Protein AF-0000000086153387 (afdb_homodimer)

Solvent-accessible surface area (backbone atoms only — not comparable to full-atom values): 45058 Å² total; per-residue (Å²): 130,83,69,78,65,80,89,49,74,44,75,45,77,38,72,61,43,49,77,59,31,23,49,87,87,44,73,51,79,75,78,33,61,62,57,52,51,47,51,51,49,41,70,73,30,83,82,47,50,59,43,78,46,74,40,61,60,41,39,70,17,77,68,40,55,66,35,43,67,92,64,91,70,58,72,90,76,55,76,53,65,82,72,60,30,45,48,72,68,51,45,48,51,46,42,68,73,65,30,78,62,49,79,46,25,71,95,40,51,66,60,38,45,50,35,48,33,59,43,26,51,23,30,52,68,48,46,51,49,52,43,50,52,51,37,49,51,46,48,53,30,48,70,28,68,41,76,67,66,51,43,67,51,57,40,47,24,45,70,60,20,12,72,87,44,92,78,60,35,48,46,47,56,57,52,52,69,31,70,79,38,42,41,64,72,70,53,51,69,68,56,52,49,51,50,47,24,56,74,52,44,67,45,85,70,75,52,62,67,59,50,51,50,32,36,56,44,44,49,29,36,82,51,97,90,39,77,41,58,49,19,50,54,46,44,51,48,51,46,34,43,49,31,19,48,73,44,45,5,76,50,62,60,90,43,70,67,51,42,52,55,38,27,67,64,45,39,59,53,66,56,59,69,66,38,54,14,27,39,62,92,75,64,45,67,33,61,63,44,52,52,49,37,47,53,44,15,45,55,27,27,20,22,89,78,38,48,75,20,41,50,35,19,47,72,55,71,27,84,38,62,42,52,30,35,39,36,43,86,93,41,35,33,37,41,38,77,39,43,69,65,56,66,46,68,60,57,56,46,28,66,32,90,83,22,43,48,48,58,65,71,57,73,45,64,39,38,40,29,43,30,81,32,92,41,80,79,53,56,74,30,67,66,51,52,52,51,26,70,73,30,72,50,32,34,39,38,36,26,34,90,82,54,70,37,37,35,36,39,37,67,84,41,66,29,74,74,80,130,83,71,78,65,79,89,50,73,44,76,44,76,38,70,60,42,48,76,57,33,23,49,85,86,45,72,53,80,63,86,33,61,61,56,52,50,48,52,51,50,41,67,74,31,85,81,48,50,60,43,77,46,73,42,62,60,41,40,69,17,78,70,43,56,65,34,43,67,92,63,89,72,57,70,90,74,55,77,54,66,81,73,60,31,44,48,74,69,51,44,47,52,47,41,68,73,64,32,79,62,48,78,44,27,72,96,41,50,66,60,37,44,49,34,48,33,60,44,26,52,23,30,52,71,50,46,51,49,51,41,50,53,51,38,51,51,47,47,52,29,48,70,31,69,41,77,67,67,53,44,66,52,56,40,46,24,45,70,59,20,13,71,86,45,91,75,59,34,49,46,46,57,58,52,51,68,33,71,79,38,43,42,64,72,70,53,50,71,68,54,51,49,52,50,48,25,54,75,51,44,68,44,85,73,75,54,64,66,58,50,51,51,33,37,56,44,44,50,29,37,83,49,96,91,38,78,41,56,48,19,50,53,45,44,51,48,52,45,34,43,48,31,20,47,75,44,45,4,76,50,62,61,89,43,70,67,54,41,50,54,38,26,68,64,45,39,57,54,66,56,60,69,67,39,53,14,28,39,60,91,77,64,45,67,34,60,63,45,53,52,51,37,47,54,44,15,46,56,27,26,21,22,89,79,38,46,72,19,42,48,34,20,48,71,55,70,28,85,36,63,42,51,29,34,39,36,44,87,94,41,36,34,37,40,39,76,40,42,69,66,57,65,47,68,59,58,56,46,28,66,34,91,84,21,43,50,49,58,64,71,57,74,44,65,39,36,40,26,43,29,81,30,94,41,80,81,52,57,73,30,70,66,51,52,52,52,26,70,73,30,72,49,33,34,39,36,35,26,36,91,82,55,72,38,35,35,36,38,36,66,85,40,66,29,73,75,79

Nearest PDB structures (foldseek):
  8q42-assembly1_B  TM=1.950E-01  e=2.698E-02  Thermoanaerobacter brockii subsp. finnii Ako-1
  8q43-assembly1_A  TM=4.879E-01  e=2.203E+00  Thermoanaerobacter brockii subsp. finnii Ako-1
  8q44-assembly1_A  TM=1.835E-01  e=2.738E-01  Thermoanaerobacter brockii subsp. finnii Ako-1
  8q41-assembly1_B  TM=1.654E-01  e=3.451E-01  Thermoanaerobacter brockii subsp. finnii Ako-1
  8q3y-assembly1_B  TM=1.765E-01  e=7.766E-01  Thermoanaerobacter brockii subsp. finnii Ako-1

pLDDT: mean 83.93, std 13.13, range [35.88, 98.69]

Secondary structure (DSSP, 8-state):
-----SSPPEEEEES-GGGGPBPSSS--SSSTHHHHHHHHHHHH-TT--EEEEE---TTSSGGGGS-B-SS---GGG---HHHHSPPHHHHHHHHHHH-TTGGGGTTTHHHHHHHHHHHHTT-HHHHHHHHHHHHHHHHHHHHTTPPPPPHHHHHHHHHHT-SSSTT--HHHHHHHTSHHHHGGGGS-HHHHHHHHHHHHTS-----HHHHHHHHHTTSEEEETTEEEES-HHHHHHHHHHHH-EEE--SS--SSHHHHHHHHHHHS-HHHHHH-S-B-TTT-PBPHHHHHHHHHHHHHHTS-TT-EEEEEE-GGGT-SS-EEEEEEETTEEEEEEEEETTTTHHHHHHHHSTTSTTGGG--SEEEEEEEEE-SSGGGGG-HHHHHHHHH-TTEEEEEE-TTS--EEEEESS-EEE--/-----SSPPEEEEES-GGGGPBPSSS--SSSTHHHHHHHHHHHH-TT--EEEEE---TTSSGGGGS-B-SSPPPGGG---HHHHSPPHHHHHHHHHHH-GGGGGGTTTHHHHHHHHHHHHTT-HHHHHHHHHHHHHHHHHHHHTTPPPPPHHHHHHHHHHT-SSSTT--HHHHHHHTSHHHHGGGGS-HHHHHHHHHHHHTS-----HHHHHHHHHTTSEEEETTEEEES-HHHHHHHHHHHH-EEE--SS--SSHHHHHHHHHHHS-HHHHHH-S-B-TTT-PBPHHHHHHHHHHHHHHTS-TT-EEEEEE-GGGT-SS-EEEEEEETTEEEEEEEEETTTTHHHHHHHHSTTSTTGGG--SEEEEEEEEE-SSGGGGG-HHHHHHHHH-TTEEEEEE-TTS--EEEEESS-EEE--

Radius of gyration: 30.83 Å; Cα contacts (8 Å, |Δi|>4): 1418; chains: 2; bounding box: 77×88×69 Å

Structure (mmCIF, N/CA/C/O backbone):
data_AF-0000000086153387-model_v1
#
loop_
_entity.id
_entity.type
_entity.pdbx_description
1 polymer 'Crinkler (CRN) family protein'
#
loop_
_atom_site.group_PDB
_atom_site.id
_atom_site.type_symbol
_atom_site.label_atom_id
_atom_site.label_alt_id
_atom_site.label_comp_id
_atom_site.label_asym_id
_atom_site.label_entity_id
_atom_site.label_seq_id
_atom_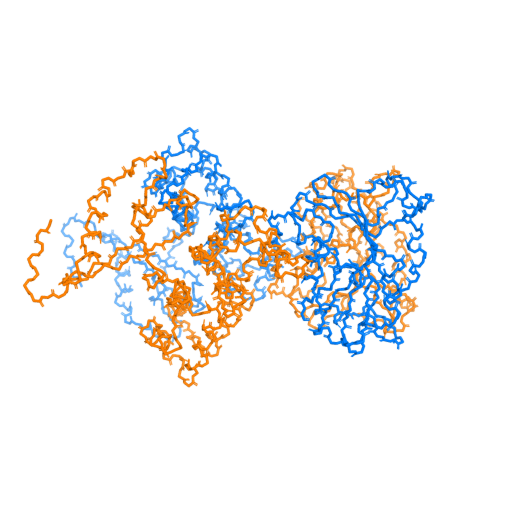site.pdbx_PDB_ins_code
_atom_site.Cartn_x
_atom_site.Cartn_y
_atom_site.Cartn_z
_atom_site.occupancy
_atom_site.B_iso_or_equiv
_atom_site.auth_seq_id
_atom_site.auth_comp_id
_atom_site.auth_asym_id
_atom_site.auth_atom_id
_atom_site.pdbx_PDB_model_num
ATOM 1 N N . MET A 1 1 ? 26.422 47.406 5.309 1 35.88 1 MET A N 1
ATOM 2 C CA . MET A 1 1 ? 26.031 47.281 6.711 1 35.88 1 MET A CA 1
ATOM 3 C C . MET A 1 1 ? 27.25 47.344 7.625 1 35.88 1 MET A C 1
ATOM 5 O O . MET A 1 1 ? 28.156 46.5 7.516 1 35.88 1 MET A O 1
ATOM 9 N N . SER A 1 2 ? 27.656 48.438 7.875 1 44 2 SER A N 1
ATOM 10 C CA . SER A 1 2 ? 28.734 48.625 8.844 1 44 2 SER A CA 1
ATOM 11 C C . SER A 1 2 ? 28.344 48.125 10.227 1 44 2 SER A C 1
ATOM 13 O O . SER A 1 2 ? 27.453 48.688 10.867 1 44 2 SER A O 1
ATOM 15 N N . LEU A 1 3 ? 28.234 46.906 10.359 1 47.31 3 LEU A N 1
ATOM 16 C CA . LEU A 1 3 ? 28.016 46.406 11.719 1 47.31 3 LEU A CA 1
ATOM 17 C C . LEU A 1 3 ? 29.203 46.781 12.609 1 47.31 3 LEU A C 1
ATOM 19 O O . LEU A 1 3 ? 30.344 46.438 12.289 1 47.31 3 LEU A O 1
ATOM 23 N N . SER A 1 4 ? 29.188 47.812 13.086 1 47.53 4 SER A N 1
ATOM 24 C CA . SER A 1 4 ? 30.219 48.219 14.047 1 47.53 4 SER A CA 1
ATOM 25 C C . SER A 1 4 ? 30.469 47.125 15.07 1 47.53 4 SER A C 1
ATOM 27 O O . SER A 1 4 ? 29.547 46.656 15.75 1 47.53 4 SER A O 1
ATOM 29 N N . THR A 1 5 ? 31.375 46.188 14.867 1 54.84 5 THR A N 1
ATOM 30 C CA . THR A 1 5 ? 31.703 45.031 15.719 1 54.84 5 THR A CA 1
ATOM 31 C C . THR A 1 5 ? 32.469 45.5 16.969 1 54.84 5 THR A C 1
ATOM 33 O O . THR A 1 5 ? 33.688 45.625 16.938 1 54.84 5 THR A O 1
ATOM 36 N N . GLN A 1 6 ? 31.984 46.344 17.656 1 57.38 6 GLN A N 1
ATOM 37 C CA . GLN A 1 6 ? 32.594 46.656 18.938 1 57.38 6 GLN A CA 1
ATOM 38 C C . GLN A 1 6 ? 32.656 45.438 19.844 1 57.38 6 GLN A C 1
ATOM 40 O O . GLN A 1 6 ? 31.734 45.219 20.656 1 57.38 6 GLN A O 1
ATOM 45 N N . GLY A 1 7 ? 33.625 44.562 19.812 1 70 7 GLY A N 1
ATOM 46 C CA . GLY A 1 7 ? 33.938 43.5 20.766 1 70 7 GLY A CA 1
ATOM 47 C C . GLY A 1 7 ? 33 42.312 20.656 1 70 7 GLY A C 1
ATOM 48 O O . GLY A 1 7 ? 33.219 41.312 21.328 1 70 7 GLY A O 1
ATOM 49 N N . TYR A 1 8 ? 31.922 42.344 20 1 78.38 8 TYR A N 1
ATOM 50 C CA . TYR A 1 8 ? 31 41.219 19.906 1 78.38 8 TYR A CA 1
ATOM 51 C C . TYR A 1 8 ? 31.25 40.406 18.625 1 78.38 8 TYR A C 1
ATOM 53 O O . TYR A 1 8 ? 31.656 40.969 17.609 1 78.38 8 TYR A O 1
ATOM 61 N N . THR A 1 9 ? 31.125 39.094 18.812 1 82.25 9 THR A N 1
ATOM 62 C CA . THR A 1 9 ? 31.125 38.25 17.641 1 82.25 9 THR A CA 1
ATOM 63 C C . THR A 1 9 ? 29.734 38.156 17.031 1 82.25 9 THR A C 1
ATOM 65 O O . THR A 1 9 ? 28.75 37.938 17.734 1 82.25 9 THR A O 1
ATOM 68 N N . ILE A 1 10 ? 29.625 38.531 15.766 1 85.38 10 ILE A N 1
ATOM 69 C CA . ILE A 1 10 ? 28.344 38.469 15.055 1 85.38 10 ILE A CA 1
ATOM 70 C C . ILE A 1 10 ? 28.25 37.156 14.289 1 85.38 10 ILE A C 1
ATOM 72 O O . ILE A 1 10 ? 29.141 36.812 13.5 1 85.38 10 ILE A O 1
ATOM 76 N N . TYR A 1 11 ? 27.188 36.375 14.602 1 86.69 11 TYR A N 1
ATOM 77 C CA . TYR A 1 11 ? 26.891 35.156 13.859 1 86.69 11 TYR A CA 1
ATOM 78 C C . TYR A 1 11 ? 25.781 35.406 12.852 1 86.69 11 TYR A C 1
ATOM 80 O O . TYR A 1 11 ? 24.672 35.781 13.219 1 86.69 11 TYR A O 1
ATOM 88 N N . LEU A 1 12 ? 26.141 35.281 11.625 1 86.88 12 LEU A N 1
ATOM 89 C CA . LEU A 1 12 ? 25.156 35.344 10.555 1 86.88 12 LEU A CA 1
ATOM 90 C C . LEU A 1 12 ? 24.734 33.969 10.102 1 86.88 12 LEU A C 1
ATOM 92 O O . LEU A 1 12 ? 25.562 33.219 9.57 1 86.88 12 LEU A O 1
ATOM 96 N N . VAL A 1 13 ? 23.531 33.562 10.383 1 86.5 13 VAL A N 1
ATOM 97 C CA . VAL A 1 13 ? 23 32.25 9.961 1 86.5 13 VAL A CA 1
ATOM 98 C C . VAL A 1 13 ? 22.094 32.438 8.75 1 86.5 13 VAL A C 1
ATOM 100 O O . VAL A 1 13 ? 21.094 33.156 8.82 1 86.5 13 VAL A O 1
ATOM 103 N N . VAL A 1 14 ? 22.516 31.906 7.645 1 81.25 14 VAL A N 1
ATOM 104 C CA . VAL A 1 14 ? 21.75 32.031 6.402 1 81.25 14 VAL A CA 1
ATOM 105 C C . VAL A 1 14 ? 21.188 30.672 6.004 1 81.25 14 VAL A C 1
ATOM 107 O O . VAL A 1 14 ? 21.938 29.734 5.703 1 81.25 14 VAL A O 1
ATOM 110 N N . ASP A 1 15 ? 19.922 30.562 6.039 1 79 15 ASP A N 1
ATOM 111 C CA . ASP A 1 15 ? 19.25 29.344 5.617 1 79 15 ASP A CA 1
ATOM 112 C C . ASP A 1 15 ? 18.844 29.422 4.145 1 79 15 ASP A C 1
ATOM 114 O O . ASP A 1 15 ? 18.703 30.516 3.59 1 79 15 ASP A O 1
ATOM 118 N N . GLU A 1 16 ? 18.797 28.359 3.465 1 75.81 16 GLU A N 1
ATOM 119 C CA . GLU A 1 16 ? 18.438 28.219 2.061 1 75.81 16 GLU A CA 1
ATOM 120 C C . GLU A 1 16 ? 19.344 29.031 1.157 1 75.81 16 GLU A C 1
ATOM 122 O O . GLU A 1 16 ? 18.875 29.781 0.295 1 75.81 16 GLU A O 1
ATOM 127 N N . VAL A 1 17 ? 20.578 28.953 1.478 1 77.44 17 VAL A N 1
ATOM 128 C CA . VAL A 1 17 ? 21.562 29.781 0.787 1 77.44 17 VAL A CA 1
ATOM 129 C C . VAL A 1 17 ? 21.625 29.391 -0.688 1 77.44 17 VAL A C 1
ATOM 131 O O . VAL A 1 17 ? 22.109 30.156 -1.521 1 77.44 17 VAL A O 1
ATOM 134 N N . GLN A 1 18 ? 21.094 28.156 -0.994 1 74.19 18 GLN A N 1
ATOM 135 C CA . GLN A 1 18 ? 21.156 27.703 -2.377 1 74.19 18 GLN A CA 1
ATOM 136 C C . GLN A 1 18 ? 20.375 28.641 -3.301 1 74.19 18 GLN A C 1
ATOM 138 O O . GLN A 1 18 ? 20.594 28.656 -4.512 1 74.19 18 GLN A O 1
ATOM 143 N N . ILE A 1 19 ? 19.5 29.359 -2.764 1 68.38 19 ILE A N 1
ATOM 144 C CA . ILE A 1 19 ? 18.734 30.312 -3.551 1 68.38 19 ILE A CA 1
ATOM 145 C C . ILE A 1 19 ? 19.656 31.438 -4.047 1 68.38 19 ILE A C 1
ATOM 147 O O . ILE A 1 19 ? 19.375 32.062 -5.07 1 68.38 19 ILE A O 1
ATOM 151 N N . LEU A 1 20 ? 20.734 31.562 -3.359 1 71.75 20 LEU A N 1
ATOM 152 C CA . LEU A 1 20 ? 21.656 32.656 -3.686 1 71.75 20 LEU A CA 1
ATOM 153 C C . LEU A 1 20 ? 22.766 32.156 -4.609 1 71.75 20 LEU A C 1
ATOM 155 O O . LEU A 1 20 ? 23.656 32.906 -4.98 1 71.75 20 LEU A O 1
ATOM 159 N N . TYR A 1 21 ? 22.672 30.844 -4.957 1 69.5 21 TYR A N 1
ATOM 160 C CA . TYR A 1 21 ? 23.719 30.312 -5.816 1 69.5 21 TYR A CA 1
ATOM 161 C C . TYR A 1 21 ? 23.594 30.859 -7.234 1 69.5 21 TYR A C 1
ATOM 163 O O . TYR A 1 21 ? 22.516 31.312 -7.637 1 69.5 21 TYR A O 1
ATOM 171 N N . LYS A 1 22 ? 24.641 31.062 -7.992 1 61.12 22 LYS A N 1
ATOM 172 C CA . LYS A 1 22 ? 24.703 31.547 -9.367 1 61.12 22 LYS A CA 1
ATOM 173 C C . LYS A 1 22 ? 24.609 30.406 -10.367 1 61.12 22 LYS A C 1
ATOM 175 O O . LYS A 1 22 ? 25.109 29.312 -10.109 1 61.12 22 LYS A O 1
ATOM 180 N N . ASP A 1 23 ? 23.719 30.656 -11.422 1 56.38 23 ASP A N 1
ATOM 181 C CA . ASP A 1 23 ? 23.812 29.734 -12.555 1 56.38 23 ASP A CA 1
ATOM 182 C C . ASP A 1 23 ? 25.172 29.828 -13.219 1 56.38 23 ASP A C 1
ATOM 184 O O . ASP A 1 23 ? 25.812 30.891 -13.195 1 56.38 23 ASP A O 1
ATOM 188 N N . ARG A 1 24 ? 25.812 28.734 -13.586 1 52.16 24 ARG A N 1
ATOM 189 C CA . ARG A 1 24 ? 27.109 28.75 -14.258 1 52.16 24 ARG A CA 1
ATOM 190 C C . ARG A 1 24 ? 27.172 29.875 -15.289 1 52.16 24 ARG A C 1
ATOM 192 O O . ARG A 1 24 ? 28.234 30.438 -15.539 1 52.16 24 ARG A O 1
ATOM 199 N N . THR A 1 25 ? 26.156 30.031 -16.016 1 49.38 25 THR A N 1
ATOM 200 C CA . THR A 1 25 ? 26.234 30.891 -17.203 1 49.38 25 THR A CA 1
ATOM 201 C C . THR A 1 25 ? 25.625 32.25 -16.906 1 49.38 25 THR A C 1
ATOM 203 O O . THR A 1 25 ? 25.75 33.188 -17.719 1 49.38 25 THR A O 1
ATOM 206 N N . SER A 1 26 ? 24.734 32.312 -15.961 1 49.84 26 SER A N 1
ATOM 207 C CA . SER A 1 26 ? 24.062 33.594 -15.867 1 49.84 26 SER A CA 1
ATOM 208 C C . SER A 1 26 ? 24.375 34.312 -14.539 1 49.84 26 SER A C 1
ATOM 210 O O . SER A 1 26 ? 24.797 33.656 -13.586 1 49.84 26 SER A O 1
ATOM 212 N N . SER A 1 27 ? 24.484 35.594 -14.594 1 48.5 27 SER A N 1
ATOM 213 C CA . SER A 1 27 ? 24.719 36.5 -13.469 1 48.5 27 SER A CA 1
ATOM 214 C C . SER A 1 27 ? 23.844 36.125 -12.281 1 48.5 27 SER A C 1
ATOM 216 O O . SER A 1 27 ? 22.734 35.594 -12.453 1 48.5 27 SER A O 1
ATOM 218 N N . PRO A 1 28 ? 24.359 36.125 -11.266 1 49.28 28 PRO A N 1
ATOM 219 C CA . PRO A 1 28 ? 23.625 35.719 -10.062 1 49.28 28 PRO A CA 1
ATOM 220 C C . PRO A 1 28 ? 22.219 36.281 -10.008 1 49.28 28 PRO A C 1
ATOM 222 O O . PRO A 1 28 ? 21.984 37.406 -10.453 1 49.28 28 PRO A O 1
ATOM 225 N N . ARG A 1 29 ? 21.219 35.438 -10.117 1 50.16 29 ARG A N 1
ATOM 226 C CA . ARG A 1 29 ? 19.828 35.844 -10.281 1 50.16 29 ARG A CA 1
ATOM 227 C C . ARG A 1 29 ? 19.531 37.125 -9.5 1 50.16 29 ARG A C 1
ATOM 229 O O . ARG A 1 29 ? 18.859 38.031 -10.008 1 50.16 29 ARG A O 1
ATOM 236 N N . ARG A 1 30 ? 19.391 37.156 -8.242 1 52.66 30 ARG A N 1
ATOM 237 C CA . ARG A 1 30 ? 18.766 38.125 -7.324 1 52.66 30 ARG A CA 1
ATOM 238 C C . ARG A 1 30 ? 19.828 38.906 -6.547 1 52.66 30 ARG A C 1
ATOM 240 O O . ARG A 1 30 ? 20.031 38.656 -5.355 1 52.66 30 ARG A O 1
ATOM 247 N N . LYS A 1 31 ? 20.578 39.719 -7.129 1 58.62 31 LYS A N 1
ATOM 248 C CA . LYS A 1 31 ? 21.422 40.719 -6.469 1 58.62 31 LYS A CA 1
ATOM 249 C C . LYS A 1 31 ? 22.172 40.094 -5.289 1 58.62 31 LYS A C 1
ATOM 251 O O . LYS A 1 31 ? 22.312 40.719 -4.238 1 58.62 31 LYS A O 1
ATOM 256 N N . SER A 1 32 ? 22.625 38.812 -5.488 1 71.94 32 SER A N 1
ATOM 257 C CA . SER A 1 32 ? 23.281 38.125 -4.395 1 71.94 32 SER A CA 1
ATOM 258 C C . SER A 1 32 ? 24.766 38.469 -4.34 1 71.94 32 SER A C 1
ATOM 260 O O . SER A 1 32 ? 25.5 37.969 -3.471 1 71.94 32 SER A O 1
ATOM 262 N N . THR A 1 33 ? 25.141 39.344 -5.191 1 75.88 33 THR A N 1
ATOM 263 C CA . THR A 1 33 ? 26.547 39.719 -5.285 1 75.88 33 THR A CA 1
ATOM 264 C C . THR A 1 33 ? 27.047 40.281 -3.965 1 75.88 33 THR A C 1
ATOM 266 O O . THR A 1 33 ? 28.156 40 -3.539 1 75.88 33 THR A O 1
ATOM 269 N N . VAL A 1 34 ? 26.188 41 -3.414 1 76.12 34 VAL A N 1
ATOM 270 C CA . VAL A 1 34 ? 26.562 41.688 -2.172 1 76.12 34 VAL A CA 1
ATOM 271 C C . VAL A 1 34 ? 26.828 40.625 -1.089 1 76.12 34 VAL A C 1
ATOM 273 O O . VAL A 1 34 ? 27.781 40.75 -0.32 1 76.12 34 VAL A O 1
ATOM 276 N N . PHE A 1 35 ? 26.062 39.688 -1.038 1 83.69 35 PHE A N 1
ATOM 277 C CA . PHE A 1 35 ? 26.219 38.656 -0.034 1 83.69 35 PHE A CA 1
ATOM 278 C C . PHE A 1 35 ? 27.531 37.906 -0.232 1 83.69 35 PHE A C 1
ATOM 280 O O . PHE A 1 35 ? 28.281 37.688 0.722 1 83.69 35 PHE A O 1
ATOM 287 N N . TRP A 1 36 ? 27.781 37.594 -1.407 1 84.75 36 TRP A N 1
ATOM 288 C CA . TRP A 1 36 ? 28.969 36.781 -1.667 1 84.75 36 TRP A CA 1
ATOM 289 C C . TRP A 1 36 ? 30.234 37.594 -1.488 1 84.75 36 TRP A C 1
ATOM 291 O O . TRP A 1 36 ? 31.281 37.062 -1.094 1 84.75 36 TRP A O 1
ATOM 301 N N . GLU A 1 37 ? 30.109 38.844 -1.754 1 81.69 37 GLU A N 1
ATOM 302 C CA . GLU A 1 37 ? 31.234 39.719 -1.463 1 81.69 37 GLU A CA 1
ATOM 303 C C . GLU A 1 37 ? 31.516 39.781 0.035 1 81.69 37 GLU A C 1
ATOM 305 O O . GLU A 1 37 ? 32.688 39.781 0.451 1 81.69 37 GLU A O 1
ATOM 310 N N . LEU A 1 38 ? 30.516 39.781 0.767 1 82.5 38 LEU A N 1
ATOM 311 C CA . LEU A 1 38 ? 30.672 39.75 2.217 1 82.5 38 LEU A CA 1
ATOM 312 C C . LEU A 1 38 ? 31.328 38.438 2.654 1 82.5 38 LEU A C 1
ATOM 314 O O . LEU A 1 38 ? 32.25 38.438 3.486 1 82.5 38 LEU A O 1
ATOM 318 N N . VAL A 1 39 ? 30.859 37.375 2.143 1 86.56 39 VAL A N 1
ATOM 319 C CA . VAL A 1 39 ? 31.406 36.062 2.484 1 86.56 39 VAL A CA 1
ATOM 320 C C . VAL A 1 39 ? 32.906 36.031 2.176 1 86.56 39 VAL A C 1
ATOM 322 O O . VAL A 1 39 ? 33.688 35.531 2.977 1 86.56 39 VAL A O 1
ATOM 325 N N . LYS A 1 40 ? 33.25 36.562 1.019 1 84.88 40 LYS A N 1
ATOM 326 C CA . LYS A 1 40 ? 34.656 36.594 0.622 1 84.88 40 LYS A CA 1
ATOM 327 C C . LYS A 1 40 ? 35.469 37.438 1.579 1 84.88 40 LYS A C 1
ATOM 329 O O . LYS A 1 40 ? 36.562 37.062 1.956 1 84.88 40 LYS A O 1
ATOM 334 N N . LEU A 1 41 ? 34.875 38.5 1.928 1 83.56 41 LEU A N 1
ATOM 335 C CA . LEU A 1 41 ? 35.531 39.406 2.836 1 83.56 41 LEU A CA 1
ATOM 336 C C . LEU A 1 41 ? 35.781 38.75 4.188 1 83.56 41 LEU A C 1
ATOM 338 O O . LEU A 1 41 ? 36.906 38.844 4.727 1 83.56 41 LEU A O 1
ATOM 342 N N . VAL A 1 42 ? 34.844 38.125 4.66 1 86.06 42 VAL A N 1
ATOM 343 C CA . VAL A 1 42 ? 34.938 37.5 5.965 1 86.06 42 VAL A CA 1
ATOM 344 C C . VAL A 1 42 ? 35.906 36.344 5.902 1 86.06 42 VAL A C 1
ATOM 346 O O . VAL A 1 42 ? 36.688 36.125 6.836 1 86.06 42 VAL A O 1
ATOM 349 N N . ARG A 1 43 ? 35.906 35.625 4.859 1 84.75 43 ARG A N 1
ATOM 350 C CA . ARG A 1 43 ? 36.781 34.469 4.691 1 84.75 43 ARG A CA 1
ATOM 351 C C . ARG A 1 43 ? 38.219 34.906 4.664 1 84.75 43 ARG A C 1
ATOM 353 O O . ARG A 1 43 ? 39.094 34.188 5.18 1 84.75 43 ARG A O 1
ATOM 360 N N . ASN A 1 44 ? 38.438 36 4.066 1 81.31 44 ASN A N 1
ATOM 361 C CA . ASN A 1 44 ? 39.812 36.438 3.861 1 81.31 44 ASN A CA 1
ATOM 362 C C . ASN A 1 44 ? 40.344 37.219 5.07 1 81.31 44 ASN A C 1
ATOM 364 O O . ASN A 1 44 ? 41.531 37.531 5.141 1 81.31 44 ASN A O 1
ATOM 368 N N . ASP A 1 45 ? 39.375 37.562 5.926 1 80.81 45 ASP A N 1
ATOM 369 C CA . ASP A 1 45 ? 39.781 38.312 7.109 1 80.81 45 ASP A CA 1
ATOM 370 C C . ASP A 1 45 ? 39.688 37.438 8.367 1 80.81 45 ASP A C 1
ATOM 372 O O . ASP A 1 45 ? 38.625 37.344 8.969 1 80.81 45 ASP A O 1
ATOM 376 N N . ALA A 1 46 ? 40.75 36.906 8.758 1 76.44 46 ALA A N 1
ATOM 377 C CA . ALA A 1 46 ? 40.781 36 9.914 1 76.44 46 ALA A CA 1
ATOM 378 C C . ALA A 1 46 ? 40.375 36.75 11.188 1 76.44 46 ALA A C 1
ATOM 380 O O . ALA A 1 46 ? 39.938 36.125 12.164 1 76.44 46 ALA A O 1
ATOM 381 N N . ALA A 1 47 ? 40.594 38 11.18 1 78.19 47 ALA A N 1
ATOM 382 C CA . ALA A 1 47 ? 40.344 38.781 12.383 1 78.19 47 ALA A CA 1
ATOM 383 C C . ALA A 1 47 ? 38.875 39.25 12.43 1 78.19 47 ALA A C 1
ATOM 385 O O . ALA A 1 47 ? 38.438 39.875 13.406 1 78.19 47 ALA A O 1
ATOM 386 N N . SER A 1 48 ? 38.25 38.812 11.352 1 81.38 48 SER A N 1
ATOM 387 C CA . SER A 1 48 ? 36.844 39.219 11.32 1 81.38 48 SER A CA 1
ATOM 388 C C . SER A 1 48 ? 36.062 38.656 12.508 1 81.38 48 SER A C 1
ATOM 390 O O . SER A 1 48 ? 36.312 37.531 12.922 1 81.38 48 SER A O 1
ATOM 392 N N . THR A 1 49 ? 35.219 39.469 13.102 1 82.69 49 THR A N 1
ATOM 393 C CA . THR A 1 49 ? 34.375 39.031 14.211 1 82.69 49 THR A CA 1
ATOM 394 C C . THR A 1 49 ? 33.031 38.5 13.695 1 82.69 49 THR A C 1
ATOM 396 O O . THR A 1 49 ? 32.156 38.125 14.484 1 82.69 49 THR A O 1
ATOM 399 N N . ILE A 1 50 ? 32.906 38.469 12.391 1 85.31 50 ILE A N 1
ATOM 400 C CA . ILE A 1 50 ? 31.672 37.938 11.797 1 85.31 50 ILE A CA 1
ATOM 401 C C . ILE A 1 50 ? 31.875 36.469 11.43 1 85.31 50 ILE A C 1
ATOM 403 O O . ILE A 1 50 ? 32.875 36.125 10.836 1 85.31 50 ILE A O 1
ATOM 407 N N . ARG A 1 51 ? 31 35.688 11.938 1 87 51 ARG A N 1
ATOM 408 C CA . ARG A 1 51 ? 30.922 34.281 11.562 1 87 51 ARG A CA 1
ATOM 409 C C . ARG A 1 51 ? 29.656 33.969 10.781 1 87 51 ARG A C 1
ATOM 411 O O . ARG A 1 51 ? 28.562 34.375 11.188 1 87 51 ARG A O 1
ATOM 418 N N . ILE A 1 52 ? 29.844 33.344 9.609 1 87.25 52 ILE A N 1
ATOM 419 C CA . ILE A 1 52 ? 28.703 33.094 8.742 1 87.25 52 ILE A CA 1
ATOM 420 C C . ILE A 1 52 ? 28.453 31.578 8.672 1 87.25 52 ILE A C 1
ATOM 422 O O . ILE A 1 52 ? 29.359 30.797 8.375 1 87.25 52 ILE A O 1
ATOM 426 N N . LEU A 1 53 ? 27.281 31.188 9.109 1 86.88 53 LEU A N 1
ATOM 427 C CA . LEU A 1 53 ? 26.812 29.812 8.938 1 86.88 53 LEU A CA 1
ATOM 428 C C . LEU A 1 53 ? 25.75 29.734 7.832 1 86.88 53 LEU A C 1
ATOM 430 O O . LEU A 1 53 ? 24.719 30.391 7.914 1 86.88 53 LEU A O 1
ATOM 434 N N . MET A 1 54 ? 26.125 29 6.789 1 85.56 54 MET A N 1
ATOM 435 C CA . MET A 1 54 ? 25.234 28.859 5.645 1 85.56 54 MET A CA 1
ATOM 436 C C . MET A 1 54 ? 24.688 27.438 5.543 1 85.56 54 MET A C 1
ATOM 438 O O . MET A 1 54 ? 25.453 26.469 5.562 1 85.56 54 MET A O 1
ATOM 442 N N . PHE A 1 55 ? 23.375 27.375 5.543 1 81.25 55 PHE A N 1
ATOM 443 C CA . PHE A 1 55 ? 22.719 26.094 5.316 1 81.25 55 PHE A CA 1
ATOM 444 C C . PHE A 1 55 ? 22.141 26.016 3.904 1 81.25 55 PHE A C 1
ATOM 446 O O . PHE A 1 55 ? 21.375 26.891 3.496 1 81.25 55 PHE A O 1
ATOM 453 N N . GLY A 1 56 ? 22.656 25.109 3.158 1 75.56 56 GLY A N 1
ATOM 454 C CA . GLY A 1 56 ? 22.156 24.906 1.808 1 75.56 56 GLY A CA 1
ATOM 455 C C . GLY A 1 56 ? 21.781 23.469 1.519 1 75.56 56 GLY A C 1
ATOM 456 O O . GLY A 1 56 ? 22.344 22.547 2.104 1 75.56 56 GLY A O 1
ATOM 457 N N . ALA A 1 57 ? 20.719 23.234 0.784 1 70.12 57 ALA A N 1
ATOM 458 C CA . ALA A 1 57 ? 20.297 21.906 0.33 1 70.12 57 ALA A CA 1
ATOM 459 C C . ALA A 1 57 ? 20.578 21.719 -1.159 1 70.12 57 ALA A C 1
ATOM 461 O O . ALA A 1 57 ? 20.031 22.453 -1.991 1 70.12 57 ALA A O 1
ATOM 462 N N . TYR A 1 58 ? 21.578 20.734 -1.37 1 63.59 58 TYR A N 1
ATOM 463 C CA . TYR A 1 58 ? 21.859 20.422 -2.768 1 63.59 58 TYR A CA 1
ATOM 464 C C . TYR A 1 58 ? 20.719 19.641 -3.398 1 63.59 58 TYR A C 1
ATOM 466 O O . TYR A 1 58 ? 20.25 18.656 -2.822 1 63.59 58 TYR A O 1
ATOM 474 N N . GLY A 1 59 ? 20.375 19.969 -4.48 1 57.28 59 GLY A N 1
ATOM 475 C CA . GLY A 1 59 ? 19.359 19.219 -5.219 1 57.28 59 GLY A CA 1
ATOM 476 C C . GLY A 1 59 ? 17.953 19.453 -4.695 1 57.28 59 GLY A C 1
ATOM 477 O O . GLY A 1 59 ? 17.062 18.641 -4.945 1 57.28 59 GLY A O 1
ATOM 478 N N . SER A 1 60 ? 17.953 20.297 -3.725 1 56.72 60 SER A N 1
ATOM 479 C CA . SER A 1 60 ? 16.641 20.594 -3.189 1 56.72 60 SER A CA 1
ATOM 480 C C . SER A 1 60 ? 15.648 20.938 -4.305 1 56.72 60 SER A C 1
ATOM 482 O O . SER A 1 60 ? 14.453 20.672 -4.188 1 56.72 60 SER A O 1
ATOM 484 N N . ASP A 1 61 ? 16.25 21.453 -5.367 1 51.91 61 ASP A N 1
ATOM 485 C CA . ASP A 1 61 ? 15.523 21.75 -6.598 1 51.91 61 ASP A CA 1
ATOM 486 C C . ASP A 1 61 ? 16.391 21.469 -7.824 1 51.91 61 ASP A C 1
ATOM 488 O O . ASP A 1 61 ? 17.609 21.688 -7.789 1 51.91 61 ASP A O 1
ATOM 492 N N . PRO A 1 62 ? 15.812 20.734 -8.75 1 49.5 62 PRO A N 1
ATOM 493 C CA . PRO A 1 62 ? 16.625 20.469 -9.938 1 49.5 62 PRO A CA 1
ATOM 494 C C . PRO A 1 62 ? 17.422 21.688 -10.414 1 49.5 62 PRO A C 1
ATOM 496 O O . PRO A 1 62 ? 18.516 21.547 -10.953 1 49.5 62 PRO A O 1
ATOM 499 N N . GLN A 1 63 ? 16.859 22.828 -10.242 1 49.38 63 GLN A N 1
ATOM 500 C CA . GLN A 1 63 ? 17.484 24.031 -10.75 1 49.38 63 GLN A CA 1
ATOM 501 C C . GLN A 1 63 ? 18.781 24.328 -10.008 1 49.38 63 GLN A C 1
ATOM 503 O O . GLN A 1 63 ? 19.688 24.984 -10.547 1 49.38 63 GLN A O 1
ATOM 508 N N . TYR A 1 64 ? 18.734 23.906 -8.797 1 53.44 64 TYR A N 1
ATOM 509 C CA . TYR A 1 64 ? 19.922 24.266 -8.016 1 53.44 64 TYR A CA 1
ATOM 510 C C . TYR A 1 64 ? 20.984 23.172 -8.125 1 53.44 64 TYR A C 1
ATOM 512 O O . TYR A 1 64 ? 22.031 23.266 -7.48 1 53.44 64 TYR A O 1
ATOM 520 N N . THR A 1 65 ? 20.516 22.172 -8.828 1 54.22 65 THR A N 1
ATOM 521 C CA . THR A 1 65 ? 21.453 21.047 -8.914 1 54.22 65 THR A CA 1
ATOM 522 C C . THR A 1 65 ? 22.734 21.469 -9.633 1 54.22 65 THR A C 1
ATOM 524 O O . THR A 1 65 ? 23.797 20.891 -9.398 1 54.22 65 THR A O 1
ATOM 527 N N . GLN A 1 66 ? 22.484 22.562 -10.453 1 52.84 66 GLN A N 1
ATOM 528 C CA . GLN A 1 66 ? 23.656 22.953 -11.25 1 52.84 66 GLN A CA 1
ATOM 529 C C . GLN A 1 66 ? 24.328 24.203 -10.68 1 52.84 66 GLN A C 1
ATOM 531 O O . GLN A 1 66 ? 25.344 24.656 -11.195 1 52.84 66 GLN A O 1
ATOM 536 N N . SER A 1 67 ? 23.75 24.703 -9.656 1 57.47 67 SER A N 1
ATOM 537 C CA . SER A 1 67 ? 24.281 25.953 -9.141 1 57.47 67 SER A CA 1
ATOM 538 C C . SER A 1 67 ? 25.406 25.703 -8.148 1 57.47 67 SER A C 1
ATOM 540 O O . SER A 1 67 ? 25.453 24.656 -7.492 1 57.47 67 SER A O 1
ATOM 542 N N . MET A 1 68 ? 26.438 26.484 -8.359 1 61.84 68 MET A N 1
ATOM 543 C CA . MET A 1 68 ? 27.594 26.375 -7.48 1 61.84 68 MET A CA 1
ATOM 544 C C . MET A 1 68 ? 27.797 27.672 -6.695 1 61.84 68 MET A C 1
ATOM 546 O O . MET A 1 68 ? 27.266 28.719 -7.078 1 61.84 68 MET A O 1
ATOM 550 N N . THR A 1 69 ? 28.391 27.516 -5.59 1 67.31 69 THR A N 1
ATOM 551 C CA . THR A 1 69 ? 28.781 28.688 -4.828 1 67.31 69 THR A CA 1
ATOM 552 C C . THR A 1 69 ? 29.844 29.484 -5.578 1 67.31 69 THR A C 1
ATOM 554 O O . THR A 1 69 ? 30.766 28.906 -6.168 1 67.31 69 THR A O 1
ATOM 557 N N . PRO A 1 70 ? 29.562 30.719 -5.695 1 66.69 70 PRO A N 1
ATOM 558 C CA . PRO A 1 70 ? 30.594 31.531 -6.363 1 66.69 70 PRO A CA 1
ATOM 559 C C . PRO A 1 70 ? 31.922 31.547 -5.609 1 66.69 70 PRO A C 1
ATOM 561 O O . PRO A 1 70 ? 32.938 31.938 -6.172 1 66.69 70 PRO A O 1
ATOM 564 N N . VAL A 1 71 ? 31.875 31.203 -4.328 1 72 71 VAL A N 1
ATOM 565 C CA . VAL A 1 71 ? 33.062 31.156 -3.498 1 72 71 VAL A CA 1
ATOM 566 C C . VAL A 1 71 ? 33.469 29.719 -3.232 1 72 71 VAL A C 1
ATOM 568 O O . VAL A 1 71 ? 32.594 28.859 -2.99 1 72 71 VAL A O 1
ATOM 571 N N . ASP A 1 72 ? 34.688 29.406 -3.379 1 74.25 72 ASP A N 1
ATOM 572 C CA . ASP A 1 72 ? 35.219 28.062 -3.09 1 74.25 72 ASP A CA 1
ATOM 573 C C . ASP A 1 72 ? 35.375 27.859 -1.587 1 74.25 72 ASP A C 1
ATOM 575 O O . ASP A 1 72 ? 35.938 28.719 -0.896 1 74.25 72 ASP A O 1
ATOM 579 N N . PHE A 1 73 ? 34.75 26.906 -1.163 1 78.94 73 PHE A N 1
ATOM 580 C CA . PHE A 1 73 ? 34.938 26.547 0.238 1 78.94 73 PHE A CA 1
ATOM 581 C C . PHE A 1 73 ? 35.781 25.281 0.374 1 78.94 73 PHE A C 1
ATOM 583 O O . PHE A 1 73 ? 35.625 24.328 -0.397 1 78.94 73 PHE A O 1
ATOM 590 N N . SER A 1 74 ? 36.781 25.375 1.288 1 76.06 74 SER A N 1
ATOM 591 C CA . SER A 1 74 ? 37.562 24.172 1.581 1 76.06 74 SER A CA 1
ATOM 592 C C . SER A 1 74 ? 36.688 23.094 2.234 1 76.06 74 SER A C 1
ATOM 594 O O . SER A 1 74 ? 35.656 23.406 2.818 1 76.06 74 SER A O 1
ATOM 596 N N . ALA A 1 75 ? 37.062 21.891 2.098 1 74.81 75 ALA A N 1
ATOM 597 C CA . ALA A 1 75 ? 36.312 20.734 2.588 1 74.81 75 ALA A CA 1
ATOM 598 C C . ALA A 1 75 ? 36.094 20.828 4.094 1 74.81 75 ALA A C 1
ATOM 600 O O . ALA A 1 75 ? 35.062 20.359 4.605 1 74.81 75 ALA A O 1
ATOM 601 N N . ASP A 1 76 ? 37.062 21.484 4.727 1 76.88 76 ASP A N 1
ATOM 602 C CA . ASP A 1 76 ? 36.969 21.562 6.18 1 76.88 76 ASP A CA 1
ATOM 603 C C . ASP A 1 76 ? 35.875 22.531 6.621 1 76.88 76 ASP A C 1
ATOM 605 O O . ASP A 1 76 ? 35.438 22.5 7.77 1 76.88 76 ASP A O 1
ATOM 609 N N . MET A 1 77 ? 35.469 23.391 5.66 1 79.81 77 MET A N 1
ATOM 610 C CA . MET A 1 77 ? 34.469 24.406 5.98 1 79.81 77 MET A CA 1
ATOM 611 C C . MET A 1 77 ? 33.062 23.906 5.637 1 79.81 77 MET A C 1
ATOM 613 O O . MET A 1 77 ? 32.094 24.562 5.977 1 79.81 77 MET A O 1
ATOM 617 N N . VAL A 1 78 ? 33.062 22.797 4.961 1 78.44 78 VAL A N 1
ATOM 618 C CA . VAL A 1 78 ? 31.766 22.297 4.492 1 78.44 78 VAL A CA 1
ATOM 619 C C . VAL A 1 78 ? 31.328 21.109 5.348 1 78.44 78 VAL A C 1
ATOM 621 O O . VAL A 1 78 ? 32.094 20.156 5.516 1 78.44 78 VAL A O 1
ATOM 624 N N . LEU A 1 79 ? 30.219 21.312 5.98 1 79.12 79 LEU A N 1
ATOM 625 C CA . LEU A 1 79 ? 29.656 20.234 6.789 1 79.12 79 LEU A CA 1
ATOM 626 C C . LEU A 1 79 ? 28.531 19.531 6.051 1 79.12 79 LEU A C 1
ATOM 628 O O . LEU A 1 79 ? 27.703 20.188 5.41 1 79.12 79 LEU A O 1
ATOM 632 N N . GLY A 1 80 ? 28.562 18.297 5.988 1 75.38 80 GLY A N 1
ATOM 633 C CA . GLY A 1 80 ? 27.5 17.5 5.379 1 75.38 80 GLY A CA 1
ATOM 634 C C . GLY A 1 80 ? 26.5 16.984 6.387 1 75.38 80 GLY A C 1
ATOM 635 O O . GLY A 1 80 ? 26.562 17.312 7.57 1 75.38 80 GLY A O 1
ATOM 636 N N . ILE A 1 81 ? 25.578 16.234 5.934 1 77.44 81 ILE A N 1
ATOM 637 C CA . ILE A 1 81 ? 24.5 15.68 6.738 1 77.44 81 ILE A CA 1
ATOM 638 C C . ILE A 1 81 ? 25.078 14.875 7.898 1 77.44 81 ILE A C 1
ATOM 640 O O . ILE A 1 81 ? 24.531 14.898 9.008 1 77.44 81 ILE A O 1
ATOM 644 N N . LYS A 1 82 ? 26.156 14.273 7.727 1 77.62 82 LYS A N 1
ATOM 645 C CA . LYS A 1 82 ? 26.766 13.445 8.758 1 77.62 82 LYS A CA 1
ATOM 646 C C . LYS A 1 82 ? 27.172 14.281 9.969 1 77.62 82 LYS A C 1
ATOM 648 O O . LYS A 1 82 ? 27.094 13.82 11.109 1 77.62 82 LYS A O 1
ATOM 653 N N . HIS A 1 83 ? 27.5 15.484 9.695 1 81.69 83 HIS A N 1
ATOM 654 C CA . HIS A 1 83 ? 27.938 16.375 10.766 1 81.69 83 HIS A CA 1
ATOM 655 C C . HIS A 1 83 ? 26.766 17.047 11.453 1 81.69 83 HIS A C 1
ATOM 657 O O . HIS A 1 83 ? 26.891 17.547 12.57 1 81.69 83 HIS A O 1
ATOM 663 N N . LEU A 1 84 ? 25.688 16.984 10.75 1 85.12 84 LEU A N 1
ATOM 664 C CA . LEU A 1 84 ? 24.547 17.734 11.25 1 85.12 84 LEU A CA 1
ATOM 665 C C . LEU A 1 84 ? 23.609 16.828 12.031 1 85.12 84 LEU A C 1
ATOM 667 O O . LEU A 1 84 ? 22.719 17.312 12.734 1 85.12 84 LEU A O 1
ATOM 671 N N . ASN A 1 85 ? 23.844 15.547 12.023 1 90 85 ASN A N 1
ATOM 672 C CA . ASN A 1 85 ? 22.969 14.609 12.719 1 90 85 ASN A CA 1
ATOM 673 C C . ASN A 1 85 ? 23.078 14.758 14.234 1 90 85 ASN A C 1
ATOM 675 O O . ASN A 1 85 ? 24.156 15.055 14.758 1 90 85 ASN A O 1
ATOM 679 N N . PHE A 1 86 ? 22 14.57 14.867 1 93.5 86 PHE A N 1
ATOM 680 C CA . PHE A 1 86 ? 21.984 14.547 16.328 1 93.5 86 PHE A CA 1
ATOM 681 C C . PHE A 1 86 ? 22.828 13.398 16.859 1 93.5 86 PHE A C 1
ATOM 683 O O . PHE A 1 86 ? 22.75 12.281 16.344 1 93.5 86 PHE A O 1
ATOM 690 N N . ARG A 1 87 ? 23.625 13.75 17.844 1 92.38 87 ARG A N 1
ATOM 691 C CA . ARG A 1 87 ? 24.188 12.688 18.656 1 92.38 87 ARG A CA 1
ATOM 692 C C . ARG A 1 87 ? 23.156 12.133 19.641 1 92.38 87 ARG A C 1
ATOM 694 O O . ARG A 1 87 ? 22.094 12.727 19.812 1 92.38 87 ARG A O 1
ATOM 701 N N . ARG A 1 88 ? 23.453 11.062 20.172 1 92.81 88 ARG A N 1
ATOM 702 C CA . ARG A 1 88 ? 22.516 10.398 21.078 1 92.81 88 ARG A CA 1
ATOM 703 C C . ARG A 1 88 ? 22.109 11.328 22.219 1 92.81 88 ARG A C 1
ATOM 705 O O . ARG A 1 88 ? 20.922 11.383 22.578 1 92.81 88 ARG A O 1
ATOM 712 N N . GLU A 1 89 ? 23.016 12.031 22.734 1 94 89 GLU A N 1
ATOM 713 C CA . GLU A 1 89 ? 22.734 12.938 23.844 1 94 89 GLU A CA 1
ATOM 714 C C . GLU A 1 89 ? 21.844 14.102 23.391 1 94 89 GLU A C 1
ATOM 716 O O . GLU A 1 89 ? 20.984 14.555 24.141 1 94 89 GLU A O 1
ATOM 721 N N . GLU A 1 90 ? 22.078 14.547 22.234 1 95.38 90 GLU A N 1
ATOM 722 C CA . GLU A 1 90 ? 21.266 15.648 21.703 1 95.38 90 GLU A CA 1
ATOM 723 C C . GLU A 1 90 ? 19.828 15.203 21.438 1 95.38 90 GLU A C 1
ATOM 725 O O . GLU A 1 90 ? 18.906 16 21.578 1 95.38 90 GLU A O 1
ATOM 730 N N . ILE A 1 91 ? 19.688 13.961 21.047 1 96.19 91 ILE A N 1
ATOM 731 C CA . ILE A 1 91 ? 18.344 13.414 20.859 1 96.19 91 ILE A CA 1
ATOM 732 C C . ILE A 1 91 ? 17.594 13.406 22.188 1 96.19 91 ILE A C 1
ATOM 734 O O . ILE A 1 91 ? 16.438 13.812 22.266 1 96.19 91 ILE A O 1
ATOM 738 N N . GLU A 1 92 ? 18.297 12.969 23.156 1 95.69 92 GLU A N 1
ATOM 739 C CA . GLU A 1 92 ? 17.688 12.945 24.484 1 95.69 92 GLU A CA 1
ATOM 740 C C . GLU A 1 92 ? 17.266 14.344 24.938 1 95.69 92 GLU A C 1
ATOM 742 O O . GLU A 1 92 ? 16.172 14.531 25.453 1 95.69 92 GLU A O 1
ATOM 747 N N . GLU A 1 93 ? 18.109 15.258 24.703 1 95.88 93 GLU A N 1
ATOM 748 C CA . GLU A 1 93 ? 17.797 16.641 25.047 1 95.88 93 GLU A CA 1
ATOM 749 C C . GLU A 1 93 ? 16.594 17.156 24.266 1 95.88 93 GLU A C 1
ATOM 751 O O . GLU A 1 93 ? 15.727 17.828 24.812 1 95.88 93 GLU A O 1
ATOM 756 N N . TYR A 1 94 ? 16.609 16.844 23.047 1 95.69 94 TYR A N 1
ATOM 757 C CA . TYR A 1 94 ? 15.523 17.297 22.188 1 95.69 94 TYR A CA 1
ATOM 758 C C . TYR A 1 94 ? 14.195 16.703 22.641 1 95.69 94 TYR A C 1
ATOM 760 O O . TYR A 1 94 ? 13.188 17.422 22.703 1 95.69 94 TYR A O 1
ATOM 768 N N . VAL A 1 95 ? 14.188 15.461 22.891 1 96.19 95 VAL A N 1
ATOM 769 C CA . VAL A 1 95 ? 12.969 14.789 23.344 1 96.19 95 VAL A CA 1
ATOM 770 C C . VAL A 1 95 ? 12.5 15.391 24.656 1 96.19 95 VAL A C 1
ATOM 772 O O . VAL A 1 95 ? 11.305 15.656 24.828 1 96.19 95 VAL A O 1
ATOM 775 N N . GLU A 1 96 ? 13.391 15.648 25.547 1 94.69 96 GLU A N 1
ATOM 776 C CA . GLU A 1 96 ? 13.047 16.219 26.859 1 94.69 96 GLU A CA 1
ATOM 777 C C . GLU A 1 96 ? 12.391 17.594 26.703 1 94.69 96 GLU A C 1
ATOM 779 O O . GLU A 1 96 ? 11.453 17.922 27.422 1 94.69 96 GLU A O 1
ATOM 784 N N . LYS A 1 97 ? 12.828 18.297 25.766 1 94.5 97 LYS A N 1
ATOM 785 C CA . LYS A 1 97 ? 12.375 19.672 25.609 1 94.5 97 LYS A CA 1
ATOM 786 C C . LYS A 1 97 ? 11.094 19.75 24.797 1 94.5 97 LYS A C 1
ATOM 788 O O . LYS A 1 97 ? 10.234 20.594 25.047 1 94.5 97 LYS A O 1
ATOM 793 N N . TRP A 1 98 ? 11.023 18.828 23.812 1 93.94 98 TRP A N 1
ATOM 794 C CA . TRP A 1 98 ? 10.023 19.141 22.797 1 93.94 98 TRP A CA 1
ATOM 795 C C . TRP A 1 98 ? 8.961 18.047 22.719 1 93.94 98 TRP A C 1
ATOM 797 O O . TRP A 1 98 ? 7.934 18.219 22.062 1 93.94 98 TRP A O 1
ATOM 807 N N . PHE A 1 99 ? 9.188 16.922 23.25 1 95.69 99 PHE A N 1
ATOM 808 C CA . PHE A 1 99 ? 8.125 15.914 23.266 1 95.69 99 PHE A CA 1
ATOM 809 C C . PHE A 1 99 ? 7.172 16.156 24.438 1 95.69 99 PHE A C 1
ATOM 811 O O . PHE A 1 99 ? 7.539 15.969 25.594 1 95.69 99 PHE A O 1
ATOM 818 N N . VAL A 1 100 ? 6 16.453 24.125 1 90.25 100 VAL A N 1
ATOM 819 C CA . VAL A 1 100 ? 5.008 16.844 25.125 1 90.25 100 VAL A CA 1
ATOM 820 C C . VAL A 1 100 ? 4.621 15.648 25.984 1 90.25 100 VAL A C 1
ATOM 822 O O . VAL A 1 100 ? 4.238 15.805 27.141 1 90.25 100 VAL A O 1
ATOM 825 N N . GLY A 1 101 ? 4.746 14.492 25.422 1 88.19 101 GLY A N 1
ATOM 826 C CA . GLY A 1 101 ? 4.379 13.289 26.156 1 88.19 101 GLY A CA 1
ATOM 827 C C . GLY A 1 101 ? 5.527 12.703 26.953 1 88.19 101 GLY A C 1
ATOM 828 O O . GLY A 1 101 ? 5.516 11.516 27.281 1 88.19 101 GLY A O 1
ATOM 829 N N . ILE A 1 102 ? 6.488 13.508 27.297 1 91.38 102 ILE A N 1
ATOM 830 C CA . ILE A 1 102 ? 7.723 13.039 27.922 1 91.38 102 ILE A CA 1
ATOM 831 C C . ILE A 1 102 ? 7.41 12.344 29.25 1 91.38 102 ILE A C 1
ATOM 833 O O . ILE A 1 102 ? 8.086 11.391 29.625 1 91.38 102 ILE A O 1
ATOM 837 N N . ARG A 1 103 ? 6.398 12.773 29.922 1 87.44 103 ARG A N 1
ATOM 838 C CA . ARG A 1 103 ? 6.035 12.219 31.219 1 87.44 103 ARG A CA 1
ATOM 839 C C . ARG A 1 103 ? 5.594 10.766 31.078 1 87.44 103 ARG A C 1
ATOM 841 O O . ARG A 1 103 ? 5.707 9.984 32.031 1 87.44 103 ARG A O 1
ATOM 848 N N . CYS A 1 104 ? 5.117 10.469 29.938 1 88 104 CYS A N 1
ATOM 849 C CA . CYS A 1 104 ? 4.652 9.109 29.688 1 88 104 CYS A CA 1
ATOM 850 C C . CYS A 1 104 ? 5.828 8.156 29.516 1 88 104 CYS A C 1
ATOM 852 O O . CYS A 1 104 ? 5.652 6.934 29.562 1 88 104 CYS A O 1
ATOM 854 N N . LEU A 1 105 ? 7.031 8.68 29.328 1 90.31 105 LEU A N 1
ATOM 855 C CA . LEU A 1 105 ? 8.188 7.848 29 1 90.31 105 LEU A CA 1
ATOM 856 C C . LEU A 1 105 ? 8.977 7.488 30.25 1 90.31 105 LEU A C 1
ATOM 858 O O . LEU A 1 105 ? 10.125 7.051 30.156 1 90.31 105 LEU A O 1
ATOM 862 N N . GLN A 1 106 ? 8.375 7.641 31.391 1 82.56 106 GLN A N 1
ATOM 863 C CA . GLN A 1 106 ? 9.117 7.359 32.625 1 82.56 106 GLN A CA 1
ATOM 864 C C . GLN A 1 106 ? 9.68 5.941 32.625 1 82.56 106 GLN A C 1
ATOM 866 O O . GLN A 1 106 ? 8.945 4.977 32.406 1 82.56 106 GLN A O 1
ATOM 871 N N . GLY A 1 107 ? 10.977 5.785 32.75 1 85.62 107 GLY A N 1
ATOM 872 C CA . GLY A 1 107 ? 11.688 4.52 32.812 1 85.62 107 GLY A CA 1
ATOM 873 C C . GLY A 1 107 ? 12.047 3.967 31.453 1 85.62 107 GLY A C 1
ATOM 874 O O . GLY A 1 107 ? 12.766 2.969 31.344 1 85.62 107 GLY A O 1
ATOM 875 N N . THR A 1 108 ? 11.492 4.605 30.359 1 92.69 108 THR A N 1
ATOM 876 C CA . THR A 1 108 ? 11.734 4.039 29.031 1 92.69 108 THR A CA 1
ATOM 877 C C . THR A 1 108 ? 12.266 5.105 28.078 1 92.69 108 THR A C 1
ATOM 879 O O . THR A 1 108 ? 12.211 4.934 26.859 1 92.69 108 THR A O 1
ATOM 882 N N . MET A 1 109 ? 12.773 6.156 28.703 1 93.5 109 MET A N 1
ATOM 883 C CA . MET A 1 109 ? 13.258 7.285 27.922 1 93.5 109 MET A CA 1
ATOM 884 C C . MET A 1 109 ? 14.414 6.863 27.016 1 93.5 109 MET A C 1
ATOM 886 O O . MET A 1 109 ? 14.461 7.234 25.844 1 93.5 109 MET A O 1
ATOM 890 N N . LYS A 1 110 ? 15.219 6.09 27.547 1 93.75 110 LYS A N 1
ATOM 891 C CA . LYS A 1 110 ? 16.391 5.641 26.781 1 93.75 110 LYS A CA 1
ATOM 892 C C . LYS A 1 110 ? 15.961 4.816 25.562 1 93.75 110 LYS A C 1
ATOM 894 O O . LYS A 1 110 ? 16.453 5.047 24.453 1 93.75 110 LYS A O 1
ATOM 899 N N . THR A 1 111 ? 15.062 3.924 25.812 1 94.81 111 THR A N 1
ATOM 900 C CA . THR A 1 111 ? 14.586 3.064 24.734 1 94.81 111 THR A CA 1
ATOM 901 C C . THR A 1 111 ? 13.875 3.885 23.672 1 94.81 111 THR A C 1
ATOM 903 O O . THR A 1 111 ? 14.047 3.641 22.469 1 94.81 111 THR A O 1
ATOM 906 N N . PHE A 1 112 ? 13.156 4.812 24.109 1 96.25 112 PHE A N 1
ATOM 907 C CA . PHE A 1 112 ? 12.445 5.699 23.188 1 96.25 112 PHE A CA 1
ATOM 908 C C . PHE A 1 112 ? 13.422 6.453 22.297 1 96.25 112 PHE A C 1
ATOM 910 O O . PHE A 1 112 ? 13.258 6.473 21.078 1 96.25 112 PHE A O 1
ATOM 917 N N . CYS A 1 113 ? 14.422 6.938 22.906 1 96.38 113 CYS A N 1
ATOM 918 C CA . CYS A 1 113 ? 15.406 7.719 22.172 1 96.38 113 CYS A CA 1
ATOM 919 C C . CYS A 1 113 ? 16.203 6.832 21.219 1 96.38 113 CYS A C 1
ATOM 921 O O . CYS A 1 113 ? 16.547 7.246 20.109 1 96.38 113 CYS A O 1
ATOM 923 N N . ASP A 1 114 ? 16.453 5.656 21.672 1 95.62 114 ASP A N 1
ATOM 924 C CA . ASP A 1 114 ? 17.141 4.707 20.797 1 95.62 114 ASP A CA 1
ATOM 925 C C . ASP A 1 114 ? 16.312 4.398 19.547 1 95.62 114 ASP A C 1
ATOM 927 O O . ASP A 1 114 ? 16.859 4.348 18.453 1 95.62 114 ASP A O 1
ATOM 931 N N . CYS A 1 115 ? 15.07 4.246 19.75 1 95.06 115 CYS A N 1
ATOM 932 C CA . CYS A 1 115 ? 14.188 3.945 18.641 1 95.06 115 CYS A CA 1
ATOM 933 C C . CYS A 1 115 ? 14.086 5.133 17.688 1 95.06 115 CYS A C 1
ATOM 935 O O . CYS A 1 115 ? 14.062 4.953 16.469 1 95.06 115 CYS A O 1
ATOM 937 N N . LEU A 1 116 ? 14.031 6.27 18.281 1 96.12 116 LEU A N 1
ATOM 938 C CA . LEU A 1 116 ? 13.984 7.477 17.469 1 96.12 116 LEU A CA 1
ATOM 939 C C . LEU A 1 116 ? 15.25 7.609 16.625 1 96.12 116 LEU A C 1
ATOM 941 O O . LEU A 1 116 ? 15.188 7.926 15.438 1 96.12 116 LEU A O 1
ATOM 945 N N . GLN A 1 117 ? 16.328 7.344 17.234 1 95.12 117 GLN A N 1
ATOM 946 C CA . GLN A 1 117 ? 17.609 7.398 16.531 1 95.12 117 GLN A CA 1
ATOM 947 C C . GLN A 1 117 ? 17.672 6.336 15.438 1 95.12 117 GLN A C 1
ATOM 949 O O . GLN A 1 117 ? 18.156 6.605 14.328 1 95.12 117 GLN A O 1
ATOM 954 N N . PHE A 1 118 ? 17.25 5.23 15.797 1 93.38 118 PHE A N 1
ATOM 955 C CA . PHE A 1 118 ? 17.281 4.137 14.828 1 93.38 118 PHE A CA 1
ATOM 956 C C . PHE A 1 118 ? 16.406 4.465 13.625 1 93.38 118 PHE A C 1
ATOM 958 O O . PHE A 1 118 ? 16.781 4.199 12.484 1 93.38 118 PHE A O 1
ATOM 965 N N . LEU A 1 119 ? 15.289 5.023 13.836 1 93 119 LEU A N 1
ATOM 966 C CA . LEU A 1 119 ? 14.328 5.348 12.789 1 93 119 LEU A CA 1
ATOM 967 C C . LEU A 1 119 ? 14.859 6.461 11.891 1 93 119 LEU A C 1
ATOM 969 O O . LEU A 1 119 ? 14.711 6.398 10.664 1 93 119 LEU A O 1
ATOM 973 N N . THR A 1 120 ? 15.5 7.449 12.461 1 94.31 120 THR A N 1
ATOM 974 C CA . THR A 1 120 ? 15.805 8.672 11.719 1 94.31 120 THR A CA 1
ATOM 975 C C . THR A 1 120 ? 17.281 8.711 11.328 1 94.31 120 THR A C 1
ATOM 977 O O . THR A 1 120 ? 17.688 9.531 10.5 1 94.31 120 THR A O 1
ATOM 980 N N . GLY A 1 121 ? 18.125 7.848 11.953 1 91.12 121 GLY A N 1
ATOM 981 C CA . GLY A 1 121 ? 19.562 7.93 11.766 1 91.12 121 GLY A CA 1
ATOM 982 C C . GLY A 1 121 ? 20.188 9.156 12.414 1 91.12 121 GLY A C 1
ATOM 983 O O . GLY A 1 121 ? 21.281 9.562 12.055 1 91.12 121 GLY A O 1
ATOM 984 N N . GLY A 1 122 ? 19.344 9.789 13.297 1 93.44 122 GLY A N 1
ATOM 985 C CA . GLY A 1 122 ? 19.828 11 13.945 1 93.44 122 GLY A CA 1
ATOM 986 C C . GLY A 1 122 ? 19.609 12.25 13.109 1 93.44 122 GLY A C 1
ATOM 987 O O . GLY A 1 122 ? 19.984 13.344 13.523 1 93.44 122 GLY A O 1
ATOM 988 N N . HIS A 1 123 ? 19 12.07 11.977 1 92.62 123 HIS A N 1
ATOM 989 C CA . HIS A 1 123 ? 18.734 13.211 11.109 1 92.62 123 HIS A CA 1
ATOM 990 C C . HIS A 1 123 ? 17.859 14.25 11.812 1 92.62 123 HIS A C 1
ATOM 992 O O . HIS A 1 123 ? 16.734 13.945 12.227 1 92.62 123 HIS A O 1
ATOM 998 N N . VAL A 1 124 ? 18.281 15.477 11.867 1 90.25 124 VAL A N 1
ATOM 999 C CA . VAL A 1 124 ? 17.672 16.5 12.688 1 90.25 124 VAL A CA 1
ATOM 1000 C C . VAL A 1 124 ? 16.234 16.766 12.203 1 90.25 124 VAL A C 1
ATOM 1002 O O . VAL A 1 124 ? 15.305 16.797 13 1 90.25 124 VAL A O 1
ATOM 1005 N N . GLY A 1 125 ? 16.125 16.953 10.945 1 88.81 125 GLY A N 1
ATOM 1006 C CA . GLY A 1 125 ? 14.805 17.234 10.391 1 88.81 125 GLY A CA 1
ATOM 1007 C C . GLY A 1 125 ? 13.82 16.094 10.609 1 88.81 125 GLY A C 1
ATOM 1008 O O . GLY A 1 125 ? 12.656 16.344 10.945 1 88.81 125 GLY A O 1
ATOM 1009 N N . LEU A 1 126 ? 14.242 14.891 10.453 1 93.38 126 LEU A N 1
ATOM 1010 C CA . LEU A 1 126 ? 13.375 13.734 10.633 1 93.38 126 LEU A CA 1
ATOM 1011 C C . LEU A 1 126 ? 13 13.547 12.102 1 93.38 126 LEU A C 1
ATOM 1013 O O . LEU A 1 126 ? 11.859 13.203 12.414 1 93.38 126 LEU A O 1
ATOM 1017 N N . CYS A 1 127 ? 13.938 13.82 12.961 1 94.88 127 CYS A N 1
ATOM 1018 C CA . CYS A 1 127 ? 13.648 13.758 14.383 1 94.88 127 CYS A CA 1
ATOM 1019 C C . CYS A 1 127 ? 12.57 14.766 14.766 1 94.88 127 CYS A C 1
ATOM 1021 O O . CYS A 1 127 ? 11.625 14.422 15.477 1 94.88 127 CYS A O 1
ATOM 1023 N N . ALA A 1 128 ? 12.734 15.906 14.273 1 91.5 128 ALA A N 1
ATOM 1024 C CA . ALA A 1 128 ? 11.789 16.969 14.578 1 91.5 128 ALA A CA 1
ATOM 1025 C C . ALA A 1 128 ? 10.383 16.625 14.086 1 91.5 128 ALA A C 1
ATOM 1027 O O . ALA A 1 128 ? 9.398 16.797 14.805 1 91.5 128 ALA A O 1
ATOM 1028 N N . VAL A 1 129 ? 10.352 16.094 12.914 1 89.19 129 VAL A N 1
ATOM 1029 C CA . VAL A 1 129 ? 9.055 15.742 12.344 1 89.19 129 VAL A CA 1
ATOM 1030 C C . VAL A 1 129 ? 8.438 14.586 13.117 1 89.19 129 VAL A C 1
ATOM 1032 O O . VAL A 1 129 ? 7.246 14.594 13.422 1 89.19 129 VAL A O 1
ATOM 1035 N N . ALA A 1 130 ? 9.258 13.617 13.43 1 94.44 130 ALA A N 1
ATOM 1036 C CA . ALA A 1 130 ? 8.75 12.477 14.188 1 94.44 130 ALA A CA 1
ATOM 1037 C C . ALA A 1 130 ? 8.141 12.93 15.508 1 94.44 130 ALA A C 1
ATOM 1039 O O . ALA A 1 130 ? 7.008 12.562 15.836 1 94.44 130 ALA A O 1
ATOM 1040 N N . ILE A 1 131 ? 8.852 13.773 16.203 1 93.69 131 ILE A N 1
ATOM 1041 C CA . ILE A 1 131 ? 8.375 14.266 17.5 1 93.69 131 ILE A CA 1
ATOM 1042 C C . ILE A 1 131 ? 7.125 15.117 17.281 1 93.69 131 ILE A C 1
ATOM 1044 O O . ILE A 1 131 ? 6.168 15.023 18.062 1 93.69 131 ILE A O 1
ATOM 1048 N N . GLY A 1 132 ? 7.184 15.938 16.297 1 87.94 132 GLY A N 1
ATOM 1049 C CA . GLY A 1 132 ? 6.008 16.734 15.977 1 87.94 132 GLY A CA 1
ATOM 1050 C C . GLY A 1 132 ? 4.766 15.898 15.734 1 87.94 132 GLY A C 1
ATOM 1051 O O . GLY A 1 132 ? 3.689 16.203 16.234 1 87.94 132 GLY A O 1
ATOM 1052 N N . VAL A 1 133 ? 4.93 14.875 14.945 1 85.44 133 VAL A N 1
ATOM 1053 C CA . VAL A 1 133 ? 3.816 13.992 14.617 1 85.44 133 VAL A CA 1
ATOM 1054 C C . VAL A 1 133 ? 3.33 13.281 15.883 1 85.44 133 VAL A C 1
ATOM 1056 O O . VAL A 1 133 ? 2.123 13.172 16.109 1 85.44 133 VAL A O 1
ATOM 1059 N N . LEU A 1 134 ? 4.266 12.836 16.688 1 89.25 134 LEU A N 1
ATOM 1060 C CA . LEU A 1 134 ? 3.885 12.18 17.938 1 89.25 134 LEU A CA 1
ATOM 1061 C C . LEU A 1 134 ? 3.146 13.148 18.859 1 89.25 134 LEU A C 1
ATOM 1063 O O . LEU A 1 134 ? 2.209 12.75 19.547 1 89.25 134 LEU A O 1
ATOM 1067 N N . ASN A 1 135 ? 3.557 14.391 18.828 1 86.19 135 ASN A N 1
ATOM 1068 C CA . ASN A 1 135 ? 2.857 15.406 19.609 1 86.19 135 ASN A CA 1
ATOM 1069 C C . ASN A 1 135 ? 1.419 15.586 19.141 1 86.19 135 ASN A C 1
ATOM 1071 O O . ASN A 1 135 ? 0.511 15.766 19.953 1 86.19 135 ASN A O 1
ATOM 1075 N N . THR A 1 136 ? 1.279 15.562 17.859 1 74.31 136 THR A N 1
ATOM 1076 C CA . THR A 1 136 ? -0.072 15.656 17.312 1 74.31 136 THR A CA 1
ATOM 1077 C C . THR A 1 136 ? -0.937 14.508 17.812 1 74.31 136 THR A C 1
ATOM 1079 O O . THR A 1 136 ? -2.107 14.695 18.141 1 74.31 136 THR A O 1
ATOM 1082 N N . VAL A 1 137 ? -0.358 13.344 17.812 1 78.38 137 VAL A N 1
ATOM 1083 C CA . VAL A 1 137 ? -1.064 12.172 18.328 1 78.38 137 VAL A CA 1
ATOM 1084 C C . VAL A 1 137 ? -1.397 12.375 19.797 1 78.38 137 VAL A C 1
ATOM 1086 O O . VAL A 1 137 ? -2.508 12.07 20.234 1 78.38 137 VAL A O 1
ATOM 1089 N N . TYR A 1 138 ? -0.41 12.906 20.531 1 81.75 138 TYR A N 1
ATOM 1090 C CA . TYR A 1 138 ? -0.607 13.18 21.938 1 81.75 138 TYR A CA 1
ATOM 1091 C C . TYR A 1 138 ? -1.782 14.125 22.156 1 81.75 138 TYR A C 1
ATOM 1093 O O . TYR A 1 138 ? -2.676 13.836 22.969 1 81.75 138 TYR A O 1
ATOM 1101 N N . PHE A 1 139 ? -1.761 15.188 21.453 1 73.06 139 PHE A N 1
ATOM 1102 C CA . PHE A 1 139 ? -2.801 16.188 21.625 1 73.06 139 PHE A CA 1
ATOM 1103 C C . PHE A 1 139 ? -4.16 15.641 21.203 1 73.06 139 PHE A C 1
ATOM 1105 O O . PHE A 1 139 ? -5.18 15.961 21.812 1 73.06 139 PHE A O 1
ATOM 1112 N N . SER A 1 140 ? -4.02 14.953 20.156 1 65.56 140 SER A N 1
ATOM 1113 C CA . SER A 1 140 ? -5.266 14.352 19.703 1 65.56 140 SER A CA 1
ATOM 1114 C C . SER A 1 140 ? -5.836 13.398 20.75 1 65.56 140 SER A C 1
ATOM 1116 O O . SER A 1 140 ? -7.047 13.383 20.984 1 65.56 140 SER A O 1
ATOM 1118 N N . ARG A 1 141 ? -4.91 12.641 21.359 1 65.06 141 ARG A N 1
ATOM 1119 C CA . ARG A 1 141 ? -5.336 11.68 22.359 1 65.06 141 ARG A CA 1
ATOM 1120 C C . ARG A 1 141 ? -5.797 12.391 23.641 1 65.06 141 ARG A C 1
ATOM 1122 O O . ARG A 1 141 ? -6.781 11.984 24.25 1 65.06 141 ARG A O 1
ATOM 1129 N N . VAL A 1 142 ? -5.02 13.359 24.047 1 64.56 142 VAL A N 1
ATOM 1130 C CA . VAL A 1 142 ? -5.355 14.125 25.25 1 64.56 142 VAL A CA 1
ATOM 1131 C C . VAL A 1 142 ? -6.633 14.93 25 1 64.56 142 VAL A C 1
ATOM 1133 O O . VAL A 1 142 ? -7.492 15.023 25.891 1 64.56 142 VAL A O 1
ATOM 1136 N N . GLY A 1 143 ? -6.535 15.508 23.969 1 56.03 143 GLY A N 1
ATOM 1137 C CA . GLY A 1 143 ? -7.703 16.312 23.641 1 56.03 143 GLY A CA 1
ATOM 1138 C C . GLY A 1 143 ? -8.984 15.5 23.578 1 56.03 143 GLY A C 1
ATOM 1139 O O . GLY A 1 143 ? -10.062 16.016 23.875 1 56.03 143 GLY A O 1
ATOM 1140 N N . CYS A 1 144 ? -8.742 14.312 23.141 1 44.84 144 CYS A N 1
ATOM 1141 C CA . CYS A 1 144 ? -9.914 13.461 23.016 1 44.84 144 CYS A CA 1
ATOM 1142 C C . CYS A 1 144 ? -10.25 12.789 24.328 1 44.84 144 CYS A C 1
ATOM 1144 O O . CYS A 1 144 ? -11.18 11.977 24.406 1 44.84 144 CYS A O 1
ATOM 1146 N N . GLY A 1 145 ? -9.602 13.367 25.438 1 49.53 145 GLY A N 1
ATOM 1147 C CA . GLY A 1 145 ? -9.812 12.797 26.75 1 49.53 145 GLY A CA 1
ATOM 1148 C C . GLY A 1 145 ? -9.375 11.344 26.859 1 49.53 145 GLY A C 1
ATOM 1149 O O . GLY A 1 145 ? -9.836 10.617 27.734 1 49.53 145 GLY A O 1
ATOM 1150 N N . GLY A 1 146 ? -8.766 10.875 25.844 1 54.34 146 GLY A N 1
ATOM 1151 C CA . GLY A 1 146 ? -8.328 9.492 25.844 1 54.34 146 GLY A CA 1
ATOM 1152 C C . GLY A 1 146 ? -7.164 9.234 26.781 1 54.34 146 GLY A C 1
ATOM 1153 O O . GLY A 1 146 ? -6.688 10.156 27.453 1 54.34 146 GLY A O 1
ATOM 1154 N N . VAL A 1 147 ? -7.07 7.969 27 1 59.88 147 VAL A N 1
ATOM 1155 C CA . VAL A 1 147 ? -5.922 7.535 27.797 1 59.88 147 VAL A CA 1
ATOM 1156 C C . VAL A 1 147 ? -4.629 7.844 27.031 1 59.88 147 VAL A C 1
ATOM 1158 O O . VAL A 1 147 ? -4.523 7.582 25.844 1 59.88 147 VAL A O 1
ATOM 1161 N N . THR A 1 148 ? -3.902 8.68 27.656 1 71.25 148 THR A N 1
ATOM 1162 C CA . THR A 1 148 ? -2.578 8.914 27.094 1 71.25 148 THR A CA 1
ATOM 1163 C C . THR A 1 148 ? -1.866 7.59 26.812 1 71.25 148 THR A C 1
ATOM 1165 O O . THR A 1 148 ? -1.946 6.656 27.609 1 71.25 148 THR A O 1
ATOM 1168 N N . PRO A 1 149 ? -1.334 7.453 25.703 1 76.94 149 PRO A N 1
ATOM 1169 C CA . PRO A 1 149 ? -0.608 6.223 25.391 1 76.94 149 PRO A CA 1
ATOM 1170 C C . PRO A 1 149 ? 0.442 5.875 26.438 1 76.94 149 PRO A C 1
ATOM 1172 O O . PRO A 1 149 ? 1.02 6.77 27.062 1 76.94 149 PRO A O 1
ATOM 1175 N N . PHE A 1 150 ? 0.559 4.605 26.656 1 84.31 150 PHE A N 1
ATOM 1176 C CA . PHE A 1 150 ? 1.619 4.129 27.531 1 84.31 150 PHE A CA 1
ATOM 1177 C C . PHE A 1 150 ? 2.98 4.262 26.875 1 84.31 150 PHE A C 1
ATOM 1179 O O . PHE A 1 150 ? 3.062 4.5 25.656 1 84.31 150 PHE A O 1
ATOM 1186 N N . ALA A 1 151 ? 3.936 4.156 27.719 1 88.62 151 ALA A N 1
ATOM 1187 C CA . ALA A 1 151 ? 5.309 4.309 27.25 1 88.62 151 ALA A CA 1
ATOM 1188 C C . ALA A 1 151 ? 5.602 3.352 26.094 1 88.62 151 ALA A C 1
ATOM 1190 O O . ALA A 1 151 ? 6.184 3.746 25.078 1 88.62 151 ALA A O 1
ATOM 1191 N N . TYR A 1 152 ? 5.145 2.182 26.234 1 87.94 152 TYR A N 1
ATOM 1192 C CA . TYR A 1 152 ? 5.422 1.149 25.234 1 87.94 152 TYR A CA 1
ATOM 1193 C C . TYR A 1 152 ? 4.746 1.473 23.906 1 87.94 152 TYR A C 1
ATOM 1195 O O . TYR A 1 152 ? 5.254 1.116 22.844 1 87.94 152 TYR A O 1
ATOM 1203 N N . ASP A 1 153 ? 3.637 2.186 23.938 1 86.75 153 ASP A N 1
ATOM 1204 C CA . ASP A 1 153 ? 2.924 2.557 22.719 1 86.75 153 ASP A CA 1
ATOM 1205 C C . ASP A 1 153 ? 3.744 3.533 21.875 1 86.75 153 ASP A C 1
ATOM 1207 O O . ASP A 1 153 ? 3.824 3.395 20.656 1 86.75 153 ASP A O 1
ATOM 1211 N N . TRP A 1 154 ? 4.324 4.41 22.609 1 90.5 154 TRP A N 1
ATOM 1212 C CA . TRP A 1 154 ? 5.141 5.402 21.906 1 90.5 154 TRP A CA 1
ATOM 1213 C C . TRP A 1 154 ? 6.34 4.75 21.234 1 90.5 154 TRP A C 1
ATOM 1215 O O . TRP A 1 154 ? 6.688 5.094 20.109 1 90.5 154 TRP A O 1
ATOM 1225 N N . ILE A 1 155 ? 6.922 3.832 21.953 1 91.81 155 ILE A N 1
ATOM 1226 C CA . ILE A 1 155 ? 8.086 3.113 21.438 1 91.81 155 ILE A CA 1
ATOM 1227 C C . ILE A 1 155 ? 7.68 2.283 20.219 1 91.81 155 ILE A C 1
ATOM 1229 O O . ILE A 1 155 ? 8.375 2.281 19.203 1 91.81 155 ILE A O 1
ATOM 1233 N N . CYS A 1 156 ? 6.531 1.667 20.25 1 88.69 156 CYS A N 1
ATOM 1234 C CA . CYS A 1 156 ? 6.035 0.848 19.156 1 88.69 156 CYS A CA 1
ATOM 1235 C C . CYS A 1 156 ? 5.762 1.699 17.922 1 88.69 156 CYS A C 1
ATOM 1237 O O . CYS A 1 156 ? 6.008 1.263 16.797 1 88.69 156 CYS A O 1
ATOM 1239 N N . MET A 1 157 ? 5.301 2.891 18.188 1 88.56 157 MET A N 1
ATOM 1240 C CA . MET A 1 157 ? 5.043 3.801 17.078 1 88.56 157 MET A CA 1
ATOM 1241 C C . MET A 1 157 ? 6.324 4.098 16.312 1 88.56 157 MET A C 1
ATOM 1243 O O . MET A 1 157 ? 6.324 4.098 15.078 1 88.56 157 MET A O 1
ATOM 1247 N N . LEU A 1 158 ? 7.367 4.242 17.062 1 92 158 LEU A N 1
ATOM 1248 C CA . LEU A 1 158 ? 8.656 4.539 16.453 1 92 158 LEU A CA 1
ATOM 1249 C C . LEU A 1 158 ? 9.219 3.301 15.766 1 92 158 LEU A C 1
ATOM 1251 O O . LEU A 1 158 ? 9.758 3.389 14.656 1 92 158 LEU A O 1
ATOM 1255 N N . GLU A 1 159 ? 9.094 2.182 16.328 1 87.88 159 GLU A N 1
ATOM 1256 C CA . GLU A 1 159 ? 9.656 0.943 15.805 1 87.88 159 GLU A CA 1
ATOM 1257 C C . GLU A 1 159 ? 8.953 0.511 14.523 1 87.88 159 GLU A C 1
ATOM 1259 O O . GLU A 1 159 ? 9.602 0.081 13.57 1 87.88 159 GLU A O 1
ATOM 1264 N N . GLN A 1 160 ? 7.711 0.698 14.531 1 82.25 160 GLN A N 1
ATOM 1265 C CA . GLN A 1 160 ? 6.918 0.177 13.422 1 82.25 160 GLN A CA 1
ATOM 1266 C C . GLN A 1 160 ? 6.598 1.274 12.414 1 82.25 160 GLN A C 1
ATOM 1268 O O . GLN A 1 160 ? 6.18 0.987 11.289 1 82.25 160 GLN A O 1
ATOM 1273 N N . GLY A 1 161 ? 6.867 2.439 12.859 1 84.69 161 GLY A N 1
ATOM 1274 C CA . GLY A 1 161 ? 6.512 3.549 11.992 1 84.69 161 GLY A CA 1
ATOM 1275 C C . GLY A 1 161 ? 5.016 3.783 11.906 1 84.69 161 GLY A C 1
ATOM 1276 O O . GLY A 1 161 ? 4.523 4.34 10.922 1 84.69 161 GLY A O 1
ATOM 1277 N N . SER A 1 162 ? 4.266 3.24 12.914 1 80.56 162 SER A N 1
ATOM 1278 C CA . SER A 1 162 ? 2.811 3.344 12.953 1 80.56 162 SER A CA 1
ATOM 1279 C C . SER A 1 162 ? 2.352 4.289 14.062 1 80.56 162 SER A C 1
ATOM 1281 O O . SER A 1 162 ? 3.08 4.52 15.023 1 80.56 162 SER A O 1
ATOM 1283 N N . LEU A 1 163 ? 1.172 4.879 13.953 1 75.62 163 LEU A N 1
ATOM 1284 C CA . LEU A 1 163 ? 0.73 5.855 14.945 1 75.62 163 LEU A CA 1
ATOM 1285 C C . LEU A 1 163 ? -0.583 5.418 15.586 1 75.62 163 LEU A C 1
ATOM 1287 O O . LEU A 1 163 ? -0.733 5.484 16.812 1 75.62 163 LEU A O 1
ATOM 1291 N N . TYR A 1 164 ? -1.449 4.984 14.828 1 63.31 164 TYR A N 1
ATOM 1292 C CA . TYR A 1 164 ? -2.811 4.809 15.32 1 63.31 164 TYR A CA 1
ATOM 1293 C C . TYR A 1 164 ? -3.166 3.33 15.422 1 63.31 164 TYR A C 1
ATOM 1295 O O . TYR A 1 164 ? -3.898 2.922 16.328 1 63.31 164 TYR A O 1
ATOM 1303 N N . ARG A 1 165 ? -2.662 2.65 14.508 1 63.28 165 ARG A N 1
ATOM 1304 C CA . ARG A 1 165 ? -2.891 1.208 14.5 1 63.28 165 ARG A CA 1
ATOM 1305 C C . ARG A 1 165 ? -1.635 0.458 14.07 1 63.28 165 ARG A C 1
ATOM 1307 O O . ARG A 1 165 ? -0.703 1.056 13.531 1 63.28 165 ARG A O 1
ATOM 1314 N N . GLU A 1 166 ? -1.678 -0.747 14.391 1 64.69 166 GLU A N 1
ATOM 1315 C CA . GLU A 1 166 ? -0.538 -1.574 14.008 1 64.69 166 GLU A CA 1
ATOM 1316 C C . GLU A 1 166 ? -0.366 -1.607 12.492 1 64.69 166 GLU A C 1
ATOM 1318 O O . GLU A 1 166 ? -1.337 -1.799 11.758 1 64.69 166 GLU A O 1
ATOM 1323 N N . LYS A 1 167 ? 0.713 -1.197 12.008 1 64.5 167 LYS A N 1
ATOM 1324 C CA . LYS A 1 167 ? 1.176 -1.307 10.625 1 64.5 167 LYS A CA 1
ATOM 1325 C C . LYS A 1 167 ? 0.467 -0.297 9.727 1 64.5 167 LYS A C 1
ATOM 1327 O O . LYS A 1 167 ? 0.278 -0.546 8.531 1 64.5 167 LYS A O 1
ATOM 1332 N N . ASP A 1 168 ? -0.051 0.783 10.328 1 64.69 168 ASP A N 1
ATOM 1333 C CA . ASP A 1 168 ? -0.653 1.819 9.5 1 64.69 168 ASP A CA 1
ATOM 1334 C C . ASP A 1 168 ? 0.417 2.65 8.797 1 64.69 168 ASP A C 1
ATOM 1336 O O . ASP A 1 168 ? 0.119 3.389 7.855 1 64.69 168 ASP A O 1
ATOM 1340 N N . HIS A 1 169 ? 1.667 2.588 9.172 1 75.81 169 HIS A N 1
ATOM 1341 C CA . HIS A 1 169 ? 2.838 3.234 8.594 1 75.81 169 HIS A CA 1
ATOM 1342 C C . HIS A 1 169 ? 2.662 4.746 8.539 1 75.81 169 HIS A C 1
ATOM 1344 O O . HIS A 1 169 ? 3.297 5.422 7.723 1 75.81 169 HIS A O 1
ATOM 1350 N N . ALA A 1 170 ? 1.779 5.277 9.352 1 75 170 ALA A N 1
ATOM 1351 C CA . ALA A 1 170 ? 1.436 6.695 9.305 1 75 170 ALA A CA 1
ATOM 1352 C C . ALA A 1 170 ? 2.645 7.566 9.633 1 75 170 ALA A C 1
ATOM 1354 O O . ALA A 1 170 ? 2.826 8.641 9.055 1 75 170 ALA A O 1
ATOM 1355 N N . LEU A 1 171 ? 3.387 7.137 10.578 1 86.62 171 LEU A N 1
ATOM 1356 C CA . LEU A 1 171 ? 4.59 7.895 10.914 1 86.62 171 LEU A CA 1
ATOM 1357 C C . LEU A 1 171 ? 5.566 7.906 9.75 1 86.62 171 LEU A C 1
ATOM 1359 O O . LEU A 1 171 ? 6.113 8.961 9.406 1 86.62 171 LEU A O 1
ATOM 1363 N N . PHE A 1 172 ? 5.75 6.754 9.148 1 87.06 172 PHE A N 1
ATOM 1364 C CA . PHE A 1 172 ? 6.625 6.668 7.984 1 87.06 172 PHE A CA 1
ATOM 1365 C C . PHE A 1 172 ? 6.129 7.574 6.867 1 87.06 172 PHE A C 1
ATOM 1367 O O . PHE A 1 172 ? 6.918 8.281 6.234 1 87.06 172 PHE A O 1
ATOM 1374 N N . ASP A 1 173 ? 4.887 7.59 6.691 1 78.44 173 ASP A N 1
ATOM 1375 C CA . ASP A 1 173 ? 4.297 8.414 5.645 1 78.44 173 ASP A CA 1
ATOM 1376 C C . ASP A 1 173 ? 4.535 9.898 5.91 1 78.44 173 ASP A C 1
ATOM 1378 O O . ASP A 1 173 ? 4.773 10.672 4.98 1 78.44 173 ASP A O 1
ATOM 1382 N N . ALA A 1 174 ? 4.469 10.266 7.105 1 77.38 174 ALA A N 1
ATOM 1383 C CA . ALA A 1 174 ? 4.746 11.648 7.473 1 77.38 174 ALA A CA 1
ATOM 1384 C C . ALA A 1 174 ? 6.215 11.992 7.238 1 77.38 174 ALA A C 1
ATOM 1386 O O . ALA A 1 174 ? 6.535 13.094 6.777 1 77.38 174 ALA A O 1
ATOM 1387 N N . LEU A 1 175 ? 7.031 11.07 7.508 1 87.12 175 LEU A N 1
ATOM 1388 C CA . LEU A 1 175 ? 8.469 11.312 7.414 1 87.12 175 LEU A CA 1
ATOM 1389 C C . LEU A 1 175 ? 8.906 11.406 5.961 1 87.12 175 LEU A C 1
ATOM 1391 O O . LEU A 1 175 ? 9.805 12.18 5.629 1 87.12 175 LEU A O 1
ATOM 1395 N N . ILE A 1 176 ? 8.305 10.656 5.086 1 85.12 176 ILE A N 1
ATOM 1396 C CA . ILE A 1 176 ? 8.75 10.641 3.697 1 85.12 176 ILE A CA 1
ATOM 1397 C C . ILE A 1 176 ? 8.328 11.93 3.004 1 85.12 176 ILE A C 1
ATOM 1399 O O . ILE A 1 176 ? 8.812 12.25 1.915 1 85.12 176 ILE A O 1
ATOM 1403 N N . LEU A 1 177 ? 7.492 12.727 3.639 1 73.12 177 LEU A N 1
ATOM 1404 C CA . LEU A 1 177 ? 7.027 13.984 3.057 1 73.12 177 LEU A CA 1
ATOM 1405 C C . LEU A 1 177 ? 8 15.117 3.361 1 73.12 177 LEU A C 1
ATOM 1407 O O . LEU A 1 177 ? 7.852 16.219 2.834 1 73.12 177 LEU A O 1
ATOM 1411 N N . THR A 1 178 ? 8.961 14.797 4.09 1 76.81 178 THR A N 1
ATOM 1412 C CA . THR A 1 178 ? 9.961 15.812 4.395 1 76.81 178 THR A CA 1
ATOM 1413 C C . THR A 1 178 ? 10.867 16.062 3.191 1 76.81 178 THR A C 1
ATOM 1415 O O . THR A 1 178 ? 11.047 15.18 2.354 1 76.81 178 THR A O 1
ATOM 1418 N N . CYS A 1 179 ? 11.398 17.234 3.148 1 74.5 179 CYS A N 1
ATOM 1419 C CA . CYS A 1 179 ? 12.281 17.578 2.043 1 74.5 179 CYS A CA 1
ATOM 1420 C C . CYS A 1 179 ? 13.523 16.703 2.029 1 74.5 179 CYS A C 1
ATOM 1422 O O . CYS A 1 179 ? 14.07 16.406 0.965 1 74.5 179 CYS A O 1
ATOM 1424 N N . ALA A 1 180 ? 13.898 16.266 3.23 1 79.75 180 ALA A N 1
ATOM 1425 C CA . ALA A 1 180 ? 15.078 15.422 3.357 1 79.75 180 ALA A CA 1
ATOM 1426 C C . ALA A 1 180 ? 14.914 14.117 2.582 1 79.75 180 ALA A C 1
ATOM 1428 O O . ALA A 1 180 ? 15.883 13.57 2.053 1 79.75 180 ALA A O 1
ATOM 1429 N N . VAL A 1 181 ? 13.688 13.656 2.488 1 85.38 181 VAL A N 1
ATOM 1430 C CA . VAL A 1 181 ? 13.461 12.367 1.854 1 85.38 181 VAL A CA 1
ATOM 1431 C C . VAL A 1 181 ? 12.922 12.57 0.44 1 85.38 181 VAL A C 1
ATOM 1433 O O . VAL A 1 181 ? 13.312 11.859 -0.489 1 85.38 181 VAL A O 1
ATOM 1436 N N . LYS A 1 182 ? 12.203 13.586 0.244 1 76.25 182 LYS A N 1
ATOM 1437 C CA . LYS A 1 182 ? 11.562 13.859 -1.04 1 76.25 182 LYS A CA 1
ATOM 1438 C C . LYS A 1 182 ? 12.602 14.125 -2.127 1 76.25 182 LYS A C 1
ATOM 1440 O O . LYS A 1 182 ? 12.305 14 -3.316 1 76.25 182 LYS A O 1
ATOM 1445 N N . VAL A 1 183 ? 13.719 14.461 -1.708 1 79.62 183 VAL A N 1
ATOM 1446 C CA . VAL A 1 183 ? 14.797 14.727 -2.654 1 79.62 183 VAL A CA 1
ATOM 1447 C C . VAL A 1 183 ? 15.023 13.508 -3.541 1 79.62 183 VAL A C 1
ATOM 1449 O O . VAL A 1 183 ? 15.477 13.633 -4.68 1 79.62 183 VAL A O 1
ATOM 1452 N N . LEU A 1 184 ? 14.695 12.344 -3.074 1 84 184 LEU A N 1
ATOM 1453 C CA . LEU A 1 184 ? 14.836 11.102 -3.836 1 84 184 LEU A CA 1
ATOM 1454 C C . LEU A 1 184 ? 14.016 11.156 -5.117 1 84 184 LEU A C 1
ATOM 1456 O O . LEU A 1 184 ? 14.391 10.562 -6.129 1 84 184 LEU A O 1
ATOM 1460 N N . THR A 1 185 ? 12.969 11.906 -5.066 1 76 185 THR A N 1
ATOM 1461 C CA . THR A 1 185 ? 12.055 11.953 -6.203 1 76 185 THR A CA 1
ATOM 1462 C C . THR A 1 185 ? 12.625 12.82 -7.316 1 76 185 THR A C 1
ATOM 1464 O O . THR A 1 185 ? 12.133 12.789 -8.445 1 76 185 THR A O 1
ATOM 1467 N N . THR A 1 186 ? 13.688 13.5 -6.988 1 73.62 186 THR A N 1
ATOM 1468 C CA . THR A 1 186 ? 14.305 14.359 -7.984 1 73.62 186 THR A CA 1
ATOM 1469 C C . THR A 1 186 ? 15.297 13.57 -8.844 1 73.62 186 THR A C 1
ATOM 1471 O O . THR A 1 186 ? 15.75 14.062 -9.875 1 73.62 186 THR A O 1
ATOM 1474 N N . LEU A 1 187 ? 15.602 12.406 -8.43 1 82 187 LEU A N 1
ATOM 1475 C CA . LEU A 1 187 ? 16.547 11.586 -9.188 1 82 187 LEU A CA 1
ATOM 1476 C C . LEU A 1 187 ? 15.891 11.047 -10.461 1 82 187 LEU A C 1
ATOM 1478 O O . LEU A 1 187 ? 14.695 10.719 -10.453 1 82 187 LEU A O 1
ATOM 1482 N N . GLU A 1 188 ? 16.703 11.047 -11.398 1 81.69 188 GLU A N 1
ATOM 1483 C CA . GLU A 1 188 ? 16.234 10.438 -12.648 1 81.69 188 GLU A CA 1
ATOM 1484 C C . GLU A 1 188 ? 16.203 8.922 -12.547 1 81.69 188 GLU A C 1
ATOM 1486 O O . GLU A 1 188 ? 16.828 8.336 -11.656 1 81.69 188 GLU A O 1
ATOM 1491 N N . MET A 1 189 ? 15.617 8.328 -13.508 1 81.44 189 MET A N 1
ATOM 1492 C CA . MET A 1 189 ? 15.445 6.883 -13.508 1 81.44 189 MET A CA 1
ATOM 1493 C C . MET A 1 189 ? 16.797 6.176 -13.57 1 81.44 189 MET A C 1
ATOM 1495 O O . MET A 1 189 ? 17.016 5.176 -12.883 1 81.44 189 MET A O 1
ATOM 1499 N N . GLU A 1 190 ? 17.625 6.738 -14.305 1 82.81 190 GLU A N 1
ATOM 1500 C CA . GLU A 1 190 ? 18.953 6.133 -14.453 1 82.81 190 GLU A CA 1
ATOM 1501 C C . GLU A 1 190 ? 19.719 6.145 -13.133 1 82.81 190 GLU A C 1
ATOM 1503 O O . GLU A 1 190 ? 20.453 5.199 -12.82 1 82.81 190 GLU A O 1
ATOM 1508 N N . ASP A 1 191 ? 19.5 7.23 -12.438 1 86.56 191 ASP A N 1
ATOM 1509 C CA . ASP A 1 191 ? 20.156 7.348 -11.133 1 86.56 191 ASP A CA 1
ATOM 1510 C C . ASP A 1 191 ? 19.578 6.336 -10.141 1 86.56 191 ASP A C 1
ATOM 1512 O O . ASP A 1 191 ? 20.328 5.691 -9.406 1 86.56 191 ASP A O 1
ATOM 1516 N N . LEU A 1 192 ? 18.312 6.223 -10.242 1 86.5 192 LEU A N 1
ATOM 1517 C CA . LEU A 1 192 ? 17.656 5.266 -9.359 1 86.5 192 LEU A CA 1
ATOM 1518 C C . LEU A 1 192 ? 18.094 3.842 -9.68 1 86.5 192 LEU A C 1
ATOM 1520 O O . LEU A 1 192 ? 18.344 3.041 -8.773 1 86.5 192 LEU A O 1
ATOM 1524 N N . ASP A 1 193 ? 18.25 3.576 -10.898 1 83.44 193 ASP A N 1
ATOM 1525 C CA . ASP A 1 193 ? 18.734 2.271 -11.328 1 83.44 193 ASP A CA 1
ATOM 1526 C C . ASP A 1 193 ? 20.156 2.023 -10.82 1 83.44 193 ASP A C 1
ATOM 1528 O O . ASP A 1 193 ? 20.484 0.915 -10.391 1 83.44 193 ASP A O 1
ATOM 1532 N N . GLY A 1 194 ? 20.906 3.059 -10.992 1 83.75 194 GLY A N 1
ATOM 1533 C CA . GLY A 1 194 ? 22.281 2.953 -10.492 1 83.75 194 GLY A CA 1
ATOM 1534 C C . GLY A 1 194 ? 22.344 2.641 -9.016 1 83.75 194 GLY A C 1
ATOM 1535 O O . GLY A 1 194 ? 23.141 1.797 -8.586 1 83.75 194 GLY A O 1
ATOM 1536 N N . LEU A 1 195 ? 21.531 3.266 -8.25 1 87.06 195 LEU A N 1
ATOM 1537 C CA . LEU A 1 195 ? 21.484 3.018 -6.809 1 87.06 195 LEU A CA 1
ATOM 1538 C C . LEU A 1 195 ? 21.016 1.596 -6.52 1 87.06 195 LEU A C 1
ATOM 1540 O O . LEU A 1 195 ? 21.531 0.942 -5.609 1 87.06 195 LEU A O 1
ATOM 1544 N N . GLU A 1 196 ? 20.031 1.195 -7.246 1 84.44 196 GLU A N 1
ATOM 1545 C CA . GLU A 1 196 ? 19.516 -0.161 -7.082 1 84.44 196 GLU A CA 1
ATOM 1546 C C . GLU A 1 196 ? 20.609 -1.198 -7.32 1 84.44 196 GLU A C 1
ATOM 1548 O O . GLU A 1 196 ? 20.75 -2.148 -6.551 1 84.44 196 GLU A O 1
ATOM 1553 N N . ARG A 1 197 ? 21.344 -0.962 -8.352 1 79.94 197 ARG A N 1
ATOM 1554 C CA . ARG A 1 197 ? 22.438 -1.876 -8.656 1 79.94 197 ARG A CA 1
ATOM 1555 C C . ARG A 1 197 ? 23.484 -1.876 -7.547 1 79.94 197 ARG A C 1
ATOM 1557 O O . ARG A 1 197 ? 24 -2.932 -7.172 1 79.94 197 ARG A O 1
ATOM 1564 N N . LEU A 1 198 ? 23.703 -0.765 -7.055 1 78.44 198 LEU A N 1
ATOM 1565 C CA . LEU A 1 198 ? 24.719 -0.614 -6.012 1 78.44 198 LEU A CA 1
ATOM 1566 C C . LEU A 1 198 ? 24.281 -1.321 -4.73 1 78.44 198 LEU A C 1
ATOM 1568 O O . LEU A 1 198 ? 25.062 -2.066 -4.133 1 78.44 198 LEU A O 1
ATOM 1572 N N . PHE A 1 199 ? 23.078 -1.185 -4.414 1 78.62 199 PHE A N 1
ATOM 1573 C CA . PHE A 1 199 ? 22.672 -1.623 -3.084 1 78.62 199 PHE A CA 1
ATOM 1574 C C . PHE A 1 199 ? 22.062 -3.021 -3.137 1 78.62 199 PHE A C 1
ATOM 1576 O O . PHE A 1 199 ? 21.969 -3.701 -2.111 1 78.62 199 PHE A O 1
ATOM 1583 N N . TYR A 1 200 ? 21.656 -3.377 -4.34 1 71.5 200 TYR A N 1
ATOM 1584 C CA . TYR A 1 200 ? 21.141 -4.738 -4.453 1 71.5 200 TYR A CA 1
ATOM 1585 C C . TYR A 1 200 ? 22.234 -5.699 -4.898 1 71.5 200 TYR A C 1
ATOM 1587 O O . TYR A 1 200 ? 22.031 -6.918 -4.91 1 71.5 200 TYR A O 1
ATOM 1595 N N . GLY A 1 201 ? 23.422 -5.164 -5.113 1 63.28 201 GLY A N 1
ATOM 1596 C CA . GLY A 1 201 ? 24.594 -5.992 -5.344 1 63.28 201 GLY A CA 1
ATOM 1597 C C . GLY A 1 201 ? 24.672 -6.547 -6.754 1 63.28 201 GLY A C 1
ATOM 1598 O O . GLY A 1 201 ? 25.266 -7.598 -6.988 1 63.28 201 GLY A O 1
ATOM 1599 N N . VAL A 1 202 ? 23.875 -6.074 -7.734 1 58.16 202 VAL A N 1
ATOM 1600 C CA . VAL A 1 202 ? 23.906 -6.633 -9.078 1 58.16 202 VAL A CA 1
ATOM 1601 C C . VAL A 1 202 ? 25.219 -6.254 -9.766 1 58.16 202 VAL A C 1
ATOM 1603 O O . VAL A 1 202 ? 25.891 -7.113 -10.328 1 58.16 202 VAL A O 1
ATOM 1606 N N . GLU A 1 203 ? 25.438 -4.867 -10.109 1 59.59 203 GLU A N 1
ATOM 1607 C CA . GLU A 1 203 ? 26.641 -4.488 -10.828 1 59.59 203 GLU A CA 1
ATOM 1608 C C . GLU A 1 203 ? 27.5 -3.527 -10.008 1 59.59 203 GLU A C 1
ATOM 1610 O O . GLU A 1 203 ? 26.969 -2.617 -9.367 1 59.59 203 GLU A O 1
ATOM 1615 N N . ASN A 1 204 ? 28.609 -4.031 -9.586 1 57.75 204 ASN A N 1
ATOM 1616 C CA . ASN A 1 204 ? 29.562 -3.359 -8.727 1 57.75 204 ASN A CA 1
ATOM 1617 C C . ASN A 1 204 ? 30.125 -2.1 -9.383 1 57.75 204 ASN A C 1
ATOM 1619 O O . ASN A 1 204 ? 31.188 -1.606 -8.992 1 57.75 204 ASN A O 1
ATOM 1623 N N . HIS A 1 205 ? 29.578 -1.718 -10.5 1 60.56 205 HIS A N 1
ATOM 1624 C CA . HIS A 1 205 ? 30.297 -0.516 -10.906 1 60.56 205 HIS A CA 1
ATOM 1625 C C . HIS A 1 205 ? 29.734 0.724 -10.227 1 60.56 205 HIS A C 1
ATOM 1627 O O . HIS A 1 205 ? 28.562 1.063 -10.422 1 60.56 205 HIS A O 1
ATOM 1633 N N . LEU A 1 206 ? 30.391 1.085 -9.289 1 62.75 206 LEU A N 1
ATOM 1634 C CA . LEU A 1 206 ? 30.078 2.326 -8.594 1 62.75 206 LEU A CA 1
ATOM 1635 C C . LEU A 1 206 ? 30.219 3.525 -9.523 1 62.75 206 LEU A C 1
ATOM 1637 O O . LEU A 1 206 ? 31.297 3.754 -10.094 1 62.75 206 LEU A O 1
ATOM 1641 N N . ASP A 1 207 ? 29.141 4.051 -9.969 1 75.94 207 ASP A N 1
ATOM 1642 C CA . ASP A 1 207 ? 29.156 5.328 -10.672 1 75.94 207 ASP A CA 1
ATOM 1643 C C . ASP A 1 207 ? 29.5 6.473 -9.719 1 75.94 207 ASP A C 1
ATOM 1645 O O . ASP A 1 207 ? 28.656 6.945 -8.969 1 75.94 207 ASP A O 1
ATOM 1649 N N . ALA A 1 208 ? 30.797 6.809 -9.773 1 79.19 208 ALA A N 1
ATOM 1650 C CA . ALA A 1 208 ? 31.312 7.82 -8.859 1 79.19 208 ALA A CA 1
ATOM 1651 C C . ALA A 1 208 ? 30.516 9.117 -8.961 1 79.19 208 ALA A C 1
ATOM 1653 O O . ALA A 1 208 ? 30.281 9.789 -7.957 1 79.19 208 ALA A O 1
ATOM 1654 N N . GLN A 1 209 ? 30.141 9.406 -10.133 1 83 209 GLN A N 1
ATOM 1655 C CA . GLN A 1 209 ? 29.391 10.641 -10.328 1 83 209 GLN A CA 1
ATOM 1656 C C . GLN A 1 209 ? 28.031 10.57 -9.641 1 83 209 GLN A C 1
ATOM 1658 O O . GLN A 1 209 ? 27.609 11.539 -9 1 83 209 GLN A O 1
ATOM 1663 N N . LEU A 1 210 ? 27.438 9.461 -9.773 1 86.31 210 LEU A N 1
ATOM 1664 C CA . LEU A 1 210 ? 26.156 9.273 -9.125 1 86.31 210 LEU A CA 1
ATOM 1665 C C . LEU A 1 210 ? 26.297 9.352 -7.605 1 86.31 210 LEU A C 1
ATOM 1667 O O . LEU A 1 210 ? 25.484 9.992 -6.934 1 86.31 210 LEU A O 1
ATOM 1671 N N . LEU A 1 211 ? 27.328 8.773 -7.168 1 85.31 211 LEU A N 1
ATOM 1672 C CA . LEU A 1 211 ? 27.562 8.766 -5.727 1 85.31 211 LEU A CA 1
ATOM 1673 C C . LEU A 1 211 ? 27.797 10.18 -5.203 1 85.31 211 LEU A C 1
ATOM 1675 O O . LEU A 1 211 ? 27.219 10.57 -4.18 1 85.31 211 LEU A O 1
ATOM 1679 N N . ASP A 1 212 ? 28.578 10.844 -5.926 1 82.94 212 ASP A N 1
ATOM 1680 C CA . ASP A 1 212 ? 28.859 12.219 -5.523 1 82.94 212 ASP A CA 1
ATOM 1681 C C . ASP A 1 212 ? 27.594 13.062 -5.504 1 82.94 212 ASP A C 1
ATOM 1683 O O . ASP A 1 212 ? 27.391 13.852 -4.582 1 82.94 212 ASP A O 1
ATOM 1687 N N . GLU A 1 213 ? 26.828 12.867 -6.441 1 83.75 213 GLU A N 1
ATOM 1688 C CA . GLU A 1 213 ? 25.578 13.625 -6.527 1 83.75 213 GLU A CA 1
ATOM 1689 C C . GLU A 1 213 ? 24.625 13.266 -5.383 1 83.75 213 GLU A C 1
ATOM 1691 O O . GLU A 1 213 ? 24 14.148 -4.789 1 83.75 213 GLU A O 1
ATOM 1696 N N . CYS A 1 214 ? 24.578 12.023 -5.121 1 88.56 214 CYS A N 1
ATOM 1697 C CA . CYS A 1 214 ? 23.672 11.562 -4.07 1 88.56 214 CYS A CA 1
ATOM 1698 C C . CYS A 1 214 ? 24.156 12.016 -2.699 1 88.56 214 CYS A C 1
ATOM 1700 O O . CYS A 1 214 ? 23.344 12.305 -1.814 1 88.56 214 CYS A O 1
ATOM 1702 N N . ILE A 1 215 ? 25.438 12.109 -2.551 1 84 215 ILE A N 1
ATOM 1703 C CA . ILE A 1 215 ? 26 12.586 -1.294 1 84 215 ILE A CA 1
ATOM 1704 C C . ILE A 1 215 ? 25.75 14.086 -1.147 1 84 215 ILE A C 1
ATOM 1706 O O . ILE A 1 215 ? 25.344 14.547 -0.08 1 84 215 ILE A O 1
ATOM 1710 N N . ARG A 1 216 ? 25.891 14.742 -2.219 1 79.62 216 ARG A N 1
ATOM 1711 C CA . ARG A 1 216 ? 25.656 16.172 -2.205 1 79.62 216 ARG A CA 1
ATOM 1712 C C . ARG A 1 216 ? 24.188 16.484 -1.915 1 79.62 216 ARG A C 1
ATOM 1714 O O . ARG A 1 216 ? 23.891 17.469 -1.227 1 79.62 216 ARG A O 1
ATOM 1721 N N . LYS A 1 217 ? 23.359 15.633 -2.375 1 81.25 217 LYS A N 1
ATOM 1722 C CA . LYS A 1 217 ? 21.922 15.836 -2.191 1 81.25 217 LYS A CA 1
ATOM 1723 C C . LYS A 1 217 ? 21.469 15.352 -0.815 1 81.25 217 LYS A C 1
ATOM 1725 O O . LYS A 1 217 ? 20.328 15.555 -0.427 1 81.25 217 LYS A O 1
ATOM 1730 N N . GLY A 1 218 ? 22.391 14.711 -0.107 1 84.62 218 GLY A N 1
ATOM 1731 C CA . GLY A 1 218 ? 22.078 14.242 1.232 1 84.62 218 GLY A CA 1
ATOM 1732 C C . GLY A 1 218 ? 21.344 12.906 1.24 1 84.62 218 GLY A C 1
ATOM 1733 O O . GLY A 1 218 ? 20.797 12.508 2.264 1 84.62 218 GLY A O 1
ATOM 1734 N N . ILE A 1 219 ? 21.328 12.25 0.11 1 89.81 219 ILE A N 1
ATOM 1735 C CA . ILE A 1 219 ? 20.656 10.953 0.001 1 89.81 219 ILE A CA 1
ATOM 1736 C C . ILE A 1 219 ? 21.562 9.867 0.593 1 89.81 219 ILE A C 1
ATOM 1738 O O . ILE A 1 219 ? 21.078 9 1.335 1 89.81 219 ILE A O 1
ATOM 1742 N N . LEU A 1 220 ? 22.812 10.016 0.257 1 90.12 220 LEU A N 1
ATOM 1743 C CA . LEU A 1 220 ? 23.812 9.062 0.746 1 90.12 220 LEU A CA 1
ATOM 1744 C C . LEU A 1 220 ? 24.812 9.758 1.655 1 90.12 220 LEU A C 1
ATOM 1746 O O . LEU A 1 220 ? 24.938 10.984 1.626 1 90.12 220 LEU A O 1
ATOM 1750 N N . ILE A 1 221 ? 25.422 8.992 2.477 1 86.75 221 ILE A N 1
ATOM 1751 C CA . ILE A 1 221 ? 26.547 9.461 3.281 1 86.75 221 ILE A CA 1
ATOM 1752 C C . ILE A 1 221 ? 27.734 8.508 3.119 1 86.75 221 ILE A C 1
ATOM 1754 O O . ILE A 1 221 ? 27.547 7.293 3.002 1 86.75 221 ILE A O 1
ATOM 1758 N N . GLY A 1 222 ? 28.859 9.094 2.957 1 78.5 222 GLY A N 1
ATOM 1759 C CA . GLY A 1 222 ? 30.078 8.312 2.908 1 78.5 222 GLY A CA 1
ATOM 1760 C C . GLY A 1 222 ? 30.656 8.039 4.277 1 78.5 222 GLY A C 1
ATOM 1761 O O . GLY A 1 222 ? 30.766 8.945 5.109 1 78.5 222 GLY A O 1
ATOM 1762 N N . CYS A 1 223 ? 30.672 6.762 4.641 1 64.75 223 CYS A N 1
ATOM 1763 C CA . CYS A 1 223 ? 31.297 6.406 5.914 1 64.75 223 CYS A CA 1
ATOM 1764 C C . CYS A 1 223 ? 32.375 5.359 5.719 1 64.75 223 CYS A C 1
ATOM 1766 O O . CYS A 1 223 ? 32.094 4.207 5.398 1 64.75 223 CYS A O 1
ATOM 1768 N N . GLU A 1 224 ? 33.625 5.723 6.098 1 63.41 224 GLU A N 1
ATOM 1769 C CA . GLU A 1 224 ? 34.781 4.816 6.129 1 63.41 224 GLU A CA 1
ATOM 1770 C C . GLU A 1 224 ? 34.781 3.922 4.895 1 63.41 224 GLU A C 1
ATOM 1772 O O . GLU A 1 224 ? 34.938 2.701 5.008 1 63.41 224 GLU A O 1
ATOM 1777 N N . GLY A 1 225 ? 34.562 4.508 3.779 1 66.38 225 GLY A N 1
ATOM 1778 C CA . GLY A 1 225 ? 34.719 3.75 2.547 1 66.38 225 GLY A CA 1
ATOM 1779 C C . GLY A 1 225 ? 33.438 3.09 2.096 1 66.38 225 GLY A C 1
ATOM 1780 O O . GLY A 1 225 ? 33.375 2.422 1.061 1 66.38 225 GLY A O 1
ATOM 1781 N N . ARG A 1 226 ? 32.469 3.166 2.9 1 77.81 226 ARG A N 1
ATOM 1782 C CA . ARG A 1 226 ? 31.172 2.611 2.514 1 77.81 226 ARG A CA 1
ATOM 1783 C C . ARG A 1 226 ? 30.141 3.715 2.348 1 77.81 226 ARG A C 1
ATOM 1785 O O . ARG A 1 226 ? 30.297 4.809 2.896 1 77.81 226 ARG A O 1
ATOM 1792 N N . VAL A 1 227 ? 29.234 3.465 1.426 1 85.12 227 VAL A N 1
ATOM 1793 C CA . VAL A 1 227 ? 28.156 4.414 1.191 1 85.12 227 VAL A CA 1
ATOM 1794 C C . VAL A 1 227 ? 26.844 3.826 1.681 1 85.12 227 VAL A C 1
ATOM 1796 O O . VAL A 1 227 ? 26.562 2.639 1.479 1 85.12 227 VAL A O 1
ATOM 1799 N N . GLU A 1 228 ? 26.219 4.59 2.49 1 88.38 228 GLU A N 1
ATOM 1800 C CA . GLU A 1 228 ? 24.906 4.188 2.975 1 88.38 228 GLU A CA 1
ATOM 1801 C C . GLU A 1 228 ? 23.891 5.316 2.811 1 88.38 228 GLU A C 1
ATOM 1803 O O . GLU A 1 228 ? 24.266 6.465 2.574 1 88.38 228 GLU A O 1
ATOM 1808 N N . PHE A 1 229 ? 22.688 4.961 2.855 1 91.88 229 PHE A N 1
ATOM 1809 C CA . PHE A 1 229 ? 21.656 5.996 2.842 1 91.88 229 PHE A CA 1
ATOM 1810 C C . PHE A 1 229 ? 21.75 6.863 4.09 1 91.88 229 PHE A C 1
ATOM 1812 O O . PHE A 1 229 ? 22.141 6.387 5.156 1 91.88 229 PHE A O 1
ATOM 1819 N N . SER A 1 230 ? 21.422 8.109 4 1 90.25 230 SER A N 1
ATOM 1820 C CA . SER A 1 230 ? 21.594 9.094 5.062 1 90.25 230 SER A CA 1
ATOM 1821 C C . SER A 1 230 ? 20.719 8.766 6.27 1 90.25 230 SER A C 1
ATOM 1823 O O . SER A 1 230 ? 21.016 9.188 7.391 1 90.25 230 SER A O 1
ATOM 1825 N N . SER A 1 231 ? 19.641 8.039 6 1 91.88 231 SER A N 1
ATOM 1826 C CA . SER A 1 231 ? 18.75 7.605 7.074 1 91.88 231 SER A CA 1
ATOM 1827 C C . SER A 1 231 ? 18.016 6.328 6.699 1 91.88 231 SER A C 1
ATOM 1829 O O . SER A 1 231 ? 17.828 6.035 5.52 1 91.88 231 SER A O 1
ATOM 1831 N N . PRO A 1 232 ? 17.578 5.625 7.785 1 92.12 232 PRO A N 1
ATOM 1832 C CA . PRO A 1 232 ? 16.766 4.449 7.5 1 92.12 232 PRO A CA 1
ATOM 1833 C C . PRO A 1 232 ? 15.461 4.801 6.781 1 92.12 232 PRO A C 1
ATOM 1835 O O . PRO A 1 232 ? 14.977 4.023 5.953 1 92.12 232 PRO A O 1
ATOM 1838 N N . VAL A 1 233 ? 14.898 5.934 7.027 1 92.56 233 VAL A N 1
ATOM 1839 C CA . VAL A 1 233 ? 13.672 6.371 6.375 1 92.56 233 VAL A CA 1
ATOM 1840 C C . VAL A 1 233 ? 13.914 6.551 4.879 1 92.56 233 VAL A C 1
ATOM 1842 O O . VAL A 1 233 ? 13.094 6.145 4.055 1 92.56 233 VAL A O 1
ATOM 1845 N N . MET A 1 234 ? 15.07 7.102 4.547 1 92.12 234 MET A N 1
ATOM 1846 C CA . MET A 1 234 ? 15.453 7.289 3.152 1 92.12 234 MET A CA 1
ATOM 1847 C C . MET A 1 234 ? 15.586 5.945 2.439 1 92.12 234 MET A C 1
ATOM 1849 O O . MET A 1 234 ? 15.07 5.777 1.332 1 92.12 234 MET A O 1
ATOM 1853 N N . TRP A 1 235 ? 16.203 5.066 3.137 1 91.56 235 TRP A N 1
ATOM 1854 C CA . TRP A 1 235 ? 16.375 3.725 2.586 1 91.56 235 TRP A CA 1
ATOM 1855 C C . TRP A 1 235 ? 15.023 3.049 2.377 1 91.56 235 TRP A C 1
ATOM 1857 O O . TRP A 1 235 ? 14.766 2.486 1.312 1 91.56 235 TRP A O 1
ATOM 1867 N N . ARG A 1 236 ? 14.234 3.105 3.344 1 89 236 ARG A N 1
ATOM 1868 C CA . ARG A 1 236 ? 12.922 2.477 3.281 1 89 236 ARG A CA 1
ATOM 1869 C C . ARG A 1 236 ? 12.086 3.064 2.148 1 89 236 ARG A C 1
ATOM 1871 O O . ARG A 1 236 ? 11.367 2.338 1.458 1 89 236 ARG A O 1
ATOM 1878 N N . TYR A 1 237 ? 12.203 4.348 2.041 1 89.69 237 TYR A N 1
ATOM 1879 C CA . TYR A 1 237 ? 11.438 4.988 0.975 1 89.69 237 TYR A CA 1
ATOM 1880 C C . TYR A 1 237 ? 11.961 4.57 -0.395 1 89.69 237 TYR A C 1
ATOM 1882 O O . TYR A 1 237 ? 11.188 4.34 -1.321 1 89.69 237 TYR A O 1
ATOM 1890 N N . PHE A 1 238 ? 13.281 4.492 -0.557 1 90.75 238 PHE A N 1
ATOM 1891 C CA . PHE A 1 238 ? 13.883 4.035 -1.802 1 90.75 238 PHE A CA 1
ATOM 1892 C C . PHE A 1 238 ? 13.383 2.641 -2.164 1 90.75 238 PHE A C 1
ATOM 1894 O O . PHE A 1 238 ? 12.984 2.396 -3.307 1 90.75 238 PHE A O 1
ATOM 1901 N N . VAL A 1 239 ? 13.375 1.802 -1.148 1 86.94 239 VAL A N 1
ATOM 1902 C CA . VAL A 1 239 ? 12.914 0.436 -1.366 1 86.94 239 VAL A CA 1
ATOM 1903 C C . VAL A 1 239 ? 11.445 0.452 -1.789 1 86.94 239 VAL A C 1
ATOM 1905 O O . VAL A 1 239 ? 11.055 -0.241 -2.732 1 86.94 239 VAL A O 1
ATOM 1908 N N . LYS A 1 240 ? 10.672 1.229 -1.135 1 85.44 240 LYS A N 1
ATOM 1909 C CA . LYS A 1 240 ? 9.258 1.352 -1.482 1 85.44 240 LYS A CA 1
ATOM 1910 C C . LYS A 1 240 ? 9.086 1.818 -2.926 1 85.44 240 LYS A C 1
ATOM 1912 O O . LYS A 1 240 ? 8.211 1.326 -3.643 1 85.44 240 LYS A O 1
ATOM 1917 N N . MET A 1 241 ? 9.945 2.709 -3.34 1 85 241 MET A N 1
ATOM 1918 C CA . MET A 1 241 ? 9.875 3.242 -4.695 1 85 241 MET A CA 1
ATOM 1919 C C . MET A 1 241 ? 10.203 2.162 -5.723 1 85 241 MET A C 1
ATOM 1921 O O . MET A 1 241 ? 9.617 2.129 -6.805 1 85 241 MET A O 1
ATOM 1925 N N . ARG A 1 242 ? 11.07 1.355 -5.27 1 85.38 242 ARG A N 1
ATOM 1926 C CA . ARG A 1 242 ? 11.609 0.415 -6.246 1 85.38 242 ARG A CA 1
ATOM 1927 C C . ARG A 1 242 ? 10.828 -0.894 -6.234 1 85.38 242 ARG A C 1
ATOM 1929 O O . ARG A 1 242 ? 10.688 -1.546 -7.273 1 85.38 242 ARG A O 1
ATOM 1936 N N . VAL A 1 243 ? 10.359 -1.272 -5.059 1 88.5 243 VAL A N 1
ATOM 1937 C CA . VAL A 1 243 ? 9.766 -2.6 -4.969 1 88.5 243 VAL A CA 1
ATOM 1938 C C . VAL A 1 243 ? 8.297 -2.48 -4.57 1 88.5 243 VAL A C 1
ATOM 1940 O O . VAL A 1 243 ? 7.574 -3.482 -4.523 1 88.5 243 VAL A O 1
ATOM 1943 N N . GLY A 1 244 ? 7.812 -1.278 -4.316 1 85.81 244 GLY A N 1
ATOM 1944 C CA . GLY A 1 244 ? 6.426 -1.094 -3.922 1 85.81 244 GLY A CA 1
ATOM 1945 C C . GLY A 1 244 ? 6.152 -1.517 -2.492 1 85.81 244 GLY A C 1
ATOM 1946 O O . GLY A 1 244 ? 7.078 -1.818 -1.739 1 85.81 244 GLY A O 1
ATOM 1947 N N . HIS A 1 245 ? 4.863 -1.464 -2.178 1 87.06 245 HIS A N 1
ATOM 1948 C CA . HIS A 1 245 ? 4.434 -1.816 -0.83 1 87.06 245 HIS A CA 1
ATOM 1949 C C . HIS A 1 245 ? 2.98 -2.283 -0.819 1 87.06 245 HIS A C 1
ATOM 1951 O O . HIS A 1 245 ? 2.176 -1.842 -1.643 1 87.06 245 HIS A O 1
ATOM 1957 N N . VAL A 1 246 ? 2.695 -3.203 0.09 1 88.38 246 VAL A N 1
ATOM 1958 C CA . VAL A 1 246 ? 1.321 -3.664 0.251 1 88.38 246 VAL A CA 1
ATOM 1959 C C . VAL A 1 246 ? 0.82 -3.316 1.65 1 88.38 246 VAL A C 1
ATOM 1961 O O . VAL A 1 246 ? 1.432 -3.703 2.65 1 88.38 246 VAL A O 1
ATOM 1964 N N . ASP A 1 247 ? -0.204 -2.506 1.676 1 85.44 247 ASP A N 1
ATOM 1965 C CA . ASP A 1 247 ? -0.958 -2.322 2.912 1 85.44 247 ASP A CA 1
ATOM 1966 C C . ASP A 1 247 ? -2.092 -3.34 3.02 1 85.44 247 ASP A C 1
ATOM 1968 O O . ASP A 1 247 ? -3.086 -3.248 2.295 1 85.44 247 ASP A O 1
ATOM 1972 N N . ARG A 1 248 ? -1.946 -4.266 3.898 1 88.81 248 ARG A N 1
ATOM 1973 C CA . ARG A 1 248 ? -2.975 -5.285 4.074 1 88.81 248 ARG A CA 1
ATOM 1974 C C . ARG A 1 248 ? -4.137 -4.754 4.906 1 88.81 248 ARG A C 1
ATOM 1976 O O . ARG A 1 248 ? -4.016 -3.717 5.562 1 88.81 248 ARG A O 1
ATOM 1983 N N . ALA A 1 249 ? -5.254 -5.469 4.809 1 88.31 249 ALA A N 1
ATOM 1984 C CA . ALA A 1 249 ? -6.426 -5.113 5.605 1 88.31 249 ALA A CA 1
ATOM 1985 C C . ALA A 1 249 ? -6.102 -5.129 7.098 1 88.31 249 ALA A C 1
ATOM 1987 O O . ALA A 1 249 ? -5.309 -5.957 7.559 1 88.31 249 ALA A O 1
ATOM 1988 N N . LEU A 1 250 ? -6.715 -4.273 7.809 1 79.56 250 LEU A N 1
ATOM 1989 C CA . LEU A 1 250 ? -6.453 -4.137 9.242 1 79.56 250 LEU A CA 1
ATOM 1990 C C . LEU A 1 250 ? -7.098 -5.277 10.023 1 79.56 250 LEU A C 1
ATOM 1992 O O . LEU A 1 250 ? -6.527 -5.77 10.992 1 79.56 250 LEU A O 1
ATOM 1996 N N . HIS A 1 251 ? -8.297 -5.68 9.523 1 83.38 251 HIS A N 1
ATOM 1997 C CA . HIS A 1 251 ? -9.031 -6.738 10.195 1 83.38 251 HIS A CA 1
ATOM 1998 C C . HIS A 1 251 ? -9.391 -7.867 9.234 1 83.38 251 HIS A C 1
ATOM 2000 O O . HIS A 1 251 ? -9.625 -7.621 8.047 1 83.38 251 HIS A O 1
ATOM 2006 N N . GLY A 1 252 ? -9.383 -9.008 9.828 1 87 252 GLY A N 1
ATOM 2007 C CA . GLY A 1 252 ? -9.742 -10.164 9.023 1 87 252 GLY A CA 1
ATOM 2008 C C . GLY A 1 252 ? -11.234 -10.367 8.898 1 87 252 GLY A C 1
ATOM 2009 O O . GLY A 1 252 ? -12.008 -9.852 9.711 1 87 252 GLY A O 1
ATOM 2010 N N . PRO A 1 253 ? -11.672 -11.008 7.859 1 89.06 253 PRO A N 1
ATOM 2011 C CA . PRO A 1 253 ? -13.086 -11.391 7.758 1 89.06 253 PRO A CA 1
ATOM 2012 C C . PRO A 1 253 ? -13.5 -12.398 8.828 1 89.06 253 PRO A C 1
ATOM 2014 O O . PRO A 1 253 ? -12.695 -13.242 9.234 1 89.06 253 PRO A O 1
ATOM 2017 N N . ASN A 1 254 ? -14.758 -12.312 9.18 1 87.38 254 ASN A N 1
ATOM 2018 C CA . ASN A 1 254 ? -15.266 -13.227 10.203 1 87.38 254 ASN A CA 1
ATOM 2019 C C . ASN A 1 254 ? -15.914 -14.461 9.578 1 87.38 254 ASN A C 1
ATOM 2021 O O . ASN A 1 254 ? -16.062 -15.492 10.242 1 87.38 254 ASN A O 1
ATOM 2025 N N . THR A 1 255 ? -16.312 -14.281 8.359 1 89.5 255 THR A N 1
ATOM 2026 C CA . THR A 1 255 ? -16.969 -15.391 7.672 1 89.5 255 THR A CA 1
ATOM 2027 C C . THR A 1 255 ? -16.359 -15.602 6.289 1 89.5 255 THR A C 1
ATOM 2029 O O . THR A 1 255 ? -15.734 -14.695 5.738 1 89.5 255 THR A O 1
ATOM 2032 N N . LEU A 1 256 ? -16.594 -16.75 5.781 1 93.31 256 LEU A N 1
ATOM 2033 C CA . LEU A 1 256 ? -16.125 -17.062 4.438 1 93.31 256 LEU A CA 1
ATOM 2034 C C . LEU A 1 256 ? -16.828 -16.172 3.4 1 93.31 256 LEU A C 1
ATOM 2036 O O . LEU A 1 256 ? -16.203 -15.758 2.424 1 93.31 256 LEU A O 1
ATOM 2040 N N . GLN A 1 257 ? -18.047 -15.883 3.617 1 89.06 257 GLN A N 1
ATOM 2041 C CA . GLN A 1 257 ? -18.797 -15.008 2.719 1 89.06 257 GLN A CA 1
ATOM 2042 C C . GLN A 1 257 ? -18.156 -13.617 2.648 1 89.06 257 GLN A C 1
ATOM 2044 O O . GLN A 1 257 ? -17.984 -13.062 1.562 1 89.06 257 GLN A O 1
ATOM 2049 N N . GLU A 1 258 ? -17.828 -13.086 3.77 1 87.19 258 GLU A N 1
ATOM 2050 C CA . GLU A 1 258 ? -17.141 -11.797 3.814 1 87.19 258 GLU A CA 1
ATOM 2051 C C . GLU A 1 258 ? -15.797 -11.859 3.104 1 87.19 258 GLU A C 1
ATOM 2053 O O . GLU A 1 258 ? -15.43 -10.922 2.391 1 87.19 258 GLU A O 1
ATOM 2058 N N . MET A 1 259 ? -15.125 -12.969 3.324 1 92.38 259 MET A N 1
ATOM 2059 C CA . MET A 1 259 ? -13.828 -13.172 2.68 1 92.38 259 MET A CA 1
ATOM 2060 C C . MET A 1 259 ? -13.969 -13.117 1.162 1 92.38 259 MET A C 1
ATOM 2062 O O . MET A 1 259 ? -13.203 -12.422 0.49 1 92.38 259 MET A O 1
ATOM 2066 N N . ILE A 1 260 ? -14.898 -13.812 0.669 1 93.12 260 ILE A N 1
ATOM 2067 C CA . ILE A 1 260 ? -15.102 -13.875 -0.775 1 93.12 260 ILE A CA 1
ATOM 2068 C C . ILE A 1 260 ? -15.508 -12.5 -1.299 1 93.12 260 ILE A C 1
ATOM 2070 O O . ILE A 1 260 ? -15.023 -12.055 -2.342 1 93.12 260 ILE A O 1
ATOM 2074 N N . ALA A 1 261 ? -16.344 -11.812 -0.573 1 88.25 261 ALA A N 1
ATOM 2075 C CA . ALA A 1 261 ? -16.766 -10.469 -0.981 1 88.25 261 ALA A CA 1
ATOM 2076 C C . ALA A 1 261 ? -15.57 -9.531 -1.066 1 88.25 261 ALA A C 1
ATOM 2078 O O . ALA A 1 261 ? -15.438 -8.766 -2.027 1 88.25 261 ALA A O 1
ATOM 2079 N N . ARG A 1 262 ? -14.719 -9.609 -0.108 1 90.69 262 ARG A N 1
ATOM 2080 C CA . ARG A 1 262 ? -13.523 -8.766 -0.09 1 90.69 262 ARG A CA 1
ATOM 2081 C C . ARG A 1 262 ? -12.594 -9.102 -1.25 1 90.69 262 ARG A C 1
ATOM 2083 O O . ARG A 1 262 ? -12.094 -8.203 -1.929 1 90.69 262 ARG A O 1
ATOM 2090 N N . VAL A 1 263 ? -12.398 -10.383 -1.481 1 95.31 263 VAL A N 1
ATOM 2091 C CA . VAL A 1 263 ? -11.453 -10.82 -2.504 1 95.31 263 VAL A CA 1
ATOM 2092 C C . VAL A 1 263 ? -11.953 -10.398 -3.885 1 95.31 263 VAL A C 1
ATOM 2094 O O . VAL A 1 263 ? -11.188 -9.852 -4.684 1 95.31 263 VAL A O 1
ATOM 2097 N N . VAL A 1 264 ? -13.195 -10.625 -4.145 1 92.75 264 VAL A N 1
ATOM 2098 C CA . VAL A 1 264 ? -13.734 -10.32 -5.461 1 92.75 264 VAL A CA 1
ATOM 2099 C C . VAL A 1 264 ? -13.664 -8.812 -5.711 1 92.75 264 VAL A C 1
ATOM 2101 O O . VAL A 1 264 ? -13.438 -8.375 -6.844 1 92.75 264 VAL A O 1
ATOM 2104 N N . ARG A 1 265 ? -13.766 -8.086 -4.691 1 88.88 265 ARG A N 1
ATOM 2105 C CA . ARG A 1 265 ? -13.656 -6.637 -4.816 1 88.88 265 ARG A CA 1
ATOM 2106 C C . ARG A 1 265 ? -12.203 -6.215 -5.02 1 88.88 265 ARG A C 1
ATOM 2108 O O . ARG A 1 265 ? -11.93 -5.211 -5.68 1 88.88 265 ARG A O 1
ATOM 2115 N N . ALA A 1 266 ? -11.352 -6.98 -4.484 1 92.69 266 ALA A N 1
ATOM 2116 C CA . ALA A 1 266 ? -9.938 -6.617 -4.469 1 92.69 266 ALA A CA 1
ATOM 2117 C C . ALA A 1 266 ? -9.227 -7.117 -5.727 1 92.69 266 ALA A C 1
ATOM 2119 O O . ALA A 1 266 ? -8.117 -6.68 -6.035 1 92.69 266 ALA A O 1
ATOM 2120 N N . ILE A 1 267 ? -9.805 -7.996 -6.457 1 95.81 267 ILE A N 1
ATOM 2121 C CA . ILE A 1 267 ? -9.195 -8.531 -7.676 1 95.81 267 ILE A CA 1
ATOM 2122 C C . ILE A 1 267 ? -8.867 -7.383 -8.633 1 95.81 267 ILE A C 1
ATOM 2124 O O . ILE A 1 267 ? -9.664 -6.457 -8.797 1 95.81 267 ILE A O 1
ATOM 2128 N N . ASP A 1 268 ? -7.664 -7.395 -9.195 1 94.94 268 ASP A N 1
ATOM 2129 C CA . ASP A 1 268 ? -7.301 -6.441 -10.242 1 94.94 268 ASP A CA 1
ATOM 2130 C C . ASP A 1 268 ? -7.84 -6.879 -11.602 1 94.94 268 ASP A C 1
ATOM 2132 O O . ASP A 1 268 ? -7.184 -7.637 -12.32 1 94.94 268 ASP A O 1
ATOM 2136 N N . TYR A 1 269 ? -8.906 -6.375 -11.961 1 94.62 269 TYR A N 1
ATOM 2137 C CA . TYR A 1 269 ? -9.578 -6.805 -13.18 1 94.62 269 TYR A CA 1
ATOM 2138 C C . TYR A 1 269 ? -8.852 -6.293 -14.414 1 94.62 269 TYR A C 1
ATOM 2140 O O . TYR A 1 269 ? -8.992 -6.855 -15.508 1 94.62 269 TYR A O 1
ATOM 2148 N N . ASP A 1 270 ? -8.094 -5.266 -14.266 1 93.81 270 ASP A N 1
ATOM 2149 C CA . ASP A 1 270 ? -7.25 -4.828 -15.375 1 93.81 270 ASP A CA 1
ATOM 2150 C C . ASP A 1 270 ? -6.195 -5.879 -15.711 1 93.81 270 ASP A C 1
ATOM 2152 O O . ASP A 1 270 ? -5.906 -6.129 -16.875 1 93.81 270 ASP A O 1
ATOM 2156 N N . SER A 1 271 ? -5.648 -6.441 -14.633 1 95.75 271 SER A N 1
ATOM 2157 C CA . SER A 1 271 ? -4.691 -7.527 -14.852 1 95.75 271 SER A CA 1
ATOM 2158 C C . SER A 1 271 ? -5.336 -8.695 -15.586 1 95.75 271 SER A C 1
ATOM 2160 O O . SER A 1 271 ? -4.723 -9.297 -16.469 1 95.75 271 SER A O 1
ATOM 2162 N N . ILE A 1 272 ? -6.555 -9.031 -15.227 1 97.25 272 ILE A N 1
ATOM 2163 C CA . ILE A 1 272 ? -7.277 -10.125 -15.867 1 97.25 272 ILE A CA 1
ATOM 2164 C C . ILE A 1 272 ? -7.559 -9.773 -17.328 1 97.25 272 ILE A C 1
ATOM 2166 O O . ILE A 1 272 ? -7.434 -10.625 -18.219 1 97.25 272 ILE A O 1
ATOM 2170 N N . ARG A 1 273 ? -7.879 -8.617 -17.547 1 95.62 273 ARG A N 1
ATOM 2171 C CA . ARG A 1 273 ? -8.172 -8.172 -18.906 1 95.62 273 ARG A CA 1
ATOM 2172 C C . ARG A 1 273 ? -6.941 -8.258 -19.797 1 95.62 273 ARG A C 1
ATOM 2174 O O . ARG A 1 273 ? -7.035 -8.656 -20.953 1 95.62 273 ARG A O 1
ATOM 2181 N N . LYS A 1 274 ? -5.828 -7.973 -19.281 1 95.94 274 LYS A N 1
ATOM 2182 C CA . LYS A 1 274 ? -4.605 -7.82 -20.062 1 95.94 274 LYS A CA 1
ATOM 2183 C C . LYS A 1 274 ? -3.824 -9.133 -20.125 1 95.94 274 LYS A C 1
ATOM 2185 O O . LYS A 1 274 ? -2.912 -9.281 -20.938 1 95.94 274 LYS A O 1
ATOM 2190 N N . THR A 1 275 ? -4.145 -10.07 -19.266 1 97.31 275 THR A N 1
ATOM 2191 C CA . THR A 1 275 ? -3.342 -11.281 -19.156 1 97.31 275 THR A CA 1
ATOM 2192 C C . THR A 1 275 ? -3.303 -12.031 -20.484 1 97.31 275 THR A C 1
ATOM 2194 O O . THR A 1 275 ? -4.297 -12.062 -21.219 1 97.31 275 THR A O 1
ATOM 2197 N N . LEU A 1 276 ? -2.195 -12.688 -20.734 1 97.38 276 LEU A N 1
ATOM 2198 C CA . LEU A 1 276 ? -2.014 -13.492 -21.938 1 97.38 276 LEU A CA 1
ATOM 2199 C C . LEU A 1 276 ? -2.332 -14.953 -21.672 1 97.38 276 LEU A C 1
ATOM 2201 O O . LEU A 1 276 ? -2.359 -15.766 -22.594 1 97.38 276 LEU A O 1
ATOM 2205 N N . GLY A 1 277 ? -2.533 -15.297 -20.391 1 97.19 277 GLY A N 1
ATOM 2206 C CA . GLY A 1 277 ? -2.986 -16.641 -20.047 1 97.19 277 GLY A CA 1
ATOM 2207 C C . GLY A 1 277 ? -4.449 -16.875 -20.375 1 97.19 277 GLY A C 1
ATOM 2208 O O . GLY A 1 277 ? -5.293 -16.875 -19.469 1 97.19 277 GLY A O 1
ATOM 2209 N N . ARG A 1 278 ? -4.691 -17.141 -21.656 1 95.88 278 ARG A N 1
ATOM 2210 C CA . ARG A 1 278 ? -6.055 -17.266 -22.156 1 95.88 278 ARG A CA 1
ATOM 2211 C C . ARG A 1 278 ? -6.199 -18.484 -23.047 1 95.88 278 ARG A C 1
ATOM 2213 O O . ARG A 1 278 ? -5.203 -19.031 -23.547 1 95.88 278 ARG A O 1
ATOM 2220 N N . THR A 1 279 ? -7.457 -18.844 -23.109 1 93.12 279 THR A N 1
ATOM 2221 C CA . THR A 1 279 ? -7.773 -19.891 -24.078 1 93.12 279 THR A CA 1
ATOM 2222 C C . THR A 1 279 ? -7.812 -19.312 -25.484 1 93.12 279 THR A C 1
ATOM 2224 O O . THR A 1 279 ? -8.398 -18.266 -25.719 1 93.12 279 THR A O 1
ATOM 2227 N N . LEU A 1 280 ? -7.223 -20.016 -26.359 1 90.62 280 LEU A N 1
ATOM 2228 C CA . LEU A 1 280 ? -7.094 -19.562 -27.734 1 90.62 280 LEU A CA 1
ATOM 2229 C C . LEU A 1 280 ? -8.461 -19.406 -28.391 1 90.62 280 LEU A C 1
ATOM 2231 O O . LEU A 1 280 ? -8.742 -18.406 -29.047 1 90.62 280 LEU A O 1
ATOM 2235 N N . SER A 1 281 ? -9.383 -20.328 -28.25 1 89 281 SER A N 1
ATOM 2236 C CA . SER A 1 281 ? -10.625 -20.438 -29 1 89 281 SER A CA 1
ATOM 2237 C C . SER A 1 281 ? -11.602 -19.328 -28.625 1 89 281 SER A C 1
ATOM 2239 O O . SER A 1 281 ? -12.32 -18.812 -29.469 1 89 281 SER A O 1
ATOM 2241 N N . ASN A 1 282 ? -11.578 -18.906 -27.328 1 89.19 282 ASN A N 1
ATOM 2242 C CA . ASN A 1 282 ? -12.625 -17.969 -26.922 1 89.19 282 ASN A CA 1
ATOM 2243 C C . ASN A 1 282 ? -12.055 -16.781 -26.172 1 89.19 282 ASN A C 1
ATOM 2245 O O . ASN A 1 282 ? -12.797 -15.891 -25.75 1 89.19 282 ASN A O 1
ATOM 2249 N N . ASP A 1 283 ? -10.828 -16.766 -25.953 1 91.62 283 ASP A N 1
ATOM 2250 C CA . ASP A 1 283 ? -10.133 -15.633 -25.375 1 91.62 283 ASP A CA 1
ATOM 2251 C C . ASP A 1 283 ? -10.516 -15.453 -23.906 1 91.62 283 ASP A C 1
ATOM 2253 O O . ASP A 1 283 ? -10.492 -14.328 -23.391 1 91.62 283 ASP A O 1
ATOM 2257 N N . ILE A 1 284 ? -10.953 -16.516 -23.297 1 95.06 284 ILE A N 1
ATOM 2258 C CA . ILE A 1 284 ? -11.32 -16.469 -21.875 1 95.06 284 ILE A CA 1
ATOM 2259 C C . ILE A 1 284 ? -10.086 -16.734 -21.031 1 95.06 284 ILE A C 1
ATOM 2261 O O . ILE A 1 284 ? -9.281 -17.609 -21.328 1 95.06 284 ILE A O 1
ATOM 2265 N N . PRO A 1 285 ? -9.875 -15.906 -19.984 1 96.56 285 PRO A N 1
ATOM 2266 C CA . PRO A 1 285 ? -8.734 -16.141 -19.094 1 96.56 285 PRO A CA 1
ATOM 2267 C C . PRO A 1 285 ? -8.719 -17.562 -18.531 1 96.56 285 PRO A C 1
ATOM 2269 O O . PRO A 1 285 ? -9.773 -18.109 -18.203 1 96.56 285 PRO A O 1
ATOM 2272 N N . LEU A 1 286 ? -7.57 -18.156 -18.469 1 97 286 LEU A N 1
ATOM 2273 C CA . LEU A 1 286 ? -7.418 -19.484 -17.875 1 97 286 LEU A CA 1
ATOM 2274 C C . LEU A 1 286 ? -7.711 -19.438 -16.375 1 97 286 LEU A C 1
ATOM 2276 O O . LEU A 1 286 ? -7.621 -18.375 -15.75 1 97 286 LEU A O 1
ATOM 2280 N N . GLU A 1 287 ? -8.07 -20.547 -15.828 1 97.06 287 GLU A N 1
ATOM 2281 C CA . GLU A 1 287 ? -8.289 -20.672 -14.391 1 97.06 287 GLU A CA 1
ATOM 2282 C C . GLU A 1 287 ? -7.086 -20.172 -13.602 1 97.06 287 GLU A C 1
ATOM 2284 O O . GLU A 1 287 ? -7.238 -19.531 -12.555 1 97.06 287 GLU A O 1
ATOM 2289 N N . ARG A 1 288 ? -5.953 -20.391 -14.148 1 97.44 288 ARG A N 1
ATOM 2290 C CA . ARG A 1 288 ? -4.707 -20 -13.492 1 97.44 288 ARG A CA 1
ATOM 2291 C C . ARG A 1 288 ? -4.633 -18.5 -13.297 1 97.44 288 ARG A C 1
ATOM 2293 O O . ARG A 1 288 ? -4.125 -18.016 -12.281 1 97.44 288 ARG A O 1
ATOM 2300 N N . ALA A 1 289 ? -5.078 -17.719 -14.211 1 97.81 289 ALA A N 1
ATOM 2301 C CA . ALA A 1 289 ? -5.086 -16.266 -14.094 1 97.81 289 ALA A CA 1
ATOM 2302 C C . ALA A 1 289 ? -5.926 -15.812 -12.898 1 97.81 289 ALA A C 1
ATOM 2304 O O . ALA A 1 289 ? -5.512 -14.938 -12.133 1 97.81 289 ALA A O 1
ATOM 2305 N N . TRP A 1 290 ? -7.031 -16.469 -12.727 1 98.31 290 TRP A N 1
ATOM 2306 C CA . TRP A 1 290 ? -7.906 -16.156 -11.602 1 98.31 290 TRP A CA 1
ATOM 2307 C C . TRP A 1 290 ? -7.273 -16.594 -10.281 1 98.31 290 TRP A C 1
ATOM 2309 O O . TRP A 1 290 ? -7.414 -15.906 -9.266 1 98.31 290 TRP A O 1
ATOM 2319 N N . GLN A 1 291 ? -6.621 -17.719 -10.32 1 98.5 291 GLN A N 1
ATOM 2320 C CA . GLN A 1 291 ? -5.953 -18.188 -9.109 1 98.5 291 GLN A CA 1
ATOM 2321 C C . GLN A 1 291 ? -4.875 -17.219 -8.656 1 98.5 291 GLN A C 1
ATOM 2323 O O . GLN A 1 291 ? -4.73 -16.938 -7.461 1 98.5 291 GLN A O 1
ATOM 2328 N N . MET A 1 292 ? -4.121 -16.672 -9.633 1 98.62 292 MET A N 1
ATOM 2329 C CA . MET A 1 292 ? -3.094 -15.688 -9.305 1 98.62 292 MET A CA 1
ATOM 2330 C C . MET A 1 292 ? -3.711 -14.461 -8.648 1 98.62 292 MET A C 1
ATOM 2332 O O . MET A 1 292 ? -3.25 -14.023 -7.594 1 98.62 292 MET A O 1
ATOM 2336 N N . GLU A 1 293 ? -4.746 -13.969 -9.195 1 98.38 293 GLU A N 1
ATOM 2337 C CA . GLU A 1 293 ? -5.398 -12.766 -8.672 1 98.38 293 GLU A CA 1
ATOM 2338 C C . GLU A 1 293 ? -6.074 -13.039 -7.336 1 98.38 293 GLU A C 1
ATOM 2340 O O . GLU A 1 293 ? -6.105 -12.172 -6.461 1 98.38 293 GLU A O 1
ATOM 2345 N N . PHE A 1 294 ? -6.621 -14.234 -7.223 1 98.44 294 PHE A N 1
ATOM 2346 C CA . PHE A 1 294 ? -7.234 -14.594 -5.949 1 98.44 294 PHE A CA 1
ATOM 2347 C C . PHE A 1 294 ? -6.203 -14.547 -4.824 1 98.44 294 PHE A C 1
ATOM 2349 O O . PHE A 1 294 ? -6.461 -13.969 -3.766 1 98.44 294 PHE A O 1
ATOM 2356 N N . TYR A 1 295 ? -5.09 -15.18 -5.043 1 98.62 295 TYR A N 1
ATOM 2357 C CA . TYR A 1 295 ? -4.047 -15.227 -4.027 1 98.62 295 TYR A CA 1
ATOM 2358 C C . TYR A 1 295 ? -3.586 -13.82 -3.658 1 98.62 295 TYR A C 1
ATOM 2360 O O . TYR A 1 295 ? -3.496 -13.477 -2.475 1 98.62 295 TYR A O 1
ATOM 2368 N N . LYS A 1 296 ? -3.311 -13.055 -4.664 1 97.88 296 LYS A N 1
ATOM 2369 C CA . LYS A 1 296 ? -2.875 -11.672 -4.477 1 97.88 296 LYS A CA 1
ATOM 2370 C C . LYS A 1 296 ? -3.916 -10.867 -3.701 1 97.88 296 LYS A C 1
ATOM 2372 O O . LYS A 1 296 ? -3.578 -10.164 -2.746 1 97.88 296 LYS A O 1
ATOM 2377 N N . ALA A 1 297 ? -5.133 -11.023 -4.07 1 97.56 297 ALA A N 1
ATOM 2378 C CA . ALA A 1 297 ? -6.227 -10.305 -3.424 1 97.56 297 ALA A CA 1
ATOM 2379 C C . ALA A 1 297 ? -6.43 -10.781 -1.99 1 97.56 297 ALA A C 1
ATOM 2381 O O . ALA A 1 297 ? -6.645 -9.977 -1.083 1 97.56 297 ALA A O 1
ATOM 2382 N N . SER A 1 298 ? -6.41 -12.086 -1.834 1 97.94 298 SER A N 1
ATOM 2383 C CA . SER A 1 298 ? -6.582 -12.656 -0.501 1 97.94 298 SER A CA 1
ATOM 2384 C C . SER A 1 298 ? -5.527 -12.125 0.464 1 97.94 298 SER A C 1
ATOM 2386 O O . SER A 1 298 ? -5.84 -11.781 1.606 1 97.94 298 SER A O 1
ATOM 2388 N N . TYR A 1 299 ? -4.355 -12.055 0.003 1 96.44 299 TYR A N 1
ATOM 2389 C CA . TYR A 1 299 ? -3.264 -11.539 0.822 1 96.44 299 TYR A CA 1
ATOM 2390 C C . TYR A 1 299 ? -3.531 -10.102 1.243 1 96.44 299 TYR A C 1
ATOM 2392 O O . TYR A 1 299 ? -3.396 -9.758 2.42 1 96.44 299 TYR A O 1
ATOM 2400 N N . ARG A 1 300 ? -3.934 -9.336 0.335 1 94.94 300 ARG A N 1
ATOM 2401 C CA . ARG A 1 300 ? -4.156 -7.91 0.556 1 94.94 300 ARG A CA 1
ATOM 2402 C C . ARG A 1 300 ? -5.332 -7.68 1.499 1 94.94 300 ARG A C 1
ATOM 2404 O O . ARG A 1 300 ? -5.273 -6.805 2.367 1 94.94 300 ARG A O 1
ATOM 2411 N N . CYS A 1 301 ? -6.352 -8.492 1.384 1 94.31 301 CYS A N 1
ATOM 2412 C CA . CYS A 1 301 ? -7.602 -8.188 2.066 1 94.31 301 CYS A CA 1
ATOM 2413 C C . CYS A 1 301 ? -7.664 -8.867 3.428 1 94.31 301 CYS A C 1
ATOM 2415 O O . CYS A 1 301 ? -8.727 -8.93 4.051 1 94.31 301 CYS A O 1
ATOM 2417 N N . THR A 1 302 ? -6.617 -9.422 3.863 1 94.12 302 THR A N 1
ATOM 2418 C CA . THR A 1 302 ? -6.527 -10.031 5.188 1 94.12 302 THR A CA 1
ATOM 2419 C C . THR A 1 302 ? -5.32 -9.484 5.949 1 94.12 302 THR A C 1
ATOM 2421 O O . THR A 1 302 ? -4.34 -9.055 5.34 1 94.12 302 THR A O 1
ATOM 2424 N N . PRO A 1 303 ? -5.426 -9.531 7.227 1 89.69 303 PRO A N 1
ATOM 2425 C CA . PRO A 1 303 ? -4.266 -9.094 8.008 1 89.69 303 PRO A CA 1
ATOM 2426 C C . PRO A 1 303 ? -3.139 -10.125 8.023 1 89.69 303 PRO A C 1
ATOM 2428 O O . PRO A 1 303 ? -3.297 -11.227 7.492 1 89.69 303 PRO A O 1
ATOM 2431 N N . SER A 1 304 ? -2.059 -9.812 8.656 1 87.19 304 SER A N 1
ATOM 2432 C CA . SER A 1 304 ? -0.863 -10.648 8.648 1 87.19 304 SER A CA 1
ATOM 2433 C C . SER A 1 304 ? -1.071 -11.922 9.469 1 87.19 304 SER A C 1
ATOM 2435 O O . SER A 1 304 ? -0.304 -12.875 9.352 1 87.19 304 SER A O 1
ATOM 2437 N N . THR A 1 305 ? -2.072 -11.898 10.258 1 89.38 305 THR A N 1
ATOM 2438 C CA . THR A 1 305 ? -2.371 -13.062 11.078 1 89.38 305 THR A CA 1
ATOM 2439 C C . THR A 1 305 ? -3.074 -14.141 10.258 1 89.38 305 THR A C 1
ATOM 2441 O O . THR A 1 305 ? -3.195 -15.289 10.695 1 89.38 305 THR A O 1
ATOM 2444 N N . CYS A 1 306 ? -3.516 -13.773 9.094 1 94.88 306 CYS A N 1
ATOM 2445 C CA . CYS A 1 306 ? -4.145 -14.742 8.203 1 94.88 306 CYS A CA 1
ATOM 2446 C C . CYS A 1 306 ? -3.141 -15.281 7.184 1 94.88 306 CYS A C 1
ATOM 2448 O O . CYS A 1 306 ? -2.256 -14.547 6.734 1 94.88 306 CYS A O 1
ATOM 2450 N N . VAL A 1 307 ? -3.34 -16.516 6.824 1 96.44 307 VAL A N 1
ATOM 2451 C CA . VAL A 1 307 ? -2.422 -17.156 5.887 1 96.44 307 VAL A CA 1
ATOM 2452 C C . VAL A 1 307 ? -3.211 -17.797 4.75 1 96.44 307 VAL A C 1
ATOM 2454 O O . VAL A 1 307 ? -4.094 -18.625 4.992 1 96.44 307 VAL A O 1
ATOM 2457 N N . THR A 1 308 ? -2.93 -17.391 3.594 1 98.25 308 THR A N 1
ATOM 2458 C CA . THR A 1 308 ? -3.459 -18.047 2.402 1 98.25 308 THR A CA 1
ATOM 2459 C C . THR A 1 308 ? -2.436 -19.031 1.822 1 98.25 308 THR A C 1
ATOM 2461 O O . THR A 1 308 ? -1.299 -18.641 1.538 1 98.25 308 THR A O 1
ATOM 2464 N N . SER A 1 309 ? -2.85 -20.25 1.684 1 98.56 309 SER A N 1
ATOM 2465 C CA . SER A 1 309 ? -1.979 -21.281 1.14 1 98.56 309 SER A CA 1
ATOM 2466 C C . SER A 1 309 ? -2.553 -21.875 -0.146 1 98.56 309 SER A C 1
ATOM 2468 O O . SER A 1 309 ? -3.762 -22.078 -0.252 1 98.56 309 SER A O 1
ATOM 2470 N N . ALA A 1 310 ? -1.657 -22.078 -1.063 1 98.5 310 ALA A N 1
ATOM 2471 C CA . ALA A 1 310 ? -2.062 -22.703 -2.318 1 98.5 310 ALA A CA 1
ATOM 2472 C C . ALA A 1 310 ? -1.701 -24.188 -2.332 1 98.5 310 ALA A C 1
ATOM 2474 O O . ALA A 1 310 ? -0.705 -24.594 -1.732 1 98.5 310 ALA A O 1
ATOM 2475 N N . ASP A 1 311 ? -2.557 -25.031 -2.994 1 97.75 311 ASP A N 1
ATOM 2476 C CA . ASP A 1 311 ? -2.332 -26.453 -3.236 1 97.75 311 ASP A CA 1
ATOM 2477 C C . ASP A 1 311 ? -2.08 -27.203 -1.931 1 97.75 311 ASP A C 1
ATOM 2479 O O . ASP A 1 311 ? -1.062 -27.875 -1.783 1 97.75 311 ASP A O 1
ATOM 2483 N N . VAL A 1 312 ? -3.051 -27.172 -1.099 1 97.69 312 VAL A N 1
ATOM 2484 C CA . VAL A 1 312 ? -2.953 -27.812 0.213 1 97.69 312 VAL A CA 1
ATOM 2485 C C . VAL A 1 312 ? -3.525 -29.219 0.15 1 97.69 312 VAL A C 1
ATOM 2487 O O . VAL A 1 312 ? -4.613 -29.438 -0.389 1 97.69 312 VAL A O 1
ATOM 2490 N N . GLY A 1 313 ? -2.83 -30.219 0.655 1 95.75 313 GLY A N 1
ATOM 2491 C CA . GLY A 1 313 ? -3.332 -31.578 0.709 1 95.75 313 GLY A CA 1
ATOM 2492 C C . GLY A 1 313 ? -2.348 -32.562 1.328 1 95.75 313 GLY A C 1
ATOM 2493 O O . GLY A 1 313 ? -2.693 -33.281 2.258 1 95.75 313 GLY A O 1
ATOM 2494 N N . ALA A 1 314 ? -1.152 -32.469 0.896 1 93.44 314 ALA A N 1
ATOM 2495 C CA . ALA A 1 314 ? -0.143 -33.469 1.233 1 93.44 314 ALA A CA 1
ATOM 2496 C C . ALA A 1 314 ? 0.073 -33.531 2.742 1 93.44 314 ALA A C 1
ATOM 2498 O O . ALA A 1 314 ? 0.103 -34.625 3.318 1 93.44 314 ALA A O 1
ATOM 2499 N N . LEU A 1 315 ? 0.173 -32.469 3.379 1 93.75 315 LEU A N 1
ATOM 2500 C CA . LEU A 1 315 ? 0.452 -32.406 4.809 1 93.75 315 LEU A CA 1
ATOM 2501 C C . LEU A 1 315 ? -0.678 -33.062 5.605 1 93.75 315 LEU A C 1
ATOM 2503 O O . LEU A 1 315 ? -0.494 -33.406 6.773 1 93.75 315 LEU A O 1
ATOM 2507 N N . PHE A 1 316 ? -1.831 -33.188 5.016 1 94.06 316 PHE A N 1
ATOM 2508 C CA . PHE A 1 316 ? -3.01 -33.688 5.703 1 94.06 316 PHE A CA 1
ATOM 2509 C C . PHE A 1 316 ? -3.314 -35.125 5.266 1 94.06 316 PHE A C 1
ATOM 2511 O O . PHE A 1 316 ? -4.328 -35.688 5.672 1 94.06 316 PHE A O 1
ATOM 2518 N N . GLY A 1 317 ? -2.486 -35.594 4.32 1 90.94 317 GLY A N 1
ATOM 2519 C CA . GLY A 1 317 ? -2.713 -36.938 3.811 1 90.94 317 GLY A CA 1
ATOM 2520 C C . GLY A 1 317 ? -3.834 -37 2.791 1 90.94 317 GLY A C 1
ATOM 2521 O O . GLY A 1 317 ? -4.41 -38.062 2.564 1 90.94 317 GLY A O 1
ATOM 2522 N N . SER A 1 318 ? -4.191 -35.844 2.281 1 90.31 318 SER A N 1
ATOM 2523 C CA . SER A 1 318 ? -5.258 -35.781 1.287 1 90.31 318 SER A CA 1
ATOM 2524 C C . SER A 1 318 ? -4.789 -36.344 -0.058 1 90.31 318 SER A C 1
ATOM 2526 O O . SER A 1 318 ? -3.605 -36.25 -0.391 1 90.31 318 SER A O 1
ATOM 2528 N N . THR A 1 319 ? -5.691 -36.875 -0.826 1 88.44 319 THR A N 1
ATOM 2529 C CA . THR A 1 319 ? -5.371 -37.406 -2.137 1 88.44 319 THR A CA 1
ATOM 2530 C C . THR A 1 319 ? -5.371 -36.312 -3.199 1 88.44 319 THR A C 1
ATOM 2532 O O . THR A 1 319 ? -4.859 -36.531 -4.305 1 88.44 319 THR A O 1
ATOM 2535 N N . GLY A 1 320 ? -5.902 -35.25 -2.844 1 91 320 GLY A N 1
ATOM 2536 C CA . GLY A 1 320 ? -5.941 -34.125 -3.764 1 91 320 GLY A CA 1
ATOM 2537 C C . GLY A 1 320 ? -5.449 -32.812 -3.148 1 91 320 GLY A C 1
ATOM 2538 O O . GLY A 1 320 ? -5.18 -32.75 -1.945 1 91 320 GLY A O 1
ATOM 2539 N N . PHE A 1 321 ? -5.254 -31.875 -4.062 1 95.94 321 PHE A N 1
ATOM 2540 C CA . PHE A 1 321 ? -4.82 -30.562 -3.637 1 95.94 321 PHE A CA 1
ATOM 2541 C C . PHE A 1 321 ? -5.926 -29.531 -3.855 1 95.94 321 PHE A C 1
ATOM 2543 O O . PHE A 1 321 ? -6.41 -29.359 -4.977 1 95.94 321 PHE A O 1
ATOM 2550 N N . ILE A 1 322 ? -6.305 -29 -2.752 1 97.69 322 ILE A N 1
ATOM 2551 C CA . ILE A 1 322 ? -7.27 -27.906 -2.877 1 97.69 322 ILE A CA 1
ATOM 2552 C C . ILE A 1 322 ? -6.566 -26.641 -3.363 1 97.69 322 ILE A C 1
ATOM 2554 O O . ILE A 1 322 ? -5.395 -26.422 -3.049 1 97.69 322 ILE A O 1
ATOM 2558 N N . ASP A 1 323 ? -7.273 -25.797 -4.09 1 98.06 323 ASP A N 1
ATOM 2559 C CA . ASP A 1 323 ? -6.648 -24.625 -4.676 1 98.06 323 ASP A CA 1
ATOM 2560 C C . ASP A 1 323 ? -6.109 -23.688 -3.592 1 98.06 323 ASP A C 1
ATOM 2562 O O . ASP A 1 323 ? -4.953 -23.266 -3.648 1 98.06 323 ASP A O 1
ATOM 2566 N N . PHE A 1 324 ? -7.004 -23.391 -2.586 1 98.69 324 PHE A N 1
ATOM 2567 C CA . PHE A 1 324 ? -6.551 -22.469 -1.541 1 98.69 324 PHE A CA 1
ATOM 2568 C C . PHE A 1 324 ? -7.145 -22.859 -0.191 1 98.69 324 PHE A C 1
ATOM 2570 O O . PHE A 1 324 ? -8.281 -23.328 -0.119 1 98.69 324 PHE A O 1
ATOM 2577 N N . THR A 1 325 ? -6.383 -22.672 0.81 1 98.62 325 THR A N 1
ATOM 2578 C CA . THR A 1 325 ? -6.902 -22.562 2.168 1 98.62 325 THR A CA 1
ATOM 2579 C C . THR A 1 325 ? -6.578 -21.203 2.762 1 98.62 325 THR A C 1
ATOM 2581 O O . THR A 1 325 ? -5.57 -20.578 2.404 1 98.62 325 THR A O 1
ATOM 2584 N N . VAL A 1 326 ? -7.422 -20.719 3.525 1 98.31 326 VAL A N 1
ATOM 2585 C CA . VAL A 1 326 ? -7.199 -19.484 4.262 1 98.31 326 VAL A CA 1
ATOM 2586 C C . VAL A 1 326 ? -7.406 -19.719 5.754 1 98.31 326 VAL A C 1
ATOM 2588 O O . VAL A 1 326 ? -8.492 -20.125 6.184 1 98.31 326 VAL A O 1
ATOM 2591 N N . GLU A 1 327 ? -6.363 -19.516 6.457 1 97.5 327 GLU A N 1
ATOM 2592 C CA . GLU A 1 327 ? -6.418 -19.578 7.914 1 97.5 327 GLU A CA 1
ATOM 2593 C C . GLU A 1 327 ? -6.512 -18.188 8.523 1 97.5 327 GLU A C 1
ATOM 2595 O O . GLU A 1 327 ? -5.609 -17.359 8.344 1 97.5 327 GLU A O 1
ATOM 2600 N N . CYS A 1 328 ? -7.516 -17.922 9.195 1 94.31 328 CYS A N 1
ATOM 2601 C CA . CYS A 1 328 ? -7.734 -16.625 9.844 1 94.31 328 CYS A CA 1
ATOM 2602 C C . CYS A 1 328 ? -8.375 -16.812 11.219 1 94.31 328 CYS A C 1
ATOM 2604 O O . CYS A 1 328 ? -9.562 -17.141 11.312 1 94.31 328 CYS A O 1
ATOM 2606 N N . GLY A 1 329 ? -7.664 -16.547 12.281 1 90.94 329 GLY A N 1
ATOM 2607 C CA . GLY A 1 329 ? -8.148 -16.875 13.609 1 90.94 329 GLY A CA 1
ATOM 2608 C C . GLY A 1 329 ? -8.422 -18.359 13.789 1 90.94 329 GLY A C 1
ATOM 260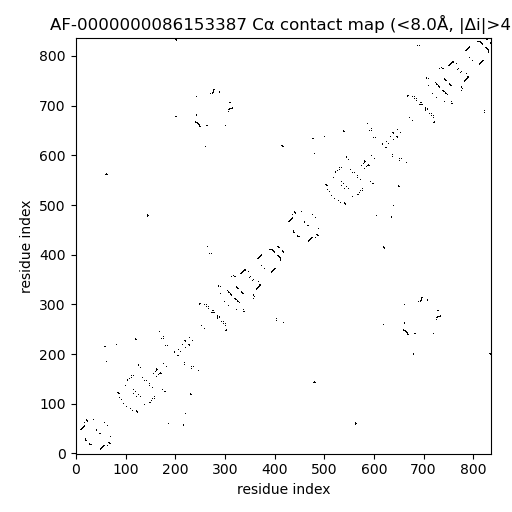9 O O . GLY A 1 329 ? -7.559 -19.188 13.531 1 90.94 329 GLY A O 1
ATOM 2610 N N . ASP A 1 330 ? -9.695 -18.609 14.164 1 92.75 330 ASP A N 1
ATOM 2611 C CA . ASP A 1 330 ? -10.078 -20 14.398 1 92.75 330 ASP A CA 1
ATOM 2612 C C . ASP A 1 330 ? -10.672 -20.625 13.141 1 92.75 330 ASP A C 1
ATOM 2614 O O . ASP A 1 330 ? -11.055 -21.797 13.148 1 92.75 330 ASP A O 1
ATOM 2618 N N . ASN A 1 331 ? -10.625 -19.891 12.133 1 96.25 331 ASN A N 1
ATOM 2619 C CA . ASN A 1 331 ? -11.25 -20.375 10.906 1 96.25 331 ASN A CA 1
ATOM 2620 C C . ASN A 1 331 ? -10.211 -20.969 9.953 1 96.25 331 ASN A C 1
ATOM 2622 O O . ASN A 1 331 ? -9.102 -20.453 9.836 1 96.25 331 ASN A O 1
ATOM 2626 N N . PHE A 1 332 ? -10.555 -22.047 9.336 1 97.88 332 PHE A N 1
ATOM 2627 C CA . PHE A 1 332 ? -9.781 -22.719 8.297 1 97.88 332 PHE A CA 1
ATOM 2628 C C . PHE A 1 332 ? -10.656 -23.016 7.082 1 97.88 332 PHE A C 1
ATOM 2630 O O . PHE A 1 332 ? -11.328 -24.047 7.023 1 97.88 332 PHE A O 1
ATOM 2637 N N . TRP A 1 333 ? -10.609 -22.125 6.102 1 98.31 333 TRP A N 1
ATOM 2638 C CA . TRP A 1 333 ? -11.516 -22.156 4.961 1 98.31 333 TRP A CA 1
ATOM 2639 C C . TRP A 1 333 ? -10.852 -22.828 3.762 1 98.31 333 TRP A C 1
ATOM 2641 O O . TRP A 1 333 ? -9.664 -22.641 3.514 1 98.31 333 TRP A O 1
ATOM 2651 N N . GLY A 1 334 ? -11.602 -23.656 3.051 1 98.44 334 GLY A N 1
ATOM 2652 C CA . GLY A 1 334 ? -11.188 -24.203 1.769 1 98.44 334 GLY A CA 1
ATOM 2653 C C . GLY A 1 334 ? -11.891 -23.562 0.59 1 98.44 334 GLY A C 1
ATOM 2654 O O . GLY A 1 334 ? -13.109 -23.359 0.614 1 98.44 334 GLY A O 1
ATOM 2655 N N . ILE A 1 335 ? -11.156 -23.188 -0.451 1 98.5 335 ILE A N 1
ATOM 2656 C CA . ILE A 1 335 ? -11.727 -22.5 -1.596 1 98.5 335 ILE A CA 1
ATOM 2657 C C . ILE A 1 335 ? -11.258 -23.156 -2.891 1 98.5 335 ILE A C 1
ATOM 2659 O O . ILE A 1 335 ? -10.055 -23.312 -3.109 1 98.5 335 ILE A O 1
ATOM 2663 N N . GLU A 1 336 ? -12.148 -23.531 -3.691 1 98.12 336 GLU A N 1
ATOM 2664 C CA . GLU A 1 336 ? -11.891 -24.062 -5.023 1 98.12 336 GLU A CA 1
ATOM 2665 C C . GLU A 1 336 ? -12.375 -23.109 -6.109 1 98.12 336 GLU A C 1
ATOM 2667 O O . GLU A 1 336 ? -13.484 -22.562 -6.02 1 98.12 336 GLU A O 1
ATOM 2672 N N . LEU A 1 337 ? -11.508 -22.859 -7.055 1 98.06 337 LEU A N 1
ATOM 2673 C CA . LEU A 1 337 ? -11.883 -21.969 -8.148 1 98.06 337 LEU A CA 1
ATOM 2674 C C . LEU A 1 337 ? -12.188 -22.766 -9.414 1 98.06 337 LEU A C 1
ATOM 2676 O O . LEU A 1 337 ? -11.562 -23.797 -9.68 1 98.06 337 LEU A O 1
ATOM 2680 N N . LEU A 1 338 ? -13.141 -22.266 -10.148 1 96.62 338 LEU A N 1
ATOM 2681 C CA . LEU A 1 338 ? -13.516 -22.781 -11.461 1 96.62 338 LEU A CA 1
ATOM 2682 C C . LEU A 1 338 ? -13.75 -21.641 -12.445 1 96.62 338 LEU A C 1
ATOM 2684 O O . LEU A 1 338 ? -13.75 -20.469 -12.062 1 96.62 338 LEU A O 1
ATOM 2688 N N . ARG A 1 339 ? -13.859 -22.016 -13.609 1 95.12 339 ARG A N 1
ATOM 2689 C CA . ARG A 1 339 ? -14.25 -21.062 -14.648 1 95.12 339 ARG A CA 1
ATOM 2690 C C . ARG A 1 339 ? -15.289 -21.688 -15.578 1 95.12 339 ARG A C 1
ATOM 2692 O O . ARG A 1 339 ? -15.211 -22.859 -15.914 1 95.12 339 ARG A O 1
ATOM 2699 N N . GLU A 1 340 ? -16.281 -21.031 -15.859 1 93.5 340 GLU A N 1
ATOM 2700 C CA . GLU A 1 340 ? -17.312 -21.391 -16.828 1 93.5 340 GLU A CA 1
ATOM 2701 C C . GLU A 1 340 ? -18.047 -22.672 -16.422 1 93.5 340 GLU A C 1
ATOM 2703 O O . GLU A 1 340 ? -18.453 -23.453 -17.281 1 93.5 340 GLU A O 1
ATOM 2708 N N . GLY A 1 341 ? -18.031 -22.922 -15.156 1 92.19 341 GLY A N 1
ATOM 2709 C CA . GLY A 1 341 ? -18.75 -24.094 -14.648 1 92.19 341 GLY A CA 1
ATOM 2710 C C . GLY A 1 341 ? -18.062 -25.406 -15.016 1 92.19 341 GLY A C 1
ATOM 2711 O O . GLY A 1 341 ? -18.672 -26.469 -14.891 1 92.19 341 GLY A O 1
ATOM 2712 N N . SER A 1 342 ? -16.828 -25.328 -15.375 1 90.94 342 SER A N 1
ATOM 2713 C CA . SER A 1 342 ? -16.109 -26.516 -15.828 1 90.94 342 SER A CA 1
ATOM 2714 C C . SER A 1 342 ? -15.891 -27.5 -14.688 1 90.94 342 SER A C 1
ATOM 2716 O O . SER A 1 342 ? -15.359 -27.141 -13.641 1 90.94 342 SER A O 1
ATOM 2718 N N . ALA A 1 343 ? -16.359 -28.766 -14.883 1 93.44 343 ALA A N 1
ATOM 2719 C CA . ALA A 1 343 ? -16.172 -29.891 -13.961 1 93.44 343 ALA A CA 1
ATOM 2720 C C . ALA A 1 343 ? -16.766 -29.562 -12.586 1 93.44 343 ALA A C 1
ATOM 2722 O O . ALA A 1 343 ? -16.203 -29.953 -11.555 1 93.44 343 ALA A O 1
ATOM 2723 N N . LEU A 1 344 ? -17.844 -28.844 -12.562 1 94.75 344 LEU A N 1
ATOM 2724 C CA . LEU A 1 344 ? -18.469 -28.406 -11.32 1 94.75 344 LEU A CA 1
ATOM 2725 C C . LEU A 1 344 ? -18.812 -29.609 -10.438 1 94.75 344 LEU A C 1
ATOM 2727 O O . LEU A 1 344 ? -18.516 -29.609 -9.25 1 94.75 344 LEU A O 1
ATOM 2731 N N . ASP A 1 345 ? -19.375 -30.641 -11.047 1 94.06 345 ASP A N 1
ATOM 2732 C CA . ASP A 1 345 ? -19.797 -31.812 -10.281 1 94.06 345 ASP A CA 1
ATOM 2733 C C . ASP A 1 345 ? -18.609 -32.469 -9.602 1 94.06 345 ASP A C 1
ATOM 2735 O O . ASP A 1 345 ? -18.719 -32.906 -8.453 1 94.06 345 ASP A O 1
ATOM 2739 N N . GLU A 1 346 ? -17.594 -32.562 -10.305 1 95.25 346 GLU A N 1
ATOM 2740 C CA . GLU A 1 346 ? -16.391 -33.188 -9.742 1 95.25 346 GLU A CA 1
ATOM 2741 C C . GLU A 1 346 ? -15.875 -32.375 -8.562 1 95.25 346 GLU A C 1
ATOM 2743 O O . GLU A 1 346 ? -15.477 -32.938 -7.539 1 95.25 346 GLU A O 1
ATOM 2748 N N . HIS A 1 347 ? -15.883 -31.109 -8.695 1 95.62 347 HIS A N 1
ATOM 2749 C CA . HIS A 1 347 ? -15.406 -30.234 -7.633 1 95.62 347 HIS A CA 1
ATOM 2750 C C . HIS A 1 347 ? -16.297 -30.328 -6.395 1 95.62 347 HIS A C 1
ATOM 2752 O O . HIS A 1 347 ? -15.797 -30.328 -5.266 1 95.62 347 HIS A O 1
ATOM 2758 N N . ILE A 1 348 ? -17.578 -30.359 -6.656 1 95 348 ILE A N 1
ATOM 2759 C CA . ILE A 1 348 ? -18.516 -30.531 -5.551 1 95 348 ILE A CA 1
ATOM 2760 C C . ILE A 1 348 ? -18.234 -31.844 -4.828 1 95 348 ILE A C 1
ATOM 2762 O O . ILE A 1 348 ? -18.188 -31.875 -3.596 1 95 348 ILE A O 1
ATOM 2766 N N . GLY A 1 349 ? -17.969 -32.844 -5.598 1 94.94 349 GLY A N 1
ATOM 2767 C CA . GLY A 1 349 ? -17.719 -34.188 -5.059 1 94.94 349 GLY A CA 1
ATOM 2768 C C . GLY A 1 349 ? -16.469 -34.25 -4.211 1 94.94 349 GLY A C 1
ATOM 2769 O O . GLY A 1 349 ? -16.375 -35.094 -3.297 1 94.94 349 GLY A O 1
ATOM 2770 N N . ARG A 1 350 ? -15.484 -33.438 -4.438 1 95.75 350 ARG A N 1
ATOM 2771 C CA . ARG A 1 350 ? -14.227 -33.438 -3.693 1 95.75 350 ARG A CA 1
ATOM 2772 C C . ARG A 1 350 ? -14.453 -33.062 -2.234 1 95.75 350 ARG A C 1
ATOM 2774 O O . ARG A 1 350 ? -13.688 -33.469 -1.355 1 95.75 350 ARG A O 1
ATOM 2781 N N . PHE A 1 351 ? -15.516 -32.25 -1.91 1 95.44 351 PHE A N 1
ATOM 2782 C CA . PHE A 1 351 ? -15.789 -31.781 -0.554 1 95.44 351 PHE A CA 1
ATOM 2783 C C . PHE A 1 351 ? -16.734 -32.75 0.165 1 95.44 351 PHE A C 1
ATOM 2785 O O . PHE A 1 351 ? -16.906 -32.656 1.38 1 95.44 351 PHE A O 1
ATOM 2792 N N . ALA A 1 352 ? -17.359 -33.688 -0.535 1 92.75 352 ALA A N 1
ATOM 2793 C CA . ALA A 1 352 ? -18.297 -34.625 0.049 1 92.75 352 ALA A CA 1
ATOM 2794 C C . ALA A 1 352 ? -17.594 -35.594 1.003 1 92.75 352 ALA A C 1
ATOM 2796 O O . ALA A 1 352 ? -16.359 -35.75 0.941 1 92.75 352 ALA A O 1
ATOM 2797 N N . PRO A 1 353 ? -18.422 -36.094 1.938 1 91.69 353 PRO A N 1
ATOM 2798 C CA . PRO A 1 353 ? -17.812 -37.125 2.783 1 91.69 353 PRO A CA 1
ATOM 2799 C C . PRO A 1 353 ? -17.109 -38.219 1.976 1 91.69 353 PRO A C 1
ATOM 2801 O O . PRO A 1 353 ? -17.688 -38.75 1.027 1 91.69 353 PRO A O 1
ATOM 2804 N N . GLY A 1 354 ? -15.891 -38.438 2.289 1 91.94 354 GLY A N 1
ATOM 2805 C CA . GLY A 1 354 ? -15.109 -39.438 1.563 1 91.94 354 GLY A CA 1
ATOM 2806 C C . GLY A 1 354 ? -14.43 -38.875 0.332 1 91.94 354 GLY A C 1
ATOM 2807 O O . GLY A 1 354 ? -13.68 -39.562 -0.345 1 91.94 354 GLY A O 1
ATOM 2808 N N . GLY A 1 355 ? -14.711 -37.656 0.031 1 94.44 355 GLY A N 1
ATOM 2809 C CA . GLY A 1 355 ? -14.062 -37 -1.103 1 94.44 355 GLY A CA 1
ATOM 2810 C C . GLY A 1 355 ? -12.609 -36.656 -0.842 1 94.44 355 GLY A C 1
ATOM 2811 O O . GLY A 1 355 ? -12.102 -36.875 0.257 1 94.44 355 GLY A O 1
ATOM 2812 N N . SER A 1 356 ? -11.938 -36.156 -1.825 1 94.81 356 SER A N 1
ATOM 2813 C CA . SER A 1 356 ? -10.5 -35.906 -1.795 1 94.81 356 SER A CA 1
ATOM 2814 C C . SER A 1 356 ? -10.133 -34.969 -0.666 1 94.81 356 SER A C 1
ATOM 2816 O O . SER A 1 356 ? -9.016 -35 -0.144 1 94.81 356 SER A O 1
ATOM 2818 N N . TYR A 1 357 ? -11.109 -34.062 -0.241 1 96.12 357 TYR A N 1
ATOM 2819 C CA . TYR A 1 357 ? -10.766 -33.031 0.723 1 96.12 357 TYR A CA 1
ATOM 2820 C C . TYR A 1 357 ? -11.297 -33.375 2.109 1 96.12 357 TYR A C 1
ATOM 2822 O O . TYR A 1 357 ? -11.25 -32.531 3.021 1 96.12 357 TYR A O 1
ATOM 2830 N N . SER A 1 358 ? -11.742 -34.562 2.316 1 93.5 358 SER A N 1
ATOM 2831 C CA . SER A 1 358 ? -12.391 -34.938 3.564 1 93.5 358 SER A CA 1
ATOM 2832 C C . SER A 1 358 ? -11.414 -34.906 4.734 1 93.5 358 SER A C 1
ATOM 2834 O O . SER A 1 358 ? -11.812 -34.656 5.871 1 93.5 358 SER A O 1
ATOM 2836 N N . LEU A 1 359 ? -10.156 -35.031 4.441 1 94.06 359 LEU A N 1
ATOM 2837 C CA . LEU A 1 359 ? -9.164 -35.125 5.508 1 94.06 359 LEU A CA 1
ATOM 2838 C C . LEU A 1 359 ? -8.688 -33.75 5.93 1 94.06 359 LEU A C 1
ATOM 2840 O O . LEU A 1 359 ? -8.031 -33.594 6.961 1 94.06 359 LEU A O 1
ATOM 2844 N N . LEU A 1 360 ? -8.945 -32.688 5.277 1 95.12 360 LEU A N 1
ATOM 2845 C CA . LEU A 1 360 ? -8.445 -31.328 5.547 1 95.12 360 LEU A CA 1
ATOM 2846 C C . LEU A 1 360 ? -9.117 -30.734 6.781 1 95.12 360 LEU A C 1
ATOM 2848 O O . LEU A 1 360 ? -8.594 -29.797 7.387 1 95.12 360 LEU A O 1
ATOM 2852 N N . GLN A 1 361 ? -10.211 -31.188 7.277 1 92.5 361 GLN A N 1
ATOM 2853 C CA . GLN A 1 361 ? -10.938 -30.719 8.445 1 92.5 361 GLN A CA 1
ATOM 2854 C C . GLN A 1 361 ? -11.211 -29.219 8.359 1 92.5 361 GLN A C 1
ATOM 2856 O O . GLN A 1 361 ? -10.906 -28.469 9.289 1 92.5 361 GLN A O 1
ATOM 2861 N N . LEU A 1 362 ? -11.719 -28.797 7.285 1 96.88 362 LEU A N 1
ATOM 2862 C CA . LEU A 1 362 ? -12.055 -27.391 7.027 1 96.88 362 LEU A CA 1
ATOM 2863 C C . LEU A 1 362 ? -13.227 -26.953 7.902 1 96.88 362 LEU A C 1
ATOM 2865 O O . LEU A 1 362 ? -14.172 -27.719 8.109 1 96.88 362 LEU A O 1
ATOM 2869 N N . SER A 1 363 ? -13.164 -25.75 8.461 1 97.38 363 SER A N 1
ATOM 2870 C CA . SER A 1 363 ? -14.297 -25.219 9.203 1 97.38 363 SER A CA 1
ATOM 2871 C C . SER A 1 363 ? -15.43 -24.812 8.266 1 97.38 363 SER A C 1
ATOM 2873 O O . SER A 1 363 ? -16.594 -24.812 8.656 1 97.38 363 SER A O 1
ATOM 2875 N N . ASP A 1 364 ? -15.102 -24.359 7.051 1 97.25 364 ASP A N 1
ATOM 2876 C CA . ASP A 1 364 ? -16.031 -24.016 5.984 1 97.25 364 ASP A CA 1
ATOM 2877 C C . ASP A 1 364 ? -15.352 -24.062 4.617 1 97.25 364 ASP A C 1
ATOM 2879 O O . ASP A 1 364 ? -14.125 -24.125 4.535 1 97.25 364 ASP A O 1
ATOM 2883 N N . TYR A 1 365 ? -16.156 -24.156 3.576 1 97.5 365 TYR A N 1
ATOM 2884 C CA . TYR A 1 365 ? -15.578 -24.188 2.238 1 97.5 365 TYR A CA 1
ATOM 2885 C C . TYR A 1 365 ? -16.531 -23.562 1.224 1 97.5 365 TYR A C 1
ATOM 2887 O O . TYR A 1 365 ? -17.703 -23.312 1.527 1 97.5 365 TYR A O 1
ATOM 2895 N N . CYS A 1 366 ? -15.992 -23.219 0.041 1 97 366 CYS A N 1
ATOM 2896 C CA . CYS A 1 366 ? -16.844 -22.75 -1.05 1 97 366 CYS A CA 1
ATOM 2897 C C . CYS A 1 366 ? -16.172 -23 -2.4 1 97 366 CYS A C 1
ATOM 2899 O O . CYS A 1 366 ? -15 -23.359 -2.463 1 97 366 CYS A O 1
ATOM 2901 N N . LEU A 1 367 ? -16.969 -22.953 -3.367 1 97.69 367 LEU A N 1
ATOM 2902 C CA . LEU A 1 367 ? -16.531 -22.922 -4.762 1 97.69 367 LEU A CA 1
ATOM 2903 C C . LEU A 1 367 ? -16.781 -21.531 -5.367 1 97.69 367 LEU A C 1
ATOM 2905 O O . LEU A 1 367 ? -17.828 -20.922 -5.125 1 97.69 367 LEU A O 1
ATOM 2909 N N . VAL A 1 368 ? -15.828 -21.016 -6.059 1 97.75 368 VAL A N 1
ATOM 2910 C CA . VAL A 1 368 ? -15.977 -19.75 -6.781 1 97.75 368 VAL A CA 1
ATOM 2911 C C . VAL A 1 368 ? -15.82 -20 -8.281 1 97.75 368 VAL A C 1
ATOM 2913 O O . VAL A 1 368 ? -14.773 -20.469 -8.734 1 97.75 368 VAL A O 1
ATOM 2916 N N . ASP A 1 369 ? -16.828 -19.703 -8.984 1 97.06 369 ASP A N 1
ATOM 2917 C CA . ASP A 1 369 ? -16.844 -19.938 -10.422 1 97.06 369 ASP A CA 1
ATOM 2918 C C . ASP A 1 369 ? -16.906 -18.625 -11.195 1 97.06 369 ASP A C 1
ATOM 2920 O O . ASP A 1 369 ? -17.875 -17.875 -11.094 1 97.06 369 ASP A O 1
ATOM 2924 N N . PHE A 1 370 ? -15.891 -18.359 -11.961 1 96.81 370 PHE A N 1
ATOM 2925 C CA . PHE A 1 370 ? -15.852 -17.156 -12.781 1 96.81 370 PHE A CA 1
ATOM 2926 C C . PHE A 1 370 ? -16.438 -17.422 -14.164 1 96.81 370 PHE A C 1
ATOM 2928 O O . PHE A 1 370 ? -15.961 -18.297 -14.883 1 96.81 370 PHE A O 1
ATOM 2935 N N . ARG A 1 371 ? -17.453 -16.625 -14.523 1 94.81 371 ARG A N 1
ATOM 2936 C CA . ARG A 1 371 ? -18.141 -16.859 -15.789 1 94.81 371 ARG A CA 1
ATOM 2937 C C . ARG A 1 371 ? -18.281 -15.555 -16.578 1 94.81 371 ARG A C 1
ATOM 2939 O O . ARG A 1 371 ? -18.766 -14.547 -16.047 1 94.81 371 ARG A O 1
ATOM 2946 N N . ARG A 1 372 ? -17.875 -15.617 -17.781 1 93.62 372 ARG A N 1
ATOM 2947 C CA . ARG A 1 372 ? -18.109 -14.477 -18.672 1 93.62 372 ARG A CA 1
ATOM 2948 C C . ARG A 1 372 ? -19.547 -14.469 -19.188 1 93.62 372 ARG A C 1
ATOM 2950 O O . ARG A 1 372 ? -20.062 -15.508 -19.609 1 93.62 372 ARG A O 1
ATOM 2957 N N . VAL A 1 373 ? -20.109 -13.312 -19.125 1 90.75 373 VAL A N 1
ATOM 2958 C CA . VAL A 1 373 ? -21.469 -13.18 -19.641 1 90.75 373 VAL A CA 1
ATOM 2959 C C . VAL A 1 373 ? -21.5 -12.117 -20.734 1 90.75 373 VAL A C 1
ATOM 2961 O O . VAL A 1 373 ? -20.672 -11.211 -20.766 1 90.75 373 VAL A O 1
ATOM 2964 N N . SER A 1 374 ? -22.406 -12.312 -21.672 1 84.25 374 SER A N 1
ATOM 2965 C CA . SER A 1 374 ? -22.562 -11.328 -22.734 1 84.25 374 SER A CA 1
ATOM 2966 C C . SER A 1 374 ? -23.156 -10.023 -22.219 1 84.25 374 SER A C 1
ATOM 2968 O O . SER A 1 374 ? -22.75 -8.938 -22.641 1 84.25 374 SER A O 1
ATOM 2970 N N . SER A 1 375 ? -24.141 -10.18 -21.422 1 80.38 375 SER A N 1
ATOM 2971 C CA . SER A 1 375 ? -24.734 -9.047 -20.734 1 80.38 375 SER A CA 1
ATOM 2972 C C . SER A 1 375 ? -25.016 -9.383 -19.266 1 80.38 375 SER A C 1
ATOM 2974 O O . SER A 1 375 ? -25.188 -10.547 -18.906 1 80.38 375 SER A O 1
ATOM 2976 N N . MET A 1 376 ? -24.969 -8.43 -18.516 1 73.94 376 MET A N 1
ATOM 2977 C CA . MET A 1 376 ? -25.156 -8.664 -17.094 1 73.94 376 MET A CA 1
ATOM 2978 C C . MET A 1 376 ? -26.594 -9.133 -16.812 1 73.94 376 MET A C 1
ATOM 2980 O O . MET A 1 376 ? -26.859 -9.727 -15.766 1 73.94 376 MET A O 1
ATOM 2984 N N . GLU A 1 377 ? -27.375 -8.852 -17.672 1 68.19 377 GLU A N 1
ATOM 2985 C CA . GLU A 1 377 ? -28.734 -9.359 -17.562 1 68.19 377 GLU A CA 1
ATOM 2986 C C . GLU A 1 377 ? -28.781 -10.867 -17.781 1 68.19 377 GLU A C 1
ATOM 2988 O O . GLU A 1 377 ? -29.719 -11.539 -17.312 1 68.19 377 GLU A O 1
ATOM 2993 N N . ASP A 1 378 ? -27.734 -11.32 -18.453 1 66.19 378 ASP A N 1
ATOM 2994 C CA . ASP A 1 378 ? -27.641 -12.75 -18.75 1 66.19 378 ASP A CA 1
ATOM 2995 C C . ASP A 1 378 ? -27.094 -13.531 -17.562 1 66.19 378 ASP A C 1
ATOM 2997 O O . ASP A 1 378 ? -26.828 -14.727 -17.672 1 66.19 378 ASP A O 1
ATOM 3001 N N . THR A 1 379 ? -26.781 -12.781 -16.531 1 57.91 379 THR A N 1
ATOM 3002 C CA . THR A 1 379 ? -26.25 -13.43 -15.336 1 57.91 379 THR A CA 1
ATOM 3003 C C . THR A 1 379 ? -27.203 -14.523 -14.844 1 57.91 379 THR A C 1
ATOM 3005 O O . THR A 1 379 ? -26.75 -15.547 -14.312 1 57.91 379 THR A O 1
ATOM 3008 N N . ALA A 1 380 ? -28.5 -14.164 -14.898 1 60.88 380 ALA A N 1
ATOM 3009 C CA . ALA A 1 380 ? -29.578 -15.023 -14.398 1 60.88 380 ALA A CA 1
ATOM 3010 C C . ALA A 1 380 ? -29.922 -16.109 -15.406 1 60.88 380 ALA A C 1
ATOM 3012 O O . ALA A 1 380 ? -31.062 -16.578 -15.477 1 60.88 380 ALA A O 1
ATOM 3013 N N . ARG A 1 381 ? -28.859 -16.484 -16.141 1 64.06 381 ARG A N 1
ATOM 3014 C CA . ARG A 1 381 ? -29.141 -17.578 -17.062 1 64.06 381 ARG A CA 1
ATOM 3015 C C . ARG A 1 381 ? -29.594 -18.828 -16.328 1 64.06 381 ARG A C 1
ATOM 3017 O O . ARG A 1 381 ? -29.188 -19.062 -15.188 1 64.06 381 ARG A O 1
ATOM 3024 N N . ALA A 1 382 ? -30.422 -19.391 -16.953 1 67.94 382 ALA A N 1
ATOM 3025 C CA . ALA A 1 382 ? -31.016 -20.609 -16.438 1 67.94 382 ALA A CA 1
ATOM 3026 C C . ALA A 1 382 ? -29.953 -21.578 -15.938 1 67.94 382 ALA A C 1
ATOM 3028 O O . ALA A 1 382 ? -30.109 -22.188 -14.875 1 67.94 382 ALA A O 1
ATOM 3029 N N . THR A 1 383 ? -28.828 -21.578 -16.594 1 80.06 383 THR A N 1
ATOM 3030 C CA . THR A 1 383 ? -27.781 -22.516 -16.219 1 80.06 383 THR A CA 1
ATOM 3031 C C . THR A 1 383 ? -27.125 -22.094 -14.898 1 80.06 383 THR A C 1
ATOM 3033 O O . THR A 1 383 ? -26.812 -22.938 -14.047 1 80.06 383 THR A O 1
ATOM 3036 N N . THR A 1 384 ? -26.984 -20.859 -14.703 1 85.88 384 THR A N 1
ATOM 3037 C CA . THR A 1 384 ? -26.375 -20.359 -13.477 1 85.88 384 THR A CA 1
ATOM 3038 C C . THR A 1 384 ? -27.297 -20.609 -12.281 1 85.88 384 THR A C 1
ATOM 3040 O O . THR A 1 384 ? -26.828 -21.047 -11.227 1 85.88 384 THR A O 1
ATOM 3043 N N . ILE A 1 385 ? -28.516 -20.422 -12.492 1 84.5 385 ILE A N 1
ATOM 3044 C CA . ILE A 1 385 ? -29.5 -20.641 -11.422 1 84.5 385 ILE A CA 1
ATOM 3045 C C . ILE A 1 385 ? -29.547 -22.109 -11.055 1 84.5 385 ILE A C 1
ATOM 3047 O O . ILE A 1 385 ? -29.625 -22.469 -9.875 1 84.5 385 ILE A O 1
ATOM 3051 N N . GLN A 1 386 ? -29.5 -22.891 -12.047 1 86.88 386 GLN A N 1
ATOM 3052 C CA . GLN A 1 386 ? -29.5 -24.328 -11.812 1 86.88 386 GLN A CA 1
ATOM 3053 C C . GLN A 1 386 ? -28.281 -24.75 -11 1 86.88 386 GLN A C 1
ATOM 3055 O O . GLN A 1 386 ? -28.391 -25.578 -10.086 1 86.88 386 GLN A O 1
ATOM 3060 N N . ASP A 1 387 ? -27.188 -24.25 -11.406 1 91.19 387 ASP A N 1
ATOM 3061 C CA . ASP A 1 387 ? -25.953 -24.594 -10.695 1 91.19 387 ASP A CA 1
ATOM 3062 C C . ASP A 1 387 ? -26 -24.094 -9.25 1 91.19 387 ASP A C 1
ATOM 3064 O O . ASP A 1 387 ? -25.562 -24.797 -8.336 1 91.19 387 ASP A O 1
ATOM 3068 N N . LEU A 1 388 ? -26.578 -22.953 -9.039 1 90 388 LEU A N 1
ATOM 3069 C CA . LEU A 1 388 ? -26.703 -22.391 -7.699 1 90 388 LEU A CA 1
ATOM 3070 C C . LEU A 1 388 ? -27.641 -23.219 -6.836 1 90 388 LEU A C 1
ATOM 3072 O O . LEU A 1 388 ? -27.438 -23.328 -5.621 1 90 388 LEU A O 1
ATOM 3076 N N . ASN A 1 389 ? -28.562 -23.781 -7.449 1 86.56 389 ASN A N 1
ATOM 3077 C CA . ASN A 1 389 ? -29.484 -24.641 -6.723 1 86.56 389 ASN A CA 1
ATOM 3078 C C . ASN A 1 389 ? -28.844 -25.969 -6.348 1 86.56 389 ASN A C 1
ATOM 3080 O O . ASN A 1 389 ? -29.172 -26.547 -5.309 1 86.56 389 ASN A O 1
ATOM 3084 N N . ARG A 1 390 ? -27.953 -26.344 -7.105 1 87.44 390 ARG A N 1
ATOM 3085 C CA . ARG A 1 390 ? -27.281 -27.625 -6.891 1 87.44 390 ARG A CA 1
ATOM 3086 C C . ARG A 1 390 ? -26.25 -27.516 -5.781 1 87.44 390 ARG A C 1
ATOM 3088 O O . ARG A 1 390 ? -25.922 -28.516 -5.133 1 87.44 390 ARG A O 1
ATOM 3095 N N . CYS A 1 391 ? -25.719 -26.375 -5.637 1 91.62 391 CYS A N 1
ATOM 3096 C CA . CYS A 1 391 ? -24.656 -26.203 -4.656 1 91.62 391 CYS A CA 1
ATOM 3097 C C . CYS A 1 391 ? -24.797 -24.859 -3.932 1 91.62 391 CYS A C 1
ATOM 3099 O O . CYS A 1 391 ? -24.438 -23.812 -4.473 1 91.62 391 CYS A O 1
ATOM 3101 N N . GLU A 1 392 ? -25.156 -24.953 -2.67 1 89.81 392 GLU A N 1
ATOM 3102 C CA . GLU A 1 392 ? -25.375 -23.75 -1.865 1 89.81 392 GLU A CA 1
ATOM 3103 C C . GLU A 1 392 ? -24.047 -23.047 -1.558 1 89.81 392 GLU A C 1
ATOM 3105 O O . GLU A 1 392 ? -24.031 -21.859 -1.216 1 89.81 392 GLU A O 1
ATOM 3110 N N . LYS A 1 393 ? -22.984 -23.75 -1.721 1 93.62 393 LYS A N 1
ATOM 3111 C CA . LYS A 1 393 ? -21.672 -23.219 -1.379 1 93.62 393 LYS A CA 1
ATOM 3112 C C . LYS A 1 393 ? -21 -22.578 -2.592 1 93.62 393 LYS A C 1
ATOM 3114 O O . LYS A 1 393 ? -19.844 -22.172 -2.527 1 93.62 393 LYS A O 1
ATOM 3119 N N . LEU A 1 394 ? -21.797 -22.453 -3.635 1 95.31 394 LEU A N 1
ATOM 3120 C CA . LEU A 1 394 ? -21.266 -21.938 -4.891 1 95.31 394 LEU A CA 1
ATOM 3121 C C . LEU A 1 394 ? -21.453 -20.438 -4.992 1 95.31 394 LEU A C 1
ATOM 3123 O O . LEU A 1 394 ? -22.547 -19.922 -4.715 1 95.31 394 LEU A O 1
ATOM 3127 N N . TYR A 1 395 ? -20.391 -19.734 -5.262 1 94.75 395 TYR A N 1
ATOM 3128 C CA . TYR A 1 395 ? -20.406 -18.344 -5.684 1 94.75 395 TYR A CA 1
ATOM 3129 C C . TYR A 1 395 ? -20.109 -18.219 -7.172 1 94.75 395 TYR A C 1
ATOM 3131 O O . TYR A 1 395 ? -19.078 -18.688 -7.645 1 94.75 395 TYR A O 1
ATOM 3139 N N . VAL A 1 396 ? -21 -17.578 -7.875 1 94.56 396 VAL A N 1
ATOM 3140 C CA . VAL A 1 396 ? -20.766 -17.359 -9.297 1 94.56 396 VAL A CA 1
ATOM 3141 C C . VAL A 1 396 ? -20.438 -15.883 -9.539 1 94.56 396 VAL A C 1
ATOM 3143 O O . VAL A 1 396 ? -21.25 -15 -9.266 1 94.56 396 VAL A O 1
ATOM 3146 N N . VAL A 1 397 ? -19.25 -15.625 -9.977 1 95 397 VAL A N 1
ATOM 3147 C CA . VAL A 1 397 ? -18.812 -14.281 -10.32 1 95 397 VAL A CA 1
ATOM 3148 C C . VAL A 1 397 ? -19 -14.047 -11.82 1 95 397 VAL A C 1
ATOM 3150 O O . VAL A 1 397 ? -18.25 -14.586 -12.641 1 95 397 VAL A O 1
ATOM 3153 N N . CYS A 1 398 ? -19.891 -13.219 -12.133 1 93.38 398 CYS A N 1
ATOM 3154 C CA . CYS A 1 398 ? -20.188 -12.898 -13.523 1 93.38 398 CYS A CA 1
ATOM 3155 C C . CYS A 1 398 ? -19.469 -11.609 -13.945 1 93.38 398 CYS A C 1
ATOM 3157 O O . CYS A 1 398 ? -19.469 -10.625 -13.195 1 93.38 398 CYS A O 1
ATOM 3159 N N . TYR A 1 399 ? -18.859 -11.711 -15.133 1 93.5 399 TYR A N 1
ATOM 3160 C CA . TYR A 1 399 ? -18.172 -10.523 -15.656 1 93.5 399 TYR A CA 1
ATOM 3161 C C . TYR A 1 399 ? -18.406 -10.383 -17.156 1 93.5 399 TYR A C 1
ATOM 3163 O O . TYR A 1 399 ? -18.609 -11.375 -17.859 1 93.5 399 TYR A O 1
ATOM 3171 N N . ASP A 1 400 ? -18.375 -9.195 -17.625 1 91.62 400 ASP A N 1
ATOM 3172 C CA . ASP A 1 400 ? -18.484 -8.977 -19.062 1 91.62 400 ASP A CA 1
ATOM 3173 C C . ASP A 1 400 ? -17.125 -8.992 -19.734 1 91.62 400 ASP A C 1
ATOM 3175 O O . ASP A 1 400 ? -16.094 -9.102 -19.062 1 91.62 400 ASP A O 1
ATOM 3179 N N . ARG A 1 401 ? -17.109 -8.898 -21 1 88.56 401 ARG A N 1
ATOM 3180 C CA . ARG A 1 401 ? -15.891 -9.031 -21.781 1 88.56 401 ARG A CA 1
ATOM 3181 C C . ARG A 1 401 ? -14.883 -7.941 -21.422 1 88.56 401 ARG A C 1
ATOM 3183 O O . ARG A 1 401 ? -13.672 -8.195 -21.375 1 88.56 401 ARG A O 1
ATOM 3190 N N . LYS A 1 402 ? -15.359 -6.785 -21.109 1 89.88 402 LYS A N 1
ATOM 3191 C CA . LYS A 1 402 ? -14.477 -5.656 -20.812 1 89.88 402 LYS A CA 1
ATOM 3192 C C . LYS A 1 402 ? -14.148 -5.59 -19.328 1 89.88 402 LYS A C 1
ATOM 3194 O O . LYS A 1 402 ? -13.312 -4.785 -18.906 1 89.88 402 LYS A O 1
ATOM 3199 N N . LEU A 1 403 ? -14.797 -6.484 -18.578 1 91.62 403 LEU A N 1
ATOM 3200 C CA . LEU A 1 403 ? -14.625 -6.527 -17.125 1 91.62 403 LEU A CA 1
ATOM 3201 C C . LEU A 1 403 ? -15 -5.188 -16.5 1 91.62 403 LEU A C 1
ATOM 3203 O O . LEU A 1 403 ? -14.375 -4.758 -15.523 1 91.62 403 LEU A O 1
ATOM 3207 N N . ALA A 1 404 ? -15.922 -4.508 -17.078 1 86.75 404 ALA A N 1
ATOM 3208 C CA . ALA A 1 404 ? -16.422 -3.236 -16.562 1 86.75 404 ALA A CA 1
ATOM 3209 C C . ALA A 1 404 ? -17.469 -3.465 -15.469 1 86.75 404 ALA A C 1
ATOM 3211 O O . ALA A 1 404 ? -17.625 -2.637 -14.57 1 86.75 404 ALA A O 1
ATOM 3212 N N . HIS A 1 405 ? -18.141 -4.559 -15.609 1 86.81 405 HIS A N 1
ATOM 3213 C CA . HIS A 1 405 ? -19.172 -4.926 -14.633 1 86.81 405 HIS A CA 1
ATOM 3214 C C . HIS A 1 405 ? -18.938 -6.336 -14.094 1 86.81 405 HIS A C 1
ATOM 3216 O O . HIS A 1 405 ? -18.688 -7.266 -14.867 1 86.81 405 HIS A O 1
ATOM 3222 N N . VAL A 1 406 ? -18.969 -6.445 -12.836 1 89.69 406 VAL A N 1
ATOM 3223 C CA . VAL A 1 406 ? -18.797 -7.727 -12.164 1 89.69 406 VAL A CA 1
ATOM 3224 C C . VAL A 1 406 ? -19.875 -7.895 -11.094 1 89.69 406 VAL A C 1
ATOM 3226 O O . VAL A 1 406 ? -20.172 -6.961 -10.344 1 89.69 406 VAL A O 1
ATOM 3229 N N . SER A 1 407 ? -20.516 -9.016 -11.086 1 87.94 407 SER A N 1
ATOM 3230 C CA . SER A 1 407 ? -21.516 -9.336 -10.086 1 87.94 407 SER A CA 1
ATOM 3231 C C . SER A 1 407 ? -21.297 -10.734 -9.508 1 87.94 407 SER A C 1
ATOM 3233 O O . SER A 1 407 ? -20.719 -11.602 -10.172 1 87.94 407 SER A O 1
ATOM 3235 N N . VAL A 1 408 ? -21.688 -10.875 -8.297 1 89.75 408 VAL A N 1
ATOM 3236 C CA . VAL A 1 408 ? -21.547 -12.164 -7.633 1 89.75 408 VAL A CA 1
ATOM 3237 C C . VAL A 1 408 ? -22.922 -12.695 -7.246 1 89.75 408 VAL A C 1
ATOM 3239 O O . VAL A 1 408 ? -23.75 -11.969 -6.688 1 89.75 408 VAL A O 1
ATOM 3242 N N . LEU A 1 409 ? -23.156 -13.883 -7.598 1 88.19 409 LEU A N 1
ATOM 3243 C CA . LEU A 1 409 ? -24.406 -14.555 -7.25 1 88.19 409 LEU A CA 1
ATOM 3244 C C . LEU A 1 409 ? -24.141 -15.734 -6.316 1 88.19 409 LEU A C 1
ATOM 3246 O O . LEU A 1 409 ? -23.172 -16.469 -6.492 1 88.19 409 LEU A O 1
ATOM 3250 N N . ASN A 1 410 ? -24.891 -15.773 -5.34 1 86.44 410 ASN A N 1
ATOM 3251 C CA . ASN A 1 410 ? -24.938 -16.938 -4.453 1 86.44 410 ASN A CA 1
ATOM 3252 C C . ASN A 1 410 ? -26.375 -17.297 -4.094 1 86.44 410 ASN A C 1
ATOM 3254 O O . ASN A 1 410 ? -27.297 -16.516 -4.348 1 86.44 410 ASN A O 1
ATOM 3258 N N . SER A 1 411 ? -26.594 -18.562 -3.732 1 77.31 411 SER A N 1
ATOM 3259 C CA . SER A 1 411 ? -27.953 -19.031 -3.465 1 77.31 411 SER A CA 1
ATOM 3260 C C . SER A 1 411 ? -28.688 -18.078 -2.531 1 77.31 411 SER A C 1
ATOM 3262 O O . SER A 1 411 ? -29.922 -17.984 -2.576 1 77.31 411 SER A O 1
ATOM 3264 N N . GLN A 1 412 ? -28 -17.297 -1.768 1 67.94 412 GLN A N 1
ATOM 3265 C CA . GLN A 1 412 ? -28.641 -16.469 -0.748 1 67.94 412 GLN A CA 1
ATOM 3266 C C . GLN A 1 412 ? -28.625 -15 -1.135 1 67.94 412 GLN A C 1
ATOM 3268 O O . GLN A 1 412 ? -29.422 -14.203 -0.625 1 67.94 412 GLN A O 1
ATOM 3273 N N . SER A 1 413 ? -27.719 -14.617 -2.014 1 67.06 413 SER A N 1
ATOM 3274 C CA . SER A 1 413 ? -27.578 -13.18 -2.195 1 67.06 413 SER A CA 1
ATOM 3275 C C . SER A 1 413 ? -26.875 -12.852 -3.518 1 67.06 413 SER A C 1
ATOM 3277 O O . SER A 1 413 ? -26.234 -13.719 -4.117 1 67.06 413 SER A O 1
ATOM 3279 N N . VAL A 1 414 ? -27.344 -11.734 -4.078 1 66.62 414 VAL A N 1
ATOM 3280 C CA . VAL A 1 414 ? -26.656 -11.148 -5.219 1 66.62 414 VAL A CA 1
ATOM 3281 C C . VAL A 1 414 ? -25.906 -9.891 -4.777 1 66.62 414 VAL A C 1
ATOM 3283 O O . VAL A 1 414 ? -26.453 -9.047 -4.066 1 66.62 414 VAL A O 1
ATOM 3286 N N . TRP A 1 415 ? -24.547 -9.945 -5.125 1 71 415 TRP A N 1
ATOM 3287 C CA . TRP A 1 415 ? -23.703 -8.789 -4.828 1 71 415 TRP A CA 1
ATOM 3288 C C . TRP A 1 415 ? -23.219 -8.125 -6.109 1 71 415 TRP A C 1
ATOM 3290 O O . TRP A 1 415 ? -22.609 -8.773 -6.961 1 71 415 TRP A O 1
ATOM 3300 N N . ASN A 1 416 ? -23.531 -6.797 -6.195 1 67.5 416 ASN A N 1
ATOM 3301 C CA . ASN A 1 416 ? -22.953 -6.055 -7.312 1 67.5 416 ASN A CA 1
ATOM 3302 C C . ASN A 1 416 ? -21.656 -5.355 -6.914 1 67.5 416 ASN A C 1
ATOM 3304 O O . ASN A 1 416 ? -21.641 -4.559 -5.973 1 67.5 416 ASN A O 1
ATOM 3308 N N . ILE A 1 417 ? -20.562 -5.625 -7.461 1 66.25 417 ILE A N 1
ATOM 3309 C CA . ILE A 1 417 ? -19.234 -5.109 -7.121 1 66.25 417 ILE A CA 1
ATOM 3310 C C . ILE A 1 417 ? -18.938 -3.859 -7.945 1 66.25 417 ILE A C 1
ATOM 3312 O O . ILE A 1 417 ? -18.359 -2.9 -7.441 1 66.25 417 ILE A O 1
ATOM 3316 N N . SER A 1 418 ? -19.094 -3.84 -9.219 1 65.19 418 SER A N 1
ATOM 3317 C CA . SER A 1 418 ? -18.938 -2.703 -10.125 1 65.19 418 SER A CA 1
ATOM 3318 C C . SER A 1 418 ? -20.016 -2.707 -11.203 1 65.19 418 SER A C 1
ATOM 3320 O O . SER A 1 418 ? -20.562 -3.76 -11.539 1 65.19 418 SER A O 1
ATOM 3322 N N . MET B 1 1 ? -21.672 37.188 33.031 1 36.25 1 MET B N 1
ATOM 3323 C CA . MET B 1 1 ? -21.234 38.156 32.031 1 36.25 1 MET B CA 1
ATOM 3324 C C . MET B 1 1 ? -22.422 38.969 31.516 1 36.25 1 MET B C 1
ATOM 3326 O O . MET B 1 1 ? -23.391 38.438 31 1 36.25 1 MET B O 1
ATOM 3330 N N . SER B 1 2 ? -22.75 39.906 32.219 1 44.53 2 SER B N 1
ATOM 3331 C CA . SER B 1 2 ? -23.766 40.844 31.766 1 44.53 2 SER B CA 1
ATOM 3332 C C . SER B 1 2 ? -23.359 41.531 30.453 1 44.53 2 SER B C 1
ATOM 3334 O O . SER B 1 2 ? -22.391 42.312 30.422 1 44.53 2 SER B O 1
ATOM 3336 N N . LEU B 1 3 ? -23.359 40.844 29.438 1 47.56 3 LEU B N 1
ATOM 3337 C CA . LEU B 1 3 ? -23.125 41.531 28.172 1 47.56 3 LEU B CA 1
ATOM 3338 C C . LEU B 1 3 ? -24.25 42.531 27.891 1 47.56 3 LEU B C 1
ATOM 3340 O O . LEU B 1 3 ? -25.422 42.156 27.859 1 47.56 3 LEU B O 1
ATOM 3344 N N . SER B 1 4 ? -24.156 43.562 28.422 1 47.75 4 SER B N 1
ATOM 3345 C CA . SER B 1 4 ? -25.109 44.625 28.109 1 47.75 4 SER B CA 1
ATOM 3346 C C . SER B 1 4 ? -25.344 44.75 26.609 1 47.75 4 SER B C 1
ATOM 3348 O O . SER B 1 4 ? -24.391 44.938 25.844 1 47.75 4 SER B O 1
ATOM 3350 N N . THR B 1 5 ? -26.281 44.062 26.016 1 54.44 5 THR B N 1
ATOM 3351 C CA . THR B 1 5 ? -26.562 44.031 24.578 1 54.44 5 THR B CA 1
ATOM 3352 C C . THR B 1 5 ? -27.234 45.312 24.125 1 54.44 5 THR B C 1
ATOM 3354 O O . THR B 1 5 ? -28.438 45.5 24.344 1 54.44 5 THR B O 1
ATOM 3357 N N . GLN B 1 6 ? -26.641 46.344 24.281 1 56.97 6 GLN B N 1
ATOM 3358 C CA . GLN B 1 6 ? -27.141 47.594 23.688 1 56.97 6 GLN B CA 1
ATOM 3359 C C . GLN B 1 6 ? -27.281 47.469 22.188 1 56.97 6 GLN B C 1
ATOM 3361 O O . GLN B 1 6 ? -26.375 47.844 21.438 1 56.97 6 GLN B O 1
ATOM 3366 N N . GLY B 1 7 ? -28.344 46.906 21.609 1 70.25 7 GLY B N 1
ATOM 3367 C CA . GLY B 1 7 ? -28.719 46.969 20.203 1 70.25 7 GLY B CA 1
ATOM 3368 C C . GLY B 1 7 ? -27.891 46.031 19.328 1 70.25 7 GLY B C 1
ATOM 3369 O O . GLY B 1 7 ? -28.156 45.906 18.125 1 70.25 7 GLY B O 1
ATOM 3370 N N . TYR B 1 8 ? -26.828 45.469 19.734 1 78.44 8 TYR B N 1
ATOM 3371 C CA . TYR B 1 8 ? -26.016 44.594 18.906 1 78.44 8 TYR B CA 1
ATOM 3372 C C . TYR B 1 8 ? -26.391 43.125 19.156 1 78.44 8 TYR B C 1
ATOM 3374 O O . TYR B 1 8 ? -26.797 42.75 20.25 1 78.44 8 TYR B O 1
ATOM 3382 N N . THR B 1 9 ? -26.375 42.406 18.047 1 82.5 9 THR B N 1
ATOM 3383 C CA . THR B 1 9 ? -26.5 40.969 18.172 1 82.5 9 THR B CA 1
ATOM 3384 C C . THR B 1 9 ? -25.141 40.312 18.453 1 82.5 9 THR B C 1
ATOM 3386 O O . THR B 1 9 ? -24.141 40.625 17.797 1 82.5 9 THR B O 1
ATOM 3389 N N . ILE B 1 10 ? -25.031 39.625 19.547 1 85.25 10 ILE B N 1
ATOM 3390 C CA . ILE B 1 10 ? -23.797 38.938 19.938 1 85.25 10 ILE B CA 1
ATOM 3391 C C . ILE B 1 10 ? -23.828 37.5 19.453 1 85.25 10 ILE B C 1
ATOM 3393 O O . ILE B 1 10 ? -24.781 36.75 19.734 1 85.25 10 ILE B O 1
ATOM 3397 N N . TYR B 1 11 ? -22.828 37.125 18.641 1 86.62 11 TYR B N 1
ATOM 3398 C CA . TYR B 1 11 ? -22.656 35.75 18.203 1 86.62 11 TYR B CA 1
ATOM 3399 C C . TYR B 1 11 ? -21.562 35.062 19 1 86.62 11 TYR B C 1
ATOM 3401 O O . TYR B 1 11 ? -20.406 35.5 19 1 86.62 11 TYR B O 1
ATOM 3409 N N . LEU B 1 12 ? -21.969 34.094 19.719 1 86.56 12 LEU B N 1
ATOM 3410 C CA . LEU B 1 12 ? -21.016 33.25 20.422 1 86.56 12 LEU B CA 1
ATOM 3411 C C . LEU B 1 12 ? -20.75 31.953 19.656 1 86.56 12 LEU B C 1
ATOM 3413 O O . LEU B 1 12 ? -21.641 31.125 19.484 1 86.56 12 LEU B O 1
ATOM 3417 N N . VAL B 1 13 ? -19.562 31.812 19.125 1 86.25 13 VAL B N 1
ATOM 3418 C CA . VAL B 1 13 ? -19.156 30.609 18.422 1 86.25 13 VAL B CA 1
ATOM 3419 C C . VAL B 1 13 ? -18.281 29.734 19.312 1 86.25 13 VAL B C 1
ATOM 3421 O O . VAL B 1 13 ? -17.219 30.188 19.766 1 86.25 13 VAL B O 1
ATOM 3424 N N . VAL B 1 14 ? -18.781 28.594 19.641 1 80.31 14 VAL B N 1
ATOM 3425 C CA . VAL B 1 14 ? -18.062 27.688 20.531 1 80.31 14 VAL B CA 1
ATOM 3426 C C . VAL B 1 14 ? -17.625 26.453 19.75 1 80.31 14 VAL B C 1
ATOM 3428 O O . VAL B 1 14 ? -18.469 25.688 19.266 1 80.31 14 VAL B O 1
ATOM 3431 N N . ASP B 1 15 ? -16.375 26.312 19.594 1 78.44 15 ASP B N 1
ATOM 3432 C CA . ASP B 1 15 ? -15.82 25.141 18.938 1 78.44 15 ASP B CA 1
ATOM 3433 C C . ASP B 1 15 ? -15.477 24.047 19.938 1 78.44 15 ASP B C 1
ATOM 3435 O O . ASP B 1 15 ? -15.289 24.312 21.125 1 78.44 15 ASP B O 1
ATOM 3439 N N . GLU B 1 16 ? -15.539 22.828 19.578 1 74.94 16 GLU B N 1
ATOM 3440 C CA . GLU B 1 16 ? -15.234 21.656 20.375 1 74.94 16 GLU B CA 1
ATOM 3441 C C . GLU B 1 16 ? -16.109 21.578 21.625 1 74.94 16 GLU B C 1
ATOM 3443 O O . GLU B 1 16 ? -15.609 21.391 22.734 1 74.94 16 GLU B O 1
ATOM 3448 N N . VAL B 1 17 ? -17.344 21.906 21.422 1 76.69 17 VAL B N 1
ATOM 3449 C CA . VAL B 1 17 ? -18.266 22.016 22.547 1 76.69 17 VAL B CA 1
ATOM 3450 C C . VAL B 1 17 ? -18.422 20.656 23.219 1 76.69 17 VAL B C 1
ATOM 3452 O O . VAL B 1 17 ? -18.875 20.562 24.359 1 76.69 17 VAL B O 1
ATOM 3455 N N . GLN B 1 18 ? -18 19.562 22.484 1 73.5 18 GLN B N 1
ATOM 3456 C CA . GLN B 1 18 ? -18.141 18.234 23.047 1 73.5 18 GLN B CA 1
ATOM 3457 C C . GLN B 1 18 ? -17.328 18.094 24.344 1 73.5 18 GLN B C 1
ATOM 3459 O O . GLN B 1 18 ? -17.609 17.219 25.156 1 73.5 18 GLN B O 1
ATOM 3464 N N . ILE B 1 19 ? -16.391 18.891 24.484 1 66.88 19 ILE B N 1
ATOM 3465 C CA . ILE B 1 19 ? -15.586 18.875 25.703 1 66.88 19 ILE B CA 1
ATOM 3466 C C . ILE B 1 19 ? -16.438 19.297 26.891 1 66.88 19 ILE B C 1
ATOM 3468 O O . ILE B 1 19 ? -16.156 18.922 28.031 1 66.88 19 ILE B O 1
ATOM 3472 N N . LEU B 1 20 ? -17.484 20 26.578 1 70.94 20 LEU B N 1
ATOM 3473 C CA . LEU B 1 20 ? -18.328 20.547 27.641 1 70.94 20 LEU B CA 1
ATOM 3474 C C . LEU B 1 20 ? -19.5 19.594 27.922 1 70.94 20 LEU B C 1
ATOM 3476 O O . LEU B 1 20 ? -20.328 19.875 28.797 1 70.94 20 LEU B O 1
ATOM 3480 N N . TYR B 1 21 ? -19.516 18.484 27.172 1 68 21 TYR B N 1
ATOM 3481 C CA . TYR B 1 21 ? -20.625 17.562 27.375 1 68 21 TYR B CA 1
ATOM 3482 C C . TYR B 1 21 ? -20.484 16.828 28.703 1 68 21 TYR B C 1
ATOM 3484 O O . TYR B 1 21 ? -19.391 16.734 29.25 1 68 21 TYR B O 1
ATOM 3492 N N . LYS B 1 22 ? -21.547 16.484 29.438 1 60.41 22 LYS B N 1
ATOM 3493 C CA . LYS B 1 22 ? -21.609 15.773 30.703 1 60.41 22 LYS B CA 1
ATOM 3494 C C . LYS B 1 22 ? -21.625 14.266 30.484 1 60.41 22 LYS B C 1
ATOM 3496 O O . LYS B 1 22 ? -22.188 13.781 29.5 1 60.41 22 LYS B O 1
ATOM 3501 N N . ASP B 1 23 ? -20.75 13.547 31.312 1 55.44 23 ASP B N 1
ATOM 3502 C CA . ASP B 1 23 ? -20.953 12.102 31.359 1 55.44 23 ASP B CA 1
ATOM 3503 C C . ASP B 1 23 ? -22.328 11.758 31.922 1 55.44 23 ASP B C 1
ATOM 3505 O O . ASP B 1 23 ? -22.875 12.5 32.719 1 55.44 23 ASP B O 1
ATOM 3509 N N . ARG B 1 24 ? -23.078 10.828 31.312 1 50.97 24 ARG B N 1
ATOM 3510 C CA . ARG B 1 24 ? -24.391 10.43 31.828 1 50.97 24 ARG B CA 1
ATOM 3511 C C . ARG B 1 24 ? -24.375 10.344 33.344 1 50.97 24 ARG B C 1
ATOM 3513 O O . ARG B 1 24 ? -25.391 10.602 34 1 50.97 24 ARG B O 1
ATOM 3520 N N . THR B 1 25 ? -23.406 9.781 33.875 1 48.31 25 THR B N 1
ATOM 3521 C CA . THR B 1 25 ? -23.438 9.43 35.312 1 48.31 25 THR B CA 1
ATOM 3522 C C . THR B 1 25 ? -22.719 10.484 36.125 1 48.31 25 THR B C 1
ATOM 3524 O O . THR B 1 25 ? -22.781 10.469 37.375 1 48.31 25 THR B O 1
ATOM 3527 N N . SER B 1 26 ? -21.75 11.109 35.531 1 48.94 26 SER B N 1
ATOM 3528 C CA . SER B 1 26 ? -20.969 11.953 36.438 1 48.94 26 SER B CA 1
ATOM 3529 C C . SER B 1 26 ? -21.203 13.438 36.125 1 48.94 26 SER B C 1
ATOM 3531 O O . SER B 1 26 ? -21.641 13.789 35.031 1 48.94 26 SER B O 1
ATOM 3533 N N . SER B 1 27 ? -21.203 14.234 37.156 1 46.88 27 SER B N 1
ATOM 3534 C CA . SER B 1 27 ? -21.328 15.688 37.156 1 46.88 27 SER B CA 1
ATOM 3535 C C . SER B 1 27 ? -20.438 16.312 36.062 1 46.88 27 SER B C 1
ATOM 3537 O O . SER B 1 27 ? -19.391 15.758 35.719 1 46.88 27 SER B O 1
ATOM 3539 N N . PRO B 1 28 ? -20.953 17.062 35.375 1 48.44 28 PRO B N 1
ATOM 3540 C CA . PRO B 1 28 ? -20.203 17.688 34.281 1 48.44 28 PRO B CA 1
ATOM 3541 C C . PRO B 1 28 ? -18.75 18 34.656 1 48.44 28 PRO B C 1
ATOM 3543 O O . PRO B 1 28 ? -18.484 18.391 35.812 1 48.44 28 PRO B O 1
ATOM 3546 N N . ARG B 1 29 ? -17.844 17.25 34.125 1 48.5 29 ARG B N 1
ATOM 3547 C CA . ARG B 1 29 ? -16.453 17.359 34.531 1 48.5 29 ARG B CA 1
ATOM 3548 C C . ARG B 1 29 ? -16.109 18.797 34.938 1 48.5 29 ARG B C 1
ATOM 3550 O O . ARG B 1 29 ? -15.438 19.031 35.938 1 48.5 29 ARG B O 1
ATOM 3557 N N . ARG B 1 30 ? -15.914 19.688 34 1 52.16 30 ARG B N 1
ATOM 3558 C CA . ARG B 1 30 ? -15.383 21.031 34.125 1 52.16 30 ARG B CA 1
ATOM 3559 C C . ARG B 1 30 ? -16.5 22.062 34.125 1 52.16 30 ARG B C 1
ATOM 3561 O O . ARG B 1 30 ? -17.328 22.109 33.219 1 52.16 30 ARG B O 1
ATOM 3568 N N . LYS B 1 31 ? -16.719 22.719 35.25 1 57.91 31 LYS B N 1
ATOM 3569 C CA . LYS B 1 31 ? -17.5 23.922 35.531 1 57.91 31 LYS B CA 1
ATOM 3570 C C . LYS B 1 31 ? -18.266 24.406 34.312 1 57.91 31 LYS B C 1
ATOM 3572 O O . LYS B 1 31 ? -18.344 25.609 34.062 1 57.91 31 LYS B O 1
ATOM 3577 N N . SER B 1 32 ? -18.844 23.359 33.531 1 70.88 32 SER B N 1
ATOM 3578 C CA . SER B 1 32 ? -19.547 23.734 32.281 1 70.88 32 SER B CA 1
ATOM 3579 C C . SER B 1 32 ? -21 24.125 32.562 1 70.88 32 SER B C 1
ATOM 3581 O O . SER B 1 32 ? -21.719 24.516 31.656 1 70.88 32 SER B O 1
ATOM 3583 N N . THR B 1 33 ? -21.312 24.031 33.812 1 75.06 33 THR B N 1
ATOM 3584 C CA . THR B 1 33 ? -22.703 24.328 34.188 1 75.06 33 THR B CA 1
ATOM 3585 C C . THR B 1 33 ? -23.094 25.734 33.781 1 75.06 33 THR B C 1
ATOM 3587 O O . THR B 1 33 ? -24.219 25.969 33.344 1 75.06 33 THR B O 1
ATOM 3590 N N . VAL B 1 34 ? -22.156 26.547 33.938 1 74.88 34 VAL B N 1
ATOM 3591 C CA . VAL B 1 34 ? -22.438 27.953 33.625 1 74.88 34 VAL B CA 1
ATOM 3592 C C . VAL B 1 34 ? -22.734 28.109 32.156 1 74.88 34 VAL B C 1
ATOM 3594 O O . VAL B 1 34 ? -23.641 28.844 31.766 1 74.88 34 VAL B O 1
ATOM 3597 N N . PHE B 1 35 ? -22.047 27.453 31.375 1 82.88 35 PHE B N 1
ATOM 3598 C CA . PHE B 1 35 ? -22.25 27.547 29.922 1 82.88 35 PHE B CA 1
ATOM 3599 C C . PHE B 1 35 ? -23.641 27.031 29.547 1 82.88 35 PHE B C 1
ATOM 3601 O O . PHE B 1 35 ? -24.359 27.672 28.781 1 82.88 35 PHE B O 1
ATOM 3608 N N . TRP B 1 36 ? -23.938 25.953 30.125 1 84.25 36 TRP B N 1
ATOM 3609 C CA . TRP B 1 36 ? -25.203 25.328 29.719 1 84.25 36 TRP B CA 1
ATOM 3610 C C . TRP B 1 36 ? -26.391 26.109 30.266 1 84.25 36 TRP B C 1
ATOM 3612 O O . TRP B 1 36 ? -27.453 26.156 29.641 1 84.25 36 TRP B O 1
ATOM 3622 N N . GLU B 1 37 ? -26.172 26.719 31.359 1 81.31 37 GLU B N 1
ATOM 3623 C CA . GLU B 1 37 ? -27.203 27.625 31.859 1 81.31 37 GLU B CA 1
ATOM 3624 C C . GLU B 1 37 ? -27.422 28.812 30.938 1 81.31 37 GLU B C 1
ATOM 3626 O O . GLU B 1 37 ? -28.547 29.219 30.703 1 81.31 37 GLU B O 1
ATOM 3631 N N . LEU B 1 38 ? -26.375 29.25 30.406 1 82.19 38 LEU B N 1
ATOM 3632 C CA . LEU B 1 38 ? -26.484 30.328 29.438 1 82.19 38 LEU B CA 1
ATOM 3633 C C . LEU B 1 38 ? -27.219 29.859 28.188 1 82.19 38 LEU B C 1
ATOM 3635 O O . LEU B 1 38 ? -28.094 30.578 27.672 1 82.19 38 LEU B O 1
ATOM 3639 N N . VAL B 1 39 ? -26.875 28.75 27.703 1 86.44 39 VAL B N 1
ATOM 3640 C CA . VAL B 1 39 ? -27.516 28.203 26.516 1 86.44 39 VAL B CA 1
ATOM 3641 C C . VAL B 1 39 ? -29.016 28.062 26.734 1 86.44 39 VAL B C 1
ATOM 3643 O O . VAL B 1 39 ? -29.812 28.406 25.859 1 86.44 39 VAL B O 1
ATOM 3646 N N . LYS B 1 40 ? -29.359 27.578 27.922 1 84.44 40 LYS B N 1
ATOM 3647 C CA . LYS B 1 40 ? -30.766 27.422 28.25 1 84.44 40 LYS B CA 1
ATOM 3648 C C . LYS B 1 40 ? -31.484 28.766 28.297 1 84.44 40 LYS B C 1
ATOM 3650 O O . LYS B 1 40 ? -32.594 28.906 27.812 1 84.44 40 LYS B O 1
ATOM 3655 N N . LEU B 1 41 ? -30.781 29.672 28.844 1 82.94 41 LEU B N 1
ATOM 3656 C CA . LEU B 1 41 ? -31.344 31.016 28.953 1 82.94 41 LEU B CA 1
ATOM 3657 C C . LEU B 1 41 ? -31.594 31.609 27.562 1 82.94 41 LEU B C 1
ATOM 3659 O O . LEU B 1 41 ? -32.656 32.188 27.312 1 82.94 41 LEU B O 1
ATOM 3663 N N . VAL B 1 42 ? -30.672 31.469 26.75 1 85.75 42 VAL B N 1
ATOM 3664 C CA . VAL B 1 42 ? -30.766 32.031 25.406 1 85.75 42 VAL B CA 1
ATOM 3665 C C . VAL B 1 42 ? -31.859 31.312 24.625 1 85.75 42 VAL B C 1
ATOM 3667 O O . VAL B 1 42 ? -32.594 31.938 23.875 1 85.75 42 VAL B O 1
ATOM 3670 N N . ARG B 1 43 ? -31.938 30.062 24.797 1 84.31 43 ARG B N 1
ATOM 3671 C CA . ARG B 1 43 ? -32.906 29.266 24.062 1 84.31 43 ARG B CA 1
ATOM 3672 C C . ARG B 1 43 ? -34.344 29.641 24.453 1 84.31 43 ARG B C 1
ATOM 3674 O O . ARG B 1 43 ? -35.25 29.625 23.625 1 84.31 43 ARG B O 1
ATOM 3681 N N . ASN B 1 44 ? -34.5 29.906 25.688 1 81.06 44 ASN B N 1
ATOM 3682 C CA . ASN B 1 44 ? -35.812 30.172 26.219 1 81.06 44 ASN B CA 1
ATOM 3683 C C . ASN B 1 44 ? -36.219 31.625 26.031 1 81.06 44 ASN B C 1
ATOM 3685 O O . ASN B 1 44 ? -37.375 31.984 26.297 1 81.06 44 ASN B O 1
ATOM 3689 N N . ASP B 1 45 ? -35.219 32.406 25.641 1 80.62 45 ASP B N 1
ATOM 3690 C CA . ASP B 1 45 ? -35.5 33.812 25.438 1 80.62 45 ASP B CA 1
ATOM 3691 C C . ASP B 1 45 ? -35.406 34.188 23.953 1 80.62 45 ASP B C 1
ATOM 3693 O O . ASP B 1 45 ? -34.344 34.469 23.453 1 80.62 45 ASP B O 1
ATOM 3697 N N . ALA B 1 46 ? -36.5 34.188 23.312 1 76.38 46 ALA B N 1
ATOM 3698 C CA . ALA B 1 46 ? -36.562 34.469 21.891 1 76.38 46 ALA B CA 1
ATOM 3699 C C . ALA B 1 46 ? -36.062 35.906 21.594 1 76.38 46 ALA B C 1
ATOM 3701 O O . ALA B 1 46 ? -35.625 36.188 20.484 1 76.38 46 ALA B O 1
ATOM 3702 N N . ALA B 1 47 ? -36.156 36.719 22.531 1 78.12 47 ALA B N 1
ATOM 3703 C CA . ALA B 1 47 ? -35.812 38.125 22.328 1 78.12 47 ALA B CA 1
ATOM 3704 C C . ALA B 1 47 ? -34.312 38.344 22.609 1 78.12 47 ALA B C 1
ATOM 3706 O O . ALA B 1 47 ? -33.812 39.438 22.422 1 78.12 47 ALA B O 1
ATOM 3707 N N . SER B 1 48 ? -33.75 37.188 22.984 1 81.56 48 SER B N 1
ATOM 3708 C CA . SER B 1 48 ? -32.312 37.344 23.266 1 81.56 48 SER B CA 1
ATOM 3709 C C . SER B 1 48 ? -31.562 37.812 22.047 1 81.56 48 SER B C 1
ATOM 3711 O O . SER B 1 48 ? -31.859 37.406 20.922 1 81.56 48 SER B O 1
ATOM 3713 N N . THR B 1 49 ? -30.625 38.719 22.234 1 82.88 49 THR B N 1
ATOM 3714 C CA . THR B 1 49 ? -29.781 39.188 21.156 1 82.88 49 THR B CA 1
ATOM 3715 C C . THR B 1 49 ? -28.516 38.344 21.031 1 82.88 49 THR B C 1
ATOM 3717 O O . THR B 1 49 ? -27.641 38.625 20.203 1 82.88 49 THR B O 1
ATOM 3720 N N . ILE B 1 50 ? -28.422 37.312 21.875 1 85.19 50 ILE B N 1
ATOM 3721 C CA . ILE B 1 50 ? -27.281 36.406 21.828 1 85.19 50 ILE B CA 1
ATOM 3722 C C . ILE B 1 50 ? -27.609 35.188 20.969 1 85.19 50 ILE B C 1
ATOM 3724 O O . ILE B 1 50 ? -28.688 34.594 21.109 1 85.19 50 ILE B O 1
ATOM 3728 N N . ARG B 1 51 ? -26.766 35 19.984 1 87 51 ARG B N 1
ATOM 3729 C CA . ARG B 1 51 ? -26.828 33.781 19.172 1 87 51 ARG B CA 1
ATOM 3730 C C . ARG B 1 51 ? -25.609 32.906 19.422 1 87 51 ARG B C 1
ATOM 3732 O O . ARG B 1 51 ? -24.469 33.375 19.406 1 87 51 ARG B O 1
ATOM 3739 N N . ILE B 1 52 ? -25.891 31.625 19.719 1 86.88 52 ILE B N 1
ATOM 3740 C CA . ILE B 1 52 ? -24.812 30.703 20.047 1 86.88 52 ILE B CA 1
ATOM 3741 C C . ILE B 1 52 ? -24.688 29.641 18.953 1 86.88 52 ILE B C 1
ATOM 3743 O O . ILE B 1 52 ? -25.672 28.984 18.594 1 86.88 52 ILE B O 1
ATOM 3747 N N . LEU B 1 53 ? -23.547 29.625 18.312 1 86.69 53 LEU B N 1
ATOM 3748 C CA . LEU B 1 53 ? -23.188 28.562 17.375 1 86.69 53 LEU B CA 1
ATOM 3749 C C . LEU B 1 53 ? -22.203 27.594 18 1 86.69 53 LEU B C 1
ATOM 3751 O O . LEU B 1 53 ? -21.109 28 18.422 1 86.69 53 LEU B O 1
ATOM 3755 N N . MET B 1 54 ? -22.672 26.359 18.141 1 85.12 54 MET B N 1
ATOM 3756 C CA . MET B 1 54 ? -21.828 25.328 18.766 1 85.12 54 MET B CA 1
ATOM 3757 C C . MET B 1 54 ? -21.406 24.281 17.75 1 85.12 54 MET B C 1
ATOM 3759 O O . MET B 1 54 ? -22.25 23.734 17.031 1 85.12 54 MET B O 1
ATOM 3763 N N . PHE B 1 55 ? -20.094 24.125 17.656 1 80.88 55 PHE B N 1
ATOM 3764 C CA . PHE B 1 55 ? -19.562 23.062 16.828 1 80.88 55 PHE B CA 1
ATOM 3765 C C . PHE B 1 55 ? -19.062 21.891 17.672 1 80.88 55 PHE B C 1
ATOM 3767 O O . PHE B 1 55 ? -18.219 22.094 18.562 1 80.88 55 PHE B O 1
ATOM 3774 N N . GLY B 1 56 ? -19.672 20.781 17.5 1 75.06 56 GLY B N 1
ATOM 3775 C CA . GLY B 1 56 ? -19.25 19.594 18.219 1 75.06 56 GLY B CA 1
ATOM 3776 C C . GLY B 1 56 ? -19 18.406 17.328 1 75.06 56 GLY B C 1
ATOM 3777 O O . GLY B 1 56 ? -19.641 18.281 16.266 1 75.06 56 GLY B O 1
ATOM 3778 N N . ALA B 1 57 ? -17.969 17.625 17.578 1 69.44 57 ALA B N 1
ATOM 3779 C CA . ALA B 1 57 ? -17.688 16.391 16.875 1 69.44 57 ALA B CA 1
ATOM 3780 C C . ALA B 1 57 ? -18.047 15.172 17.719 1 69.44 57 ALA B C 1
ATOM 3782 O O . ALA B 1 57 ? -17.547 15.016 18.844 1 69.44 57 ALA B O 1
ATOM 3783 N N . TYR B 1 58 ? -19.125 14.43 17.125 1 63.09 58 TYR B N 1
ATOM 3784 C CA . TYR B 1 58 ? -19.5 13.203 17.812 1 63.09 58 TYR B CA 1
ATOM 3785 C C . TYR B 1 58 ? -18.453 12.117 17.609 1 63.09 58 TYR B C 1
ATOM 3787 O O . TYR B 1 58 ? -18.031 11.859 16.484 1 63.09 58 TYR B O 1
ATOM 3795 N N . GLY B 1 59 ? -18.109 11.5 18.562 1 55.94 59 GLY B N 1
ATOM 3796 C CA . GLY B 1 59 ? -17.203 10.375 18.469 1 55.94 59 GLY B CA 1
ATOM 3797 C C . GLY B 1 59 ? -15.758 10.797 18.266 1 55.94 59 GLY B C 1
ATOM 3798 O O . GLY B 1 59 ? -14.93 10.008 17.797 1 55.94 59 GLY B O 1
ATOM 3799 N N . SER B 1 60 ? -15.648 12.078 18.234 1 54.19 60 SER B N 1
ATOM 3800 C CA . SER B 1 60 ? -14.273 12.555 18.078 1 54.19 60 SER B CA 1
ATOM 3801 C C . SER B 1 60 ? -13.328 11.844 19.047 1 54.19 60 SER B C 1
ATOM 3803 O O . SER B 1 60 ? -12.164 11.617 18.719 1 54.19 60 SER B O 1
ATOM 3805 N N . ASP B 1 61 ? -13.922 11.445 20.172 1 49.75 61 ASP B N 1
ATOM 3806 C CA . ASP B 1 61 ? -13.25 10.648 21.203 1 49.75 61 ASP B CA 1
ATOM 3807 C C . ASP B 1 61 ? -14.203 9.625 21.812 1 49.75 61 ASP B C 1
ATOM 3809 O O . ASP B 1 61 ? -15.391 9.906 21.984 1 49.75 61 ASP B O 1
ATOM 3813 N N . PRO B 1 62 ? -13.758 8.367 21.797 1 47.47 62 PRO B N 1
ATOM 3814 C CA . PRO B 1 62 ? -14.664 7.371 22.375 1 47.47 62 PRO B CA 1
ATOM 3815 C C . PRO B 1 62 ? -15.352 7.871 23.641 1 47.47 62 PRO B C 1
ATOM 3817 O O . PRO B 1 62 ? -16.484 7.48 23.922 1 47.47 62 PRO B O 1
ATOM 3820 N N . GLN B 1 63 ? -14.695 8.672 24.359 1 46.81 63 GLN B N 1
ATOM 3821 C CA . GLN B 1 63 ? -15.242 9.117 25.641 1 46.81 63 GLN B CA 1
ATOM 3822 C C . GLN B 1 63 ? -16.469 10.008 25.438 1 46.81 63 GLN B C 1
ATOM 3824 O O . GLN B 1 63 ? -17.328 10.094 26.312 1 46.81 63 GLN B O 1
ATOM 3829 N N . TYR B 1 64 ? -16.422 10.664 24.344 1 50.31 64 TYR B N 1
ATOM 3830 C CA . TYR B 1 64 ? -17.516 11.602 24.141 1 50.31 64 TYR B CA 1
ATOM 3831 C C . TYR B 1 64 ? -18.688 10.914 23.438 1 50.31 64 TYR B C 1
ATOM 3833 O O . TYR B 1 64 ? -19.703 11.562 23.125 1 50.31 64 TYR B O 1
ATOM 3841 N N . THR B 1 65 ? -18.344 9.703 23.078 1 52.5 65 THR B N 1
ATOM 3842 C CA . THR B 1 65 ? -19.391 9 22.328 1 52.5 65 THR B CA 1
ATOM 3843 C C . THR B 1 65 ? -20.656 8.859 23.156 1 52.5 65 THR B C 1
ATOM 3845 O O . THR B 1 65 ? -21.75 8.766 22.609 1 52.5 65 THR B O 1
ATOM 3848 N N . GLN B 1 66 ? -20.344 8.922 24.516 1 51.12 66 GLN B N 1
ATOM 3849 C CA . GLN B 1 66 ? -21.5 8.68 25.359 1 51.12 66 GLN B CA 1
ATOM 3850 C C . GLN B 1 66 ? -22.031 9.984 25.969 1 51.12 66 GLN B C 1
ATOM 3852 O O . GLN B 1 66 ? -23.031 9.984 26.688 1 51.12 66 GLN B O 1
ATOM 3857 N N . SER B 1 67 ? -21.359 11.023 25.656 1 56 67 SER B N 1
ATOM 3858 C CA . SER B 1 67 ? -21.75 12.281 26.281 1 56 67 SER B CA 1
ATOM 3859 C C . SER B 1 67 ? -22.891 12.953 25.516 1 56 67 SER B C 1
ATOM 3861 O O . SER B 1 67 ? -23.016 12.773 24.297 1 56 67 SER B O 1
ATOM 3863 N N . MET B 1 68 ? -23.875 13.352 26.297 1 59.91 68 MET B N 1
ATOM 3864 C CA . MET B 1 68 ? -25.031 14.031 25.719 1 59.91 68 MET B CA 1
ATOM 3865 C C . MET B 1 68 ? -25.078 15.492 26.172 1 59.91 68 MET B C 1
ATOM 3867 O O . MET B 1 68 ? -24.5 15.844 27.188 1 59.91 68 MET B O 1
ATOM 3871 N N . THR B 1 69 ? -25.625 16.266 25.328 1 65.5 69 THR B N 1
ATOM 3872 C CA . THR B 1 69 ? -25.891 17.641 25.719 1 65.5 69 THR B CA 1
ATOM 3873 C C . THR B 1 69 ? -26.922 17.703 26.844 1 65.5 69 THR B C 1
ATOM 3875 O O . THR B 1 69 ? -27.906 16.953 26.828 1 65.5 69 THR B O 1
ATOM 3878 N N . PRO B 1 70 ? -26.531 18.375 27.844 1 65.44 70 PRO B N 1
ATOM 3879 C CA . PRO B 1 70 ? -27.516 18.5 28.906 1 65.44 70 PRO B CA 1
ATOM 3880 C C . PRO B 1 70 ? -28.797 19.203 28.453 1 65.44 70 PRO B C 1
ATOM 3882 O O . PRO B 1 70 ? -29.828 19.125 29.141 1 65.44 70 PRO B O 1
ATOM 3885 N N . VAL B 1 71 ? -28.719 19.938 27.344 1 70.44 71 VAL B N 1
ATOM 3886 C CA . VAL B 1 71 ? -29.859 20.641 26.797 1 70.44 71 VAL B CA 1
ATOM 3887 C C . VAL B 1 71 ? -30.359 19.922 25.547 1 70.44 71 VAL B C 1
ATOM 3889 O O . VAL B 1 71 ? -29.562 19.469 24.719 1 70.44 71 VAL B O 1
ATOM 3892 N N . ASP B 1 72 ? -31.609 19.703 25.453 1 72.88 72 ASP B N 1
ATOM 3893 C CA . ASP B 1 72 ? -32.219 19.078 24.281 1 72.88 72 ASP B CA 1
ATOM 3894 C C . ASP B 1 72 ? -32.344 20.078 23.125 1 72.88 72 ASP B C 1
ATOM 3896 O O . ASP B 1 72 ? -32.812 21.203 23.328 1 72.88 72 ASP B O 1
ATOM 3900 N N . PHE B 1 73 ? -31.766 19.75 22.125 1 78.06 73 PHE B N 1
ATOM 3901 C CA . PHE B 1 73 ? -31.906 20.562 20.938 1 78.06 73 PHE B CA 1
ATOM 3902 C C . PHE B 1 73 ? -32.844 19.922 19.938 1 78.06 73 PHE B C 1
ATOM 3904 O O . PHE B 1 73 ? -32.812 18.703 19.719 1 78.06 73 PHE B O 1
ATOM 3911 N N . SER B 1 74 ? -33.812 20.75 19.453 1 75.88 74 SER B N 1
ATOM 3912 C CA . SER B 1 74 ? -34.688 20.25 18.391 1 75.88 74 SER B CA 1
ATOM 3913 C C . SER B 1 74 ? -33.875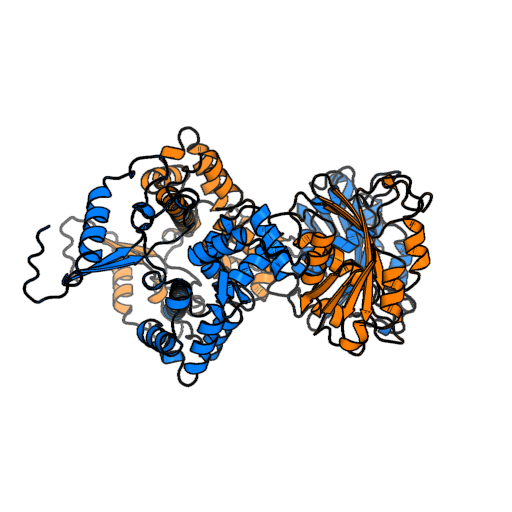 19.953 17.109 1 75.88 74 SER B C 1
ATOM 3915 O O . SER B 1 74 ? -32.812 20.5 16.922 1 75.88 74 SER B O 1
ATOM 3917 N N . ALA B 1 75 ? -34.344 19.109 16.312 1 74.75 75 ALA B N 1
ATOM 3918 C CA . ALA B 1 75 ? -33.688 18.656 15.094 1 74.75 75 ALA B CA 1
ATOM 3919 C C . ALA B 1 75 ? -33.375 19.828 14.164 1 74.75 75 ALA B C 1
ATOM 3921 O O . ALA B 1 75 ? -32.375 19.828 13.438 1 74.75 75 ALA B O 1
ATOM 3922 N N . ASP B 1 76 ? -34.25 20.812 14.266 1 77.19 76 ASP B N 1
ATOM 3923 C CA . ASP B 1 76 ? -34.125 21.953 13.367 1 77.19 76 ASP B CA 1
ATOM 3924 C C . ASP B 1 76 ? -32.938 22.828 13.773 1 77.19 76 ASP B C 1
ATOM 3926 O O . ASP B 1 76 ? -32.438 23.625 12.977 1 77.19 76 ASP B O 1
ATOM 3930 N N . MET B 1 77 ? -32.5 22.609 15.039 1 80.12 77 MET B N 1
ATOM 3931 C CA . MET B 1 77 ? -31.406 23.438 15.547 1 80.12 77 MET B CA 1
ATOM 3932 C C . MET B 1 77 ? -30.078 22.734 15.359 1 80.12 77 MET B C 1
ATOM 3934 O O . MET B 1 77 ? -29.016 23.312 15.602 1 80.12 77 MET B O 1
ATOM 3938 N N . VAL B 1 78 ? -30.172 21.5 14.969 1 78.5 78 VAL B N 1
ATOM 3939 C CA . VAL B 1 78 ? -28.953 20.719 14.852 1 78.5 78 VAL B CA 1
ATOM 3940 C C . VAL B 1 78 ? -28.594 20.531 13.375 1 78.5 78 VAL B C 1
ATOM 3942 O O . VAL B 1 78 ? -29.422 20.094 12.578 1 78.5 78 VAL B O 1
ATOM 3945 N N . LEU B 1 79 ? -27.453 21.062 13.062 1 79.25 79 LEU B N 1
ATOM 3946 C CA . LEU B 1 79 ? -26.969 20.906 11.703 1 79.25 79 LEU B CA 1
ATOM 3947 C C . LEU B 1 79 ? -25.922 19.797 11.625 1 79.25 79 LEU B C 1
ATOM 3949 O O . LEU B 1 79 ? -25.078 19.656 12.516 1 79.25 79 LEU B O 1
ATOM 3953 N N . GLY B 1 80 ? -26.047 18.953 10.719 1 75.44 80 GLY B N 1
ATOM 3954 C CA . GLY B 1 80 ? -25.078 17.891 10.484 1 75.44 80 GLY B CA 1
ATOM 3955 C C . GLY B 1 80 ? -24.094 18.219 9.391 1 75.44 80 GLY B C 1
ATOM 3956 O O . GLY B 1 80 ? -24.078 19.328 8.867 1 75.44 80 GLY B O 1
ATOM 3957 N N . ILE B 1 81 ? -23.25 17.297 9.078 1 78 81 ILE B N 1
ATOM 3958 C CA . ILE B 1 81 ? -22.188 17.453 8.094 1 78 81 ILE B CA 1
ATOM 3959 C C . ILE B 1 81 ? -22.797 17.844 6.746 1 78 81 ILE B C 1
ATOM 3961 O O . ILE B 1 81 ? -22.219 18.641 6.004 1 78 81 ILE B O 1
ATOM 3965 N N . LYS B 1 82 ? -23.922 17.422 6.445 1 78.5 82 LYS B N 1
ATOM 3966 C CA . LYS B 1 82 ? -24.578 17.703 5.168 1 78.5 82 LYS B CA 1
ATOM 3967 C C . LYS B 1 82 ? -24.859 19.203 5.02 1 78.5 82 LYS B C 1
ATOM 3969 O O . LYS B 1 82 ? -24.766 19.75 3.92 1 78.5 82 LYS B O 1
ATOM 3974 N N . HIS B 1 83 ? -25.109 19.797 6.129 1 82.06 83 HIS B N 1
ATOM 3975 C CA . HIS B 1 83 ? -25.438 21.203 6.113 1 82.06 83 HIS B CA 1
ATOM 3976 C C . HIS B 1 83 ? -24.188 22.078 6.117 1 82.06 83 HIS B C 1
ATOM 3978 O O . HIS B 1 83 ? -24.234 23.25 5.754 1 82.06 83 HIS B O 1
ATOM 3984 N N . LEU B 1 84 ? -23.156 21.422 6.492 1 85.69 84 LEU B N 1
ATOM 3985 C CA . LEU B 1 84 ? -21.938 22.203 6.668 1 85.69 84 LEU B CA 1
ATOM 3986 C C . LEU B 1 84 ? -21.047 22.109 5.43 1 85.69 84 LEU B C 1
ATOM 3988 O O . LEU B 1 84 ? -20.094 22.875 5.289 1 85.69 84 LEU B O 1
ATOM 3992 N N . ASN B 1 85 ? -21.406 21.297 4.473 1 90.56 85 ASN B N 1
ATOM 3993 C CA . ASN B 1 85 ? -20.594 21.125 3.268 1 90.56 85 ASN B CA 1
ATOM 3994 C C . ASN B 1 85 ? -20.641 22.375 2.389 1 90.56 85 ASN B C 1
ATOM 3996 O O . ASN B 1 85 ? -21.656 23.062 2.322 1 90.56 85 ASN B O 1
ATOM 4000 N N . PHE B 1 86 ? -19.562 22.625 1.772 1 93.75 86 PHE B N 1
ATOM 4001 C CA . PHE B 1 86 ? -19.5 23.703 0.798 1 93.75 86 PHE B CA 1
ATOM 4002 C C . PHE B 1 86 ? -20.422 23.422 -0.382 1 93.75 86 PHE B C 1
ATOM 4004 O O . PHE B 1 86 ? -20.453 22.297 -0.892 1 93.75 86 PHE B O 1
ATOM 4011 N N . ARG B 1 87 ? -21.141 24.453 -0.736 1 92.5 87 ARG B N 1
ATOM 4012 C CA . ARG B 1 87 ? -21.766 24.422 -2.055 1 92.5 87 ARG B CA 1
ATOM 4013 C C . ARG B 1 87 ? -20.75 24.703 -3.15 1 92.5 87 ARG B C 1
ATOM 4015 O O . ARG B 1 87 ? -19.625 25.141 -2.867 1 92.5 87 ARG B O 1
ATOM 4022 N N . ARG B 1 88 ? -21.125 24.438 -4.309 1 93 88 ARG B N 1
ATOM 4023 C CA . ARG B 1 88 ? -20.219 24.609 -5.434 1 93 88 ARG B CA 1
ATOM 4024 C C . ARG B 1 88 ? -19.672 26.031 -5.508 1 93 88 ARG B C 1
ATOM 4026 O O . ARG B 1 88 ? -18.484 26.234 -5.746 1 93 88 ARG B O 1
ATOM 4033 N N . GLU B 1 89 ? -20.5 26.953 -5.297 1 94.06 89 GLU B N 1
ATOM 4034 C CA . GLU B 1 89 ? -20.094 28.359 -5.359 1 94.06 89 GLU B CA 1
ATOM 4035 C C . GLU B 1 89 ? -19.141 28.719 -4.23 1 94.06 89 GLU B C 1
ATOM 4037 O O . GLU B 1 89 ? -18.203 29.5 -4.418 1 94.06 89 GLU B O 1
ATOM 4042 N N . GLU B 1 90 ? -19.359 28.172 -3.105 1 95.56 90 GLU B N 1
ATOM 4043 C CA . GLU B 1 90 ? -18.484 28.422 -1.961 1 95.56 90 GLU B CA 1
ATOM 4044 C C . GLU B 1 90 ? -17.094 27.812 -2.176 1 95.56 90 GLU B C 1
ATOM 4046 O O . GLU B 1 90 ? -16.094 28.359 -1.706 1 95.56 90 GLU B O 1
ATOM 4051 N N . ILE B 1 91 ? -17.078 26.672 -2.855 1 96.31 91 ILE B N 1
ATOM 4052 C CA . ILE B 1 91 ? -15.789 26.062 -3.191 1 96.31 91 ILE B CA 1
ATOM 4053 C C . ILE B 1 91 ? -15 27 -4.113 1 96.31 91 ILE B C 1
ATOM 4055 O O . ILE B 1 91 ? -13.812 27.219 -3.902 1 96.31 91 ILE B O 1
ATOM 4059 N N . GLU B 1 92 ? -15.688 27.5 -5.062 1 95.62 92 GLU B N 1
ATOM 4060 C CA . GLU B 1 92 ? -15.039 28.422 -5.984 1 95.62 92 GLU B CA 1
ATOM 4061 C C . GLU B 1 92 ? -14.484 29.641 -5.25 1 95.62 92 GLU B C 1
ATOM 4063 O O . GLU B 1 92 ? -13.359 30.062 -5.504 1 95.62 92 GLU B O 1
ATOM 4068 N N . GLU B 1 93 ? -15.25 30.156 -4.383 1 96 93 GLU B N 1
ATOM 4069 C CA . GLU B 1 93 ? -14.812 31.297 -3.584 1 96 93 GLU B CA 1
ATOM 4070 C C . GLU B 1 93 ? -13.602 30.938 -2.729 1 96 93 GLU B C 1
ATOM 4072 O O . GLU B 1 93 ? -12.656 31.719 -2.627 1 96 93 GLU B O 1
ATOM 4077 N N . TYR B 1 94 ? -13.695 29.812 -2.148 1 95.88 94 TYR B N 1
ATOM 4078 C CA . TYR B 1 94 ? -12.602 29.375 -1.29 1 95.88 94 TYR B CA 1
ATOM 4079 C C . TYR B 1 94 ? -11.312 29.219 -2.084 1 95.88 94 TYR B C 1
ATOM 4081 O O . TYR B 1 94 ? -10.25 29.656 -1.638 1 95.88 94 TYR B O 1
ATOM 4089 N N . VAL B 1 95 ? -11.398 28.594 -3.182 1 96.38 95 VAL B N 1
ATOM 4090 C CA . VAL B 1 95 ? -10.234 28.375 -4.035 1 96.38 95 VAL B CA 1
ATOM 4091 C C . VAL B 1 95 ? -9.664 29.719 -4.477 1 96.38 95 VAL B C 1
ATOM 4093 O O . VAL B 1 95 ? -8.445 29.922 -4.438 1 96.38 95 VAL B O 1
ATOM 4096 N N . GLU B 1 96 ? -10.492 30.625 -4.848 1 94.75 96 GLU B N 1
ATOM 4097 C CA . GLU B 1 96 ? -10.055 31.953 -5.293 1 94.75 96 GLU B CA 1
ATOM 4098 C C . GLU B 1 96 ? -9.289 32.688 -4.191 1 94.75 96 GLU B C 1
ATOM 4100 O O . GLU B 1 96 ? -8.305 33.375 -4.461 1 94.75 96 GLU B O 1
ATOM 4105 N N . LYS B 1 97 ? -9.688 32.469 -3.023 1 94.56 97 LYS B N 1
ATOM 4106 C CA . LYS B 1 97 ? -9.125 33.219 -1.903 1 94.56 97 LYS B CA 1
ATOM 4107 C C . LYS B 1 97 ? -7.871 32.562 -1.359 1 94.56 97 LYS B C 1
ATOM 4109 O O . LYS B 1 97 ? -6.93 33.219 -0.934 1 94.56 97 LYS B O 1
ATOM 4114 N N . TRP B 1 98 ? -7.914 31.219 -1.395 1 94.19 98 TRP B N 1
ATOM 4115 C CA . TRP B 1 98 ? -6.93 30.562 -0.533 1 94.19 98 TRP B CA 1
ATOM 4116 C C . TRP B 1 98 ? -5.969 29.703 -1.351 1 94.19 98 TRP B C 1
ATOM 4118 O O . TRP B 1 98 ? -4.953 29.234 -0.833 1 94.19 98 TRP B O 1
ATOM 4128 N N . PHE B 1 99 ? -6.273 29.391 -2.539 1 95.69 99 PHE B N 1
ATOM 4129 C CA . PHE B 1 99 ? -5.309 28.656 -3.35 1 95.69 99 PHE B CA 1
ATOM 4130 C C . PHE B 1 99 ? -4.293 29.609 -3.975 1 95.69 99 PHE B C 1
ATOM 4132 O O . PHE B 1 99 ? -4.637 30.391 -4.859 1 95.69 99 PHE B O 1
ATOM 4139 N N . VAL B 1 100 ? -3.107 29.484 -3.596 1 90.31 100 VAL B N 1
ATOM 4140 C CA . VAL B 1 100 ? -2.051 30.406 -3.988 1 90.31 100 VAL B CA 1
ATOM 4141 C C . VAL B 1 100 ? -1.74 30.234 -5.473 1 90.31 100 VAL B C 1
ATOM 4143 O O . VAL B 1 100 ? -1.313 31.188 -6.137 1 90.31 100 VAL B O 1
ATOM 4146 N N . GLY B 1 101 ? -1.978 29.062 -5.969 1 88.44 101 GLY B N 1
ATOM 4147 C CA . GLY B 1 101 ? -1.692 28.797 -7.371 1 88.44 101 GLY B CA 1
ATOM 4148 C C . GLY B 1 101 ? -2.861 29.109 -8.289 1 88.44 101 GLY B C 1
ATOM 4149 O O . GLY B 1 101 ? -2.943 28.578 -9.398 1 88.44 101 GLY B O 1
ATOM 4150 N N . ILE B 1 102 ? -3.74 29.969 -7.871 1 91.56 102 ILE B N 1
ATOM 4151 C CA . ILE B 1 102 ? -4.992 30.234 -8.578 1 91.56 102 ILE B CA 1
ATOM 4152 C C . ILE B 1 102 ? -4.691 30.75 -9.984 1 91.56 102 ILE B C 1
ATOM 4154 O O . ILE B 1 102 ? -5.434 30.469 -10.922 1 91.56 102 ILE B O 1
ATOM 4158 N N . ARG B 1 103 ? -3.631 31.453 -10.156 1 87.44 103 ARG B N 1
ATOM 4159 C CA . ARG B 1 103 ? -3.271 32.031 -11.438 1 87.44 103 ARG B CA 1
ATOM 4160 C C . ARG B 1 103 ? -2.959 30.953 -12.469 1 87.44 103 ARG B C 1
ATOM 4162 O O . ARG B 1 103 ? -3.102 31.172 -13.672 1 87.44 103 ARG B O 1
ATOM 4169 N N . CYS B 1 104 ? -2.549 29.844 -11.953 1 88 104 CYS B N 1
ATOM 4170 C CA . CYS B 1 104 ? -2.211 28.719 -12.828 1 88 104 CYS B CA 1
ATOM 4171 C C . CYS B 1 104 ? -3.469 28.078 -13.391 1 88 104 CYS B C 1
ATOM 4173 O O . CYS B 1 104 ? -3.398 27.312 -14.352 1 88 104 CYS B O 1
ATOM 4175 N N . LEU B 1 105 ? -4.621 28.375 -12.812 1 90.44 105 LEU B N 1
ATOM 4176 C CA . LEU B 1 105 ? -5.852 27.672 -13.172 1 90.44 105 LEU B CA 1
ATOM 4177 C C . LEU B 1 105 ? -6.625 28.453 -14.242 1 90.44 105 LEU B C 1
ATOM 4179 O O . LEU B 1 105 ? -7.805 28.188 -14.469 1 90.44 105 LEU B O 1
ATOM 4183 N N . GLN B 1 106 ? -5.984 29.359 -14.906 1 82.56 106 GLN B N 1
ATOM 4184 C CA . GLN B 1 106 ? -6.699 30.156 -15.898 1 82.56 106 GLN B CA 1
ATOM 4185 C C . GLN B 1 106 ? -7.395 29.266 -16.922 1 82.56 106 GLN B C 1
ATOM 4187 O O . GLN B 1 106 ? -6.758 28.406 -17.547 1 82.56 106 GLN B O 1
ATOM 4192 N N . GLY B 1 107 ? -8.703 29.375 -17.078 1 84.75 107 GLY B N 1
ATOM 4193 C CA . GLY B 1 107 ? -9.531 28.656 -18.047 1 84.75 107 GLY B CA 1
ATOM 4194 C C . GLY B 1 107 ? -9.984 27.297 -17.531 1 84.75 107 GLY B C 1
ATOM 4195 O O . GLY B 1 107 ? -10.805 26.641 -18.172 1 84.75 107 GLY B O 1
ATOM 4196 N N . THR B 1 108 ? -9.398 26.844 -16.359 1 92.5 108 THR B N 1
ATOM 4197 C CA . THR B 1 108 ? -9.734 25.5 -15.906 1 92.5 108 THR B CA 1
ATOM 4198 C C . THR B 1 108 ? -10.203 25.531 -14.453 1 92.5 108 THR B C 1
ATOM 4200 O O . THR B 1 108 ? -10.195 24.5 -13.773 1 92.5 108 THR B O 1
ATOM 4203 N N . MET B 1 109 ? -10.594 26.734 -14.055 1 93.38 109 MET B N 1
ATOM 4204 C CA . MET B 1 109 ? -11.008 26.922 -12.664 1 93.38 109 MET B CA 1
ATOM 4205 C C . MET B 1 109 ? -12.227 26.078 -12.344 1 93.38 109 MET B C 1
ATOM 4207 O O . MET B 1 109 ? -12.281 25.438 -11.289 1 93.38 109 MET B O 1
ATOM 4211 N N . LYS B 1 110 ? -13.086 26.031 -13.227 1 93.75 110 LYS B N 1
ATOM 4212 C CA . LYS B 1 110 ? -14.305 25.266 -13.016 1 93.75 110 LYS B CA 1
ATOM 4213 C C . LYS B 1 110 ? -14 23.781 -12.859 1 93.75 110 LYS B C 1
ATOM 4215 O O . LYS B 1 110 ? -14.508 23.125 -11.938 1 93.75 110 LYS B O 1
ATOM 4220 N N . THR B 1 111 ? -13.164 23.297 -13.727 1 94.75 111 THR B N 1
ATOM 4221 C CA . THR B 1 111 ? -12.805 21.891 -13.688 1 94.75 111 THR B CA 1
ATOM 4222 C C . THR B 1 111 ? -12.062 21.562 -12.391 1 94.75 111 THR B C 1
ATOM 4224 O O . THR B 1 111 ? -12.297 20.516 -11.781 1 94.75 111 THR B O 1
ATOM 4227 N N . PHE B 1 112 ? -11.25 22.438 -12.016 1 96.31 112 PHE B N 1
ATOM 4228 C CA . PHE B 1 112 ? -10.5 22.281 -10.781 1 96.31 112 PHE B CA 1
ATOM 4229 C C . PHE B 1 112 ? -11.438 22.172 -9.586 1 96.31 112 PHE B C 1
ATOM 4231 O O . PHE B 1 112 ? -11.32 21.266 -8.773 1 96.31 112 PHE B O 1
ATOM 4238 N N . CYS B 1 113 ? -12.375 23.031 -9.578 1 96.44 113 CYS B N 1
ATOM 4239 C CA . CYS B 1 113 ? -13.312 23.078 -8.469 1 96.44 113 CYS B CA 1
ATOM 4240 C C . CYS B 1 113 ? -14.219 21.844 -8.477 1 96.44 113 CYS B C 1
ATOM 4242 O O . CYS B 1 113 ? -14.562 21.312 -7.422 1 96.44 113 CYS B O 1
ATOM 4244 N N . ASP B 1 114 ? -14.539 21.438 -9.648 1 95.81 114 ASP B N 1
ATOM 4245 C CA . ASP B 1 114 ? -15.344 20.219 -9.766 1 95.81 114 ASP B CA 1
ATOM 4246 C C . ASP B 1 114 ? -14.594 19.016 -9.203 1 95.81 114 ASP B C 1
ATOM 4248 O O . ASP B 1 114 ? -15.172 18.188 -8.492 1 95.81 114 ASP B O 1
ATOM 4252 N N . CYS B 1 115 ? -13.367 18.953 -9.508 1 95.31 115 CYS B N 1
ATOM 4253 C CA . CYS B 1 115 ? -12.547 17.844 -9.031 1 95.31 115 CYS B CA 1
ATOM 4254 C C . CYS B 1 115 ? -12.375 17.906 -7.516 1 95.31 115 CYS B C 1
ATOM 4256 O O . CYS B 1 115 ? -12.414 16.859 -6.848 1 95.31 115 CYS B O 1
ATOM 4258 N N . LEU B 1 116 ? -12.211 19.094 -7.055 1 96.19 116 LEU B N 1
ATOM 4259 C CA . LEU B 1 116 ? -12.094 19.266 -5.613 1 96.19 116 LEU B CA 1
ATOM 4260 C C . LEU B 1 116 ? -13.375 18.828 -4.906 1 96.19 116 LEU B C 1
ATOM 4262 O O . LEU B 1 116 ? -13.32 18.141 -3.885 1 96.19 116 LEU B O 1
ATOM 4266 N N . GLN B 1 117 ? -14.453 19.203 -5.461 1 95.25 117 GLN B N 1
ATOM 4267 C CA . GLN B 1 117 ? -15.742 18.812 -4.906 1 95.25 117 GLN B CA 1
ATOM 4268 C C . GLN B 1 117 ? -15.938 17.297 -4.98 1 95.25 117 GLN B C 1
ATOM 4270 O O . GLN B 1 117 ? -16.422 16.688 -4.031 1 95.25 117 GLN B O 1
ATOM 4275 N N . PHE B 1 118 ? -15.602 16.797 -6.062 1 93.81 118 PHE B N 1
ATOM 4276 C CA . PHE B 1 118 ? -15.742 15.359 -6.242 1 93.81 118 PHE B CA 1
ATOM 4277 C C . PHE B 1 118 ? -14.883 14.602 -5.238 1 93.81 118 PHE B C 1
ATOM 4279 O O . PHE B 1 118 ? -15.328 13.602 -4.672 1 93.81 118 PHE B O 1
ATOM 4286 N N . LEU B 1 119 ? -13.727 15.047 -5.004 1 93.31 119 LEU B N 1
ATOM 4287 C CA . LEU B 1 119 ? -12.773 14.398 -4.109 1 93.31 119 LEU B CA 1
ATOM 4288 C C . LEU B 1 119 ? -13.242 14.492 -2.662 1 93.31 119 LEU B C 1
ATOM 4290 O O . LEU B 1 119 ? -13.141 13.523 -1.907 1 93.31 119 LEU B O 1
ATOM 4294 N N . THR B 1 120 ? -13.781 15.625 -2.264 1 94.44 120 THR B N 1
ATOM 4295 C CA . THR B 1 120 ? -14 15.898 -0.847 1 94.44 120 THR B CA 1
ATOM 4296 C C . THR B 1 120 ? -15.484 15.758 -0.496 1 94.44 120 THR B C 1
ATOM 4298 O O . THR B 1 120 ? -15.844 15.703 0.682 1 94.44 120 THR B O 1
ATOM 4301 N N . GLY B 1 121 ? -16.359 15.734 -1.528 1 91.44 121 GLY B N 1
ATOM 4302 C CA . GLY B 1 121 ? -17.781 15.766 -1.276 1 91.44 121 GLY B CA 1
ATOM 4303 C C . GLY B 1 121 ? -18.281 17.109 -0.759 1 91.44 121 GLY B C 1
ATOM 4304 O O . GLY B 1 121 ? -19.344 17.188 -0.159 1 91.44 121 GLY B O 1
ATOM 4305 N N . GLY B 1 122 ? -17.359 18.109 -0.899 1 93.69 122 GLY B N 1
ATOM 4306 C CA . GLY B 1 122 ? -17.719 19.422 -0.397 1 93.69 122 GLY B CA 1
ATOM 4307 C C . GLY B 1 122 ? -17.422 19.594 1.081 1 93.69 122 GLY B C 1
ATOM 4308 O O . GLY B 1 122 ? -17.703 20.656 1.652 1 93.69 122 GLY B O 1
ATOM 4309 N N . HIS B 1 123 ? -16.875 18.578 1.677 1 93 123 HIS B N 1
ATOM 4310 C CA . HIS B 1 123 ? -16.547 18.656 3.094 1 93 123 HIS B CA 1
ATOM 4311 C C . HIS B 1 123 ? -15.562 19.797 3.367 1 93 123 HIS B C 1
ATOM 4313 O O . HIS B 1 123 ? -14.461 19.812 2.812 1 93 123 HIS B O 1
ATOM 4319 N N . VAL B 1 124 ? -15.875 20.656 4.273 1 90.5 124 VAL B N 1
ATOM 4320 C CA . VAL B 1 124 ? -15.133 21.906 4.477 1 90.5 124 VAL B CA 1
ATOM 4321 C C . VAL B 1 124 ? -13.711 21.594 4.934 1 90.5 124 VAL B C 1
ATOM 4323 O O . VAL B 1 124 ? -12.742 22.141 4.395 1 90.5 124 VAL B O 1
ATOM 4326 N N . GLY B 1 125 ? -13.609 20.766 5.906 1 88.88 125 GLY B N 1
ATOM 4327 C CA . GLY B 1 125 ? -12.297 20.406 6.422 1 88.88 125 GLY B CA 1
ATOM 4328 C C . GLY B 1 125 ? -11.406 19.75 5.383 1 88.88 125 GLY B C 1
ATOM 4329 O O . GLY B 1 125 ? -10.211 20.062 5.293 1 88.88 125 GLY B O 1
ATOM 4330 N N . LEU B 1 126 ? -11.945 18.891 4.602 1 93.44 126 LEU B N 1
ATOM 4331 C CA . LEU B 1 126 ? -11.18 18.188 3.578 1 93.44 126 LEU B CA 1
ATOM 4332 C C . LEU B 1 126 ? -10.766 19.141 2.455 1 93.44 126 LEU B C 1
ATOM 4334 O O . LEU B 1 126 ? -9.648 19.047 1.94 1 93.44 126 LEU B O 1
ATOM 4338 N N . CYS B 1 127 ? -11.641 20.031 2.123 1 94.94 127 CYS B N 1
ATOM 4339 C CA . CYS B 1 127 ? -11.312 21.031 1.124 1 94.94 127 CYS B CA 1
ATOM 4340 C C . CYS B 1 127 ? -10.133 21.891 1.582 1 94.94 127 CYS B C 1
ATOM 4342 O O . CYS B 1 127 ? -9.195 22.125 0.819 1 94.94 127 CYS B O 1
ATOM 4344 N N . ALA B 1 128 ? -10.219 22.266 2.787 1 91.5 128 ALA B N 1
ATOM 4345 C CA . ALA B 1 128 ? -9.172 23.125 3.344 1 91.5 128 ALA B CA 1
ATOM 4346 C C . ALA B 1 128 ? -7.824 22.406 3.348 1 91.5 128 ALA B C 1
ATOM 4348 O O . ALA B 1 128 ? -6.801 22.984 2.973 1 91.5 128 ALA B O 1
ATOM 4349 N N . VAL B 1 129 ? -7.871 21.188 3.721 1 89.25 129 VAL B N 1
ATOM 4350 C CA . VAL B 1 129 ? -6.633 20.406 3.781 1 89.25 129 VAL B CA 1
ATOM 4351 C C . VAL B 1 129 ? -6.098 20.188 2.371 1 89.25 129 VAL B C 1
ATOM 4353 O O . VAL B 1 129 ? -4.895 20.328 2.129 1 89.25 129 VAL B O 1
ATOM 4356 N N . ALA B 1 130 ? -6.98 19.844 1.471 1 94.38 130 ALA B N 1
ATOM 4357 C CA . ALA B 1 130 ? -6.551 19.641 0.091 1 94.38 130 ALA B CA 1
ATOM 4358 C C . ALA B 1 130 ? -5.852 20.875 -0.463 1 94.38 130 ALA B C 1
ATOM 4360 O O . ALA B 1 130 ? -4.746 20.781 -1.005 1 94.38 130 ALA B O 1
ATOM 4361 N N . ILE B 1 131 ? -6.461 22 -0.259 1 93.94 131 ILE B N 1
ATOM 4362 C CA . ILE B 1 131 ? -5.898 23.25 -0.759 1 93.94 131 ILE B CA 1
ATOM 4363 C C . ILE B 1 131 ? -4.59 23.547 -0.034 1 93.94 131 ILE B C 1
ATOM 4365 O O . ILE B 1 131 ? -3.621 24 -0.651 1 93.94 131 ILE B O 1
ATOM 4369 N N . GLY B 1 132 ? -4.613 23.359 1.228 1 88.19 132 GLY B N 1
ATOM 4370 C CA . GLY B 1 132 ? -3.387 23.547 1.985 1 88.19 132 GLY B CA 1
ATOM 4371 C C . GLY B 1 132 ? -2.232 22.703 1.469 1 88.19 132 GLY B C 1
ATOM 4372 O O . GLY B 1 132 ? -1.115 23.203 1.319 1 88.19 132 GLY B O 1
ATOM 4373 N N . VAL B 1 133 ? -2.506 21.453 1.222 1 85.38 133 VAL B N 1
ATOM 4374 C CA . VAL B 1 133 ? -1.488 20.531 0.727 1 85.38 133 VAL B CA 1
ATOM 4375 C C . VAL B 1 133 ? -1.021 20.984 -0.658 1 85.38 133 VAL B C 1
ATOM 4377 O O . VAL B 1 133 ? 0.177 20.969 -0.949 1 85.38 133 VAL B O 1
ATOM 4380 N N . LEU B 1 134 ? -1.968 21.359 -1.48 1 89.44 134 LEU B N 1
ATOM 4381 C CA . LEU B 1 134 ? -1.604 21.844 -2.811 1 89.44 134 LEU B CA 1
ATOM 4382 C C . LEU B 1 134 ? -0.753 23.094 -2.723 1 89.44 134 LEU B C 1
ATOM 4384 O O . LEU B 1 134 ? 0.168 23.281 -3.52 1 89.44 134 LEU B O 1
ATOM 4388 N N . ASN B 1 135 ? -1.051 23.938 -1.759 1 86.38 135 ASN B N 1
ATOM 4389 C CA . ASN B 1 135 ? -0.239 25.125 -1.543 1 86.38 135 ASN B CA 1
ATOM 4390 C C . ASN B 1 135 ? 1.192 24.766 -1.155 1 86.38 135 ASN B C 1
ATOM 4392 O O . ASN B 1 135 ? 2.141 25.422 -1.596 1 86.38 135 ASN B O 1
ATOM 4396 N N . THR B 1 136 ? 1.293 23.766 -0.325 1 74.56 136 THR B N 1
ATOM 4397 C CA . THR B 1 136 ? 2.627 23.312 0.046 1 74.56 136 THR B CA 1
ATOM 4398 C C . THR B 1 136 ? 3.404 22.859 -1.186 1 74.56 136 THR B C 1
ATOM 4400 O O . THR B 1 136 ? 4.598 23.141 -1.31 1 74.56 136 THR B O 1
ATOM 4403 N N . VAL B 1 137 ? 2.723 22.156 -2.037 1 78.56 137 VAL B N 1
ATOM 4404 C CA . VAL B 1 137 ? 3.34 21.719 -3.283 1 78.56 137 VAL B CA 1
ATOM 4405 C C . VAL B 1 137 ? 3.742 22.922 -4.117 1 78.56 137 VAL B C 1
ATOM 4407 O O . VAL B 1 137 ? 4.84 22.969 -4.684 1 78.56 137 VAL B O 1
ATOM 4410 N N . TYR B 1 138 ? 2.824 23.891 -4.152 1 81.94 138 TYR B N 1
ATOM 4411 C CA . TYR B 1 138 ? 3.094 25.125 -4.895 1 81.94 138 TYR B CA 1
ATOM 4412 C C . TYR B 1 138 ? 4.355 25.812 -4.379 1 81.94 138 TYR B C 1
ATOM 4414 O O . TYR B 1 138 ? 5.246 26.141 -5.156 1 81.94 138 TYR B O 1
ATOM 4422 N N . PHE B 1 139 ? 4.406 25.969 -3.119 1 73.44 139 PHE B N 1
ATOM 4423 C CA . PHE B 1 139 ? 5.535 26.672 -2.516 1 73.44 139 PHE B CA 1
ATOM 4424 C C . PHE B 1 139 ? 6.824 25.875 -2.707 1 73.44 139 PHE B C 1
ATOM 4426 O O . PHE B 1 139 ? 7.891 26.469 -2.922 1 73.44 139 PHE B O 1
ATOM 4433 N N . SER B 1 140 ? 6.586 24.656 -2.539 1 65.88 140 SER B N 1
ATOM 4434 C CA . SER B 1 140 ? 7.758 23.812 -2.748 1 65.88 140 SER B CA 1
ATOM 4435 C C . SER B 1 140 ? 8.281 23.938 -4.176 1 65.88 140 SER B C 1
ATOM 4437 O O . SER B 1 140 ? 9.492 24 -4.395 1 65.88 140 SER B O 1
ATOM 4439 N N . ARG B 1 141 ? 7.32 23.984 -5.09 1 65.25 141 ARG B N 1
ATOM 4440 C CA . ARG B 1 141 ? 7.699 24.078 -6.496 1 65.25 141 ARG B CA 1
ATOM 4441 C C . ARG B 1 141 ? 8.25 25.453 -6.82 1 65.25 141 ARG B C 1
ATOM 4443 O O . ARG B 1 141 ? 9.219 25.578 -7.578 1 65.25 141 ARG B O 1
ATOM 4450 N N . VAL B 1 142 ? 7.566 26.469 -6.336 1 65.12 142 VAL B N 1
ATOM 4451 C CA . VAL B 1 142 ? 8 27.844 -6.566 1 65.12 142 VAL B CA 1
ATOM 4452 C C . VAL B 1 142 ? 9.328 28.094 -5.855 1 65.12 142 VAL B C 1
ATOM 4454 O O . VAL B 1 142 ? 10.219 28.75 -6.402 1 65.12 142 VAL B O 1
ATOM 4457 N N . GLY B 1 143 ? 9.234 27.719 -4.73 1 55.94 143 GLY B N 1
ATOM 4458 C CA . GLY B 1 143 ? 10.453 27.906 -3.955 1 55.94 143 GLY B CA 1
ATOM 4459 C C . GLY B 1 143 ? 11.664 27.234 -4.578 1 55.94 143 GLY B C 1
ATOM 4460 O O . GLY B 1 143 ? 12.789 27.719 -4.438 1 55.94 143 GLY B O 1
ATOM 4461 N N . CYS B 1 144 ? 11.32 26.172 -5.188 1 44.66 144 CYS B N 1
ATOM 4462 C CA . CYS B 1 144 ? 12.422 25.422 -5.789 1 44.66 144 CYS B CA 1
ATOM 4463 C C . CYS B 1 144 ? 12.734 25.953 -7.184 1 44.66 144 CYS B C 1
ATOM 4465 O O . CYS B 1 144 ? 13.586 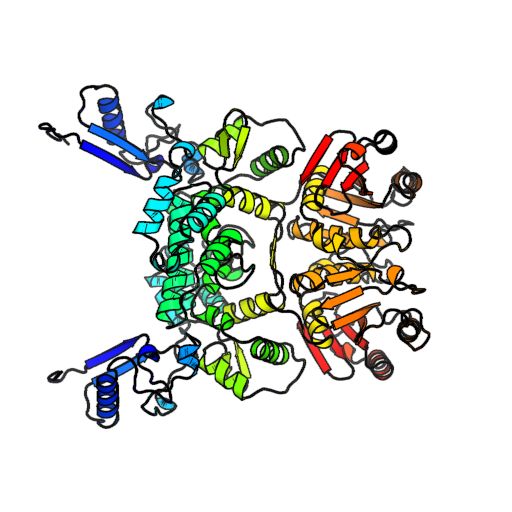25.391 -7.883 1 44.66 144 CYS B O 1
ATOM 4467 N N . GLY B 1 145 ? 12.18 27.203 -7.434 1 49.78 145 GLY B N 1
ATOM 4468 C CA . GLY B 1 145 ? 12.383 27.797 -8.75 1 49.78 145 GLY B CA 1
ATOM 4469 C C . GLY B 1 145 ? 11.82 26.938 -9.875 1 49.78 145 GLY B C 1
ATOM 4470 O O . GLY B 1 145 ? 12.25 27.078 -11.023 1 49.78 145 GLY B O 1
ATOM 4471 N N . GLY B 1 146 ? 11.164 25.922 -9.523 1 54.09 146 GLY B N 1
ATOM 4472 C CA . GLY B 1 146 ? 10.609 25.031 -10.539 1 54.09 146 GLY B CA 1
ATOM 4473 C C . GLY B 1 146 ? 9.461 25.656 -11.312 1 54.09 146 GLY B C 1
ATOM 4474 O O . GLY B 1 146 ? 9.086 26.812 -11.062 1 54.09 146 GLY B O 1
ATOM 4475 N N . VAL B 1 147 ? 9.266 25 -12.391 1 59.69 147 VAL B N 1
ATOM 4476 C CA . VAL B 1 147 ? 8.117 25.391 -13.195 1 59.69 147 VAL B CA 1
ATOM 4477 C C . VAL B 1 147 ? 6.828 25.141 -12.414 1 59.69 147 VAL B C 1
ATOM 4479 O O . VAL B 1 147 ? 6.656 24.078 -11.805 1 59.69 147 VAL B O 1
ATOM 4482 N N . THR B 1 148 ? 6.203 26.219 -12.188 1 70.94 148 THR B N 1
ATOM 4483 C CA . THR B 1 148 ? 4.883 26.062 -11.594 1 70.94 148 THR B CA 1
ATOM 4484 C C . THR B 1 148 ? 4.051 25.047 -12.367 1 70.94 148 THR B C 1
ATOM 4486 O O . THR B 1 148 ? 4.078 25.031 -13.602 1 70.94 148 THR B O 1
ATOM 4489 N N . PRO B 1 149 ? 3.48 24.156 -11.711 1 76.88 149 PRO B N 1
ATOM 4490 C CA . PRO B 1 149 ? 2.646 23.172 -12.398 1 76.88 149 PRO B CA 1
ATOM 4491 C C . PRO B 1 149 ? 1.6 23.828 -13.305 1 76.88 149 PRO B C 1
ATOM 4493 O O . PRO B 1 149 ? 1.123 24.922 -13.023 1 76.88 149 PRO B O 1
ATOM 4496 N N . PHE B 1 150 ? 1.373 23.188 -14.406 1 84.38 150 PHE B N 1
ATOM 4497 C CA . PHE B 1 150 ? 0.3 23.609 -15.297 1 84.38 150 PHE B CA 1
ATOM 4498 C C . PHE B 1 150 ? -1.062 23.312 -14.68 1 84.38 150 PHE B C 1
ATOM 4500 O O . PHE B 1 150 ? -1.16 22.562 -13.703 1 84.38 150 PHE B O 1
ATOM 4507 N N . ALA B 1 151 ? -2 23.969 -15.258 1 88.69 151 ALA B N 1
ATOM 4508 C CA . ALA B 1 151 ? -3.367 23.812 -14.766 1 88.69 151 ALA B CA 1
ATOM 4509 C C . ALA B 1 151 ? -3.785 22.359 -14.719 1 88.69 151 ALA B C 1
ATOM 4511 O O . ALA B 1 151 ? -4.359 21.891 -13.734 1 88.69 151 ALA B O 1
ATOM 4512 N N . TYR B 1 152 ? -3.424 21.656 -15.711 1 87.94 152 TYR B N 1
ATOM 4513 C CA . TYR B 1 152 ? -3.82 20.266 -15.828 1 87.94 152 TYR B CA 1
ATOM 4514 C C . TYR B 1 152 ? -3.166 19.422 -14.742 1 87.94 152 TYR B C 1
ATOM 4516 O O . TYR B 1 152 ? -3.738 18.422 -14.289 1 87.94 152 TYR B O 1
ATOM 4524 N N . ASP B 1 153 ? -2.006 19.812 -14.281 1 86.69 153 ASP B N 1
ATOM 4525 C CA . ASP B 1 153 ? -1.307 19.078 -13.234 1 86.69 153 ASP B CA 1
ATOM 4526 C C . ASP B 1 153 ? -2.064 19.141 -11.906 1 86.69 153 ASP B C 1
ATOM 4528 O O . ASP B 1 153 ? -2.191 18.141 -11.203 1 86.69 153 ASP B O 1
ATOM 4532 N N . TRP B 1 154 ? -2.537 20.312 -11.703 1 90.69 154 TRP B N 1
ATOM 4533 C CA . TRP B 1 154 ? -3.283 20.5 -10.461 1 90.69 154 TRP B CA 1
ATOM 4534 C C . TRP B 1 154 ? -4.562 19.672 -10.461 1 90.69 154 TRP B C 1
ATOM 4536 O O . TRP B 1 154 ? -4.922 19.078 -9.438 1 90.69 154 TRP B O 1
ATOM 4546 N N . ILE B 1 155 ? -5.207 19.656 -11.594 1 91.88 155 ILE B N 1
ATOM 4547 C CA . ILE B 1 155 ? -6.441 18.906 -11.742 1 91.88 155 ILE B CA 1
ATOM 4548 C C . ILE B 1 155 ? -6.156 17.406 -11.586 1 91.88 155 ILE B C 1
ATOM 4550 O O . ILE B 1 155 ? -6.887 16.703 -10.891 1 91.88 155 ILE B O 1
ATOM 4554 N N . CYS B 1 156 ? -5.055 16.938 -12.125 1 88.75 156 CYS B N 1
ATOM 4555 C CA . CYS B 1 156 ? -4.672 15.531 -12.039 1 88.75 156 CYS B CA 1
ATOM 4556 C C . CYS B 1 156 ? -4.371 15.141 -10.594 1 88.75 156 CYS B C 1
ATOM 4558 O O . CYS B 1 156 ? -4.691 14.023 -10.172 1 88.75 156 CYS B O 1
ATOM 4560 N N . MET B 1 157 ? -3.797 16.078 -9.898 1 88.75 157 MET B N 1
ATOM 4561 C CA . MET B 1 157 ? -3.502 15.812 -8.492 1 88.75 157 MET B CA 1
ATOM 4562 C C . MET B 1 157 ? -4.781 15.539 -7.711 1 88.75 157 MET B C 1
ATOM 4564 O O . MET B 1 157 ? -4.828 14.609 -6.898 1 88.75 157 MET B O 1
ATOM 4568 N N . LEU B 1 158 ? -5.781 16.297 -8.055 1 92.25 158 LEU B N 1
ATOM 4569 C CA . LEU B 1 158 ? -7.059 16.125 -7.375 1 92.25 158 LEU B CA 1
ATOM 4570 C C . LEU B 1 158 ? -7.758 14.852 -7.836 1 92.25 158 LEU B C 1
ATOM 4572 O O . LEU B 1 158 ? -8.336 14.125 -7.02 1 92.25 158 LEU B O 1
ATOM 4576 N N . GLU B 1 159 ? -7.699 14.539 -9.055 1 88.31 159 GLU B N 1
ATOM 4577 C CA . GLU B 1 159 ? -8.391 13.383 -9.617 1 88.31 159 GLU B CA 1
ATOM 4578 C C . GLU B 1 159 ? -7.773 12.078 -9.133 1 88.31 159 GLU B C 1
ATOM 4580 O O . GLU B 1 159 ? -8.492 11.125 -8.805 1 88.31 159 GLU B O 1
ATOM 4585 N N . GLN B 1 160 ? -6.516 12.102 -9.031 1 82.44 160 GLN B N 1
ATOM 4586 C CA . GLN B 1 160 ? -5.812 10.859 -8.734 1 82.44 160 GLN B CA 1
ATOM 4587 C C . GLN B 1 160 ? -5.434 10.781 -7.258 1 82.44 160 GLN B C 1
ATOM 4589 O O . GLN B 1 160 ? -5.082 9.719 -6.754 1 82.44 160 GLN B O 1
ATOM 4594 N N . GLY B 1 161 ? -5.578 11.898 -6.664 1 84.75 161 GLY B N 1
ATOM 4595 C CA . GLY B 1 161 ? -5.156 11.938 -5.27 1 84.75 161 GLY B CA 1
ATOM 4596 C C . GLY B 1 161 ? -3.65 11.906 -5.102 1 84.75 161 GLY B C 1
ATOM 4597 O O . GLY B 1 161 ? -3.146 11.5 -4.055 1 84.75 161 GLY B O 1
ATOM 4598 N N . SER B 1 162 ? -2.918 12.25 -6.215 1 80.94 162 SER B N 1
ATOM 4599 C CA . SER B 1 162 ? -1.458 12.227 -6.219 1 80.94 162 SER B CA 1
ATOM 4600 C C . SER B 1 162 ? -0.883 13.641 -6.238 1 80.94 162 SER B C 1
ATOM 4602 O O . SER B 1 162 ? -1.559 14.586 -6.648 1 80.94 162 SER B O 1
ATOM 4604 N N . LEU B 1 163 ? 0.33 13.836 -5.762 1 75.94 163 LEU B N 1
ATOM 4605 C CA . LEU B 1 163 ? 0.896 15.18 -5.699 1 75.94 163 LEU B CA 1
ATOM 4606 C C . LEU B 1 163 ? 2.191 15.266 -6.5 1 75.94 163 LEU B C 1
ATOM 4608 O O . LEU B 1 163 ? 2.395 16.203 -7.262 1 75.94 163 LEU B O 1
ATOM 4612 N N . TYR B 1 164 ? 2.986 14.328 -6.363 1 63.66 164 TYR B N 1
ATOM 4613 C CA . TYR B 1 164 ? 4.348 14.469 -6.871 1 63.66 164 TYR B CA 1
ATOM 4614 C C . TYR B 1 164 ? 4.574 13.547 -8.07 1 63.66 164 TYR B C 1
ATOM 4616 O O . TYR B 1 164 ? 5.305 13.906 -9 1 63.66 164 TYR B O 1
ATOM 4624 N N . ARG B 1 165 ? 3.969 12.453 -7.969 1 63.59 165 ARG B N 1
ATOM 4625 C CA . ARG B 1 165 ? 4.066 11.492 -9.062 1 63.59 165 ARG B CA 1
ATOM 4626 C C . ARG B 1 165 ? 2.732 10.781 -9.289 1 63.59 165 ARG B C 1
ATOM 4628 O O . ARG B 1 165 ? 1.841 10.844 -8.438 1 63.59 165 ARG B O 1
ATOM 4635 N N . GLU B 1 166 ? 2.678 10.227 -10.398 1 65.19 166 GLU B N 1
ATOM 4636 C CA . GLU B 1 166 ? 1.453 9.5 -10.719 1 65.19 166 GLU B CA 1
ATOM 4637 C C . GLU B 1 166 ? 1.223 8.344 -9.742 1 65.19 166 GLU B C 1
ATOM 4639 O O . GLU B 1 166 ? 2.145 7.582 -9.445 1 65.19 166 GLU B O 1
ATOM 4644 N N . LYS B 1 167 ? 0.162 8.344 -9.062 1 64.81 167 LYS B N 1
ATOM 4645 C CA . LYS B 1 167 ? -0.356 7.273 -8.211 1 64.81 167 LYS B CA 1
ATOM 4646 C C . LYS B 1 167 ? 0.409 7.195 -6.891 1 64.81 167 LYS B C 1
ATOM 4648 O O . LYS B 1 167 ? 0.529 6.121 -6.297 1 64.81 167 LYS B O 1
ATOM 4653 N N . ASP B 1 168 ? 1.047 8.312 -6.52 1 65.12 168 ASP B N 1
ATOM 4654 C CA . ASP B 1 168 ? 1.709 8.32 -5.219 1 65.12 168 ASP B CA 1
ATOM 4655 C C . ASP B 1 168 ? 0.693 8.43 -4.086 1 65.12 168 ASP B C 1
ATOM 4657 O O . ASP B 1 168 ? 1.022 8.18 -2.924 1 65.12 168 ASP B O 1
ATOM 4661 N N . HIS B 1 169 ? -0.538 8.789 -4.32 1 76.19 169 HIS B N 1
ATOM 4662 C CA . HIS B 1 169 ? -1.669 8.875 -3.402 1 76.19 169 HIS B CA 1
ATOM 4663 C C . HIS B 1 169 ? -1.363 9.805 -2.236 1 76.19 169 HIS B C 1
ATOM 4665 O O . HIS B 1 169 ? -1.966 9.688 -1.168 1 76.19 169 HIS B O 1
ATOM 4671 N N . ALA B 1 170 ? -0.409 10.68 -2.414 1 75.12 170 ALA B N 1
ATOM 4672 C CA . ALA B 1 170 ? 0.055 11.539 -1.33 1 75.12 170 ALA B CA 1
ATOM 4673 C C . ALA B 1 170 ? -1.06 12.461 -0.848 1 75.12 170 ALA B C 1
ATOM 4675 O O . ALA B 1 170 ? -1.169 12.742 0.348 1 75.12 170 ALA B O 1
ATOM 4676 N N . LEU B 1 171 ? -1.803 12.969 -1.758 1 86.62 171 LEU B N 1
ATOM 4677 C CA . LEU B 1 171 ? -2.918 13.82 -1.363 1 86.62 171 LEU B CA 1
ATOM 4678 C C . LEU B 1 171 ? -3.936 13.039 -0.54 1 86.62 171 LEU B C 1
ATOM 4680 O O . LEU B 1 171 ? -4.398 13.516 0.5 1 86.62 171 LEU B O 1
ATOM 4684 N N . PHE B 1 172 ? -4.242 11.844 -0.999 1 87.31 172 PHE B N 1
ATOM 4685 C CA . PHE B 1 172 ? -5.164 10.992 -0.258 1 87.31 172 PHE B CA 1
ATOM 4686 C C . PHE B 1 172 ? -4.629 10.703 1.14 1 87.31 172 PHE B C 1
ATOM 4688 O O . PHE B 1 172 ? -5.379 10.758 2.119 1 87.31 172 PHE B O 1
ATOM 4695 N N . ASP B 1 173 ? -3.4 10.477 1.216 1 78.44 173 ASP B N 1
ATOM 4696 C CA . ASP B 1 173 ? -2.775 10.18 2.502 1 78.44 173 ASP B CA 1
ATOM 4697 C C . ASP B 1 173 ? -2.873 11.375 3.447 1 78.44 173 ASP B C 1
ATOM 4699 O O . ASP B 1 173 ? -3.078 11.203 4.652 1 78.44 173 ASP B O 1
ATOM 4703 N N . ALA B 1 174 ? -2.732 12.484 2.922 1 77.12 174 ALA B N 1
ATOM 4704 C CA . ALA B 1 174 ? -2.873 13.695 3.73 1 77.12 174 ALA B CA 1
ATOM 4705 C C . ALA B 1 174 ? -4.312 13.867 4.207 1 77.12 174 ALA B C 1
ATOM 4707 O O . ALA B 1 174 ? -4.551 14.266 5.352 1 77.12 174 ALA B O 1
ATOM 4708 N N . LEU B 1 175 ? -5.195 13.547 3.381 1 87.12 175 LEU B N 1
ATOM 4709 C CA . LEU B 1 175 ? -6.609 13.758 3.682 1 87.12 175 LEU B CA 1
ATOM 4710 C C . LEU B 1 175 ? -7.094 12.766 4.73 1 87.12 175 LEU B C 1
ATOM 4712 O O . LEU B 1 175 ? -7.93 13.102 5.574 1 87.12 175 LEU B O 1
ATOM 4716 N N . ILE B 1 176 ? -6.586 11.57 4.727 1 85.06 176 ILE B N 1
ATOM 4717 C CA . ILE B 1 176 ? -7.078 10.555 5.645 1 85.06 176 ILE B CA 1
ATOM 4718 C C . ILE B 1 176 ? -6.566 10.844 7.055 1 85.06 176 ILE B C 1
ATOM 4720 O O . ILE B 1 176 ? -7.066 10.273 8.031 1 85.06 176 ILE B O 1
ATOM 4724 N N . LEU B 1 177 ? -5.652 11.766 7.191 1 72.94 177 LEU B N 1
ATOM 4725 C CA . LEU B 1 177 ? -5.098 12.109 8.492 1 72.94 177 LEU B CA 1
ATOM 4726 C C . LEU B 1 177 ? -5.953 13.156 9.195 1 72.94 177 LEU B C 1
ATOM 4728 O O . LEU B 1 177 ? -5.734 13.469 10.367 1 72.94 177 LEU B O 1
ATOM 4732 N N . THR B 1 178 ? -6.91 13.586 8.516 1 76.25 178 THR B N 1
ATOM 4733 C CA . THR B 1 178 ? -7.801 14.562 9.125 1 76.25 178 THR B CA 1
ATOM 4734 C C . THR B 1 178 ? -8.727 13.898 10.141 1 76.25 178 THR B C 1
ATOM 4736 O O . THR B 1 178 ? -9.016 12.703 10.031 1 76.25 178 THR B O 1
ATOM 4739 N N . CYS B 1 179 ? -9.164 14.68 11.07 1 74.38 179 CYS B N 1
ATOM 4740 C CA . CYS B 1 179 ? -10.047 14.148 12.102 1 74.38 179 CYS B CA 1
ATOM 4741 C C . CYS B 1 179 ? -11.359 13.672 11.5 1 74.38 179 CYS B C 1
ATOM 4743 O O . CYS B 1 179 ? -11.969 12.719 12 1 74.38 179 CYS B O 1
ATOM 4745 N N . ALA B 1 180 ? -11.734 14.328 10.398 1 80.31 180 ALA B N 1
ATOM 4746 C CA . ALA B 1 180 ? -12.984 13.969 9.734 1 80.31 180 ALA B CA 1
ATOM 4747 C C . ALA B 1 180 ? -12.953 12.523 9.25 1 80.31 180 ALA B C 1
ATOM 4749 O O . ALA B 1 180 ? -13.992 11.859 9.211 1 80.31 180 ALA B O 1
ATOM 4750 N N . VAL B 1 181 ? -11.789 12.047 8.93 1 85.38 181 VAL B N 1
ATOM 4751 C CA . VAL B 1 181 ? -11.688 10.711 8.352 1 85.38 181 VAL B CA 1
ATOM 4752 C C . VAL B 1 181 ? -11.195 9.727 9.414 1 85.38 181 VAL B C 1
ATOM 4754 O O . VAL B 1 181 ? -11.68 8.602 9.5 1 85.38 181 VAL B O 1
ATOM 4757 N N . LYS B 1 182 ? -10.391 10.164 10.273 1 76.06 182 LYS B N 1
ATOM 4758 C CA . LYS B 1 182 ? -9.773 9.312 11.281 1 76.06 182 LYS B CA 1
ATOM 4759 C C . LYS B 1 182 ? -10.82 8.766 12.25 1 76.06 182 LYS B C 1
ATOM 4761 O O . LYS B 1 182 ? -10.578 7.766 12.93 1 76.06 182 LYS B O 1
ATOM 4766 N N . VAL B 1 183 ? -11.883 9.414 12.273 1 79.38 183 VAL B N 1
ATOM 4767 C CA . VAL B 1 183 ? -12.969 8.969 13.148 1 79.38 183 VAL B CA 1
ATOM 4768 C C . VAL B 1 183 ? -13.328 7.52 12.82 1 79.38 183 VAL B C 1
ATOM 4770 O O . VAL B 1 183 ? -13.805 6.785 13.688 1 79.38 183 VAL B O 1
ATOM 4773 N N . LEU B 1 184 ? -13.086 7.07 11.633 1 84.06 184 LEU B N 1
ATOM 4774 C CA . LEU B 1 184 ? -13.359 5.703 11.211 1 84.06 184 LEU B CA 1
ATOM 4775 C C . LEU B 1 184 ? -12.578 4.703 12.055 1 84.06 184 LEU B C 1
ATOM 4777 O O . LEU B 1 184 ? -13.039 3.586 12.289 1 84.06 184 LEU B O 1
ATOM 4781 N N . THR B 1 185 ? -11.477 5.137 12.531 1 75.94 185 THR B N 1
ATOM 4782 C CA . THR B 1 185 ? -10.602 4.23 13.273 1 75.94 185 THR B CA 1
ATOM 4783 C C . THR B 1 185 ? -11.133 4.004 14.688 1 75.94 185 THR B C 1
ATOM 4785 O O . THR B 1 185 ? -10.688 3.086 15.383 1 75.94 185 THR B O 1
ATOM 4788 N N . THR B 1 186 ? -12.102 4.793 15.023 1 73.5 186 THR B N 1
ATOM 4789 C CA . THR B 1 186 ? -12.68 4.66 16.359 1 73.5 186 THR B CA 1
ATOM 4790 C C . THR B 1 186 ? -13.766 3.58 16.375 1 73.5 186 THR B C 1
ATOM 4792 O O . THR B 1 186 ? -14.203 3.152 17.438 1 73.5 186 THR B O 1
ATOM 4795 N N . LEU B 1 187 ? -14.164 3.176 15.242 1 82.12 187 LEU B N 1
ATOM 4796 C CA . LEU B 1 187 ? -15.188 2.145 15.172 1 82.12 187 LEU B CA 1
ATOM 4797 C C . LEU B 1 187 ? -14.625 0.784 15.562 1 82.12 187 LEU B C 1
ATOM 4799 O O . LEU B 1 187 ? -13.469 0.476 15.266 1 82.12 187 LEU B O 1
ATOM 4803 N N . GLU B 1 188 ? -15.469 0.123 16.203 1 81.81 188 GLU B N 1
ATOM 4804 C CA . GLU B 1 188 ? -15.102 -1.248 16.547 1 81.81 188 GLU B CA 1
ATOM 4805 C C . GLU B 1 188 ? -15.203 -2.168 15.328 1 81.81 188 GLU B C 1
ATOM 4807 O O . GLU B 1 188 ? -15.852 -1.823 14.336 1 81.81 188 GLU B O 1
ATOM 4812 N N . MET B 1 189 ? -14.711 -3.322 15.492 1 81.75 189 MET B N 1
ATOM 4813 C CA . MET B 1 189 ? -14.68 -4.285 14.398 1 81.75 189 MET B CA 1
ATOM 4814 C C . MET B 1 189 ? -16.094 -4.676 13.969 1 81.75 189 MET B C 1
ATOM 4816 O O . MET B 1 189 ? -16.375 -4.797 12.773 1 81.75 189 MET B O 1
ATOM 4820 N N . GLU B 1 190 ? -16.891 -4.781 14.906 1 83.06 190 GLU B N 1
ATOM 4821 C CA . GLU B 1 190 ? -18.266 -5.172 14.609 1 83.06 190 GLU B CA 1
ATOM 4822 C C . GLU B 1 190 ? -18.984 -4.102 13.789 1 83.06 190 GLU B C 1
ATOM 4824 O O . GLU B 1 190 ? -19.781 -4.422 12.906 1 83.06 190 GLU B O 1
ATOM 4829 N N . ASP B 1 191 ? -18.641 -2.895 14.141 1 86.81 191 ASP B N 1
ATOM 4830 C CA . ASP B 1 191 ? -19.234 -1.782 13.398 1 86.81 191 ASP B CA 1
ATOM 4831 C C . ASP B 1 191 ? -18.719 -1.753 11.961 1 86.81 191 ASP B C 1
ATOM 4833 O O . ASP B 1 191 ? -19.5 -1.56 11.023 1 86.81 191 ASP B O 1
ATOM 4837 N N . LEU B 1 192 ? -17.484 -2.01 11.875 1 86.88 192 LEU B N 1
ATOM 4838 C CA . LEU B 1 192 ? -16.891 -2.029 10.539 1 86.88 192 LEU B CA 1
ATOM 4839 C C . LEU B 1 192 ? -17.469 -3.168 9.703 1 86.88 192 LEU B C 1
ATOM 4841 O O . LEU B 1 192 ? -17.75 -2.99 8.516 1 86.88 192 LEU B O 1
ATOM 4845 N N . ASP B 1 193 ? -17.672 -4.238 10.312 1 84.06 193 ASP B N 1
ATOM 4846 C CA . ASP B 1 193 ? -18.297 -5.371 9.641 1 84.06 193 ASP B CA 1
ATOM 4847 C C . ASP B 1 193 ? -19.719 -5.027 9.18 1 84.06 193 ASP B C 1
ATOM 4849 O O . ASP B 1 193 ? -20.125 -5.398 8.078 1 84.06 193 ASP B O 1
ATOM 4853 N N . GLY B 1 194 ? -20.375 -4.402 10.109 1 83.94 194 GLY B N 1
ATOM 4854 C CA . GLY B 1 194 ? -21.734 -3.982 9.758 1 83.94 194 GLY B CA 1
ATOM 4855 C C . GLY B 1 194 ? -21.781 -3.066 8.547 1 83.94 194 GLY B C 1
ATOM 4856 O O . GLY B 1 194 ? -22.625 -3.232 7.672 1 83.94 194 GLY B O 1
ATOM 4857 N N . LEU B 1 195 ? -20.875 -2.164 8.477 1 87.25 195 LEU B N 1
ATOM 4858 C CA . LEU B 1 195 ? -20.797 -1.25 7.34 1 87.25 195 LEU B CA 1
ATOM 4859 C C . LEU B 1 195 ? -20.453 -2 6.059 1 87.25 195 LEU B C 1
ATOM 4861 O O . LEU B 1 195 ? -21 -1.702 4.992 1 87.25 195 LEU B O 1
ATOM 4865 N N . GLU B 1 196 ? -19.547 -2.896 6.203 1 84.81 196 GLU B N 1
ATOM 4866 C CA . GLU B 1 196 ? -19.156 -3.707 5.055 1 84.81 196 GLU B CA 1
ATOM 4867 C C . GLU B 1 196 ? -20.344 -4.473 4.477 1 84.81 196 GLU B C 1
ATOM 4869 O O . GLU B 1 196 ? -20.531 -4.5 3.262 1 84.81 196 GLU B O 1
ATOM 4874 N N . ARG B 1 197 ? -21.078 -5.035 5.359 1 80.31 197 ARG B N 1
ATOM 4875 C CA . ARG B 1 197 ? -22.25 -5.773 4.922 1 80.31 197 ARG B CA 1
ATOM 4876 C C . ARG B 1 197 ? -23.25 -4.852 4.23 1 80.31 197 ARG B C 1
ATOM 4878 O O . ARG B 1 197 ? -23.844 -5.219 3.213 1 80.31 197 ARG B O 1
ATOM 4885 N N . LEU B 1 198 ? -23.375 -3.727 4.746 1 78.75 198 LEU B N 1
ATOM 4886 C CA . LEU B 1 198 ? -24.328 -2.758 4.211 1 78.75 198 LEU B CA 1
ATOM 4887 C C . LEU B 1 198 ? -23.906 -2.293 2.82 1 78.75 198 LEU B C 1
ATOM 4889 O O . LEU B 1 198 ? -24.719 -2.283 1.894 1 78.75 198 LEU B O 1
ATOM 4893 N N . PHE B 1 199 ? -22.672 -2.045 2.662 1 79.06 199 PHE B N 1
ATOM 4894 C CA . PHE B 1 199 ? -22.266 -1.356 1.447 1 79.06 199 PHE B CA 1
ATOM 4895 C C . PHE B 1 199 ? -21.781 -2.352 0.401 1 79.06 199 PHE B C 1
ATOM 4897 O O . PHE B 1 199 ? -21.688 -2.025 -0.785 1 79.06 199 PHE B O 1
ATOM 4904 N N . TYR B 1 200 ? -21.453 -3.527 0.905 1 71.62 200 TYR B N 1
ATOM 4905 C CA . TYR B 1 200 ? -21.062 -4.543 -0.07 1 71.62 200 TYR B CA 1
ATOM 4906 C C . TYR B 1 200 ? -22.266 -5.391 -0.478 1 71.62 200 TYR B C 1
ATOM 4908 O O . TYR B 1 200 ? -22.156 -6.219 -1.387 1 71.62 200 TYR B O 1
ATOM 4916 N N . GLY B 1 201 ? -23.406 -5.09 0.111 1 64.12 201 GLY B N 1
ATOM 4917 C CA . GLY B 1 201 ? -24.656 -5.695 -0.326 1 64.12 201 GLY B CA 1
ATOM 4918 C C . GLY B 1 201 ? -24.844 -7.113 0.188 1 64.12 201 GLY B C 1
ATOM 4919 O O . GLY B 1 201 ? -25.547 -7.914 -0.429 1 64.12 201 GLY B O 1
ATOM 4920 N N . VAL B 1 202 ? -24.047 -7.59 1.166 1 58.72 202 VAL B N 1
ATOM 4921 C CA . VAL B 1 202 ? -24.188 -8.961 1.646 1 58.72 202 VAL B CA 1
ATOM 4922 C C . VAL B 1 202 ? -25.469 -9.102 2.445 1 58.72 202 VAL B C 1
ATOM 4924 O O . VAL B 1 202 ? -26.234 -10.047 2.244 1 58.72 202 VAL B O 1
ATOM 4927 N N . GLU B 1 203 ? -25.562 -8.352 3.668 1 59.72 203 GLU B N 1
ATOM 4928 C CA . GLU B 1 203 ? -26.766 -8.516 4.484 1 59.72 203 GLU B CA 1
ATOM 4929 C C . GLU B 1 203 ? -27.531 -7.203 4.617 1 59.72 203 GLU B C 1
ATOM 4931 O O . GLU B 1 203 ? -26.922 -6.137 4.73 1 59.72 203 GLU B O 1
ATOM 4936 N N . ASN B 1 204 ? -28.719 -7.246 4.145 1 57.72 204 ASN B N 1
ATOM 4937 C CA . ASN B 1 204 ? -29.641 -6.105 4.129 1 57.72 204 ASN B CA 1
ATOM 4938 C C . ASN B 1 204 ? -30.031 -5.684 5.543 1 57.72 204 ASN B C 1
ATOM 4940 O O . ASN B 1 204 ? -30.922 -4.863 5.723 1 57.72 204 ASN B O 1
ATOM 4944 N N . HIS B 1 205 ? -29.484 -6.398 6.492 1 60.75 205 HIS B N 1
ATOM 4945 C CA . HIS B 1 205 ? -30.062 -5.891 7.73 1 60.75 205 HIS B CA 1
ATOM 4946 C C . HIS B 1 205 ? -29.344 -4.629 8.195 1 60.75 205 HIS B C 1
ATOM 4948 O O . HIS B 1 205 ? -28.141 -4.66 8.469 1 60.75 205 HIS B O 1
ATOM 4954 N N . LEU B 1 206 ? -29.953 -3.637 7.977 1 63.62 206 LEU B N 1
ATOM 4955 C CA . LEU B 1 206 ? -29.5 -2.328 8.438 1 63.62 206 LEU B CA 1
ATOM 4956 C C . LEU B 1 206 ? -29.562 -2.238 9.961 1 63.62 206 LEU B C 1
ATOM 4958 O O . LEU B 1 206 ? -30.609 -2.43 10.562 1 63.62 206 LEU B O 1
ATOM 4962 N N . ASP B 1 207 ? -28.438 -2.297 10.594 1 76.06 207 ASP B N 1
ATOM 4963 C CA . ASP B 1 207 ? -28.359 -1.978 12.016 1 76.06 207 ASP B CA 1
ATOM 4964 C C . ASP B 1 207 ? -28.562 -0.484 12.25 1 76.06 207 ASP B C 1
ATOM 4966 O O . ASP B 1 207 ? -27.641 0.314 12.078 1 76.06 207 ASP B O 1
ATOM 4970 N N . ALA B 1 208 ? -29.828 -0.196 12.578 1 79.5 208 ALA B N 1
ATOM 4971 C CA . ALA B 1 208 ? -30.219 1.2 12.758 1 79.5 208 ALA B CA 1
ATOM 4972 C C . ALA B 1 208 ? -29.312 1.904 13.758 1 79.5 208 ALA B C 1
ATOM 4974 O O . ALA B 1 208 ? -28.984 3.08 13.586 1 79.5 208 ALA B O 1
ATOM 4975 N N . GLN B 1 209 ? -28.953 1.169 14.742 1 82.88 209 GLN B N 1
ATOM 4976 C CA . GLN B 1 209 ? -28.109 1.769 15.766 1 82.88 209 GLN B CA 1
ATOM 4977 C C . GLN B 1 209 ? -26.734 2.125 15.203 1 82.88 209 GLN B C 1
ATOM 4979 O O . GLN B 1 209 ? -26.203 3.199 15.484 1 82.88 209 GLN B O 1
ATOM 4984 N N . LEU B 1 210 ? -26.25 1.243 14.43 1 86.5 210 LEU B N 1
ATOM 4985 C CA . LEU B 1 210 ? -24.953 1.498 13.805 1 86.5 210 LEU B CA 1
ATOM 4986 C C . LEU B 1 210 ? -25.031 2.695 12.859 1 86.5 210 LEU B C 1
ATOM 4988 O O . LEU B 1 210 ? -24.156 3.551 12.867 1 86.5 210 LEU B O 1
ATOM 4992 N N . LEU B 1 211 ? -26.109 2.742 12.188 1 85.69 211 LEU B N 1
ATOM 4993 C CA . LEU B 1 211 ? -26.297 3.836 11.234 1 85.69 211 LEU B CA 1
ATOM 4994 C C . LEU B 1 211 ? -26.375 5.176 11.961 1 85.69 211 LEU B C 1
ATOM 4996 O O . LEU B 1 211 ? -25.734 6.148 11.547 1 85.69 211 LEU B O 1
ATOM 5000 N N . ASP B 1 212 ? -27.109 5.145 12.961 1 82.88 212 ASP B N 1
ATOM 5001 C CA . ASP B 1 212 ? -27.266 6.367 13.742 1 82.88 212 ASP B CA 1
ATOM 5002 C C . ASP B 1 212 ? -25.922 6.832 14.312 1 82.88 212 ASP B C 1
ATOM 5004 O O . ASP B 1 212 ? -25.609 8.023 14.289 1 82.88 212 ASP B O 1
ATOM 5008 N N . GLU B 1 213 ? -25.219 5.934 14.758 1 83.81 213 GLU B N 1
ATOM 5009 C CA . GLU B 1 213 ? -23.922 6.262 15.328 1 83.81 213 GLU B CA 1
ATOM 5010 C C . GLU B 1 213 ? -22.969 6.801 14.266 1 83.81 213 GLU B C 1
ATOM 5012 O O . GLU B 1 213 ? -22.234 7.766 14.508 1 83.81 213 GLU B O 1
ATOM 5017 N N . CYS B 1 214 ? -23.016 6.18 13.164 1 88.69 214 CYS B N 1
ATOM 5018 C CA . CYS B 1 214 ? -22.109 6.59 12.086 1 88.69 214 CYS B CA 1
ATOM 5019 C C . CYS B 1 214 ? -22.516 7.957 11.539 1 88.69 214 CYS B C 1
ATOM 5021 O O . CYS B 1 214 ? -21.641 8.742 11.141 1 88.69 214 CYS B O 1
ATOM 5023 N N . ILE B 1 215 ? -23.766 8.234 11.57 1 84 215 ILE B N 1
ATOM 5024 C CA . ILE B 1 215 ? -24.234 9.539 11.125 1 84 215 ILE B CA 1
ATOM 5025 C C . ILE B 1 215 ? -23.844 10.609 12.141 1 84 215 ILE B C 1
ATOM 5027 O O . ILE B 1 215 ? -23.359 11.68 11.766 1 84 215 ILE B O 1
ATOM 5031 N N . ARG B 1 216 ? -23.969 10.242 13.344 1 79.44 216 ARG B N 1
ATOM 5032 C CA . ARG B 1 216 ? -23.609 11.18 14.406 1 79.44 216 ARG B CA 1
ATOM 5033 C C . ARG B 1 216 ? -22.109 11.477 14.383 1 79.44 216 ARG B C 1
ATOM 5035 O O . ARG B 1 216 ? -21.688 12.602 14.648 1 79.44 216 ARG B O 1
ATOM 5042 N N . LYS B 1 217 ? -21.375 10.492 14.016 1 81.19 217 LYS B N 1
ATOM 5043 C CA . LYS B 1 217 ? -19.922 10.641 13.984 1 81.19 217 LYS B CA 1
ATOM 5044 C C . LYS B 1 217 ? -19.469 11.32 12.695 1 81.19 217 LYS B C 1
ATOM 5046 O O . LYS B 1 217 ? -18.297 11.656 12.547 1 81.19 217 LYS B O 1
ATOM 5051 N N . GLY B 1 218 ? -20.422 11.508 11.789 1 84.69 218 GLY B N 1
ATOM 5052 C CA . GLY B 1 218 ? -20.094 12.18 10.539 1 84.69 218 GLY B CA 1
ATOM 5053 C C . GLY B 1 218 ? -19.5 11.25 9.5 1 84.69 218 GLY B C 1
ATOM 5054 O O . GLY B 1 218 ? -18.938 11.711 8.5 1 84.69 218 GLY B O 1
ATOM 5055 N N . ILE B 1 219 ? -19.562 9.961 9.742 1 89.88 219 ILE B N 1
ATOM 5056 C CA . ILE B 1 219 ? -19.031 8.977 8.812 1 89.88 219 ILE B CA 1
ATOM 5057 C C . ILE B 1 219 ? -20 8.789 7.641 1 89.88 219 ILE B C 1
ATOM 5059 O O . ILE B 1 219 ? -19.578 8.742 6.48 1 89.88 219 ILE B O 1
ATOM 5063 N N . LEU B 1 220 ? -21.234 8.75 8.023 1 90.31 220 LEU B N 1
ATOM 5064 C CA . LEU B 1 220 ? -22.297 8.586 7.035 1 90.31 220 LEU B CA 1
ATOM 5065 C C . LEU B 1 220 ? -23.203 9.812 6.996 1 90.31 220 LEU B C 1
ATOM 5067 O O . LEU B 1 220 ? -23.219 10.602 7.941 1 90.31 220 LEU B O 1
ATOM 5071 N N . ILE B 1 221 ? -23.859 9.977 5.91 1 86.88 221 ILE B N 1
ATOM 5072 C CA . ILE B 1 221 ? -24.906 10.984 5.777 1 86.88 221 ILE B CA 1
ATOM 5073 C C . ILE B 1 221 ? -26.172 10.344 5.227 1 86.88 221 ILE B C 1
ATOM 5075 O O . ILE B 1 221 ? -26.109 9.445 4.383 1 86.88 221 ILE B O 1
ATOM 5079 N N . GLY B 1 222 ? -27.25 10.703 5.828 1 78.81 222 GLY B N 1
ATOM 5080 C CA . GLY B 1 222 ? -28.531 10.25 5.336 1 78.81 222 GLY B CA 1
ATOM 5081 C C . GLY B 1 222 ? -29.109 11.148 4.254 1 78.81 222 GLY B C 1
ATOM 5082 O O . GLY B 1 222 ? -29.109 12.367 4.387 1 78.81 222 GLY B O 1
ATOM 5083 N N . CYS B 1 223 ? -29.219 10.586 3.047 1 65.19 223 CYS B N 1
ATOM 5084 C CA . CYS B 1 223 ? -29.828 11.359 1.967 1 65.19 223 CYS B CA 1
ATOM 5085 C C . CYS B 1 223 ? -31.016 10.609 1.371 1 65.19 223 CYS B C 1
ATOM 5087 O O . CYS B 1 223 ? -30.844 9.594 0.705 1 65.19 223 CYS B O 1
ATOM 5089 N N . GLU B 1 224 ? -32.188 11.25 1.447 1 63.59 224 GLU B N 1
ATOM 5090 C CA . GLU B 1 224 ? -33.406 10.766 0.804 1 63.59 224 GLU B CA 1
ATOM 5091 C C . GLU B 1 224 ? -33.562 9.258 0.944 1 63.59 224 GLU B C 1
ATOM 5093 O O . GLU B 1 224 ? -33.812 8.555 -0.041 1 63.59 224 GLU B O 1
ATOM 5098 N N . GLY B 1 225 ? -33.312 8.789 2.096 1 66.5 225 GLY B N 1
ATOM 5099 C CA . GLY B 1 225 ? -33.562 7.375 2.342 1 66.5 225 GLY B CA 1
ATOM 5100 C C . GLY B 1 225 ? -32.344 6.504 2.094 1 66.5 225 GLY B C 1
ATOM 5101 O O . GLY B 1 225 ? -32.406 5.285 2.295 1 66.5 225 GLY B O 1
ATOM 5102 N N . ARG B 1 226 ? -31.375 7.066 1.567 1 77.94 226 ARG B N 1
ATOM 5103 C CA . ARG B 1 226 ? -30.156 6.301 1.356 1 77.94 226 ARG B CA 1
ATOM 5104 C C . ARG B 1 226 ? -29.016 6.816 2.242 1 77.94 226 ARG B C 1
ATOM 5106 O O . ARG B 1 226 ? -29.047 7.965 2.689 1 77.94 226 ARG B O 1
ATOM 5113 N N . VAL B 1 227 ? -28.172 5.887 2.631 1 85.38 227 VAL B N 1
ATOM 5114 C CA . VAL B 1 227 ? -27.031 6.242 3.449 1 85.38 227 VAL B CA 1
ATOM 5115 C C . VAL B 1 227 ? -25.75 6.117 2.625 1 85.38 227 VAL B C 1
ATOM 5117 O O . VAL B 1 227 ? -25.594 5.168 1.854 1 85.38 227 VAL B O 1
ATOM 5120 N N . GLU B 1 228 ? -25.031 7.168 2.639 1 88.69 228 GLU B N 1
ATOM 5121 C CA . GLU B 1 228 ? -23.734 7.164 1.96 1 88.69 228 GLU B CA 1
ATOM 5122 C C . GLU B 1 228 ? -22.641 7.688 2.873 1 88.69 228 GLU B C 1
ATOM 5124 O O . GLU B 1 228 ? -22.922 8.289 3.912 1 88.69 228 GLU B O 1
ATOM 5129 N N . PHE B 1 229 ? -21.484 7.379 2.529 1 92.19 229 PHE B N 1
ATOM 5130 C CA . PHE B 1 229 ? -20.359 7.953 3.273 1 92.19 229 PHE B CA 1
ATOM 5131 C C . PHE B 1 229 ? -20.328 9.469 3.107 1 92.19 229 PHE B C 1
ATOM 5133 O O . PHE B 1 229 ? -20.734 9.992 2.068 1 92.19 229 PHE B O 1
ATOM 5140 N N . SER B 1 230 ? -19.891 10.18 4.094 1 90.38 230 SER B N 1
ATOM 5141 C CA . SER B 1 230 ? -19.938 11.641 4.141 1 90.38 230 SER B CA 1
ATOM 5142 C C . SER B 1 230 ? -19.062 12.258 3.057 1 90.38 230 SER B C 1
ATOM 5144 O O . SER B 1 230 ? -19.297 13.398 2.643 1 90.38 230 SER B O 1
ATOM 5146 N N . SER B 1 231 ? -18.062 11.508 2.635 1 92.06 231 SER B N 1
ATOM 5147 C CA .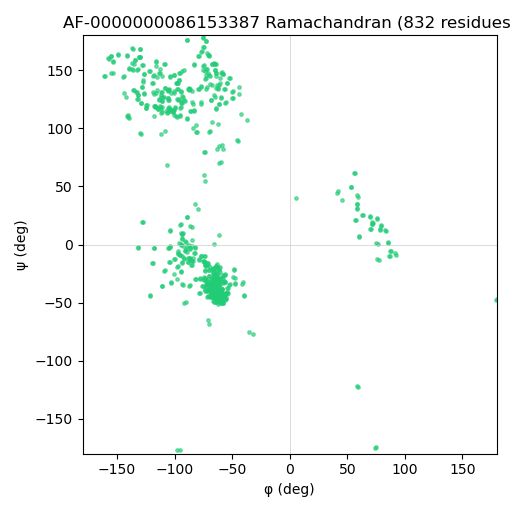 SER B 1 231 ? -17.188 11.953 1.558 1 92.06 231 SER B CA 1
ATOM 5148 C C . SER B 1 231 ? -16.578 10.773 0.813 1 92.06 231 SER B C 1
ATOM 5150 O O . SER B 1 231 ? -16.453 9.68 1.366 1 92.06 231 SER B O 1
ATOM 5152 N N . PRO B 1 232 ? -16.156 11.086 -0.449 1 92.44 232 PRO B N 1
ATOM 5153 C CA . PRO B 1 232 ? -15.453 10.031 -1.18 1 92.44 232 PRO B CA 1
ATOM 5154 C C . PRO B 1 232 ? -14.156 9.609 -0.496 1 92.44 232 PRO B C 1
ATOM 5156 O O . PRO B 1 232 ? -13.773 8.445 -0.562 1 92.44 232 PRO B O 1
ATOM 5159 N N . VAL B 1 233 ? -13.492 10.5 0.165 1 92.88 233 VAL B N 1
ATOM 5160 C CA . VAL B 1 233 ? -12.258 10.195 0.875 1 92.88 233 VAL B CA 1
ATOM 5161 C C . VAL B 1 233 ? -12.539 9.203 2.004 1 92.88 233 VAL B C 1
ATOM 5163 O O . VAL B 1 233 ? -11.789 8.242 2.201 1 92.88 233 VAL B O 1
ATOM 5166 N N . MET B 1 234 ? -13.641 9.422 2.682 1 92.44 234 MET B N 1
ATOM 5167 C CA . MET B 1 234 ? -14.062 8.531 3.756 1 92.44 234 MET B CA 1
ATOM 5168 C C . MET B 1 234 ? -14.328 7.125 3.223 1 92.44 234 MET B C 1
ATOM 5170 O O . MET B 1 234 ? -13.883 6.137 3.803 1 92.44 234 MET B O 1
ATOM 5174 N N . TRP B 1 235 ? -15.016 7.125 2.137 1 91.94 235 TRP B N 1
ATOM 5175 C CA . TRP B 1 235 ? -15.328 5.848 1.501 1 91.94 235 TRP B CA 1
ATOM 5176 C C . TRP B 1 235 ? -14.047 5.133 1.072 1 91.94 235 TRP B C 1
ATOM 5178 O O . TRP B 1 235 ? -13.875 3.941 1.341 1 91.94 235 TRP B O 1
ATOM 5188 N N . ARG B 1 236 ? -13.219 5.82 0.433 1 89.38 236 ARG B N 1
ATOM 5189 C CA . ARG B 1 236 ? -11.969 5.25 -0.053 1 89.38 236 ARG B CA 1
ATOM 5190 C C . ARG B 1 236 ? -11.125 4.715 1.101 1 89.38 236 ARG B C 1
ATOM 5192 O O . ARG B 1 236 ? -10.492 3.66 0.98 1 89.38 236 ARG B O 1
ATOM 5199 N N . TYR B 1 237 ? -11.133 5.477 2.141 1 90 237 TYR B N 1
ATOM 5200 C CA . TYR B 1 237 ? -10.352 5.031 3.291 1 90 237 TYR B CA 1
ATOM 5201 C C . TYR B 1 237 ? -10.961 3.777 3.906 1 90 237 TYR B C 1
ATOM 5203 O O . TYR B 1 237 ? -10.242 2.865 4.316 1 90 237 TYR B O 1
ATOM 5211 N N . PHE B 1 238 ? -12.273 3.713 4.02 1 91.38 238 PHE B N 1
ATOM 5212 C CA . PHE B 1 238 ? -12.961 2.527 4.516 1 91.38 238 PHE B CA 1
ATOM 5213 C C . PHE B 1 238 ? -12.594 1.301 3.689 1 91.38 238 PHE B C 1
ATOM 5215 O O . PHE B 1 238 ? -12.258 0.252 4.242 1 91.38 238 PHE B O 1
ATOM 5222 N N . VAL B 1 239 ? -12.625 1.515 2.387 1 87.31 239 VAL B N 1
ATOM 5223 C CA . VAL B 1 239 ? -12.289 0.417 1.484 1 87.31 239 VAL B CA 1
ATOM 5224 C C . VAL B 1 239 ? -10.844 -0.014 1.713 1 87.31 239 VAL B C 1
ATOM 5226 O O . VAL B 1 239 ? -10.547 -1.209 1.796 1 87.31 239 VAL B O 1
ATOM 5229 N N . LYS B 1 240 ? -9.984 0.925 1.831 1 85.88 240 LYS B N 1
ATOM 5230 C CA . LYS B 1 240 ? -8.586 0.625 2.092 1 85.88 240 LYS B CA 1
ATOM 5231 C C . LYS B 1 240 ? -8.422 -0.169 3.387 1 85.88 240 LYS B C 1
ATOM 5233 O O . LYS B 1 240 ? -7.625 -1.106 3.451 1 85.88 240 LYS B O 1
ATOM 5238 N N . MET B 1 241 ? -9.211 0.168 4.363 1 85.44 241 MET B N 1
ATOM 5239 C CA . MET B 1 241 ? -9.148 -0.511 5.656 1 85.44 241 MET B CA 1
ATOM 5240 C C . MET B 1 241 ? -9.609 -1.959 5.531 1 85.44 241 MET B C 1
ATOM 5242 O O . MET B 1 241 ? -9.07 -2.846 6.195 1 85.44 241 MET B O 1
ATOM 5246 N N . ARG B 1 242 ? -10.523 -2.072 4.66 1 85.88 242 ARG B N 1
ATOM 5247 C CA . ARG B 1 242 ? -11.18 -3.375 4.613 1 85.88 242 ARG B CA 1
ATOM 5248 C C . ARG B 1 242 ? -10.508 -4.289 3.596 1 85.88 242 ARG B C 1
ATOM 5250 O O . ARG B 1 242 ? -10.453 -5.508 3.787 1 85.88 242 ARG B O 1
ATOM 5257 N N . VAL B 1 243 ? -10.039 -3.701 2.512 1 89.19 243 VAL B N 1
ATOM 5258 C CA . VAL B 1 243 ? -9.555 -4.555 1.43 1 89.19 243 VAL B CA 1
ATOM 5259 C C . VAL B 1 243 ? -8.07 -4.305 1.199 1 89.19 243 VAL B C 1
ATOM 5261 O O . VAL B 1 243 ? -7.434 -4.992 0.392 1 89.19 243 VAL B O 1
ATOM 5264 N N . GLY B 1 244 ? -7.465 -3.371 1.915 1 86.12 244 GLY B N 1
ATOM 5265 C CA . GLY B 1 244 ? -6.051 -3.074 1.741 1 86.12 244 GLY B CA 1
ATOM 5266 C C . GLY B 1 244 ? -5.754 -2.303 0.47 1 86.12 244 GLY B C 1
ATOM 5267 O O . GLY B 1 244 ? -6.676 -1.862 -0.223 1 86.12 244 GLY B O 1
ATOM 5268 N N . HIS B 1 245 ? -4.453 -2.121 0.267 1 87.06 245 HIS B N 1
ATOM 5269 C CA . HIS B 1 245 ? -4 -1.374 -0.9 1 87.06 245 HIS B CA 1
ATOM 5270 C C . HIS B 1 245 ? -2.596 -1.795 -1.313 1 87.06 245 HIS B C 1
ATOM 5272 O O . HIS B 1 245 ? -1.787 -2.188 -0.469 1 87.06 245 HIS B O 1
ATOM 5278 N N . VAL B 1 246 ? -2.354 -1.743 -2.619 1 88.5 246 VAL B N 1
ATOM 5279 C CA . VAL B 1 246 ? -1.017 -2.037 -3.125 1 88.5 246 VAL B CA 1
ATOM 5280 C C . VAL B 1 246 ? -0.434 -0.795 -3.797 1 88.5 246 VAL B C 1
ATOM 5282 O O . VAL B 1 246 ? -1.034 -0.242 -4.719 1 88.5 246 VAL B O 1
ATOM 5285 N N . ASP B 1 247 ? 0.653 -0.33 -3.248 1 85.56 247 ASP B N 1
ATOM 5286 C CA . ASP B 1 247 ? 1.468 0.664 -3.939 1 85.56 247 ASP B CA 1
ATOM 5287 C C . ASP B 1 247 ? 2.52 -0.005 -4.82 1 85.56 247 ASP B C 1
ATOM 5289 O O . ASP B 1 247 ? 3.502 -0.552 -4.32 1 85.56 247 ASP B O 1
ATOM 5293 N N . ARG B 1 248 ? 2.328 0.052 -6.086 1 88.88 248 ARG B N 1
ATOM 5294 C CA . ARG B 1 248 ? 3.271 -0.568 -7.012 1 88.88 248 ARG B CA 1
ATOM 5295 C C . ARG B 1 248 ? 4.504 0.308 -7.207 1 88.88 248 ARG B C 1
ATOM 5297 O O . ARG B 1 248 ? 4.492 1.491 -6.863 1 88.88 248 ARG B O 1
ATOM 5304 N N . ALA B 1 249 ? 5.551 -0.326 -7.719 1 88.31 249 ALA B N 1
ATOM 5305 C CA . ALA B 1 249 ? 6.777 0.408 -8.031 1 88.31 249 ALA B CA 1
ATOM 5306 C C . ALA B 1 249 ? 6.504 1.542 -9.016 1 88.31 249 ALA B C 1
ATOM 5308 O O . ALA B 1 249 ? 5.66 1.408 -9.906 1 88.31 249 ALA B O 1
ATOM 5309 N N . LEU B 1 250 ? 7.211 2.584 -8.875 1 79.38 250 LEU B N 1
ATOM 5310 C CA . LEU B 1 250 ? 7.012 3.766 -9.703 1 79.38 250 LEU B CA 1
ATOM 5311 C C . LEU B 1 250 ? 7.598 3.553 -11.094 1 79.38 250 LEU B C 1
ATOM 5313 O O . LEU B 1 250 ? 7.031 4.012 -12.094 1 79.38 250 LEU B O 1
ATOM 5317 N N . HIS B 1 251 ? 8.742 2.811 -11.102 1 83.25 251 HIS B N 1
ATOM 5318 C CA . HIS B 1 251 ? 9.422 2.568 -12.367 1 83.25 251 HIS B CA 1
ATOM 5319 C C . HIS B 1 251 ? 9.648 1.077 -12.594 1 83.25 251 HIS B C 1
ATOM 5321 O O . HIS B 1 251 ? 9.859 0.324 -11.641 1 83.25 251 HIS B O 1
ATOM 5327 N N . GLY B 1 252 ? 9.578 0.771 -13.844 1 87.06 252 GLY B N 1
ATOM 5328 C CA . GLY B 1 252 ? 9.805 -0.623 -14.195 1 87.06 252 GLY B CA 1
ATOM 5329 C C . GLY B 1 252 ? 11.273 -0.976 -14.32 1 87.06 252 GLY B C 1
ATOM 5330 O O . GLY B 1 252 ? 12.125 -0.093 -14.477 1 87.06 252 GLY B O 1
ATOM 5331 N N . PRO B 1 253 ? 11.617 -2.209 -14.148 1 88.94 253 PRO B N 1
ATOM 5332 C CA . PRO B 1 253 ? 12.984 -2.656 -14.414 1 88.94 253 PRO B CA 1
ATOM 5333 C C . PRO B 1 253 ? 13.359 -2.541 -15.891 1 88.94 253 PRO B C 1
ATOM 5335 O O . PRO B 1 253 ? 12.508 -2.707 -16.766 1 88.94 253 PRO B O 1
ATOM 5338 N N . ASN B 1 254 ? 14.641 -2.326 -16.094 1 87.38 254 ASN B N 1
ATOM 5339 C CA . ASN B 1 254 ? 15.117 -2.193 -17.469 1 87.38 254 ASN B CA 1
ATOM 5340 C C . ASN B 1 254 ? 15.625 -3.525 -18.016 1 87.38 254 ASN B C 1
ATOM 5342 O O . ASN B 1 254 ? 15.703 -3.709 -19.234 1 87.38 254 ASN B O 1
ATOM 5346 N N . THR B 1 255 ? 16 -4.363 -17.109 1 89.31 255 THR B N 1
ATOM 5347 C CA . THR B 1 255 ? 16.516 -5.664 -17.516 1 89.31 255 THR B CA 1
ATOM 5348 C C . THR B 1 255 ? 15.836 -6.789 -16.734 1 89.31 255 THR B C 1
ATOM 5350 O O . THR B 1 255 ? 15.266 -6.555 -15.672 1 89.31 255 THR B O 1
ATOM 5353 N N . LEU B 1 256 ? 15.945 -7.938 -17.281 1 93.31 256 LEU B N 1
ATOM 5354 C CA . LEU B 1 256 ? 15.398 -9.117 -16.609 1 93.31 256 LEU B CA 1
ATOM 5355 C C . LEU B 1 256 ? 16.109 -9.375 -15.297 1 93.31 256 LEU B C 1
ATOM 5357 O O . LEU B 1 256 ? 15.492 -9.789 -14.312 1 93.31 256 LEU B O 1
ATOM 5361 N N . GLN B 1 257 ? 17.375 -9.125 -15.266 1 89.19 257 GLN B N 1
ATOM 5362 C CA . GLN B 1 257 ? 18.156 -9.297 -14.039 1 89.19 257 GLN B CA 1
ATOM 5363 C C . GLN B 1 257 ? 17.641 -8.383 -12.93 1 89.19 257 GLN B C 1
ATOM 5365 O O . GLN B 1 257 ? 17.484 -8.82 -11.789 1 89.19 257 GLN B O 1
ATOM 5370 N N . GLU B 1 258 ? 17.391 -7.164 -13.258 1 87.19 258 GLU B N 1
ATOM 5371 C CA . GLU B 1 258 ? 16.828 -6.227 -12.289 1 87.19 258 GLU B CA 1
ATOM 5372 C C . GLU B 1 258 ? 15.445 -6.684 -11.812 1 87.19 258 GLU B C 1
ATOM 5374 O O . GLU B 1 258 ? 15.125 -6.578 -10.633 1 87.19 258 GLU B O 1
ATOM 5379 N N . MET B 1 259 ? 14.703 -7.188 -12.766 1 92.44 259 MET B N 1
ATOM 5380 C CA . MET B 1 259 ? 13.367 -7.691 -12.445 1 92.44 259 MET B CA 1
ATOM 5381 C C . MET B 1 259 ? 13.445 -8.812 -11.414 1 92.44 259 MET B C 1
ATOM 5383 O O . MET B 1 259 ? 12.711 -8.797 -10.422 1 92.44 259 MET B O 1
ATOM 5387 N N . ILE B 1 260 ? 14.305 -9.719 -11.641 1 93.12 260 ILE B N 1
ATOM 5388 C CA . ILE B 1 260 ? 14.43 -10.859 -10.75 1 93.12 260 ILE B CA 1
ATOM 5389 C C . ILE B 1 260 ? 14.938 -10.391 -9.383 1 93.12 260 ILE B C 1
ATOM 5391 O O . ILE B 1 260 ? 14.438 -10.844 -8.344 1 93.12 260 ILE B O 1
ATOM 5395 N N . ALA B 1 261 ? 15.859 -9.477 -9.383 1 88.19 261 ALA B N 1
ATOM 5396 C CA . ALA B 1 261 ? 16.359 -8.945 -8.125 1 88.19 261 ALA B CA 1
ATOM 5397 C C . ALA B 1 261 ? 15.25 -8.289 -7.312 1 88.19 261 ALA B C 1
ATOM 5399 O O . ALA B 1 261 ? 15.141 -8.508 -6.102 1 88.19 261 ALA B O 1
ATOM 5400 N N . ARG B 1 262 ? 14.438 -7.535 -7.969 1 90.5 262 ARG B N 1
ATOM 5401 C CA . ARG B 1 262 ? 13.328 -6.863 -7.301 1 90.5 262 ARG B CA 1
ATOM 5402 C C . ARG B 1 262 ? 12.328 -7.879 -6.754 1 90.5 262 ARG B C 1
ATOM 5404 O O . ARG B 1 262 ? 11.883 -7.758 -5.613 1 90.5 262 ARG B O 1
ATOM 5411 N N . VAL B 1 263 ? 12.008 -8.875 -7.551 1 95.31 263 VAL B N 1
ATOM 5412 C CA . VAL B 1 263 ? 10.992 -9.844 -7.172 1 95.31 263 VAL B CA 1
ATOM 5413 C C . VAL B 1 263 ? 11.469 -10.656 -5.965 1 95.31 263 VAL B C 1
ATOM 5415 O O . VAL B 1 263 ? 10.727 -10.828 -4.996 1 95.31 263 VAL B O 1
ATOM 5418 N N . VAL B 1 264 ? 12.672 -11.102 -6.023 1 92.81 264 VAL B N 1
ATOM 5419 C CA . VAL B 1 264 ? 13.18 -11.945 -4.945 1 92.81 264 VAL B CA 1
ATOM 5420 C C . VAL B 1 264 ? 13.234 -11.141 -3.646 1 92.81 264 VAL B C 1
ATOM 5422 O O . VAL B 1 264 ? 12.992 -11.688 -2.566 1 92.81 264 VAL B O 1
ATOM 5425 N N . ARG B 1 265 ? 13.445 -9.906 -3.773 1 88.81 265 ARG B N 1
ATOM 5426 C CA . ARG B 1 265 ? 13.453 -9.047 -2.596 1 88.81 265 ARG B CA 1
ATOM 5427 C C . ARG B 1 265 ? 12.039 -8.805 -2.084 1 88.81 265 ARG B C 1
ATOM 5429 O O . ARG B 1 265 ? 11.828 -8.625 -0.883 1 88.81 265 ARG B O 1
ATOM 5436 N N . ALA B 1 266 ? 11.141 -8.82 -2.982 1 92.62 266 ALA B N 1
ATOM 5437 C CA . ALA B 1 266 ? 9.766 -8.445 -2.658 1 92.62 266 ALA B CA 1
ATOM 5438 C C . ALA B 1 266 ? 8.969 -9.656 -2.182 1 92.62 266 ALA B C 1
ATOM 5440 O O . ALA B 1 266 ? 7.891 -9.516 -1.605 1 92.62 266 ALA B O 1
ATOM 5441 N N . ILE B 1 267 ? 9.438 -10.836 -2.385 1 95.81 267 ILE B N 1
ATOM 5442 C CA . ILE B 1 267 ? 8.742 -12.047 -1.96 1 95.81 267 ILE B CA 1
ATOM 5443 C C . ILE B 1 267 ? 8.469 -11.984 -0.458 1 95.81 267 ILE B C 1
ATOM 5445 O O . ILE B 1 267 ? 9.336 -11.57 0.318 1 95.81 267 ILE B O 1
ATOM 5449 N N . ASP B 1 268 ? 7.246 -12.32 -0.058 1 94.94 268 ASP B N 1
ATOM 5450 C CA . ASP B 1 268 ? 6.922 -12.445 1.358 1 94.94 268 ASP B CA 1
ATOM 5451 C C . ASP B 1 268 ? 7.371 -13.797 1.905 1 94.94 268 ASP B C 1
ATOM 5453 O O . ASP B 1 268 ? 6.621 -14.773 1.844 1 94.94 268 ASP B O 1
ATOM 5457 N N . TYR B 1 269 ? 8.453 -13.828 2.479 1 94.62 269 TYR B N 1
ATOM 5458 C CA . TYR B 1 269 ? 9.039 -15.086 2.934 1 94.62 269 TYR B CA 1
ATOM 5459 C C . TYR B 1 269 ? 8.312 -15.617 4.156 1 94.62 269 TYR B C 1
ATOM 5461 O O . TYR B 1 269 ? 8.359 -16.812 4.445 1 94.62 269 TYR B O 1
ATOM 5469 N N . ASP B 1 270 ? 7.652 -14.773 4.867 1 93.94 270 ASP B N 1
ATOM 5470 C CA . ASP B 1 270 ? 6.805 -15.25 5.957 1 93.94 270 ASP B CA 1
ATOM 5471 C C . ASP B 1 270 ? 5.652 -16.109 5.422 1 93.94 270 ASP B C 1
ATOM 5473 O O . ASP B 1 270 ? 5.301 -17.125 6.02 1 93.94 270 ASP B O 1
ATOM 5477 N N . SER B 1 271 ? 5.094 -15.617 4.312 1 95.94 271 SER B N 1
ATOM 5478 C CA . SER B 1 271 ? 4.047 -16.406 3.678 1 95.94 271 SER B CA 1
ATOM 5479 C C . SER B 1 271 ? 4.566 -17.781 3.264 1 95.94 271 SER B C 1
ATOM 5481 O O . SER B 1 271 ? 3.873 -18.797 3.422 1 95.94 271 SER B O 1
ATOM 5483 N N . ILE B 1 272 ? 5.77 -17.844 2.73 1 97.31 272 ILE B N 1
ATOM 5484 C CA . ILE B 1 272 ? 6.379 -19.094 2.307 1 97.31 272 ILE B CA 1
ATOM 5485 C C . ILE B 1 272 ? 6.633 -19.984 3.523 1 97.31 272 ILE B C 1
ATOM 5487 O O . ILE B 1 272 ? 6.41 -21.188 3.475 1 97.31 272 ILE B O 1
ATOM 5491 N N . ARG B 1 273 ? 7.031 -19.406 4.531 1 95.62 273 ARG B N 1
ATOM 5492 C CA . ARG B 1 273 ? 7.312 -20.156 5.754 1 95.62 273 ARG B CA 1
ATOM 5493 C C . ARG B 1 273 ? 6.039 -20.781 6.32 1 95.62 273 ARG B C 1
ATOM 5495 O O . ARG B 1 273 ? 6.059 -21.906 6.793 1 95.62 273 ARG B O 1
ATOM 5502 N N . LYS B 1 274 ? 4.98 -20.109 6.227 1 96.06 274 LYS B N 1
ATOM 5503 C CA . LYS B 1 274 ? 3.744 -20.5 6.906 1 96.06 274 LYS B CA 1
ATOM 5504 C C . LYS B 1 274 ? 2.854 -21.328 5.988 1 96.06 274 LYS B C 1
ATOM 5506 O O . LYS B 1 274 ? 1.902 -21.969 6.449 1 96.06 274 LYS B O 1
ATOM 5511 N N . THR B 1 275 ? 3.113 -21.328 4.711 1 97.38 275 THR B N 1
ATOM 5512 C CA . THR B 1 275 ? 2.219 -21.984 3.754 1 97.38 275 THR B CA 1
ATOM 5513 C C . THR B 1 275 ? 2.066 -23.469 4.074 1 97.38 275 THR B C 1
ATOM 5515 O O . THR B 1 275 ? 3.025 -24.109 4.492 1 97.38 275 THR B O 1
ATOM 5518 N N . LEU B 1 276 ? 0.91 -23.984 3.777 1 97.38 276 LEU B N 1
ATOM 5519 C CA . LEU B 1 276 ? 0.615 -25.406 3.979 1 97.38 276 LEU B CA 1
ATOM 5520 C C . LEU B 1 276 ? 0.812 -26.188 2.686 1 97.38 276 LEU B C 1
ATOM 5522 O O . LEU B 1 276 ? 0.723 -27.422 2.682 1 97.38 276 LEU B O 1
ATOM 5526 N N . GLY B 1 277 ? 1.041 -25.469 1.583 1 97.19 277 GLY B N 1
ATOM 5527 C CA . GLY B 1 277 ? 1.387 -26.125 0.331 1 97.19 277 GLY B CA 1
ATOM 5528 C C . GLY B 1 277 ? 2.811 -26.641 0.305 1 97.19 277 GLY B C 1
ATOM 5529 O O . GLY B 1 277 ? 3.686 -26.047 -0.328 1 97.19 277 GLY B O 1
ATOM 5530 N N . ARG B 1 278 ? 2.98 -27.797 0.946 1 95.94 278 ARG B N 1
ATOM 5531 C CA . ARG B 1 278 ? 4.309 -28.375 1.128 1 95.94 278 ARG B CA 1
ATOM 5532 C C . ARG B 1 278 ? 4.305 -29.859 0.793 1 95.94 278 ARG B C 1
ATOM 5534 O O . ARG B 1 278 ? 3.25 -30.484 0.76 1 95.94 278 ARG B O 1
ATOM 5541 N N . THR B 1 279 ? 5.531 -30.25 0.518 1 93.25 279 THR B N 1
ATOM 5542 C CA . THR B 1 279 ? 5.711 -31.688 0.36 1 93.25 279 THR B CA 1
ATOM 5543 C C . THR B 1 279 ? 5.742 -32.375 1.72 1 93.25 279 THR B C 1
ATOM 5545 O O . THR B 1 279 ? 6.398 -31.906 2.648 1 93.25 279 THR B O 1
ATOM 5548 N N . LEU B 1 280 ? 5.07 -33.438 1.789 1 90.75 280 LEU B N 1
ATOM 5549 C CA . LEU B 1 280 ? 4.926 -34.156 3.055 1 90.75 280 LEU B CA 1
ATOM 5550 C C . LEU B 1 280 ? 6.277 -34.688 3.543 1 90.75 280 LEU B C 1
ATOM 5552 O O . LEU B 1 280 ? 6.613 -34.531 4.719 1 90.75 280 LEU B O 1
ATOM 5556 N N . SER B 1 281 ? 7.133 -35.25 2.719 1 88.88 281 SER B N 1
ATOM 5557 C CA . SER B 1 281 ? 8.328 -36 3.094 1 88.88 281 SER B CA 1
ATOM 5558 C C . SER B 1 281 ? 9.414 -35.062 3.635 1 88.88 281 SER B C 1
ATOM 5560 O O . SER B 1 281 ? 10.125 -35.438 4.578 1 88.88 281 SER B O 1
ATOM 5562 N N . ASN B 1 282 ? 9.484 -33.844 3.102 1 89.38 282 ASN B N 1
ATOM 5563 C CA . ASN B 1 282 ? 10.625 -33.031 3.508 1 89.38 282 ASN B CA 1
ATOM 5564 C C . ASN B 1 282 ? 10.18 -31.625 3.926 1 89.38 282 ASN B C 1
ATOM 5566 O O . ASN B 1 282 ? 11.016 -30.781 4.277 1 89.38 282 ASN B O 1
ATOM 5570 N N . ASP B 1 283 ? 8.953 -31.344 3.836 1 91.94 283 ASP B N 1
ATOM 5571 C CA . ASP B 1 283 ? 8.375 -30.094 4.336 1 91.94 283 ASP B CA 1
ATOM 5572 C C . ASP B 1 283 ? 8.828 -28.906 3.498 1 91.94 283 ASP B C 1
ATOM 5574 O O . ASP B 1 283 ? 8.953 -27.797 4.012 1 91.94 283 ASP B O 1
ATOM 5578 N N . ILE B 1 284 ? 9.188 -29.172 2.264 1 95.19 284 ILE B N 1
ATOM 5579 C CA . ILE B 1 284 ? 9.609 -28.109 1.354 1 95.19 284 ILE B CA 1
ATOM 5580 C C . ILE B 1 284 ? 8.391 -27.531 0.642 1 95.19 284 ILE B C 1
ATOM 5582 O O . ILE B 1 284 ? 7.508 -28.266 0.203 1 95.19 284 ILE B O 1
ATOM 5586 N N . PRO B 1 285 ? 8.305 -26.172 0.603 1 96.62 285 PRO B N 1
ATOM 5587 C CA . PRO B 1 285 ? 7.188 -25.578 -0.124 1 96.62 285 PRO B CA 1
ATOM 5588 C C . PRO B 1 285 ? 7.082 -26.062 -1.564 1 96.62 285 PRO B C 1
ATOM 5590 O O . PRO B 1 285 ? 8.102 -26.266 -2.23 1 96.62 285 PRO B O 1
ATOM 5593 N N . LEU B 1 286 ? 5.898 -26.312 -2.021 1 97.06 286 LEU B N 1
ATOM 5594 C CA . LEU B 1 286 ? 5.66 -26.719 -3.402 1 97.06 286 LEU B CA 1
ATOM 5595 C C . LEU B 1 286 ? 6.012 -25.594 -4.371 1 97.06 286 LEU B C 1
ATOM 5597 O O . LEU B 1 286 ? 6.027 -24.422 -3.986 1 97.06 286 LEU B O 1
ATOM 5601 N N . GLU B 1 287 ? 6.312 -25.938 -5.562 1 97.12 287 GLU B N 1
ATOM 5602 C CA . GLU B 1 287 ? 6.578 -24.953 -6.617 1 97.12 287 GLU B CA 1
ATOM 5603 C C . GLU B 1 287 ? 5.445 -23.938 -6.723 1 97.12 287 GLU B C 1
ATOM 5605 O O . GLU B 1 287 ? 5.691 -22.75 -6.945 1 97.12 287 GLU B O 1
ATOM 5610 N N . ARG B 1 288 ? 4.266 -24.391 -6.484 1 97.5 288 ARG B N 1
ATOM 5611 C CA . ARG B 1 288 ? 3.084 -23.547 -6.586 1 97.5 288 ARG B CA 1
ATOM 5612 C C . ARG B 1 288 ? 3.141 -22.406 -5.582 1 97.5 288 ARG B C 1
ATOM 5614 O O . ARG B 1 288 ? 2.719 -21.281 -5.879 1 97.5 288 ARG B O 1
ATOM 5621 N N . ALA B 1 289 ? 3.605 -22.625 -4.41 1 97.81 289 ALA B N 1
ATOM 5622 C CA . ALA B 1 289 ? 3.738 -21.578 -3.396 1 97.81 289 ALA B CA 1
ATOM 5623 C C . ALA B 1 289 ? 4.66 -20.453 -3.879 1 97.81 289 ALA B C 1
ATOM 5625 O O . ALA B 1 289 ? 4.352 -19.281 -3.709 1 97.81 289 ALA B O 1
ATOM 5626 N N . TRP B 1 290 ? 5.711 -20.859 -4.527 1 98.38 290 TRP B N 1
ATOM 5627 C CA . TRP B 1 290 ? 6.656 -19.891 -5.066 1 98.38 290 TRP B CA 1
ATOM 5628 C C . TRP B 1 290 ? 6.043 -19.125 -6.238 1 98.38 290 TRP B C 1
ATOM 5630 O O . TRP B 1 290 ? 6.281 -17.922 -6.395 1 98.38 290 TRP B O 1
ATOM 5640 N N . GLN B 1 291 ? 5.301 -19.828 -7.035 1 98.5 291 GLN B N 1
ATOM 5641 C CA . GLN B 1 291 ? 4.645 -19.172 -8.156 1 98.5 291 GLN B CA 1
ATOM 5642 C C . GLN B 1 291 ? 3.668 -18.109 -7.676 1 98.5 291 GLN B C 1
ATOM 5644 O O . GLN B 1 291 ? 3.594 -17.016 -8.258 1 98.5 291 GLN B O 1
ATOM 5649 N N . MET B 1 292 ? 2.922 -18.422 -6.598 1 98.62 292 MET B N 1
ATOM 5650 C CA . MET B 1 292 ? 1.997 -17.438 -6.035 1 98.62 292 MET B CA 1
ATOM 5651 C C . MET B 1 292 ? 2.74 -16.188 -5.574 1 98.62 292 MET B C 1
ATOM 5653 O O . MET B 1 292 ? 2.357 -15.07 -5.922 1 98.62 292 MET B O 1
ATOM 5657 N N . GLU B 1 293 ? 3.789 -16.375 -4.875 1 98.44 293 GLU B N 1
ATOM 5658 C CA . GLU B 1 293 ? 4.559 -15.25 -4.344 1 98.44 293 GLU B CA 1
ATOM 5659 C C . GLU B 1 293 ? 5.258 -14.477 -5.461 1 98.44 293 GLU B C 1
ATOM 5661 O O . GLU B 1 293 ? 5.398 -13.258 -5.387 1 98.44 293 GLU B O 1
ATOM 5666 N N . PHE B 1 294 ? 5.711 -15.211 -6.461 1 98.5 294 PHE B N 1
ATOM 5667 C CA . PHE B 1 294 ? 6.336 -14.547 -7.598 1 98.5 294 PHE B CA 1
ATOM 5668 C C . PHE B 1 294 ? 5.359 -13.578 -8.258 1 98.5 294 PHE B C 1
ATOM 5670 O O . PHE B 1 294 ? 5.707 -12.43 -8.531 1 98.5 294 PHE B O 1
ATOM 5677 N N . TYR B 1 295 ? 4.188 -14.07 -8.539 1 98.62 295 TYR B N 1
ATOM 5678 C CA . TYR B 1 295 ? 3.18 -13.242 -9.203 1 98.62 295 TYR B CA 1
ATOM 5679 C C . TYR B 1 295 ? 2.855 -12.008 -8.367 1 98.62 295 TYR B C 1
ATOM 5681 O O . TYR B 1 295 ? 2.842 -10.891 -8.883 1 98.62 295 TYR B O 1
ATOM 5689 N N . LYS B 1 296 ? 2.607 -12.242 -7.117 1 97.88 296 LYS B N 1
ATOM 5690 C CA . LYS B 1 296 ? 2.299 -11.164 -6.18 1 97.88 296 LYS B CA 1
ATOM 5691 C C . LYS B 1 296 ? 3.432 -10.148 -6.129 1 97.88 296 LYS B C 1
ATOM 5693 O O . LYS B 1 296 ? 3.191 -8.938 -6.215 1 97.88 296 LYS B O 1
ATOM 5698 N N . ALA B 1 297 ? 4.613 -10.625 -6.059 1 97.56 297 ALA B N 1
ATOM 5699 C CA . ALA B 1 297 ? 5.789 -9.758 -5.98 1 97.56 297 ALA B CA 1
ATOM 5700 C C . ALA B 1 297 ? 6.008 -9.016 -7.293 1 97.56 297 ALA B C 1
ATOM 5702 O O . ALA B 1 297 ? 6.328 -7.824 -7.293 1 97.56 297 ALA B O 1
ATOM 5703 N N . SER B 1 298 ? 5.891 -9.75 -8.375 1 97.94 298 SER B N 1
ATOM 5704 C CA . SER B 1 298 ? 6.062 -9.133 -9.688 1 97.94 298 SER B CA 1
ATOM 5705 C C . SER B 1 298 ? 5.098 -7.969 -9.883 1 97.94 298 SER B C 1
ATOM 5707 O O . SER B 1 298 ? 5.484 -6.91 -10.383 1 97.94 298 SER B O 1
ATOM 5709 N N . TYR B 1 299 ? 3.92 -8.172 -9.477 1 96.31 299 TYR B N 1
ATOM 5710 C CA . TYR B 1 299 ? 2.91 -7.125 -9.586 1 96.31 299 TYR B CA 1
ATOM 5711 C C . TYR B 1 299 ? 3.316 -5.891 -8.789 1 96.31 299 TYR B C 1
ATOM 5713 O O . TYR B 1 299 ? 3.248 -4.766 -9.297 1 96.31 299 TYR B O 1
ATOM 5721 N N . ARG B 1 300 ? 3.746 -6.113 -7.637 1 94.94 300 ARG B N 1
ATOM 5722 C CA . ARG B 1 300 ? 4.098 -5.035 -6.719 1 94.94 300 ARG B CA 1
ATOM 5723 C C . ARG B 1 300 ? 5.324 -4.273 -7.211 1 94.94 300 ARG B C 1
ATOM 5725 O O . ARG B 1 300 ? 5.375 -3.043 -7.117 1 94.94 300 ARG B O 1
ATOM 5732 N N . CYS B 1 301 ? 6.258 -4.988 -7.801 1 94.25 301 CYS B N 1
ATOM 5733 C CA . CYS B 1 301 ? 7.559 -4.379 -8.062 1 94.25 301 CYS B CA 1
ATOM 5734 C C . CYS B 1 301 ? 7.613 -3.805 -9.477 1 94.25 301 CYS B C 1
ATOM 5736 O O . CYS B 1 301 ? 8.688 -3.455 -9.969 1 94.25 301 CYS B O 1
ATOM 5738 N N . THR B 1 302 ? 6.551 -3.742 -10.141 1 93.94 302 THR B N 1
ATOM 5739 C CA . THR B 1 302 ? 6.465 -3.135 -11.461 1 93.94 302 THR B CA 1
ATOM 5740 C C . THR B 1 302 ? 5.34 -2.105 -11.508 1 93.94 302 THR B C 1
ATOM 5742 O O . THR B 1 302 ? 4.375 -2.195 -10.75 1 93.94 302 THR B O 1
ATOM 5745 N N . PRO B 1 303 ? 5.488 -1.178 -12.383 1 89.75 303 PRO B N 1
ATOM 5746 C CA . PRO B 1 303 ? 4.402 -0.204 -12.523 1 89.75 303 PRO B CA 1
ATOM 5747 C C . PRO B 1 303 ? 3.191 -0.772 -13.258 1 89.75 303 PRO B C 1
ATOM 5749 O O . PRO B 1 303 ? 3.232 -1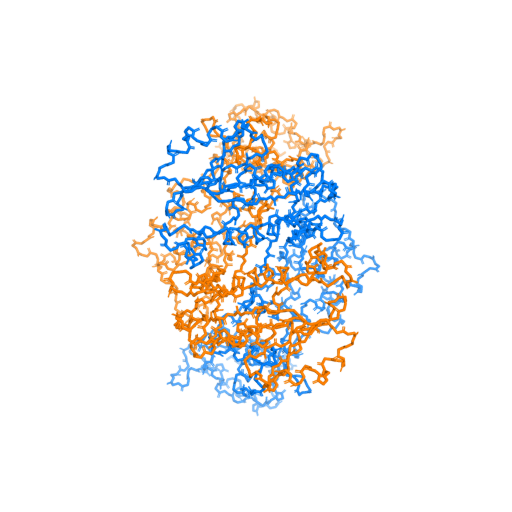.907 -13.742 1 89.75 303 PRO B O 1
ATOM 5752 N N . SER B 1 304 ? 2.168 -0.001 -13.406 1 86.94 304 SER B N 1
ATOM 5753 C CA . SER B 1 304 ? 0.902 -0.45 -13.969 1 86.94 304 SER B CA 1
ATOM 5754 C C . SER B 1 304 ? 1.024 -0.682 -15.477 1 86.94 304 SER B C 1
ATOM 5756 O O . SER B 1 304 ? 0.171 -1.335 -16.078 1 86.94 304 SER B O 1
ATOM 5758 N N . THR B 1 305 ? 2.049 -0.161 -16.031 1 89.38 305 THR B N 1
ATOM 5759 C CA . THR B 1 305 ? 2.266 -0.335 -17.453 1 89.38 305 THR B CA 1
ATOM 5760 C C . THR B 1 305 ? 2.838 -1.718 -17.75 1 89.38 305 THR B C 1
ATOM 5762 O O . THR B 1 305 ? 2.865 -2.15 -18.906 1 89.38 305 THR B O 1
ATOM 5765 N N . CYS B 1 306 ? 3.287 -2.395 -16.719 1 94.81 306 CYS B N 1
ATOM 5766 C CA . CYS B 1 306 ? 3.795 -3.752 -16.891 1 94.81 306 CYS B CA 1
ATOM 5767 C C . CYS B 1 306 ? 2.713 -4.781 -16.594 1 94.81 306 CYS B C 1
ATOM 5769 O O . CYS B 1 306 ? 1.873 -4.562 -15.711 1 94.81 306 CYS B O 1
ATOM 5771 N N . VAL B 1 307 ? 2.789 -5.871 -17.297 1 96.44 307 VAL B N 1
ATOM 5772 C CA . VAL B 1 307 ? 1.786 -6.918 -17.125 1 96.44 307 VAL B CA 1
ATOM 5773 C C . VAL B 1 307 ? 2.475 -8.258 -16.891 1 96.44 307 VAL B C 1
ATOM 5775 O O . VAL B 1 307 ? 3.295 -8.695 -17.703 1 96.44 307 VAL B O 1
ATOM 5778 N N . THR B 1 308 ? 2.18 -8.844 -15.812 1 98.25 308 THR B N 1
ATOM 5779 C CA . THR B 1 308 ? 2.605 -10.211 -15.547 1 98.25 308 THR B CA 1
ATOM 5780 C C . THR B 1 308 ? 1.481 -11.195 -15.852 1 98.25 308 THR B C 1
ATOM 5782 O O . THR B 1 308 ? 0.374 -11.062 -15.32 1 98.25 308 THR B O 1
ATOM 5785 N N . SER B 1 309 ? 1.788 -12.141 -16.688 1 98.56 309 SER B N 1
ATOM 5786 C CA . SER B 1 309 ? 0.811 -13.148 -17.078 1 98.56 309 SER B CA 1
ATOM 5787 C C . SER B 1 309 ? 1.282 -14.547 -16.688 1 98.56 309 SER B C 1
ATOM 5789 O O . SER B 1 309 ? 2.465 -14.867 -16.828 1 98.56 309 SER B O 1
ATOM 5791 N N . ALA B 1 310 ? 0.34 -15.297 -16.203 1 98.44 310 ALA B N 1
ATOM 5792 C CA . ALA B 1 310 ? 0.642 -16.688 -15.859 1 98.44 310 ALA B CA 1
ATOM 5793 C C . ALA B 1 310 ? 0.156 -17.641 -16.953 1 98.44 310 ALA B C 1
ATOM 5795 O O . ALA B 1 310 ? -0.85 -17.375 -17.609 1 98.44 310 ALA B O 1
ATOM 5796 N N . ASP B 1 311 ? 0.917 -18.766 -17.188 1 97.75 311 ASP B N 1
ATOM 5797 C CA . ASP B 1 311 ? 0.567 -19.859 -18.078 1 97.75 311 ASP B CA 1
ATOM 5798 C C . ASP B 1 311 ? 0.303 -19.344 -19.5 1 97.75 311 ASP B C 1
ATOM 5800 O O . ASP B 1 311 ? -0.764 -19.594 -20.062 1 97.75 311 ASP B O 1
ATOM 5804 N N . VAL B 1 312 ? 1.309 -18.781 -20.062 1 97.75 312 VAL B N 1
ATOM 5805 C CA . VAL B 1 312 ? 1.205 -18.203 -21.391 1 97.75 312 VAL B CA 1
ATOM 5806 C C . VAL B 1 312 ? 1.648 -19.219 -22.438 1 97.75 312 VAL B C 1
ATOM 5808 O O . VAL B 1 312 ? 2.693 -19.859 -22.281 1 97.75 312 VAL B O 1
ATOM 5811 N N . GLY B 1 313 ? 0.901 -19.422 -23.484 1 95.75 313 GLY B N 1
ATOM 5812 C CA . GLY B 1 313 ? 1.288 -20.328 -24.578 1 95.75 313 GLY B CA 1
ATOM 5813 C C . GLY B 1 313 ? 0.248 -20.406 -25.672 1 95.75 313 GLY B C 1
ATOM 5814 O O . GLY B 1 313 ? 0.562 -20.219 -26.844 1 95.75 313 GLY B O 1
ATOM 5815 N N . ALA B 1 314 ? -0.953 -20.578 -25.266 1 93.19 314 ALA B N 1
ATOM 5816 C CA . ALA B 1 314 ? -2.031 -20.906 -26.203 1 93.19 314 ALA B CA 1
ATOM 5817 C C . ALA B 1 314 ? -2.193 -19.797 -27.25 1 93.19 314 ALA B C 1
ATOM 5819 O O . ALA B 1 314 ? -2.287 -20.078 -28.453 1 93.19 314 ALA B O 1
ATOM 5820 N N . LEU B 1 315 ? -2.172 -18.609 -26.859 1 93.62 315 LEU B N 1
ATOM 5821 C CA . LEU B 1 315 ? -2.391 -17.484 -27.766 1 93.62 315 LEU B CA 1
ATOM 5822 C C . LEU B 1 315 ? -1.289 -17.406 -28.812 1 93.62 315 LEU B C 1
ATOM 5824 O O . LEU B 1 315 ? -1.456 -16.75 -29.844 1 93.62 315 LEU B O 1
ATOM 5828 N N . PHE B 1 316 ? -0.187 -18.031 -28.578 1 94 316 PHE B N 1
ATOM 5829 C CA . PHE B 1 316 ? 0.972 -17.953 -29.453 1 94 316 PHE B CA 1
ATOM 5830 C C . PHE B 1 316 ? 1.139 -19.234 -30.25 1 94 316 PHE B C 1
ATOM 5832 O O . PHE B 1 316 ? 2.117 -19.391 -30.984 1 94 316 PHE B O 1
ATOM 5839 N N . GLY B 1 317 ? 0.234 -20.172 -29.938 1 90.88 317 GLY B N 1
ATOM 5840 C CA . GLY B 1 317 ? 0.328 -21.453 -30.625 1 90.88 317 GLY B CA 1
ATOM 5841 C C . GLY B 1 317 ? 1.397 -22.359 -30.047 1 90.88 317 GLY B C 1
ATOM 5842 O O . GLY B 1 317 ? 1.866 -23.281 -30.703 1 90.88 317 GLY B O 1
ATOM 5843 N N . SER B 1 318 ? 1.819 -22.016 -28.859 1 90.38 318 SER B N 1
ATOM 5844 C CA . SER B 1 318 ? 2.848 -22.812 -28.188 1 90.38 318 SER B CA 1
ATOM 5845 C C . SER B 1 318 ? 2.283 -24.141 -27.703 1 90.38 318 SER B C 1
ATOM 5847 O O . SER B 1 318 ? 1.102 -24.234 -27.359 1 90.38 318 SER B O 1
ATOM 5849 N N . THR B 1 319 ? 3.121 -25.141 -27.641 1 88.5 319 THR B N 1
ATOM 5850 C CA . THR B 1 319 ? 2.705 -26.453 -27.172 1 88.5 319 THR B CA 1
ATOM 5851 C C . THR B 1 319 ? 2.762 -26.531 -25.656 1 88.5 319 THR B C 1
ATOM 5853 O O . THR B 1 319 ? 2.195 -27.453 -25.047 1 88.5 319 THR B O 1
ATOM 5856 N N . GLY B 1 320 ? 3.391 -25.609 -25.094 1 90.88 320 GLY B N 1
ATOM 5857 C CA . GLY B 1 320 ? 3.492 -25.578 -23.641 1 90.88 320 GLY B CA 1
ATOM 5858 C C . GLY B 1 320 ? 3.123 -24.219 -23.047 1 90.88 320 GLY B C 1
ATOM 5859 O O . GLY B 1 320 ? 2.893 -23.266 -23.781 1 90.88 320 GLY B O 1
ATOM 5860 N N . PHE B 1 321 ? 2.984 -24.281 -21.734 1 95.94 321 PHE B N 1
ATOM 5861 C CA . PHE B 1 321 ? 2.674 -23.062 -21 1 95.94 321 PHE B CA 1
ATOM 5862 C C . PHE B 1 321 ? 3.85 -22.641 -20.125 1 95.94 321 PHE B C 1
ATOM 5864 O O . PHE B 1 321 ? 4.301 -23.391 -19.266 1 95.94 321 PHE B O 1
ATOM 5871 N N . ILE B 1 322 ? 4.328 -21.5 -20.484 1 97.69 322 ILE B N 1
ATOM 5872 C CA . ILE B 1 322 ? 5.375 -20.953 -19.625 1 97.69 322 ILE B CA 1
ATOM 5873 C C . ILE B 1 322 ? 4.758 -20.438 -18.328 1 97.69 322 ILE B C 1
ATOM 5875 O O . ILE B 1 322 ? 3.623 -19.953 -18.328 1 97.69 322 ILE B O 1
ATOM 5879 N N . ASP B 1 323 ? 5.504 -20.484 -17.234 1 98.06 323 ASP B N 1
ATOM 5880 C CA . ASP B 1 323 ? 4.953 -20.094 -15.945 1 98.06 323 ASP B CA 1
ATOM 5881 C C . ASP B 1 323 ? 4.531 -18.625 -15.945 1 98.06 323 ASP B C 1
ATOM 5883 O O . ASP B 1 323 ? 3.408 -18.297 -15.555 1 98.06 323 ASP B O 1
ATOM 5887 N N . PHE B 1 324 ? 5.488 -17.734 -16.391 1 98.69 324 PHE B N 1
ATOM 5888 C CA . PHE B 1 324 ? 5.152 -16.328 -16.375 1 98.69 324 PHE B CA 1
ATOM 5889 C C . PHE B 1 324 ? 5.762 -15.609 -17.578 1 98.69 324 PHE B C 1
ATOM 5891 O O . PHE B 1 324 ? 6.859 -15.961 -18.016 1 98.69 324 PHE B O 1
ATOM 5898 N N . THR B 1 325 ? 5.066 -14.672 -18.078 1 98.62 325 THR B N 1
ATOM 5899 C CA . THR B 1 325 ? 5.648 -13.625 -18.906 1 98.62 325 THR B CA 1
ATOM 5900 C C . THR B 1 325 ? 5.465 -12.258 -18.266 1 98.62 325 THR B C 1
ATOM 5902 O O . THR B 1 325 ? 4.496 -12.031 -17.531 1 98.62 325 THR B O 1
ATOM 5905 N N . VAL B 1 326 ? 6.363 -11.445 -18.438 1 98.31 326 VAL B N 1
ATOM 5906 C CA . VAL B 1 326 ? 6.281 -10.062 -17.984 1 98.31 326 VAL B CA 1
ATOM 5907 C C . VAL B 1 326 ? 6.52 -9.117 -19.156 1 98.31 326 VAL B C 1
ATOM 5909 O O . VAL B 1 326 ? 7.582 -9.148 -19.781 1 98.31 326 VAL B O 1
ATOM 5912 N N . GLU B 1 327 ? 5.531 -8.367 -19.422 1 97.44 327 GLU B N 1
ATOM 5913 C CA . GLU B 1 327 ? 5.633 -7.316 -20.438 1 97.44 327 GLU B CA 1
ATOM 5914 C C . GLU B 1 327 ? 5.875 -5.957 -19.797 1 97.44 327 GLU B C 1
ATOM 5916 O O . GLU B 1 327 ? 5.039 -5.465 -19.031 1 97.44 327 GLU B O 1
ATOM 5921 N N . CYS B 1 328 ? 6.93 -5.363 -20.062 1 94.31 328 CYS B N 1
ATOM 5922 C CA . CYS B 1 328 ? 7.285 -4.051 -19.531 1 94.31 328 CYS B CA 1
ATOM 5923 C C . CYS B 1 328 ? 7.965 -3.197 -20.594 1 94.31 328 CYS B C 1
ATOM 5925 O O . CYS B 1 328 ? 9.117 -3.441 -20.953 1 94.31 328 CYS B O 1
ATOM 5927 N N . GLY B 1 329 ? 7.324 -2.148 -21.062 1 90.88 329 GLY B N 1
ATOM 5928 C CA . GLY B 1 329 ? 7.828 -1.407 -22.203 1 90.88 329 GLY B CA 1
ATOM 5929 C C . GLY B 1 329 ? 7.984 -2.262 -23.453 1 90.88 329 GLY B C 1
ATOM 5930 O O . GLY B 1 329 ? 7.035 -2.928 -23.875 1 90.88 329 GLY B O 1
ATOM 5931 N N . ASP B 1 330 ? 9.234 -2.281 -23.938 1 92.62 330 ASP B N 1
ATOM 5932 C CA . ASP B 1 330 ? 9.508 -3.043 -25.156 1 92.62 330 ASP B CA 1
ATOM 5933 C C . ASP B 1 330 ? 9.992 -4.449 -24.812 1 92.62 330 ASP B C 1
ATOM 5935 O O . ASP B 1 330 ? 10.273 -5.246 -25.719 1 92.62 330 ASP B O 1
ATOM 5939 N N . ASN B 1 331 ? 9.977 -4.711 -23.594 1 96.19 331 ASN B N 1
ATOM 5940 C CA . ASN B 1 331 ? 10.508 -6.008 -23.172 1 96.19 331 ASN B CA 1
ATOM 5941 C C . ASN B 1 331 ? 9.391 -7.023 -22.969 1 96.19 331 ASN B C 1
ATOM 5943 O O . ASN B 1 331 ? 8.32 -6.68 -22.453 1 96.19 331 ASN B O 1
ATOM 5947 N N . PHE B 1 332 ? 9.609 -8.234 -23.391 1 97.94 332 PHE B N 1
ATOM 5948 C CA . PHE B 1 332 ? 8.742 -9.391 -23.172 1 97.94 332 PHE B CA 1
ATOM 5949 C C . PHE B 1 332 ? 9.539 -10.562 -22.625 1 97.94 332 PHE B C 1
ATOM 5951 O O . PHE B 1 332 ? 10.117 -11.344 -23.375 1 97.94 332 PHE B O 1
ATOM 5958 N N . TRP B 1 333 ? 9.531 -10.695 -21.297 1 98.38 333 TRP B N 1
ATOM 5959 C CA . TRP B 1 333 ? 10.383 -11.656 -20.609 1 98.38 333 TRP B CA 1
ATOM 5960 C C . TRP B 1 333 ? 9.617 -12.938 -20.297 1 98.38 333 TRP B C 1
ATOM 5962 O O . TRP B 1 333 ? 8.438 -12.898 -19.953 1 98.38 333 TRP B O 1
ATOM 5972 N N . GLY B 1 334 ? 10.273 -14.078 -20.484 1 98.44 334 GLY B N 1
ATOM 5973 C CA . GLY B 1 334 ? 9.758 -15.367 -20.031 1 98.44 334 GLY B CA 1
ATOM 5974 C C . GLY B 1 334 ? 10.469 -15.891 -18.797 1 98.44 334 GLY B C 1
ATOM 5975 O O . GLY B 1 334 ? 11.703 -15.859 -18.719 1 98.44 334 GLY B O 1
ATOM 5976 N N . ILE B 1 335 ? 9.719 -16.375 -17.797 1 98.5 335 ILE B N 1
ATOM 5977 C CA . ILE B 1 335 ? 10.312 -16.828 -16.547 1 98.5 335 ILE B CA 1
ATOM 5978 C C . ILE B 1 335 ? 9.734 -18.203 -16.172 1 98.5 335 ILE B C 1
ATOM 5980 O O . ILE B 1 335 ? 8.516 -18.375 -16.109 1 98.5 335 ILE B O 1
ATOM 5984 N N . GLU B 1 336 ? 10.57 -19.125 -15.977 1 98.12 336 GLU B N 1
ATOM 5985 C CA . GLU B 1 336 ? 10.219 -20.453 -15.492 1 98.12 336 GLU B CA 1
ATOM 5986 C C . GLU B 1 336 ? 10.734 -20.672 -14.078 1 98.12 336 GLU B C 1
ATOM 5988 O O . GLU B 1 336 ? 11.891 -20.359 -13.773 1 98.12 336 GLU B O 1
ATOM 5993 N N . LEU B 1 337 ? 9.844 -21.156 -13.234 1 98.12 337 LEU B N 1
ATOM 5994 C CA . LEU B 1 337 ? 10.242 -21.422 -11.859 1 98.12 337 LEU B CA 1
ATOM 5995 C C . LEU B 1 337 ? 10.43 -22.922 -11.633 1 98.12 337 LEU B C 1
ATOM 5997 O O . LEU B 1 337 ? 9.711 -23.734 -12.203 1 98.12 337 LEU B O 1
ATOM 6001 N N . LEU B 1 338 ? 11.398 -23.234 -10.82 1 96.62 338 LEU B N 1
ATOM 6002 C CA . LEU B 1 338 ? 11.672 -24.594 -10.352 1 96.62 338 LEU B CA 1
ATOM 6003 C C . LEU B 1 338 ? 11.977 -24.609 -8.859 1 96.62 338 LEU B C 1
ATOM 6005 O O . LEU B 1 338 ? 12.102 -23.547 -8.242 1 96.62 338 LEU B O 1
ATOM 6009 N N . ARG B 1 339 ? 12 -25.719 -8.359 1 95.06 339 ARG B N 1
ATOM 6010 C CA . ARG B 1 339 ? 12.438 -25.922 -6.977 1 95.06 339 ARG B CA 1
ATOM 6011 C C . ARG B 1 339 ? 13.391 -27.109 -6.867 1 95.06 339 ARG B C 1
ATOM 6013 O O . ARG B 1 339 ? 13.195 -28.125 -7.535 1 95.06 339 ARG B O 1
ATOM 6020 N N . GLU B 1 340 ? 14.422 -26.984 -6.227 1 93.62 340 GLU B N 1
ATOM 6021 C CA . GLU B 1 340 ? 15.375 -28.031 -5.887 1 93.62 340 GLU B CA 1
ATOM 6022 C C . GLU B 1 340 ? 16.016 -28.625 -7.141 1 93.62 340 GLU B C 1
ATOM 6024 O O . GLU B 1 340 ? 16.312 -29.812 -7.18 1 93.62 340 GLU B O 1
ATOM 6029 N N . GLY B 1 341 ? 16.031 -27.828 -8.172 1 92.25 341 GLY B N 1
ATOM 6030 C CA . GLY B 1 341 ? 16.656 -28.281 -9.406 1 92.25 341 GLY B CA 1
ATOM 6031 C C . GLY B 1 341 ? 15.859 -29.359 -10.125 1 92.25 341 GLY B C 1
ATOM 6032 O O . GLY B 1 341 ? 16.375 -30.016 -11.031 1 92.25 341 GLY B O 1
ATOM 6033 N N . SER B 1 342 ? 14.609 -29.469 -9.773 1 91.06 342 SER B N 1
ATOM 6034 C CA . SER B 1 342 ? 13.773 -30.531 -10.336 1 91.06 342 SER B CA 1
ATOM 6035 C C . SER B 1 342 ? 13.523 -30.297 -11.82 1 91.06 342 SER B C 1
ATOM 6037 O O . SER B 1 342 ? 13.062 -29.234 -12.219 1 91.06 342 SER B O 1
ATOM 6039 N N . ALA B 1 343 ? 13.883 -31.328 -12.664 1 93.44 343 ALA B N 1
ATOM 6040 C CA . ALA B 1 343 ? 13.641 -31.344 -14.109 1 93.44 343 ALA B CA 1
ATOM 6041 C C . ALA B 1 343 ? 14.312 -30.156 -14.789 1 93.44 343 ALA B C 1
ATOM 6043 O O . ALA B 1 343 ? 13.758 -29.578 -15.734 1 93.44 343 ALA B O 1
ATOM 6044 N N . LEU B 1 344 ? 15.438 -29.766 -14.305 1 94.88 344 LEU B N 1
ATOM 6045 C CA . LEU B 1 344 ? 16.141 -28.594 -14.812 1 94.88 344 LEU B CA 1
ATOM 6046 C C . LEU B 1 344 ? 16.422 -28.734 -16.297 1 94.88 344 LEU B C 1
ATOM 6048 O O . LEU B 1 344 ? 16.172 -27.828 -17.094 1 94.88 344 LEU B O 1
ATOM 6052 N N . ASP B 1 345 ? 16.875 -29.906 -16.719 1 94.19 345 ASP B N 1
ATOM 6053 C CA . ASP B 1 345 ? 17.234 -30.141 -18.109 1 94.19 345 ASP B CA 1
ATOM 6054 C C . ASP B 1 345 ? 16.016 -29.969 -19.016 1 94.19 345 ASP B C 1
ATOM 6056 O O . ASP B 1 345 ? 16.125 -29.406 -20.109 1 94.19 345 ASP B O 1
ATOM 6060 N N . GLU B 1 346 ? 14.977 -30.469 -18.594 1 95.19 346 GLU B N 1
ATOM 6061 C CA . GLU B 1 346 ? 13.742 -30.344 -19.375 1 95.19 346 GLU B CA 1
ATOM 6062 C C . GLU B 1 346 ? 13.344 -28.875 -19.516 1 95.19 346 GLU B C 1
ATOM 6064 O O . GLU B 1 346 ? 12.938 -28.438 -20.609 1 95.19 346 GLU B O 1
ATOM 6069 N N . HIS B 1 347 ? 13.445 -28.156 -18.484 1 95.62 347 HIS B N 1
ATOM 6070 C CA . HIS B 1 347 ? 13.086 -26.75 -18.5 1 95.62 347 HIS B CA 1
ATOM 6071 C C . HIS B 1 347 ? 14.008 -25.953 -19.422 1 95.62 347 HIS B C 1
ATOM 6073 O O . HIS B 1 347 ? 13.555 -25.062 -20.156 1 95.62 347 HIS B O 1
ATOM 6079 N N . ILE B 1 348 ? 15.281 -26.266 -19.328 1 95 348 ILE B N 1
ATOM 6080 C CA . ILE B 1 348 ? 16.234 -25.625 -20.219 1 95 348 ILE B CA 1
ATOM 6081 C C . ILE B 1 348 ? 15.875 -25.922 -21.672 1 95 348 ILE B C 1
ATOM 6083 O O . ILE B 1 348 ? 15.875 -25.016 -22.516 1 95 348 ILE B O 1
ATOM 6087 N N . GLY B 1 349 ? 15.508 -27.141 -21.906 1 95 349 GLY B N 1
ATOM 6088 C CA . GLY B 1 349 ? 15.172 -27.578 -23.25 1 95 349 GLY B CA 1
ATOM 6089 C C . GLY B 1 349 ? 13.953 -26.891 -23.828 1 95 349 GLY B C 1
ATOM 6090 O O . GLY B 1 349 ? 13.828 -26.734 -25.047 1 95 349 GLY B O 1
ATOM 6091 N N . ARG B 1 350 ? 13.031 -26.438 -23.016 1 95.75 350 ARG B N 1
ATOM 6092 C CA . ARG B 1 350 ? 11.812 -25.781 -23.484 1 95.75 350 ARG B CA 1
ATOM 6093 C C . ARG B 1 350 ? 12.117 -24.438 -24.156 1 95.75 350 ARG B C 1
ATOM 6095 O O . ARG B 1 350 ? 11.359 -23.984 -25 1 95.75 350 ARG B O 1
ATOM 6102 N N . PHE B 1 351 ? 13.25 -23.766 -23.797 1 95.44 351 PHE B N 1
ATOM 6103 C CA . PHE B 1 351 ? 13.617 -22.469 -24.359 1 95.44 351 PHE B CA 1
ATOM 6104 C C . PHE B 1 351 ? 14.5 -22.625 -25.578 1 95.44 351 PHE B C 1
ATOM 6106 O O . PHE B 1 351 ? 14.742 -21.672 -26.312 1 95.44 351 PHE B O 1
ATOM 6113 N N . ALA B 1 352 ? 15.023 -23.812 -25.844 1 92.81 352 ALA B N 1
ATOM 6114 C CA . ALA B 1 352 ? 15.906 -24.062 -26.984 1 92.81 352 ALA B CA 1
ATOM 6115 C C . ALA B 1 352 ? 15.156 -23.922 -28.297 1 92.81 352 ALA B C 1
ATOM 6117 O O . ALA B 1 352 ? 13.922 -23.953 -28.328 1 92.81 352 ALA B O 1
ATOM 6118 N N . PRO B 1 353 ? 15.969 -23.609 -29.328 1 91.62 353 PRO B N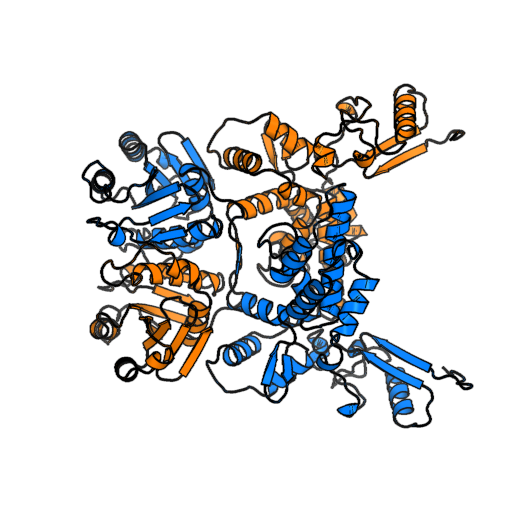 1
ATOM 6119 C CA . PRO B 1 353 ? 15.312 -23.594 -30.641 1 91.62 353 PRO B CA 1
ATOM 6120 C C . PRO B 1 353 ? 14.492 -24.859 -30.906 1 91.62 353 PRO B C 1
ATOM 6122 O O . PRO B 1 353 ? 14.984 -25.969 -30.703 1 91.62 353 PRO B O 1
ATOM 6125 N N . GLY B 1 354 ? 13.289 -24.672 -31.234 1 91.81 354 GLY B N 1
ATOM 6126 C CA . GLY B 1 354 ? 12.406 -25.797 -31.484 1 91.81 354 GLY B CA 1
ATOM 6127 C C . GLY B 1 354 ? 11.719 -26.312 -30.219 1 91.81 354 GLY B C 1
ATOM 6128 O O . GLY B 1 354 ? 10.883 -27.219 -30.281 1 91.81 354 GLY B O 1
ATOM 6129 N N . GLY B 1 355 ? 12.086 -25.766 -29.109 1 94.44 355 GLY B N 1
ATOM 6130 C CA . GLY B 1 355 ? 11.453 -26.141 -27.859 1 94.44 355 GLY B CA 1
ATOM 6131 C C . GLY B 1 355 ? 10.039 -25.594 -27.719 1 94.44 355 GLY B C 1
ATOM 6132 O O . GLY B 1 355 ? 9.555 -24.875 -28.594 1 94.44 355 GLY B O 1
ATOM 6133 N N . SER B 1 356 ? 9.383 -25.969 -26.688 1 94.94 356 SER B N 1
ATOM 6134 C CA . SER B 1 356 ? 7.973 -25.656 -26.469 1 94.94 356 SER B CA 1
ATOM 6135 C C . SER B 1 356 ? 7.723 -24.156 -26.469 1 94.94 356 SER B C 1
ATOM 6137 O O . SER B 1 356 ? 6.621 -23.703 -26.812 1 94.94 356 SER B O 1
ATOM 6139 N N . TYR B 1 357 ? 8.781 -23.328 -26.109 1 96.12 357 TYR B N 1
ATOM 6140 C CA . TYR B 1 357 ? 8.555 -21.891 -25.953 1 96.12 357 TYR B CA 1
ATOM 6141 C C . TYR B 1 357 ? 9.102 -21.125 -27.156 1 96.12 357 TYR B C 1
ATOM 6143 O O . TYR B 1 357 ? 9.164 -19.891 -27.125 1 96.12 357 TYR B O 1
ATOM 6151 N N . SER B 1 358 ? 9.445 -21.781 -28.203 1 93.62 358 SER B N 1
ATOM 6152 C CA . SER B 1 358 ? 10.109 -21.156 -29.344 1 93.62 358 SER B CA 1
ATOM 6153 C C . SER B 1 358 ? 9.188 -20.172 -30.047 1 93.62 358 SER B C 1
ATOM 6155 O O . SER B 1 358 ? 9.648 -19.172 -30.609 1 93.62 358 SER B O 1
ATOM 6157 N N . LEU B 1 359 ? 7.918 -20.359 -29.906 1 94.12 359 LEU B N 1
ATOM 6158 C CA . LEU B 1 359 ? 6.965 -19.531 -30.625 1 94.12 359 LEU B CA 1
ATOM 6159 C C . LEU B 1 359 ? 6.621 -18.266 -29.844 1 94.12 359 LEU B C 1
ATOM 6161 O O . LEU B 1 359 ? 6.02 -17.344 -30.391 1 94.12 359 LEU B O 1
ATOM 6165 N N . LEU B 1 360 ? 6.941 -18.094 -28.641 1 95.12 360 LEU B N 1
ATOM 6166 C CA . LEU B 1 360 ? 6.566 -16.969 -27.781 1 95.12 360 LEU B CA 1
ATOM 6167 C C . LEU B 1 360 ? 7.332 -15.711 -28.172 1 95.12 360 LEU B C 1
ATOM 6169 O O . LEU B 1 360 ? 6.918 -14.594 -27.844 1 95.12 360 LEU B O 1
ATOM 6173 N N . GLN B 1 361 ? 8.398 -15.727 -28.875 1 92.44 361 GLN B N 1
ATOM 6174 C CA . GLN B 1 361 ? 9.211 -14.602 -29.328 1 92.44 361 GLN B CA 1
ATOM 6175 C C . GLN B 1 361 ? 9.617 -13.711 -28.141 1 92.44 361 GLN B C 1
ATOM 6177 O O . GLN B 1 361 ? 9.414 -12.492 -28.188 1 92.44 361 GLN B O 1
ATOM 6182 N N . LEU B 1 362 ? 10.102 -14.281 -27.141 1 96.88 362 LEU B N 1
ATOM 6183 C CA . LEU B 1 362 ? 10.555 -13.594 -25.938 1 96.88 362 LEU B CA 1
ATOM 6184 C C . LEU B 1 362 ? 11.789 -12.75 -26.219 1 96.88 362 LEU B C 1
ATOM 6186 O O . LEU B 1 362 ? 12.672 -13.172 -26.969 1 96.88 362 LEU B O 1
ATOM 6190 N N . SER B 1 363 ? 11.844 -11.531 -25.688 1 97.38 363 SER B N 1
ATOM 6191 C CA . SER B 1 363 ? 13.047 -10.719 -25.812 1 97.38 363 SER B CA 1
ATOM 6192 C C . SER B 1 363 ? 14.18 -11.258 -24.938 1 97.38 363 SER B C 1
ATOM 6194 O O . SER B 1 363 ? 15.352 -11.055 -25.25 1 97.38 363 SER B O 1
ATOM 6196 N N . ASP B 1 364 ? 13.828 -11.844 -23.781 1 97.31 364 ASP B N 1
ATOM 6197 C CA . ASP B 1 364 ? 14.75 -12.484 -22.844 1 97.31 364 ASP B CA 1
ATOM 6198 C C . ASP B 1 364 ? 14.016 -13.492 -21.969 1 97.31 364 ASP B C 1
ATOM 6200 O O . ASP B 1 364 ? 12.781 -13.492 -21.906 1 97.31 364 ASP B O 1
ATOM 6204 N N . TYR B 1 365 ? 14.773 -14.406 -21.391 1 97.5 365 TYR B N 1
ATOM 6205 C CA . TYR B 1 365 ? 14.141 -15.383 -20.5 1 97.5 365 TYR B CA 1
ATOM 6206 C C . TYR B 1 365 ? 15.102 -15.812 -19.406 1 97.5 365 TYR B C 1
ATOM 6208 O O . TYR B 1 365 ? 16.297 -15.523 -19.469 1 97.5 365 TYR B O 1
ATOM 6216 N N . CYS B 1 366 ? 14.539 -16.438 -18.344 1 97.06 366 CYS B N 1
ATOM 6217 C CA . CYS B 1 366 ? 15.391 -17.016 -17.312 1 97.06 366 CYS B CA 1
ATOM 6218 C C . CYS B 1 366 ? 14.656 -18.141 -16.578 1 97.06 366 CYS B C 1
ATOM 6220 O O . CYS B 1 366 ? 13.453 -18.312 -16.766 1 97.06 366 CYS B O 1
ATOM 6222 N N . LEU B 1 367 ? 15.422 -18.906 -15.938 1 97.69 367 LEU B N 1
ATOM 6223 C CA . LEU B 1 367 ? 14.938 -19.875 -14.969 1 97.69 367 LEU B CA 1
ATOM 6224 C C . LEU B 1 367 ? 15.273 -19.453 -13.547 1 97.69 367 LEU B C 1
ATOM 6226 O O . LEU B 1 367 ? 16.375 -18.953 -13.289 1 97.69 367 LEU B O 1
ATOM 6230 N N . VAL B 1 368 ? 14.336 -19.562 -12.664 1 97.75 368 VAL B N 1
ATOM 6231 C CA . VAL B 1 368 ? 14.562 -19.297 -11.25 1 97.75 368 VAL B CA 1
ATOM 6232 C C . VAL B 1 368 ? 14.328 -20.562 -10.438 1 97.75 368 VAL B C 1
ATOM 6234 O O . VAL B 1 368 ? 13.227 -21.125 -10.453 1 97.75 368 VAL B O 1
ATOM 6237 N N . ASP B 1 369 ? 15.336 -20.984 -9.781 1 97.06 369 ASP B N 1
ATOM 6238 C CA . ASP B 1 369 ? 15.289 -22.234 -9.016 1 97.06 369 ASP B CA 1
ATOM 6239 C C . ASP B 1 369 ? 15.422 -21.953 -7.516 1 97.06 369 ASP B C 1
ATOM 6241 O O . ASP B 1 369 ? 16.453 -21.469 -7.059 1 97.06 369 ASP B O 1
ATOM 6245 N N . PHE B 1 370 ? 14.406 -22.281 -6.777 1 96.75 370 PHE B N 1
ATOM 6246 C CA . PHE B 1 370 ? 14.438 -22.094 -5.328 1 96.75 370 PHE B CA 1
ATOM 6247 C C . PHE B 1 370 ? 14.945 -23.359 -4.641 1 96.75 370 PHE B C 1
ATOM 6249 O O . PHE B 1 370 ? 14.367 -24.438 -4.809 1 96.75 370 PHE B O 1
ATOM 6256 N N . ARG B 1 371 ? 16 -23.188 -3.848 1 94.75 371 ARG B N 1
ATOM 6257 C CA . ARG B 1 371 ? 16.625 -24.344 -3.213 1 94.75 371 ARG B CA 1
ATOM 6258 C C . ARG B 1 371 ? 16.844 -24.094 -1.725 1 94.75 371 ARG B C 1
ATOM 6260 O O . ARG B 1 371 ? 17.438 -23.078 -1.337 1 94.75 371 ARG B O 1
ATOM 6267 N N . ARG B 1 372 ? 16.391 -25.016 -0.947 1 93.56 372 ARG B N 1
ATOM 6268 C CA . ARG B 1 372 ? 16.688 -24.953 0.481 1 93.56 372 ARG B CA 1
ATOM 6269 C C . ARG B 1 372 ? 18.094 -25.453 0.773 1 93.56 372 ARG B C 1
ATOM 6271 O O . ARG B 1 372 ? 18.516 -26.484 0.248 1 93.56 372 ARG B O 1
ATOM 6278 N N . VAL B 1 373 ? 18.75 -24.688 1.574 1 90.81 373 VAL B N 1
ATOM 6279 C CA . VAL B 1 373 ? 20.109 -25.094 1.963 1 90.81 373 VAL B CA 1
ATOM 6280 C C . VAL B 1 373 ? 20.188 -25.234 3.48 1 90.81 373 VAL B C 1
ATOM 6282 O O . VAL B 1 373 ? 19.422 -24.594 4.211 1 90.81 373 VAL B O 1
ATOM 6285 N N . SER B 1 374 ? 21.031 -26.125 3.92 1 84.31 374 SER B N 1
ATOM 6286 C CA . SER B 1 374 ? 21.219 -26.297 5.355 1 84.31 374 SER B CA 1
ATOM 6287 C C . SER B 1 374 ? 21.953 -25.094 5.961 1 84.31 374 SER B C 1
ATOM 6289 O O . SER B 1 374 ? 21.625 -24.672 7.074 1 84.31 374 SER B O 1
ATOM 6291 N N . SER B 1 375 ? 22.953 -24.688 5.285 1 80.12 375 SER B N 1
ATOM 6292 C CA . SER B 1 375 ? 23.688 -23.484 5.656 1 80.12 375 SER B CA 1
ATOM 6293 C C . SER B 1 375 ? 23.984 -22.625 4.434 1 80.12 375 SER B C 1
ATOM 6295 O O . SER B 1 375 ? 24.062 -23.125 3.314 1 80.12 375 SER B O 1
ATOM 6297 N N . MET B 1 376 ? 24.062 -21.406 4.652 1 73.56 376 MET B N 1
ATOM 6298 C CA . MET B 1 376 ? 24.312 -20.5 3.529 1 73.56 376 MET B CA 1
ATOM 6299 C C . MET B 1 376 ? 25.703 -20.734 2.936 1 73.56 376 MET B C 1
ATOM 6301 O O . MET B 1 376 ? 25.953 -20.375 1.79 1 73.56 376 MET B O 1
ATOM 6305 N N . GLU B 1 377 ? 26.469 -21.297 3.688 1 67.94 377 GLU B N 1
ATOM 6306 C CA . GLU B 1 377 ? 27.781 -21.672 3.178 1 67.94 377 GLU B CA 1
ATOM 6307 C C . GLU B 1 377 ? 27.688 -22.812 2.176 1 67.94 377 GLU B C 1
ATOM 6309 O O . GLU B 1 377 ? 28.562 -22.984 1.329 1 67.94 377 GLU B O 1
ATOM 6314 N N . ASP B 1 378 ? 26.547 -23.531 2.328 1 65.75 378 ASP B N 1
ATOM 6315 C CA . ASP B 1 378 ? 26.312 -24.672 1.461 1 65.75 378 ASP B CA 1
ATOM 6316 C C . ASP B 1 378 ? 25.734 -24.234 0.116 1 65.75 378 ASP B C 1
ATOM 6318 O O . ASP B 1 378 ? 25.375 -25.078 -0.714 1 65.75 378 ASP B O 1
ATOM 6322 N N . THR B 1 379 ? 25.5 -22.906 0.035 1 57.28 379 THR B N 1
ATOM 6323 C CA . THR B 1 379 ? 24.938 -22.375 -1.207 1 57.28 379 THR B CA 1
ATOM 6324 C C . THR B 1 379 ? 25.812 -22.781 -2.398 1 57.28 379 THR B C 1
ATOM 6326 O O . THR B 1 379 ? 25.297 -23.016 -3.494 1 57.28 379 THR B O 1
ATOM 6329 N N . ALA B 1 380 ? 27.141 -22.703 -2.156 1 60.12 380 ALA B N 1
ATOM 6330 C CA . ALA B 1 380 ? 28.125 -22.984 -3.195 1 60.12 380 ALA B CA 1
ATOM 6331 C C . ALA B 1 380 ? 28.359 -24.484 -3.33 1 60.12 380 ALA B C 1
ATOM 6333 O O . ALA B 1 380 ? 29.469 -24.906 -3.684 1 60.12 380 ALA B O 1
ATOM 6334 N N . ARG B 1 381 ? 27.312 -25.188 -3.125 1 64.38 381 ARG B N 1
ATOM 6335 C CA . ARG B 1 381 ? 27.484 -26.625 -3.311 1 64.38 381 ARG B CA 1
ATOM 6336 C C . ARG B 1 381 ? 27.828 -26.953 -4.762 1 64.38 381 ARG B C 1
ATOM 6338 O O . ARG B 1 381 ? 27.438 -26.234 -5.676 1 64.38 381 ARG B O 1
ATOM 6345 N N . ALA B 1 382 ? 28.609 -27.906 -4.805 1 67.69 382 ALA B N 1
ATOM 6346 C CA . ALA B 1 382 ? 29.109 -28.375 -6.09 1 67.69 382 ALA B CA 1
ATOM 6347 C C . ALA B 1 382 ? 27.984 -28.547 -7.098 1 67.69 382 ALA B C 1
ATOM 6349 O O . ALA B 1 382 ? 28.125 -28.188 -8.266 1 67.69 382 ALA B O 1
ATOM 6350 N N . THR B 1 383 ? 26.844 -28.922 -6.617 1 79.88 383 THR B N 1
ATOM 6351 C CA . THR B 1 383 ? 25.719 -29.172 -7.527 1 79.88 383 THR B CA 1
ATOM 6352 C C . THR B 1 383 ? 25.172 -27.859 -8.055 1 79.88 383 THR B C 1
ATOM 6354 O O . THR B 1 383 ? 24.812 -27.75 -9.234 1 79.88 383 THR B O 1
ATOM 6357 N N . THR B 1 384 ? 25.141 -26.875 -7.266 1 85.62 384 THR B N 1
ATOM 6358 C CA . THR B 1 384 ? 24.625 -25.578 -7.676 1 85.62 384 THR B CA 1
ATOM 6359 C C . THR B 1 384 ? 25.562 -24.922 -8.688 1 85.62 384 THR B C 1
ATOM 6361 O O . THR B 1 384 ? 25.109 -24.375 -9.703 1 85.62 384 THR B O 1
ATOM 6364 N N . ILE B 1 385 ? 26.781 -25.047 -8.461 1 84.44 385 ILE B N 1
ATOM 6365 C CA . ILE B 1 385 ? 27.781 -24.469 -9.359 1 84.44 385 ILE B CA 1
ATOM 6366 C C . ILE B 1 385 ? 27.719 -25.172 -10.719 1 84.44 385 ILE B C 1
ATOM 6368 O O . ILE B 1 385 ? 27.812 -24.531 -11.766 1 84.44 385 ILE B O 1
ATOM 6372 N N . GLN B 1 386 ? 27.578 -26.438 -10.648 1 86.94 386 GLN B N 1
ATOM 6373 C CA . GLN B 1 386 ? 27.469 -27.203 -11.891 1 86.94 386 GLN B CA 1
ATOM 6374 C C . GLN B 1 386 ? 26.25 -26.766 -12.695 1 86.94 386 GLN B C 1
ATOM 6376 O O . GLN B 1 386 ? 26.328 -26.625 -13.922 1 86.94 386 GLN B O 1
ATOM 6381 N N . ASP B 1 387 ? 25.188 -26.641 -12 1 91.19 387 ASP B N 1
ATOM 6382 C CA . ASP B 1 387 ? 23.969 -26.234 -12.672 1 91.19 387 ASP B CA 1
ATOM 6383 C C . ASP B 1 387 ? 24.109 -24.828 -13.266 1 91.19 387 ASP B C 1
ATOM 6385 O O . ASP B 1 387 ? 23.641 -24.562 -14.375 1 91.19 387 ASP B O 1
ATOM 6389 N N . LEU B 1 388 ? 24.781 -23.969 -12.578 1 90 388 LEU B N 1
ATOM 6390 C CA . LEU B 1 388 ? 25 -22.594 -13.039 1 90 388 LEU B CA 1
ATOM 6391 C C . LEU B 1 388 ? 25.875 -22.578 -14.281 1 90 388 LEU B C 1
ATOM 6393 O O . LEU B 1 388 ? 25.703 -21.734 -15.156 1 90 388 LEU B O 1
ATOM 6397 N N . ASN B 1 389 ? 26.719 -23.469 -14.328 1 86.75 389 ASN B N 1
ATOM 6398 C CA . ASN B 1 389 ? 27.609 -23.562 -15.492 1 86.75 389 ASN B CA 1
ATOM 6399 C C . ASN B 1 389 ? 26.859 -24.109 -16.719 1 86.75 389 ASN B C 1
ATOM 6401 O O . ASN B 1 389 ? 27.188 -23.75 -17.844 1 86.75 389 ASN B O 1
ATOM 6405 N N . ARG B 1 390 ? 25.922 -24.859 -16.438 1 87.38 390 ARG B N 1
ATOM 6406 C CA . ARG B 1 390 ? 25.156 -25.469 -17.516 1 87.38 390 ARG B CA 1
ATOM 6407 C C . ARG B 1 390 ? 24.156 -24.484 -18.125 1 87.38 390 ARG B C 1
ATOM 6409 O O . ARG B 1 390 ? 23.766 -24.625 -19.281 1 87.38 390 ARG B O 1
ATOM 6416 N N . CYS B 1 391 ? 23.734 -23.594 -17.344 1 91.69 391 CYS B N 1
ATOM 6417 C CA . CYS B 1 391 ? 22.734 -22.641 -17.812 1 91.69 391 CYS B CA 1
ATOM 6418 C C . CYS B 1 391 ? 23.016 -21.234 -17.297 1 91.69 391 CYS B C 1
ATOM 6420 O O . CYS B 1 391 ? 22.719 -20.922 -16.141 1 91.69 391 CYS B O 1
ATOM 6422 N N . GLU B 1 392 ? 23.422 -20.391 -18.203 1 89.94 392 GLU B N 1
ATOM 6423 C CA . GLU B 1 392 ? 23.766 -19.016 -17.844 1 89.94 392 GLU B CA 1
ATOM 6424 C C . GLU B 1 392 ? 22.531 -18.219 -17.453 1 89.94 392 GLU B C 1
ATOM 6426 O O . GLU B 1 392 ? 22.625 -17.188 -16.781 1 89.94 392 GLU B O 1
ATOM 6431 N N . LYS B 1 393 ? 21.406 -18.688 -17.844 1 93.69 393 LYS B N 1
ATOM 6432 C CA . LYS B 1 393 ? 20.156 -17.984 -17.625 1 93.69 393 LYS B CA 1
ATOM 6433 C C . LYS B 1 393 ? 19.484 -18.422 -16.312 1 93.69 393 LYS B C 1
ATOM 6435 O O . LYS B 1 393 ? 18.375 -18.016 -16.016 1 93.69 393 LYS B O 1
ATOM 6440 N N . LEU B 1 394 ? 20.266 -19.188 -15.562 1 95.44 394 LEU B N 1
ATOM 6441 C CA . LEU B 1 394 ? 19.719 -19.75 -14.328 1 95.44 394 LEU B CA 1
ATOM 6442 C C . LEU B 1 394 ? 20.031 -18.859 -13.133 1 95.44 394 LEU B C 1
ATOM 6444 O O . LEU B 1 394 ? 21.172 -18.406 -12.969 1 95.44 394 LEU B O 1
ATOM 6448 N N . TYR B 1 395 ? 19.016 -18.516 -12.391 1 94.81 395 TYR B N 1
ATOM 6449 C CA . TYR B 1 395 ? 19.141 -17.922 -11.062 1 94.81 395 TYR B CA 1
ATOM 6450 C C . TYR B 1 395 ? 18.781 -18.938 -9.977 1 94.81 395 TYR B C 1
ATOM 6452 O O . TYR B 1 395 ? 17.703 -19.516 -9.984 1 94.81 395 TYR B O 1
ATOM 6460 N N . VAL B 1 396 ? 19.703 -19.125 -9.078 1 94.69 396 VAL B N 1
ATOM 6461 C CA . VAL B 1 396 ? 19.453 -20.016 -7.961 1 94.69 396 VAL B CA 1
ATOM 6462 C C . VAL B 1 396 ? 19.219 -19.203 -6.688 1 94.69 396 VAL B C 1
ATOM 6464 O O .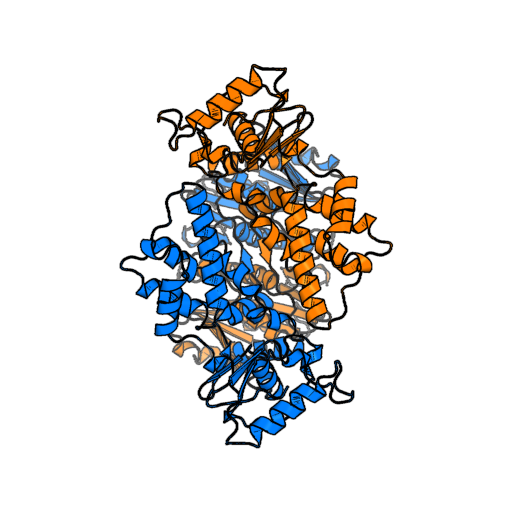 VAL B 1 396 ? 20.109 -18.484 -6.234 1 94.69 396 VAL B O 1
ATOM 6467 N N . VAL B 1 397 ? 18.031 -19.266 -6.168 1 94.94 397 VAL B N 1
ATOM 6468 C CA . VAL B 1 397 ? 17.703 -18.609 -4.914 1 94.94 397 VAL B CA 1
ATOM 6469 C C . VAL B 1 397 ? 17.844 -19.594 -3.756 1 94.94 397 VAL B C 1
ATOM 6471 O O . VAL B 1 397 ? 17.031 -20.5 -3.59 1 94.94 397 VAL B O 1
ATOM 6474 N N . CYS B 1 398 ? 18.812 -19.359 -2.965 1 93.38 398 CYS B N 1
ATOM 6475 C CA . CYS B 1 398 ? 19.078 -20.219 -1.813 1 93.38 398 CYS B CA 1
ATOM 6476 C C . CYS B 1 398 ? 18.469 -19.625 -0.545 1 93.38 398 CYS B C 1
ATOM 6478 O O . CYS B 1 398 ? 18.578 -18.422 -0.3 1 93.38 398 CYS B O 1
ATOM 6480 N N . TYR B 1 399 ? 17.797 -20.531 0.192 1 93.44 399 TYR B N 1
ATOM 6481 C CA . TYR B 1 399 ? 17.203 -20.094 1.451 1 93.44 399 TYR B CA 1
ATOM 6482 C C . TYR B 1 399 ? 17.375 -21.156 2.537 1 93.44 399 TYR B C 1
ATOM 6484 O O . TYR B 1 399 ? 17.469 -22.344 2.242 1 93.44 399 TYR B O 1
ATOM 6492 N N . ASP B 1 400 ? 17.438 -20.719 3.734 1 91.69 400 ASP B N 1
ATOM 6493 C CA . ASP B 1 400 ? 17.516 -21.672 4.844 1 91.69 400 ASP B CA 1
ATOM 6494 C C . ASP B 1 400 ? 16.125 -22.062 5.324 1 91.69 400 ASP B C 1
ATOM 6496 O O . ASP B 1 400 ? 15.125 -21.547 4.836 1 91.69 400 ASP B O 1
ATOM 6500 N N . ARG B 1 401 ? 16.078 -22.953 6.25 1 88.81 401 ARG B N 1
ATOM 6501 C CA . ARG B 1 401 ? 14.812 -23.531 6.711 1 88.81 401 ARG B CA 1
ATOM 6502 C C . ARG B 1 401 ? 13.914 -22.469 7.324 1 88.81 401 ARG B C 1
ATOM 6504 O O . ARG B 1 401 ? 12.695 -22.5 7.148 1 88.81 401 ARG B O 1
ATOM 6511 N N . LYS B 1 402 ? 14.492 -21.516 7.969 1 90 402 LYS B N 1
ATOM 6512 C CA . LYS B 1 402 ? 13.719 -20.484 8.656 1 90 402 LYS B CA 1
ATOM 6513 C C . LYS B 1 402 ? 13.461 -19.297 7.738 1 90 402 LYS B C 1
ATOM 6515 O O . LYS B 1 402 ? 12.719 -18.375 8.102 1 90 402 LYS B O 1
ATOM 6520 N N . LEU B 1 403 ? 14.047 -19.359 6.543 1 91.75 403 LEU B N 1
ATOM 6521 C CA . LEU B 1 403 ? 13.93 -18.281 5.559 1 91.75 403 LEU B CA 1
ATOM 6522 C C . LEU B 1 403 ? 14.445 -16.969 6.133 1 91.75 403 LEU B C 1
ATOM 6524 O O . LEU B 1 403 ? 13.898 -15.906 5.828 1 91.75 403 LEU B O 1
ATOM 6528 N N . ALA B 1 404 ? 15.391 -17.031 7.008 1 86.75 404 ALA B N 1
ATOM 6529 C CA . ALA B 1 404 ? 16.016 -15.859 7.598 1 86.75 404 ALA B CA 1
ATOM 6530 C C . ALA B 1 404 ? 17.094 -15.281 6.668 1 86.75 404 ALA B C 1
ATOM 6532 O O . ALA B 1 404 ? 17.359 -14.078 6.688 1 86.75 404 ALA B O 1
ATOM 6533 N N . HIS B 1 405 ? 17.672 -16.156 5.914 1 86.88 405 HIS B N 1
ATOM 6534 C CA . HIS B 1 405 ? 18.703 -15.758 4.961 1 86.88 405 HIS B CA 1
ATOM 6535 C C . HIS B 1 405 ? 18.375 -16.25 3.557 1 86.88 405 HIS B C 1
ATOM 6537 O O . HIS B 1 405 ? 18.031 -17.422 3.371 1 86.88 405 HIS B O 1
ATOM 6543 N N . VAL B 1 406 ? 18.438 -15.383 2.639 1 89.69 406 VAL B N 1
ATOM 6544 C CA . VAL B 1 406 ? 18.188 -15.695 1.237 1 89.69 406 VAL B CA 1
ATOM 6545 C C . VAL B 1 406 ? 19.281 -15.094 0.365 1 89.69 406 VAL B C 1
ATOM 6547 O O . VAL B 1 406 ? 19.688 -13.945 0.566 1 89.69 406 VAL B O 1
ATOM 6550 N N . SER B 1 407 ? 19.828 -15.875 -0.502 1 88.06 407 SER B N 1
ATOM 6551 C CA . SER B 1 407 ? 20.844 -15.422 -1.448 1 88.06 407 SER B CA 1
ATOM 6552 C C . SER B 1 407 ? 20.516 -15.883 -2.865 1 88.06 407 SER B C 1
ATOM 6554 O O . SER B 1 407 ? 19.844 -16.891 -3.055 1 88.06 407 SER B O 1
ATOM 6556 N N . VAL B 1 408 ? 20.953 -15.109 -3.771 1 89.75 408 VAL B N 1
ATOM 6557 C CA . VAL B 1 408 ? 20.734 -15.445 -5.176 1 89.75 408 VAL B CA 1
ATOM 6558 C C . VAL B 1 408 ? 22.078 -15.625 -5.879 1 89.75 408 VAL B C 1
ATOM 6560 O O . VAL B 1 408 ? 22.969 -14.797 -5.73 1 89.75 408 VAL B O 1
ATOM 6563 N N . LEU B 1 409 ? 22.188 -16.672 -6.559 1 88.44 409 LEU B N 1
ATOM 6564 C CA . LEU B 1 409 ? 23.391 -16.969 -7.344 1 88.44 409 LEU B CA 1
ATOM 6565 C C . LEU B 1 409 ? 23.062 -17.016 -8.836 1 88.44 409 LEU B C 1
ATOM 6567 O O . LEU B 1 409 ? 22.016 -17.531 -9.234 1 88.44 409 LEU B O 1
ATOM 6571 N N . ASN B 1 410 ? 23.828 -16.344 -9.539 1 86.38 410 ASN B N 1
ATOM 6572 C CA . ASN B 1 410 ? 23.812 -16.438 -10.992 1 86.38 410 ASN B CA 1
ATOM 6573 C C . ASN B 1 410 ? 25.219 -16.516 -11.562 1 86.38 410 ASN B C 1
ATOM 6575 O O . ASN B 1 410 ? 26.203 -16.281 -10.852 1 86.38 410 ASN B O 1
ATOM 6579 N N . SER B 1 411 ? 25.359 -17.094 -12.766 1 77.31 411 SER B N 1
ATOM 6580 C CA . SER B 1 411 ? 26.672 -17.312 -13.352 1 77.31 411 SER B CA 1
ATOM 6581 C C . SER B 1 411 ? 27.516 -16.047 -13.281 1 77.31 411 SER B C 1
ATOM 6583 O O . SER B 1 411 ? 28.75 -16.125 -13.242 1 77.31 411 SER B O 1
ATOM 6585 N N . GLN B 1 412 ? 26.938 -14.906 -13.141 1 67.94 412 GLN B N 1
ATOM 6586 C CA . GLN B 1 412 ? 27.672 -13.648 -13.219 1 67.94 412 GLN B CA 1
ATOM 6587 C C . GLN B 1 412 ? 27.766 -12.984 -11.844 1 67.94 412 GLN B C 1
ATOM 6589 O O . GLN B 1 412 ? 28.656 -12.156 -11.609 1 67.94 412 GLN B O 1
ATOM 6594 N N . SER B 1 413 ? 26.875 -13.312 -10.961 1 67.44 413 SER B N 1
ATOM 6595 C CA . SER B 1 413 ? 26.844 -12.492 -9.75 1 67.44 413 SER B CA 1
ATOM 6596 C C . SER B 1 413 ? 26.125 -13.219 -8.617 1 67.44 413 SER B C 1
ATOM 6598 O O . SER B 1 413 ? 25.391 -14.188 -8.844 1 67.44 413 SER B O 1
ATOM 6600 N N . VAL B 1 414 ? 26.656 -12.953 -7.426 1 67.31 414 VAL B N 1
ATOM 6601 C CA . VAL B 1 414 ? 25.969 -13.375 -6.203 1 67.31 414 VAL B CA 1
ATOM 6602 C C . VAL B 1 414 ? 25.344 -12.164 -5.52 1 67.31 414 VAL B C 1
ATOM 6604 O O . VAL B 1 414 ? 25.984 -11.117 -5.387 1 67.31 414 VAL B O 1
ATOM 6607 N N . TRP B 1 415 ? 23.969 -12.352 -5.273 1 71.38 415 TRP B N 1
ATOM 6608 C CA . TRP B 1 415 ? 23.234 -11.305 -4.562 1 71.38 415 TRP B CA 1
ATOM 6609 C C . TRP B 1 415 ? 22.766 -11.797 -3.197 1 71.38 415 TRP B C 1
ATOM 6611 O O . TRP B 1 415 ? 22.078 -12.812 -3.102 1 71.38 415 TRP B O 1
ATOM 6621 N N . ASN B 1 416 ? 23.172 -11 -2.158 1 68.38 416 ASN B N 1
ATOM 6622 C CA . ASN B 1 416 ? 22.625 -11.312 -0.841 1 68.38 416 ASN B CA 1
ATOM 6623 C C . ASN B 1 416 ? 21.406 -10.453 -0.525 1 68.38 416 ASN B C 1
ATOM 6625 O O . ASN B 1 416 ? 21.484 -9.219 -0.525 1 68.38 416 ASN B O 1
ATOM 6629 N N . ILE B 1 417 ? 20.281 -10.945 -0.347 1 67.31 417 ILE B N 1
ATOM 6630 C CA . ILE B 1 417 ? 19.016 -10.25 -0.129 1 67.31 417 ILE B CA 1
ATOM 6631 C C . ILE B 1 417 ? 18.797 -10.023 1.366 1 67.31 417 ILE B C 1
ATOM 6633 O O . ILE B 1 417 ? 18.312 -8.969 1.779 1 67.31 417 ILE B O 1
ATOM 6637 N N . SER B 1 418 ? 18.938 -10.984 2.197 1 66.44 418 SER B N 1
ATOM 6638 C CA . SER B 1 418 ? 18.859 -10.898 3.65 1 66.44 418 SER B CA 1
ATOM 6639 C C . SER B 1 418 ? 19.891 -11.805 4.312 1 66.44 418 SER B C 1
ATOM 6641 O O . SER B 1 418 ? 20.328 -12.789 3.715 1 66.44 418 SER B O 1
#

Foldseek 3Di:
DPPVCPPAQAEAEAEQCLLQFDAPPDDRDPPSVVVLVVVVVQVVDPPDSYHYHYHHAALLDVVSVRTDHPDDDDPVNDDFQVNVFDDLVRLLVCCVPQQPCVVLQVPPSSLLSVLLCQQFVRRPVLSVQLSVVQNVLQCVCVVVVHDRDHNVLSSQCSNLCHRPAHNPVVNLVSSCPDSLQCSVVSDDPVLLVLVCCCVVVPDPPDPPVSQVSCRSNQQWDDDPNDIDGNHPSNVVVSCCVVVNDAAAARAADPDPVVLVVQLVLQFDVVCLLPDPCADPPPRHHDQVSVLVRSQVRSRRHHDPQKDKDAQDAVVQVFPGTFGIWIDDVPFIETEHEEEPCPPVVLVVQQCDVVHRCNRVPGPYYAYEYEYEDQDPVCCVPPVNVVSLVVDQRYKYWYAYSNRPWIWIDGPVDIGTSD/DPPVPPPAQAEAEAEQCLLQFAQPPDDRDPPSVVVLVVVVVPVVDPPDSYHYHYHHAALLDVRSVRTDHPDDDDPVRDDFQVNVFDDLVRLLVCCVVQQPCVVLQVPPSSLLSVLLCQQFVRRPVLSVQLSVVQNVLQCVCVVVVHDRDHNVLSSQCSNQCHRPAHNPVVNLVSSCPDSLQCSVVSDDPVLLVLVCCVVVVPDPPDPPVSQVSCRSNQQWDDDPNDIDGNHPSNVVVSCCVVVNDAAAARAADPDPVVLVVQLVLQFDVVCLLPDPCADPPPRHHDQVSVLVRSQVRSRRHHDPQKDKDAQDAVVQVFPGTFGIWIDDVPFTETEHEEEPCPPVVLVVQQCDVVHRCNRVPGPYYAYEYEYEDQDPVCCVPPVNVVSLVVDQRYKYWYAYSNRPWIWIDGPVDIGTSD

Sequence (836 aa):
MSLSTQGYTIYLVVDEVQILYKDRTSSPRRKSTVFWELVKLVRNDAASTIRILMFGAYGSDPQYTQSMTPVDFSADMVLGIKHLNFRREEIEEYVEKWFVGIRCLQGTMKTFCDCLQFLTGGHVGLCAVAIGVLNTVYFSRVGCGGVTPFAYDWICMLEQGSLYREKDHALFDALILTCAVKVLTTLEMEDLDGLERLFYGVENHLDAQLLDECIRKGILIGCEGRVEFSSPVMWRYFVKMRVGHVDRALHGPNTLQEMIARVVRAIDYDSIRKTLGRTLSNDIPLERAWQMEFYKASYRCTPSTCVTSADVGALFGSTGFIDFTVECGDNFWGIELLREGSALDEHIGRFAPGGSYSLLQLSDYCLVDFRRVSSMEDTARATTIQDLNRCEKLYVVCYDRKLAHVSVLNSQSVWNISMSLSTQGYTIYLVVDEVQILYKDRTSSPRRKSTVFWELVKLVRNDAASTIRILMFGAYGSDPQYTQSMTPVDFSADMVLGIKHLNFRREEIEEYVEKWFVGIRCLQGTMKTFCDCLQFLTGGHVGLCAVAIGVLNTVYFSRVGCGGVTPFAYDWICMLEQGSLYREKDHALFDALILTCAVKVLTTLEMEDLDGLERLFYGVENHLDAQLLDECIRKGILIGCEGRVEFSSPVMWRYFVKMRVGHVDRALHGPNTLQEMIARVVRAIDYDSIRKTLGRTLSNDIPLERAWQMEFYKASYRCTPSTCVTSADVGALFGSTGFIDFTVECGDNFWGIELLREGSALDEHIGRFAPGGSYSLLQLSDYCLVDFRRVSSMEDTARATTIQDLNRCEKLYVVCYDRKLAHVSVLNSQSVWNIS

Organism: Pythium oligandrum (NCBI:txid41045)